Protein AF-0000000083251862 (afdb_homodimer)

Solvent-accessible surface area (backbone atoms only — not comparable to full-atom values): 39096 Å² total; per-residue (Å²): 93,76,83,66,64,16,65,38,50,70,64,48,68,74,45,67,59,53,59,53,50,58,64,41,66,47,94,75,41,35,56,21,47,61,94,49,72,39,54,87,71,40,58,50,69,56,48,43,52,17,40,52,49,37,45,69,77,39,34,55,64,27,35,25,77,62,53,40,47,40,61,64,68,48,34,45,50,50,22,50,52,34,40,75,68,56,15,61,54,48,51,71,18,33,35,44,27,39,17,34,48,24,33,53,41,32,47,47,53,26,46,40,52,70,66,38,33,33,35,27,50,64,58,27,47,46,60,57,55,50,35,38,42,47,52,43,37,42,67,43,58,40,62,59,56,78,42,33,65,38,63,68,52,52,52,50,45,44,72,73,62,59,40,55,33,34,46,44,41,54,40,28,15,54,48,55,9,42,44,39,37,59,68,48,42,51,52,49,51,49,53,29,42,75,69,57,26,38,30,41,40,42,42,59,30,64,72,26,42,40,64,89,71,90,72,67,72,51,62,49,33,71,58,50,36,25,76,51,30,36,35,36,34,28,32,39,37,40,72,75,57,33,34,4,48,27,41,14,21,33,35,23,22,44,70,60,39,48,43,25,39,56,47,37,41,38,34,33,42,36,56,44,28,38,46,50,46,27,49,42,51,30,61,72,76,47,62,56,67,61,52,37,49,53,52,12,40,52,38,40,52,38,42,50,50,53,51,52,56,58,57,71,66,66,55,78,62,56,43,67,62,87,47,65,26,38,56,36,42,26,36,36,43,34,84,88,42,46,27,65,61,47,42,61,55,19,46,77,72,34,25,37,54,33,50,32,33,72,25,32,64,59,83,60,51,48,26,21,32,33,34,30,44,45,60,50,54,72,69,54,40,54,52,31,51,50,47,47,51,48,40,52,51,52,50,58,68,74,100,90,78,83,66,65,16,66,36,50,70,62,48,69,75,47,68,59,54,57,52,49,57,64,43,66,48,94,77,42,37,55,21,45,60,94,48,73,39,53,88,72,40,61,50,68,56,47,44,51,18,42,52,47,38,46,68,77,40,35,55,62,28,36,25,76,64,55,42,47,39,60,65,66,48,33,44,52,50,23,51,53,36,40,75,68,57,18,60,54,50,51,72,19,33,33,44,26,38,17,33,48,24,32,53,42,32,48,46,54,27,46,41,52,68,65,36,33,32,35,29,50,65,59,27,47,47,61,58,56,51,34,39,40,47,51,42,37,42,68,43,58,38,62,59,58,79,42,34,66,36,64,68,52,52,52,48,45,45,73,73,64,59,39,56,32,34,47,43,41,55,40,27,16,54,48,53,8,42,45,38,37,58,68,46,43,51,52,49,51,50,52,28,44,74,68,58,26,38,31,42,39,42,42,59,30,62,74,26,42,40,65,91,71,90,71,69,72,52,60,49,33,70,57,51,35,25,76,50,30,37,37,36,36,30,32,40,37,39,73,76,57,34,33,5,50,27,39,14,22,32,37,23,22,43,71,60,39,49,41,26,39,54,48,37,42,38,34,33,41,38,53,44,30,37,46,52,47,27,49,43,51,32,60,72,75,46,64,57,69,62,52,35,49,52,52,12,39,52,38,40,51,38,43,50,50,52,52,52,55,57,58,69,66,66,56,78,61,57,44,69,60,87,47,64,26,37,55,36,41,24,36,38,43,34,85,88,42,47,26,64,62,48,42,62,55,19,46,77,71,33,25,38,55,33,50,31,34,72,24,32,67,59,84,58,50,49,25,21,33,33,35,30,44,44,61,51,52,72,69,55,40,53,52,31,50,50,48,46,51,48,40,53,50,52,50,57,67,75,99

Organism: NCBI:txid582686

Sequence (798 aa):
MQYRFSERVAGMQSSVIRDMLKLAQGKDMLSFAGGLPDAKLFPVEAIREAAARVLTDRAAEALQYGPTEGDRQLREWLCAQAAAAGTGATPEETLLTTGSQQALDLAVRALTEPGDIVLVEDPTYLAALQLFGVYGLTVVPVASDADGPLPDEVKRLIQAKRPRLLYAVPTFGNPTGRTWSTERRRVIVQLCGAEGVPILEDDPYGALRFEDGEREPSLFTLAGSCKGSPVVYLGTFSKTIAPGLRTGWAMGDATVIRMMAKAKQASDLHSSALDQRIIVQLLADFPLVDYLRDVAREYGRRMDLMQRELASHRIEGLRWEEPRGGMFLWLTLPEALDAEALLRASLRQGVAFVPGAPFFAGVQERNTARLNFTGLDDERMVKGIGLFAEAINEFLARSMQYRFSERVAGMQSSVIRDMLKLAQGKDMLSFAGGLPDAKLFPVEAIREAAARVLTDRAAEALQYGPTEGDRQLREWLCAQAAAAGTGATPEETLLTTGSQQALDLAVRALTEPGDIVLVEDPTYLAALQLFGVYGLTVVPVASDADGPLPDEVKRLIQAKRPRLLYAVPTFGNPTGRTWSTERRRVIVQLCGAEGVPILEDDPYGALRFEDGEREPSLFTLAGSCKGSPVVYLGTFSKTIAPGLRTGWAMGDATVIRMMAKAKQASDLHSSALDQRIIVQLLADFPLVDYLRDVAREYGRRMDLMQRELASHRIEGLRWEEPRGGMFLWLTLPEALDAEALLRASLRQGVAFVPGAPFFAGVQERNTARLNFTGLDDERMVKGIGLFAEAINEFLARS

Nearest PDB structures (foldseek):
  2zp7-assembly1_A  TM=9.519E-01  e=2.225E-41  Thermus thermophilus HB27
  2z1y-assembly1_A  TM=9.539E-01  e=1.059E-40  unclassified
  3av7-assembly1_C  TM=9.429E-01  e=8.729E-39  Pyrococcus horikoshii OT3
  1wst-assembly1_A-2  TM=9.265E-01  e=7.838E-39  Thermococcus profundus
  9kau-assembly1_B  TM=7.968E-01  e=7.945E-18  Bacillus cereus ATCC 14579

pLDDT: mean 93.83, std 8.04, range [52.22, 98.88]

Radius of gyration: 27.14 Å; Cα contacts (8 Å, |Δi|>4): 1753; chains: 2; bounding box: 52×86×64 Å

InterPro domains:
  IPR004839 Aminotransferase, class I/classII, large domain [PF00155] (39-381)
  IPR015421 Pyridoxal phosphate-dependent transferase, major domain [G3DSA:3.40.640.10] (64-287)
  IPR015422 Pyridoxal phosphate-dependent transferase, small domain [G3DSA:3.90.1150.10] (15-392)
  IPR015424 Pyridoxal phosphate-dependent transferase [SSF53383] (2-395)
  IPR050859 Class-I pyridoxal-phosphate-dependent aminotransferase-like [PTHR42790] (5-398)

Foldseek 3Di:
DDDDDDPLQVPLPPPPQVVLVVLQPDPQFLEQADLAFAPVLFPVVLLVVLLVCCCVPPVVQLVDADALQADQLLLVVVQVVLVVLQAGFHSLQKRKDLALLLVLLLLCVLQDAAAAEEEEAFLADLSSLSSCSSRNYQYDYADADLQGGDLVRVLVCCVPRVHRAYEYAQALGPFALGHHDLVRLLSVQVSCLVSVHAYEYEHAWQLLFADDDDGRRGSNNSQRYQASGSYKYKYGCCNQHNSVLSIIMIGHHSVSSVSSSVVSCVVPNHGNSSSRSSVSSSVPPPPSSVSSNVSSNVLVVLLVLLVVLLVVLVQPQWDWDRHRGRWKTKIFAHQPDFVVVLQVQLVVVRYHWGQSQSSGSPHGRRRMTMGGRRHDDNVSSNVRSVSSSVSSVVRVVVD/DDDDDDPLQVPLPPPPQVVLVVLLPDPQFLEQADLAFAPVLFPVVLLVVLLVCCCVPPVVQLVDADALQADQLLLVVVQVVLVVLQAGFHSLQKRKDLALLLVLLLLCVLQDAAAAEEEEAFQADLSSLSSCSSRNYQYDYADADLQGGDLVRVLVCCVPRVHRAYEYAQALGPFALGHHDLVRLLSVQVSCLVSVHAYEYEHAWQLLFADDDDGRRGSNNSQRYQASGSYKYKYGCCNQHNSVLSIIMIGHHSVSVVSSSVVSCVVPNHGNSSSRSSVSSSVPPPPSSVSSNVSSNVLVVLLVLLVVLLVVLVQPQWDWDRHRGRWKTKIFAHQPDFVVVLQVQLVVVRYHWGQSQSSGSPHGRRRMTMGGRRHDDNVSSNVRSVSSSVSSVVRVVVD

Structure (mmCIF, N/CA/C/O backbone):
data_AF-0000000083251862-model_v1
#
loop_
_entity.id
_entity.type
_entity.pdbx_description
1 polymer '2-aminoadipate transaminase'
#
loop_
_atom_site.group_PDB
_atom_site.id
_atom_site.type_symbol
_atom_site.label_atom_id
_atom_site.label_alt_id
_atom_site.label_comp_id
_atom_site.label_asym_id
_atom_site.label_entity_id
_atom_site.label_seq_id
_atom_site.pdbx_PDB_ins_code
_atom_site.Cartn_x
_atom_site.Cartn_y
_atom_site.Cartn_z
_atom_site.occupancy
_atom_site.B_iso_or_equiv
_atom_site.auth_seq_id
_atom_site.auth_comp_id
_atom_site.auth_asym_id
_atom_site.auth_atom_id
_atom_site.pdbx_PDB_model_num
ATOM 1 N N . MET A 1 1 ? 15.93 0.903 -24.797 1 85.88 1 MET A N 1
ATOM 2 C CA . MET A 1 1 ? 14.5 0.995 -25.078 1 85.88 1 MET A CA 1
ATOM 3 C C . MET A 1 1 ? 13.961 2.375 -24.719 1 85.88 1 MET A C 1
ATOM 5 O O . MET A 1 1 ? 14.43 3 -23.766 1 85.88 1 MET A O 1
ATOM 9 N N . GLN A 1 2 ? 13.133 2.877 -25.594 1 84.62 2 GLN A N 1
ATOM 10 C CA . GLN A 1 2 ? 12.422 4.109 -25.281 1 84.62 2 GLN A CA 1
ATOM 11 C C . GLN A 1 2 ? 11.078 3.816 -24.625 1 84.62 2 GLN A C 1
ATOM 13 O O . GLN A 1 2 ? 10.219 3.156 -25.203 1 84.62 2 GLN A O 1
ATOM 18 N N . TYR A 1 3 ? 10.969 4.262 -23.391 1 90.81 3 TYR A N 1
ATOM 19 C CA . TYR A 1 3 ? 9.758 3.973 -22.625 1 90.81 3 TYR A CA 1
ATOM 20 C C . TYR A 1 3 ? 8.719 5.078 -22.797 1 90.81 3 TYR A C 1
ATOM 22 O O . TYR A 1 3 ? 9.07 6.258 -22.891 1 90.81 3 TYR A O 1
ATOM 30 N N . ARG A 1 4 ? 7.508 4.738 -22.953 1 89.5 4 ARG A N 1
ATOM 31 C CA . ARG A 1 4 ? 6.383 5.664 -22.922 1 89.5 4 ARG A CA 1
ATOM 32 C C . ARG A 1 4 ? 5.711 5.664 -21.562 1 89.5 4 ARG A C 1
ATOM 34 O O . ARG A 1 4 ? 5.219 4.629 -21.109 1 89.5 4 ARG A O 1
ATOM 41 N N . PHE A 1 5 ? 5.672 6.832 -20.859 1 91.56 5 PHE A N 1
ATOM 42 C CA . PHE A 1 5 ? 5.117 6.953 -19.516 1 91.56 5 PHE A CA 1
ATOM 43 C C . PHE A 1 5 ? 3.736 7.598 -19.562 1 91.56 5 PHE A C 1
ATOM 45 O O . PHE A 1 5 ? 3.416 8.336 -20.5 1 91.56 5 PHE A O 1
ATOM 52 N N . SER A 1 6 ? 2.91 7.219 -18.594 1 89.12 6 SER A N 1
ATOM 53 C CA . SER A 1 6 ? 1.625 7.891 -18.438 1 89.12 6 SER A CA 1
ATOM 54 C C . SER A 1 6 ? 1.81 9.391 -18.203 1 89.12 6 SER A C 1
ATOM 56 O O . SER A 1 6 ? 2.727 9.805 -17.5 1 89.12 6 SER A O 1
ATOM 58 N N . GLU A 1 7 ? 0.967 10.219 -18.75 1 83.25 7 GLU A N 1
ATOM 59 C CA . GLU A 1 7 ? 1.043 11.672 -18.625 1 83.25 7 GLU A CA 1
ATOM 60 C C . GLU A 1 7 ? 0.797 12.125 -17.188 1 83.25 7 GLU A C 1
ATOM 62 O O . GLU A 1 7 ? 1.416 13.078 -16.719 1 83.25 7 GLU A O 1
ATOM 67 N N . ARG A 1 8 ? -0.017 11.43 -16.531 1 80.06 8 ARG A N 1
ATOM 68 C CA . ARG A 1 8 ? -0.408 11.789 -15.172 1 80.06 8 ARG A CA 1
ATOM 69 C C . ARG A 1 8 ? 0.76 11.625 -14.203 1 80.06 8 ARG A C 1
ATOM 71 O O . ARG A 1 8 ? 0.945 12.445 -13.305 1 80.06 8 ARG A O 1
ATOM 78 N N . VAL A 1 9 ? 1.589 10.625 -14.438 1 81.62 9 VAL A N 1
ATOM 79 C CA . VAL A 1 9 ? 2.719 10.367 -13.555 1 81.62 9 VAL A CA 1
ATOM 80 C C . VAL A 1 9 ? 3.9 11.242 -13.953 1 81.62 9 VAL A C 1
ATOM 82 O O . VAL A 1 9 ? 4.582 11.812 -13.102 1 81.62 9 VAL A O 1
ATOM 85 N N . ALA A 1 10 ? 4.09 11.375 -15.211 1 80.06 10 ALA A N 1
ATOM 86 C CA . ALA A 1 10 ? 5.203 12.172 -15.727 1 80.06 10 ALA A CA 1
ATOM 87 C C . ALA A 1 10 ? 5.055 13.641 -15.328 1 80.06 10 ALA A C 1
ATOM 89 O O . ALA A 1 10 ? 6.051 14.336 -15.125 1 80.06 10 ALA A O 1
ATOM 90 N N . GLY A 1 11 ? 3.861 14.062 -15.227 1 72.5 11 GLY A N 1
ATOM 91 C CA . GLY A 1 11 ? 3.586 15.461 -14.938 1 72.5 11 GLY A CA 1
ATOM 92 C C . GLY A 1 11 ? 3.699 15.789 -13.461 1 72.5 11 GLY A C 1
ATOM 93 O O . GLY A 1 11 ? 3.646 16.969 -13.07 1 72.5 11 GLY A O 1
ATOM 94 N N . MET A 1 12 ? 3.814 14.727 -12.734 1 72.56 12 MET A N 1
ATOM 95 C CA . MET A 1 12 ? 3.949 14.969 -11.305 1 72.56 12 MET A CA 1
ATOM 96 C C . MET A 1 12 ? 5.238 15.727 -11 1 72.56 12 MET A C 1
ATOM 98 O O . MET A 1 12 ? 6.309 15.352 -11.484 1 72.56 12 ME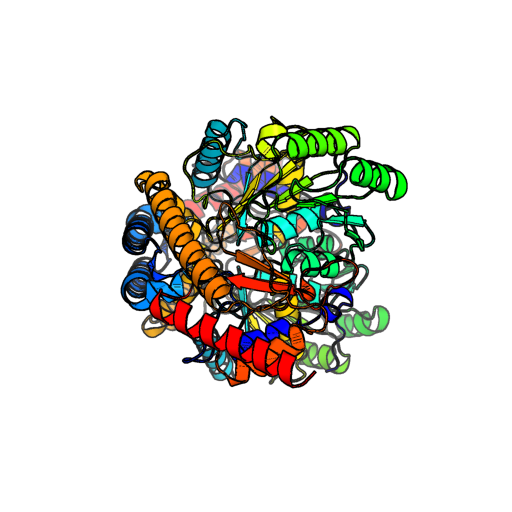T A O 1
ATOM 102 N N . GLN A 1 13 ? 5.102 16.891 -10.742 1 58.19 13 GLN A N 1
ATOM 103 C CA . GLN A 1 13 ? 6.254 17.734 -10.445 1 58.19 13 GLN A CA 1
ATOM 104 C C . GLN A 1 13 ? 7.121 17.125 -9.352 1 58.19 13 GLN A C 1
ATOM 106 O O . GLN A 1 13 ? 6.613 16.688 -8.32 1 58.19 13 GLN A O 1
ATOM 111 N N . SER A 1 14 ? 8.266 16.469 -9.859 1 55.25 14 SER A N 1
ATOM 112 C CA . SER A 1 14 ? 9.234 16.25 -8.797 1 55.25 14 SER A CA 1
ATOM 113 C C . SER A 1 14 ? 9.523 17.547 -8.039 1 55.25 14 SER A C 1
ATOM 115 O O . SER A 1 14 ? 9.703 18.594 -8.648 1 55.25 14 SER A O 1
ATOM 117 N N . SER A 1 15 ? 8.906 17.688 -6.953 1 54.47 15 SER A N 1
ATOM 118 C CA . SER A 1 15 ? 9.008 19 -6.344 1 54.47 15 SER A CA 1
ATOM 119 C C . SER A 1 15 ? 10.461 19.375 -6.078 1 54.47 15 SER A C 1
ATOM 121 O O . SER A 1 15 ? 11.266 18.531 -5.68 1 54.47 15 SER A O 1
ATOM 123 N N . VAL A 1 16 ? 11.047 20.344 -6.848 1 52.22 16 VAL A N 1
ATOM 124 C CA . VAL A 1 16 ? 12.266 21.031 -6.434 1 52.22 16 VAL A CA 1
ATOM 125 C C . VAL A 1 16 ? 12.414 20.953 -4.914 1 52.22 16 VAL A C 1
ATOM 127 O O . VAL A 1 16 ? 13.508 20.719 -4.406 1 52.22 16 VAL A O 1
ATOM 130 N N . ILE A 1 17 ? 11.32 20.922 -4.359 1 59.53 17 ILE A N 1
ATOM 131 C CA . ILE A 1 17 ? 11.328 20.906 -2.898 1 59.53 17 ILE A CA 1
ATOM 132 C C . ILE A 1 17 ? 11.789 19.531 -2.402 1 59.53 17 ILE A C 1
ATOM 134 O O . ILE A 1 17 ? 12.586 19.453 -1.464 1 59.53 17 ILE A O 1
ATOM 138 N N . ARG A 1 18 ? 11.383 18.594 -3.129 1 61.91 18 ARG A N 1
ATOM 139 C CA . ARG A 1 18 ? 11.797 17.25 -2.713 1 61.91 18 ARG A CA 1
ATOM 140 C C . ARG A 1 18 ? 13.297 17.078 -2.861 1 61.91 18 ARG A C 1
ATOM 142 O O . ARG A 1 18 ? 13.961 16.547 -1.966 1 61.91 18 ARG A O 1
ATOM 149 N N . ASP A 1 19 ? 13.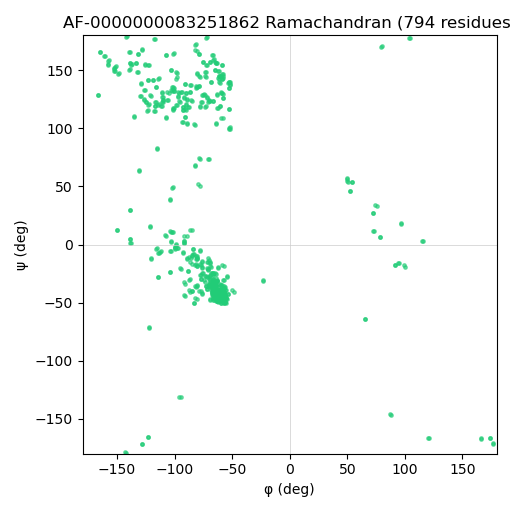719 17.594 -3.961 1 64.19 19 ASP A N 1
ATOM 150 C CA . ASP A 1 19 ? 15.156 17.5 -4.207 1 64.19 19 ASP A CA 1
ATOM 151 C C . ASP A 1 19 ? 15.945 18.312 -3.189 1 64.19 19 ASP A C 1
ATOM 153 O O . ASP A 1 19 ? 16.984 17.875 -2.705 1 64.19 19 ASP A O 1
ATOM 157 N N . MET A 1 20 ? 15.422 19.406 -2.881 1 62.97 20 MET A N 1
ATOM 158 C CA . MET A 1 20 ? 16.094 20.266 -1.917 1 62.97 20 MET A CA 1
ATOM 159 C C . MET A 1 20 ? 16.062 19.656 -0.521 1 62.97 20 MET A C 1
ATOM 161 O O . MET A 1 20 ? 17.047 19.719 0.215 1 62.97 20 MET A O 1
ATOM 165 N N . LEU A 1 21 ? 14.961 18.969 -0.36 1 62.69 21 LEU A N 1
ATOM 166 C CA . LEU A 1 21 ? 14.812 18.375 0.966 1 62.69 21 LEU A CA 1
ATOM 167 C C . LEU A 1 21 ? 15.664 17.125 1.103 1 62.69 21 LEU A C 1
ATOM 169 O O . LEU A 1 21 ? 16.141 16.797 2.195 1 62.69 21 LEU A O 1
ATOM 173 N N . LYS A 1 22 ? 15.867 16.594 0.017 1 64.06 22 LYS A N 1
ATOM 174 C CA . LYS A 1 22 ? 16.812 15.477 0.023 1 64.06 22 LYS A CA 1
ATOM 175 C C . LYS A 1 22 ? 18.203 15.938 0.418 1 64.06 22 LYS A C 1
ATOM 177 O O . LYS A 1 22 ? 18.906 15.242 1.154 1 64.06 22 LYS A O 1
ATOM 182 N N . LEU A 1 23 ? 18.5 17.078 0.026 1 60.31 23 LEU A N 1
ATOM 183 C CA . LEU A 1 23 ? 19.797 17.672 0.356 1 60.31 23 LEU A CA 1
ATOM 184 C C . LEU A 1 23 ? 19.859 18.047 1.835 1 60.31 23 LEU A C 1
ATOM 186 O O . LEU A 1 23 ? 20.938 18.094 2.418 1 60.31 23 LEU A O 1
ATOM 190 N N . ALA A 1 24 ? 18.75 18.156 2.367 1 60.62 24 ALA A N 1
ATOM 191 C CA . ALA A 1 24 ? 18.641 18.594 3.756 1 60.62 24 ALA A CA 1
ATOM 192 C C . ALA A 1 24 ? 18.812 17.422 4.715 1 60.62 24 ALA A C 1
ATOM 194 O O . ALA A 1 24 ? 18.875 17.609 5.934 1 60.62 24 ALA A O 1
ATOM 195 N N . GLN A 1 25 ? 18.938 16.281 4.148 1 60.56 25 GLN A N 1
ATOM 196 C CA . GLN A 1 25 ? 19.078 15.094 4.992 1 60.56 25 GLN A CA 1
ATOM 197 C C . GLN A 1 25 ? 20.531 14.852 5.367 1 60.56 25 GLN A C 1
ATOM 199 O O . GLN A 1 25 ? 20.844 13.875 6.047 1 60.56 25 GLN A O 1
ATOM 204 N N . GLY A 1 26 ? 21.406 15.789 5.141 1 63.34 26 GLY A N 1
ATOM 205 C CA . GLY A 1 26 ? 22.781 15.602 5.539 1 63.34 26 GLY A CA 1
ATOM 206 C C . GLY A 1 26 ? 22.984 15.664 7.039 1 63.34 26 GLY A C 1
ATOM 207 O O . GLY A 1 26 ? 22.156 16.219 7.766 1 63.34 26 GLY A O 1
ATOM 208 N N . LYS A 1 27 ? 23.984 15.055 7.648 1 64.12 27 LYS A N 1
ATOM 209 C CA . LYS A 1 27 ? 24.297 14.805 9.055 1 64.12 27 LYS A CA 1
ATOM 210 C C . LYS A 1 27 ? 24.375 16.109 9.844 1 64.12 27 LYS A C 1
ATOM 212 O O . LYS A 1 27 ? 24.016 16.156 11.016 1 64.12 27 LYS A O 1
ATOM 217 N N . ASP A 1 28 ? 24.516 17.109 9.352 1 80.75 28 ASP A N 1
ATOM 218 C CA . ASP A 1 28 ? 24.719 18.328 10.148 1 80.75 28 ASP A CA 1
ATOM 219 C C . ASP A 1 28 ? 23.641 19.359 9.844 1 80.75 28 ASP A C 1
ATOM 221 O O . ASP A 1 28 ? 23.719 20.5 10.32 1 80.75 28 ASP A O 1
ATOM 225 N N . MET A 1 29 ? 22.625 18.969 9.258 1 88.94 29 MET A N 1
ATOM 226 C CA . MET A 1 29 ? 21.562 19.875 8.852 1 88.94 29 MET A CA 1
ATOM 227 C C . MET A 1 29 ? 20.531 20.031 9.961 1 88.94 29 MET A C 1
ATOM 229 O O . MET A 1 29 ? 20.141 19.047 10.602 1 88.94 29 MET A O 1
ATOM 233 N N . LEU A 1 30 ? 20.266 21.266 10.375 1 94 30 LEU A N 1
ATOM 234 C CA . LEU A 1 30 ? 19.125 21.578 11.234 1 94 30 LEU A CA 1
ATOM 235 C C . LEU A 1 30 ? 17.844 21.719 10.414 1 94 30 LEU A C 1
ATOM 237 O O . LEU A 1 30 ? 17.641 22.75 9.758 1 94 30 LEU A O 1
ATOM 241 N N . SER A 1 31 ? 17.016 20.688 10.469 1 92.75 31 SER A N 1
ATOM 242 C CA . SER A 1 31 ? 15.898 20.656 9.531 1 92.75 31 SER A CA 1
ATOM 243 C C . SER A 1 31 ? 14.578 20.969 10.227 1 92.75 31 SER A C 1
ATOM 245 O O . SER A 1 31 ? 14.219 20.312 11.211 1 92.75 31 SER A O 1
ATOM 247 N N . PHE A 1 32 ? 13.883 21.984 9.703 1 94.62 32 PHE A N 1
ATOM 248 C CA . PHE A 1 32 ? 12.492 22.281 10.055 1 94.62 32 PHE A CA 1
ATOM 249 C C . PHE A 1 32 ? 11.555 21.797 8.953 1 94.62 32 PHE A C 1
ATOM 251 O O . PHE A 1 32 ? 10.367 22.141 8.953 1 94.62 32 PHE A O 1
ATOM 258 N N . ALA A 1 33 ? 12.078 21.016 8 1 89.44 33 ALA A N 1
ATOM 259 C CA . ALA A 1 33 ? 11.352 20.719 6.77 1 89.44 33 ALA A CA 1
ATOM 260 C C . ALA A 1 33 ? 10.453 19.5 6.941 1 89.44 33 ALA A C 1
ATOM 262 O O . ALA A 1 33 ? 9.336 19.469 6.426 1 89.44 33 ALA A O 1
ATOM 263 N N . GLY A 1 34 ? 10.844 18.516 7.602 1 80.56 34 GLY A N 1
ATOM 264 C CA . GLY A 1 34 ? 10.109 17.266 7.617 1 80.56 34 GLY A CA 1
ATOM 265 C C . GLY A 1 34 ? 8.938 17.266 8.578 1 80.56 34 GLY A C 1
ATOM 266 O O . GLY A 1 34 ? 8.984 17.922 9.625 1 80.56 34 GLY A O 1
ATOM 267 N N . GLY A 1 35 ? 7.758 16.719 8.109 1 82.94 35 GLY A N 1
ATOM 268 C CA . GLY A 1 35 ? 6.645 16.453 9 1 82.94 35 GLY A CA 1
ATOM 269 C C . GLY A 1 35 ? 6.809 15.172 9.789 1 82.94 35 GLY A C 1
ATOM 270 O O . GLY A 1 35 ? 5.895 14.344 9.844 1 82.94 35 GLY A O 1
ATOM 271 N N . LEU A 1 36 ? 7.984 15.062 10.445 1 88.12 36 LEU A N 1
ATOM 272 C CA . LEU A 1 36 ? 8.336 13.82 11.125 1 88.12 36 LEU A CA 1
ATOM 273 C C . LEU A 1 36 ? 8.086 13.93 12.625 1 88.12 36 LEU A C 1
ATOM 275 O O . LEU A 1 36 ? 8.5 14.906 13.258 1 88.12 36 LEU A O 1
ATOM 279 N N . PRO A 1 37 ? 7.43 12.938 13.188 1 92 37 PRO A N 1
ATOM 280 C CA . PRO A 1 37 ? 7.41 12.867 14.648 1 92 37 PRO A CA 1
ATOM 281 C C . PRO A 1 37 ? 8.797 12.641 15.25 1 92 37 PRO A C 1
ATOM 283 O O . PRO A 1 37 ? 9.703 12.164 14.555 1 92 37 PRO A O 1
ATOM 286 N N . ASP A 1 38 ? 8.945 13.031 16.469 1 92.62 38 ASP A N 1
ATOM 287 C CA . ASP A 1 38 ? 10.219 12.797 17.156 1 92.62 38 ASP A CA 1
ATOM 288 C C . ASP A 1 38 ? 10.375 11.32 17.516 1 92.62 38 ASP A C 1
ATOM 290 O O . ASP A 1 38 ? 9.656 10.812 18.375 1 92.62 38 ASP A O 1
ATOM 294 N N . ALA A 1 39 ? 11.352 10.75 16.984 1 92.5 39 ALA A N 1
ATOM 295 C CA . ALA A 1 39 ? 11.578 9.328 17.203 1 92.5 39 ALA A CA 1
ATOM 296 C C . ALA A 1 39 ? 11.875 9.031 18.672 1 92.5 39 ALA A C 1
ATOM 298 O O . ALA A 1 39 ? 11.602 7.934 19.156 1 92.5 39 ALA A O 1
ATOM 299 N N . LYS A 1 40 ? 12.383 10.023 19.391 1 93.44 40 LYS A N 1
ATOM 300 C CA . LYS A 1 40 ? 12.727 9.852 20.797 1 93.44 40 LYS A CA 1
ATOM 301 C C . LYS A 1 40 ? 11.469 9.664 21.641 1 93.44 40 LYS A C 1
ATOM 303 O O . LYS A 1 40 ? 11.555 9.188 22.781 1 93.44 40 LYS A O 1
ATOM 308 N N . LEU A 1 41 ? 10.344 10.07 21.109 1 94.69 41 LEU A N 1
ATOM 309 C CA . LEU A 1 41 ? 9.109 10.008 21.875 1 94.69 41 LEU A CA 1
ATOM 310 C C . LEU A 1 41 ? 8.312 8.75 21.531 1 94.69 41 LEU A C 1
ATOM 312 O O . LEU A 1 41 ? 7.266 8.492 22.109 1 94.69 41 LEU A O 1
ATOM 316 N N . PHE A 1 42 ? 8.797 7.945 20.562 1 96.5 42 PHE A N 1
ATOM 317 C CA . PHE A 1 42 ? 8.078 6.719 20.219 1 96.5 42 PHE A CA 1
ATOM 318 C C . PHE A 1 42 ? 8 5.785 21.422 1 96.5 42 PHE A C 1
ATOM 320 O O . PHE A 1 42 ? 8.953 5.684 22.203 1 96.5 42 PHE A O 1
ATOM 327 N N . PRO A 1 43 ? 6.945 5.09 21.547 1 97.31 43 PRO A N 1
ATOM 328 C CA . PRO A 1 43 ? 6.852 4.102 22.625 1 97.31 43 PRO A CA 1
ATOM 329 C C . PRO A 1 43 ? 7.535 2.783 22.281 1 97.31 43 PRO A C 1
ATOM 331 O O . PRO A 1 43 ? 6.883 1.735 22.25 1 97.31 43 PRO A O 1
ATOM 334 N N . VAL A 1 44 ? 8.82 2.809 22.172 1 97.5 44 VAL A N 1
ATOM 335 C CA . VAL A 1 44 ? 9.641 1.737 21.609 1 97.5 44 VAL A CA 1
ATOM 336 C C . VAL A 1 44 ? 9.5 0.478 22.453 1 97.5 44 VAL A C 1
ATOM 338 O O . VAL A 1 44 ? 9.281 -0.616 21.938 1 97.5 44 VAL A O 1
ATOM 341 N N . GLU A 1 45 ? 9.586 0.622 23.781 1 97.06 45 GLU A N 1
ATOM 342 C CA . GLU A 1 45 ? 9.523 -0.537 24.672 1 97.06 45 GLU A CA 1
ATOM 343 C C . GLU A 1 45 ? 8.172 -1.24 24.562 1 97.06 45 GLU A C 1
ATOM 345 O O . GLU A 1 45 ? 8.109 -2.469 24.484 1 97.06 45 GLU A O 1
ATOM 350 N N . ALA A 1 46 ? 7.105 -0.436 24.562 1 97.75 46 ALA A N 1
ATOM 351 C CA . ALA A 1 46 ? 5.762 -1.002 24.453 1 97.75 46 ALA A CA 1
ATOM 352 C C . ALA A 1 46 ? 5.578 -1.715 23.125 1 97.75 46 ALA A C 1
ATOM 354 O O . ALA A 1 46 ? 4.965 -2.781 23.062 1 97.75 46 ALA A O 1
ATOM 355 N N . ILE A 1 47 ? 6.102 -1.159 22.031 1 98.31 47 ILE A N 1
ATOM 356 C CA . ILE A 1 47 ? 6.004 -1.751 20.703 1 98.31 47 ILE A CA 1
ATOM 357 C C . ILE A 1 47 ? 6.809 -3.049 20.656 1 98.31 47 ILE A C 1
ATOM 359 O O . ILE A 1 47 ? 6.344 -4.055 20.109 1 98.31 47 ILE A O 1
ATOM 363 N N . ARG A 1 48 ? 8.039 -2.994 21.188 1 97.69 48 ARG A N 1
ATOM 364 C CA . ARG A 1 48 ? 8.891 -4.18 21.234 1 97.69 48 ARG A CA 1
ATOM 365 C C . ARG A 1 48 ? 8.195 -5.328 21.953 1 97.69 48 ARG A C 1
ATOM 367 O O . ARG A 1 48 ? 8.203 -6.465 21.484 1 97.69 48 ARG A O 1
ATOM 374 N N . GLU A 1 49 ? 7.582 -5.055 23.094 1 97.62 49 GLU A N 1
ATOM 375 C CA . GLU A 1 49 ? 6.879 -6.078 23.859 1 97.62 49 GLU A CA 1
ATOM 376 C C . GLU A 1 49 ? 5.676 -6.617 23.094 1 97.62 49 GLU A C 1
ATOM 378 O O . GLU A 1 49 ? 5.414 -7.82 23.109 1 97.62 49 GLU A O 1
ATOM 383 N N . ALA A 1 50 ? 4.93 -5.719 22.516 1 98.19 50 ALA A N 1
ATOM 384 C CA . ALA A 1 50 ? 3.783 -6.129 21.703 1 98.19 50 ALA A CA 1
ATOM 385 C C . ALA A 1 50 ? 4.219 -7.043 20.562 1 98.19 50 ALA A C 1
ATOM 387 O O . ALA A 1 50 ? 3.584 -8.07 20.297 1 98.19 50 ALA A O 1
ATOM 388 N N . ALA A 1 51 ? 5.289 -6.66 19.844 1 98.06 51 ALA A N 1
ATOM 389 C CA . ALA A 1 51 ? 5.812 -7.465 18.75 1 98.06 51 ALA A CA 1
ATOM 390 C C . ALA A 1 51 ? 6.223 -8.852 19.234 1 98.06 51 ALA A C 1
ATOM 392 O O . ALA A 1 51 ? 5.938 -9.852 18.562 1 98.06 51 ALA A O 1
ATOM 393 N N . ALA A 1 52 ? 6.891 -8.875 20.344 1 97.56 52 ALA A N 1
ATOM 394 C CA . ALA A 1 52 ? 7.316 -10.148 20.922 1 97.56 52 ALA A CA 1
ATOM 395 C C . ALA A 1 52 ? 6.117 -11.039 21.234 1 97.56 52 ALA A C 1
ATOM 397 O O . ALA A 1 52 ? 6.141 -12.242 20.938 1 97.56 52 ALA A O 1
ATOM 398 N N . ARG A 1 53 ? 5.09 -10.484 21.781 1 97.5 53 ARG A N 1
ATOM 399 C CA . ARG A 1 53 ? 3.893 -11.242 22.125 1 97.5 53 ARG A CA 1
ATOM 400 C C . ARG A 1 53 ? 3.217 -11.781 20.859 1 97.5 53 ARG A C 1
ATOM 402 O O . ARG A 1 53 ? 2.809 -12.945 20.812 1 97.5 53 ARG A O 1
ATOM 409 N N . VAL A 1 54 ? 3.1 -10.945 19.859 1 98.12 54 VAL A N 1
ATOM 410 C CA . VAL A 1 54 ? 2.451 -11.344 18.609 1 98.12 54 VAL A CA 1
ATOM 411 C C . VAL A 1 54 ? 3.209 -12.508 17.984 1 98.12 54 VAL A C 1
ATOM 413 O O . VAL A 1 54 ? 2.604 -13.5 17.578 1 98.12 54 VAL A O 1
ATOM 416 N N . LEU A 1 55 ? 4.543 -12.422 17.938 1 98.19 55 LEU A N 1
ATOM 417 C CA . LEU A 1 55 ? 5.359 -13.398 17.219 1 98.19 55 LEU A CA 1
ATOM 418 C C . LEU A 1 55 ? 5.559 -14.656 18.062 1 98.19 55 LEU A C 1
ATOM 420 O O . LEU A 1 55 ? 5.996 -15.688 17.547 1 98.19 55 LEU A O 1
ATOM 424 N N . THR A 1 56 ? 5.184 -14.555 19.328 1 97.5 56 THR A N 1
ATOM 425 C CA . THR A 1 56 ? 5.227 -15.734 20.188 1 97.5 56 THR A CA 1
ATOM 426 C C . THR A 1 56 ? 3.887 -16.469 20.172 1 97.5 56 THR A C 1
ATOM 428 O O . THR A 1 56 ? 3.84 -17.688 20.031 1 97.5 56 THR A O 1
ATOM 431 N N . ASP A 1 57 ? 2.822 -15.719 20.25 1 96.12 57 ASP A N 1
ATOM 432 C CA . ASP A 1 57 ? 1.522 -16.312 20.547 1 96.12 57 ASP A CA 1
ATOM 433 C C . ASP A 1 57 ? 0.662 -16.391 19.281 1 96.12 57 ASP A C 1
ATOM 435 O O . ASP A 1 57 ? -0.277 -17.188 19.219 1 96.12 57 ASP A O 1
ATOM 439 N N . ARG A 1 58 ? 0.916 -15.578 18.312 1 95.44 58 ARG A N 1
ATOM 440 C CA . ARG A 1 58 ? 0.016 -15.438 17.172 1 95.44 58 ARG A CA 1
ATOM 441 C C . ARG A 1 58 ? 0.798 -15.328 15.867 1 95.44 58 ARG A C 1
ATOM 443 O O . ARG A 1 58 ? 0.391 -14.609 14.945 1 95.44 58 ARG A O 1
ATOM 450 N N . ALA A 1 59 ? 1.934 -15.914 15.812 1 96.25 59 ALA A N 1
ATOM 451 C CA . ALA A 1 59 ? 2.846 -15.75 14.688 1 96.25 59 ALA A CA 1
ATOM 452 C C . ALA A 1 59 ? 2.205 -16.234 13.391 1 96.25 59 ALA A C 1
ATOM 454 O O . ALA A 1 59 ? 2.334 -15.586 12.344 1 96.25 59 ALA A O 1
ATOM 455 N N . ALA A 1 60 ? 1.521 -17.391 13.375 1 93.69 60 ALA A N 1
ATOM 456 C CA . ALA A 1 60 ? 0.923 -17.969 12.172 1 93.69 60 ALA A CA 1
ATOM 457 C C . ALA A 1 60 ? -0.052 -17 11.516 1 93.69 60 ALA A C 1
ATOM 459 O O . ALA A 1 60 ? -0.015 -16.797 10.305 1 93.69 60 ALA A O 1
ATOM 460 N N . GLU A 1 61 ? -0.833 -16.328 12.344 1 93.12 61 GLU A N 1
ATOM 461 C CA . GLU A 1 61 ? -1.815 -15.375 11.836 1 93.12 61 GLU A CA 1
ATOM 462 C C . GLU A 1 61 ? -1.146 -14.078 11.398 1 93.12 61 GLU A C 1
ATOM 464 O O . GLU A 1 61 ? -1.472 -13.531 10.344 1 93.12 61 GLU A O 1
ATOM 469 N N . ALA A 1 62 ? -0.212 -13.633 12.203 1 96.94 62 ALA A N 1
ATOM 470 C CA . ALA A 1 62 ? 0.43 -12.344 11.969 1 96.94 62 ALA A CA 1
ATOM 471 C C . ALA A 1 62 ? 1.309 -12.383 10.727 1 96.94 62 ALA A C 1
ATOM 473 O O . ALA A 1 62 ? 1.532 -11.352 10.086 1 96.94 62 ALA A O 1
ATOM 474 N N . LEU A 1 63 ? 1.787 -13.555 10.406 1 97.81 63 LEU A N 1
ATOM 475 C CA . LEU A 1 63 ? 2.732 -13.68 9.305 1 97.81 63 LEU A CA 1
ATOM 476 C C . LEU A 1 63 ? 2.049 -14.227 8.062 1 97.81 63 LEU A C 1
ATOM 478 O O . LEU A 1 63 ? 2.691 -14.422 7.023 1 97.81 63 LEU A O 1
ATOM 482 N N . GLN A 1 64 ? 0.76 -14.477 8.055 1 95.56 64 GLN A N 1
ATOM 483 C CA . GLN A 1 64 ? -0.017 -14.961 6.922 1 95.56 64 GLN A CA 1
ATOM 484 C C . GLN A 1 64 ? -0.789 -13.828 6.254 1 95.56 64 GLN A C 1
ATOM 486 O O . GLN A 1 64 ? -0.914 -12.742 6.816 1 95.56 64 GLN A O 1
ATOM 491 N N . TYR A 1 65 ? -1.288 -14.07 5.031 1 93.5 65 TYR A N 1
ATOM 492 C CA . TYR A 1 65 ? -2.225 -13.156 4.383 1 93.5 65 TYR A CA 1
ATOM 493 C C . TYR A 1 65 ? -3.412 -12.859 5.289 1 93.5 65 TYR A C 1
ATOM 495 O O . TYR A 1 65 ? -3.896 -13.742 6 1 93.5 65 TYR A O 1
ATOM 503 N N . GLY A 1 66 ? -3.822 -11.656 5.301 1 91.75 66 GLY A N 1
ATOM 504 C CA . GLY A 1 66 ? -5.023 -11.227 6 1 91.75 66 GLY A CA 1
ATOM 505 C C . GLY A 1 66 ? -6.086 -10.664 5.07 1 91.75 66 GLY A C 1
ATOM 506 O O . GLY A 1 66 ? -5.898 -10.625 3.854 1 91.75 66 GLY A O 1
ATOM 507 N N . PRO A 1 67 ? -7.184 -10.336 5.656 1 93.94 67 PRO A N 1
ATOM 508 C CA . PRO A 1 67 ? -8.242 -9.719 4.844 1 93.94 67 PRO A CA 1
ATOM 509 C C . PRO A 1 67 ? -7.84 -8.352 4.293 1 93.94 67 PRO A C 1
ATOM 511 O O . PRO A 1 67 ? -7.086 -7.621 4.938 1 93.94 67 PRO A O 1
ATOM 514 N N . THR A 1 68 ? -8.383 -8.016 3.143 1 96.12 68 THR A N 1
ATOM 515 C CA . THR A 1 68 ? -8.141 -6.723 2.514 1 96.12 68 THR A CA 1
ATOM 516 C C . THR A 1 68 ? -8.539 -5.582 3.451 1 96.12 68 THR A C 1
ATOM 518 O O . THR A 1 68 ? -7.832 -4.574 3.541 1 96.12 68 THR A O 1
ATOM 521 N N . GLU A 1 69 ? -9.625 -5.77 4.203 1 97.69 69 GLU A N 1
ATOM 522 C CA . GLU A 1 69 ? -10.172 -4.73 5.074 1 97.69 69 GLU A CA 1
ATOM 523 C C . GLU A 1 69 ? -9.266 -4.496 6.281 1 97.69 69 GLU A C 1
ATOM 525 O O . GLU A 1 69 ? -9.352 -3.455 6.938 1 97.69 69 GLU A O 1
ATOM 530 N N . GLY A 1 70 ? -8.438 -5.48 6.602 1 97.81 70 GLY A N 1
ATOM 531 C CA . GLY A 1 70 ? -7.516 -5.355 7.719 1 97.81 70 GLY A CA 1
ATOM 532 C C . GLY A 1 70 ? -7.957 -6.133 8.945 1 97.81 70 GLY A C 1
ATOM 533 O O . GLY A 1 70 ? -9.016 -6.77 8.938 1 97.81 70 GLY A O 1
ATOM 534 N N . ASP A 1 71 ? -7.195 -6.133 9.977 1 98 71 ASP A N 1
ATOM 535 C CA . ASP A 1 71 ? -7.398 -6.871 11.227 1 98 71 ASP A CA 1
ATOM 536 C C . ASP A 1 71 ? -8.734 -6.504 11.867 1 98 71 ASP A C 1
ATOM 538 O O . ASP A 1 71 ? -9.016 -5.324 12.094 1 98 71 ASP A O 1
ATOM 542 N N . ARG A 1 72 ? -9.523 -7.48 12.141 1 97.56 72 ARG A N 1
ATOM 543 C CA . ARG A 1 72 ? -10.867 -7.262 12.664 1 97.56 72 ARG A CA 1
ATOM 544 C C . ARG A 1 72 ? -10.82 -6.602 14.039 1 97.56 72 ARG A C 1
ATOM 546 O O . ARG A 1 72 ? -11.609 -5.699 14.328 1 97.56 72 ARG A O 1
ATOM 553 N N . GLN A 1 73 ? -9.938 -7.031 14.875 1 97.81 73 GLN A N 1
ATOM 554 C CA . GLN A 1 73 ? -9.828 -6.477 16.219 1 97.81 73 GLN A CA 1
ATOM 555 C C . GLN A 1 73 ? -9.438 -5.004 16.172 1 97.81 73 GLN A C 1
ATOM 557 O O . GLN A 1 73 ? -9.938 -4.195 16.969 1 97.81 73 GLN A O 1
ATOM 562 N N . LEU A 1 74 ? -8.523 -4.664 15.289 1 98.44 74 LEU A N 1
ATOM 563 C CA . LEU A 1 74 ? -8.109 -3.271 15.164 1 98.44 74 LEU A CA 1
ATOM 564 C C . LEU A 1 74 ? -9.258 -2.414 14.648 1 98.44 74 LEU A C 1
ATOM 566 O O . LEU A 1 74 ? -9.469 -1.296 15.125 1 98.44 74 LEU A O 1
ATOM 570 N N . ARG A 1 75 ? -10.016 -2.906 13.625 1 98.62 75 ARG A N 1
ATOM 571 C CA . ARG A 1 75 ? -11.188 -2.186 13.133 1 98.62 75 ARG A CA 1
ATOM 572 C C . ARG A 1 75 ? -12.219 -1.995 14.242 1 98.62 75 ARG A C 1
ATOM 574 O O . ARG A 1 75 ? -12.805 -0.921 14.367 1 98.62 75 ARG A O 1
ATOM 581 N N . GLU A 1 76 ? -12.391 -3.01 15.086 1 98.5 76 GLU A N 1
ATOM 582 C CA . GLU A 1 76 ? -13.312 -2.908 16.203 1 98.5 76 GLU A CA 1
ATOM 583 C C . GLU A 1 76 ? -12.836 -1.872 17.219 1 98.5 76 GLU A C 1
ATOM 585 O O . GLU A 1 76 ? -13.641 -1.118 17.781 1 98.5 76 GLU A O 1
ATOM 590 N N . TRP A 1 77 ? -11.594 -1.865 17.484 1 98 77 TRP A N 1
ATOM 591 C CA . TRP A 1 77 ? -11.039 -0.864 18.391 1 98 77 TRP A CA 1
ATOM 592 C C . TRP A 1 77 ? -11.281 0.545 17.859 1 98 77 TRP A C 1
ATOM 594 O O . TRP A 1 77 ? -11.703 1.433 18.609 1 98 77 TRP A O 1
ATOM 604 N N . LEU A 1 78 ? -11.078 0.746 16.594 1 98.25 78 LEU A N 1
ATOM 605 C CA . LEU A 1 78 ? -11.312 2.043 15.961 1 98.25 78 LEU A CA 1
ATOM 606 C C . LEU A 1 78 ? -12.781 2.439 16.062 1 98.25 78 LEU A C 1
ATOM 608 O O . LEU A 1 78 ? -13.094 3.609 16.297 1 98.25 78 LEU A O 1
ATOM 612 N N . CYS A 1 79 ? -13.648 1.457 15.859 1 98.31 79 CYS A N 1
ATOM 613 C CA . CYS A 1 79 ? -15.078 1.711 16 1 98.31 79 CYS A CA 1
ATOM 614 C C . CYS A 1 79 ? -15.422 2.17 17.406 1 98.31 79 CYS A C 1
ATOM 616 O O . CYS A 1 79 ? -16.25 3.064 17.594 1 98.31 79 CYS A O 1
ATOM 618 N N . ALA A 1 80 ? -14.781 1.582 18.359 1 97.5 80 ALA A N 1
ATOM 619 C CA . ALA A 1 80 ? -15 1.985 19.75 1 97.5 80 ALA A CA 1
ATOM 620 C C . ALA A 1 80 ? -14.539 3.42 19.984 1 97.5 80 ALA A C 1
ATOM 622 O O . ALA A 1 80 ? -15.18 4.176 20.719 1 97.5 80 ALA A O 1
ATOM 623 N N . GLN A 1 81 ? -13.414 3.803 19.422 1 95.88 81 GLN A N 1
ATOM 624 C CA . GLN A 1 81 ? -12.938 5.18 19.516 1 95.88 81 GLN A CA 1
ATOM 625 C C . GLN A 1 81 ? -13.938 6.152 18.891 1 95.88 81 GLN A C 1
ATOM 627 O O . GLN A 1 81 ? -14.18 7.23 19.438 1 95.88 81 GLN A O 1
ATOM 632 N N . ALA A 1 82 ? -14.469 5.777 17.703 1 96.81 82 ALA A N 1
ATOM 633 C CA . ALA A 1 82 ? -15.461 6.613 17.031 1 96.81 82 ALA A CA 1
ATOM 634 C C . ALA A 1 82 ? -16.703 6.781 17.906 1 96.81 82 ALA A C 1
ATOM 636 O O . ALA A 1 82 ? -17.25 7.883 18.016 1 96.81 82 ALA A O 1
ATOM 637 N N . ALA A 1 83 ? -17.125 5.715 18.5 1 97 83 ALA A N 1
ATOM 638 C CA . ALA A 1 83 ? -18.297 5.758 19.375 1 97 83 ALA A CA 1
ATOM 639 C C . ALA A 1 83 ? -18.062 6.688 20.562 1 97 83 ALA A C 1
ATOM 641 O O . ALA A 1 83 ? -18.953 7.461 20.938 1 97 83 ALA A O 1
ATOM 642 N N . ALA A 1 84 ? -16.922 6.625 21.125 1 94.56 84 ALA A N 1
ATOM 643 C CA . ALA A 1 84 ? -16.562 7.48 22.25 1 94.56 84 ALA A CA 1
ATOM 644 C C . ALA A 1 84 ? -16.562 8.953 21.844 1 94.56 84 ALA A C 1
ATOM 646 O O . ALA A 1 84 ? -16.859 9.828 22.656 1 94.56 84 ALA A O 1
ATOM 647 N N . ALA A 1 85 ? -16.266 9.203 20.625 1 93.25 85 ALA A N 1
ATOM 648 C CA . ALA A 1 85 ? -16.219 10.57 20.109 1 93.25 85 ALA A CA 1
ATOM 649 C C . ALA A 1 85 ? -17.609 11.031 19.656 1 93.25 85 ALA A C 1
ATOM 651 O O . ALA A 1 85 ? -17.797 12.188 19.281 1 93.25 85 ALA A O 1
ATOM 652 N N . GLY A 1 86 ? -18.562 10.07 19.578 1 93.94 86 GLY A N 1
ATOM 653 C CA . GLY A 1 86 ? -19.938 10.477 19.328 1 93.94 86 GLY A CA 1
ATOM 654 C C . GLY A 1 86 ? -20.469 9.977 18 1 93.94 86 GLY A C 1
ATOM 655 O O . GLY A 1 86 ? -21.531 10.406 17.547 1 93.94 86 GLY A O 1
ATOM 656 N N . THR A 1 87 ? -19.719 9.242 17.312 1 92.44 87 THR A N 1
ATOM 657 C CA . THR A 1 87 ? -20.203 8.688 16.062 1 92.44 87 THR A CA 1
ATOM 658 C C . THR A 1 87 ? -20.031 7.168 16.031 1 92.44 87 THR A C 1
ATOM 660 O O . THR A 1 87 ? -18.922 6.66 16.203 1 92.44 87 THR A O 1
ATOM 663 N N . GLY A 1 88 ? -21.047 6.469 15.797 1 93.12 88 GLY A N 1
ATOM 664 C CA . GLY A 1 88 ? -20.969 5.023 15.656 1 93.12 88 GLY A CA 1
ATOM 665 C C . GLY A 1 88 ? -20.469 4.574 14.297 1 93.12 88 GLY A C 1
ATOM 666 O O . GLY A 1 88 ? -20.797 5.184 13.281 1 93.12 88 GLY A O 1
ATOM 667 N N . ALA A 1 89 ? -19.594 3.621 14.305 1 97.25 89 ALA A N 1
ATOM 668 C CA . ALA A 1 89 ? -19.109 2.963 13.094 1 97.25 89 ALA A CA 1
ATOM 669 C C . ALA A 1 89 ? -18.984 1.458 13.305 1 97.25 89 ALA A C 1
ATOM 671 O O . ALA A 1 89 ? -18.844 0.993 14.438 1 97.25 89 ALA A O 1
ATOM 672 N N . THR A 1 90 ? -19.141 0.691 12.258 1 98.38 90 THR A N 1
ATOM 673 C CA . THR A 1 90 ? -18.953 -0.754 12.297 1 98.38 90 THR A CA 1
ATOM 674 C C . THR A 1 90 ? -17.672 -1.149 11.57 1 98.38 90 THR A C 1
ATOM 676 O O . THR A 1 90 ? -17.109 -0.347 10.828 1 98.38 90 THR A O 1
ATOM 679 N N . PRO A 1 91 ? -17.188 -2.363 11.82 1 98.25 91 PRO A N 1
ATOM 680 C CA . PRO A 1 91 ? -16.016 -2.832 11.078 1 98.25 91 PRO A CA 1
ATOM 681 C C . PRO A 1 91 ? -16.219 -2.816 9.57 1 98.25 91 PRO A C 1
ATOM 683 O O . PRO A 1 91 ? -15.273 -2.602 8.812 1 98.25 91 PRO A O 1
ATOM 686 N N . GLU A 1 92 ? -17.453 -3.006 9.055 1 97.75 92 GLU A N 1
ATOM 687 C CA . GLU A 1 92 ? -17.766 -2.98 7.633 1 97.75 92 GLU A CA 1
ATOM 688 C C . GLU A 1 92 ? -17.688 -1.563 7.074 1 97.75 92 GLU A C 1
ATOM 690 O O . GLU A 1 92 ? -17.625 -1.373 5.859 1 97.75 92 GLU A O 1
ATOM 695 N N . GLU A 1 93 ? -17.672 -0.595 7.988 1 98.69 93 GLU A N 1
ATOM 696 C CA . GLU A 1 93 ? -17.562 0.817 7.633 1 98.69 93 GLU A CA 1
ATOM 697 C C . GLU A 1 93 ? -16.156 1.349 7.887 1 98.69 93 GLU A C 1
ATOM 699 O O . GLU A 1 93 ? -15.953 2.561 7.957 1 98.69 93 GLU A O 1
ATOM 704 N N . THR A 1 94 ? -15.266 0.379 8.148 1 98.81 94 THR A N 1
ATOM 705 C CA . THR A 1 94 ? -13.883 0.72 8.484 1 98.81 94 THR A CA 1
ATOM 706 C C . THR A 1 94 ? -12.906 -0.078 7.621 1 98.81 94 THR A C 1
ATOM 708 O O . THR A 1 94 ? -13.023 -1.3 7.512 1 98.81 94 THR A O 1
ATOM 711 N N . LEU A 1 95 ? -11.961 0.595 6.965 1 98.81 95 LEU A N 1
ATOM 712 C CA . LEU A 1 95 ? -10.93 -0.012 6.133 1 98.81 95 LEU A CA 1
ATOM 713 C C . LEU A 1 95 ? -9.539 0.382 6.617 1 98.81 95 LEU A C 1
ATOM 715 O O . LEU A 1 95 ? -9.227 1.571 6.723 1 98.81 95 LEU A O 1
ATOM 719 N N . LEU A 1 96 ? -8.742 -0.62 6.992 1 98.88 96 LEU A N 1
ATOM 720 C CA . LEU A 1 96 ? -7.348 -0.335 7.316 1 98.88 96 LEU A CA 1
ATOM 721 C C . LEU A 1 96 ? -6.523 -0.168 6.043 1 98.88 96 LEU A C 1
ATOM 723 O O . LEU A 1 96 ? -6.762 -0.854 5.047 1 98.88 96 LEU A O 1
ATOM 727 N N . THR A 1 97 ? -5.562 0.728 6.094 1 98.81 97 THR A N 1
ATOM 728 C CA . THR A 1 97 ? -4.773 1.077 4.922 1 98.81 97 THR A CA 1
ATOM 729 C C . THR A 1 97 ? -3.299 1.24 5.289 1 98.81 97 THR A C 1
ATOM 731 O O . THR A 1 97 ? -2.949 1.265 6.469 1 98.81 97 THR A O 1
ATOM 734 N N . THR A 1 98 ? -2.416 1.277 4.297 1 98.56 98 THR A N 1
ATOM 735 C CA . THR A 1 98 ? -0.994 1.544 4.48 1 98.56 98 THR A CA 1
ATOM 736 C C . THR A 1 98 ? -0.744 3.037 4.668 1 98.56 98 THR A C 1
ATOM 738 O O . THR A 1 98 ? -0.228 3.703 3.768 1 98.56 98 THR A O 1
ATOM 741 N N . GLY A 1 99 ? -1.086 3.498 5.809 1 97.75 99 GLY A N 1
ATOM 742 C CA . GLY A 1 99 ? -1.129 4.922 6.098 1 97.75 99 GLY A CA 1
ATOM 743 C C . GLY A 1 99 ? -2.381 5.602 5.57 1 97.75 99 GLY A C 1
ATOM 744 O O . GLY A 1 99 ? -3.133 5.008 4.797 1 97.75 99 GLY A O 1
ATOM 745 N N . SER A 1 100 ? -2.553 6.859 5.988 1 97.88 100 SER A N 1
ATOM 746 C CA . SER A 1 100 ? -3.734 7.602 5.555 1 97.88 100 SER A CA 1
ATOM 747 C C . SER A 1 100 ? -3.596 8.062 4.109 1 97.88 100 SER A C 1
ATOM 749 O O . SER A 1 100 ? -4.598 8.312 3.432 1 97.88 100 SER A O 1
ATOM 751 N N . GLN A 1 101 ? -2.348 8.203 3.646 1 97.62 101 GLN A N 1
ATOM 752 C CA . GLN A 1 101 ? -2.139 8.555 2.248 1 97.62 101 GLN A CA 1
ATOM 753 C C . GLN A 1 101 ? -2.789 7.539 1.315 1 97.62 101 GLN A C 1
ATOM 755 O O . GLN A 1 101 ? -3.383 7.906 0.301 1 97.62 101 GLN A O 1
ATOM 760 N N . GLN A 1 102 ? -2.676 6.266 1.641 1 98.56 102 GLN A N 1
ATOM 761 C CA . GLN A 1 102 ? -3.344 5.27 0.813 1 98.56 102 GLN A CA 1
ATOM 762 C C . GLN A 1 102 ? -4.863 5.395 0.919 1 98.56 102 GLN A C 1
ATOM 764 O O . GLN A 1 102 ? -5.578 5.168 -0.059 1 98.56 102 GLN A O 1
ATOM 769 N N . ALA A 1 103 ? -5.367 5.699 2.129 1 98.81 103 ALA A N 1
ATOM 770 C CA . ALA A 1 103 ? -6.805 5.918 2.262 1 98.81 103 ALA A CA 1
ATOM 771 C C . ALA A 1 103 ? -7.285 6.992 1.293 1 98.81 103 ALA A C 1
ATOM 773 O O . ALA A 1 103 ? -8.32 6.828 0.636 1 98.81 103 ALA A O 1
ATOM 774 N N . LEU A 1 104 ? -6.547 8.07 1.254 1 98.62 104 LEU A N 1
ATOM 775 C CA . LEU A 1 104 ? -6.867 9.148 0.322 1 98.62 104 LEU A CA 1
ATOM 776 C C . LEU A 1 104 ? -6.828 8.648 -1.119 1 98.62 104 LEU A C 1
ATOM 778 O O . LEU A 1 104 ? -7.738 8.922 -1.903 1 98.62 104 LEU A O 1
ATOM 782 N N . ASP A 1 105 ? -5.812 7.918 -1.478 1 97.62 105 ASP A N 1
ATOM 783 C CA . ASP A 1 105 ? -5.645 7.355 -2.814 1 97.62 105 ASP A CA 1
ATOM 784 C C . ASP A 1 105 ? -6.84 6.484 -3.197 1 97.62 105 ASP A C 1
ATOM 786 O O . ASP A 1 105 ? -7.406 6.641 -4.281 1 97.62 105 ASP A O 1
ATOM 790 N N . LEU A 1 106 ? -7.191 5.574 -2.305 1 97.69 106 LEU A N 1
ATOM 791 C CA . LEU A 1 106 ? -8.273 4.629 -2.557 1 97.69 106 LEU A CA 1
ATOM 792 C C . LEU A 1 106 ? -9.617 5.355 -2.66 1 97.69 106 LEU A C 1
ATOM 794 O O . LEU A 1 106 ? -10.469 4.984 -3.473 1 97.69 106 LEU A O 1
ATOM 798 N N . ALA A 1 107 ? -9.828 6.375 -1.813 1 98.25 107 ALA A N 1
ATOM 799 C CA . ALA A 1 107 ? -11.062 7.152 -1.878 1 98.25 107 ALA A CA 1
ATOM 800 C C . ALA A 1 107 ? -11.195 7.863 -3.223 1 98.25 107 ALA A C 1
ATOM 802 O O . ALA A 1 107 ? -12.266 7.848 -3.836 1 98.25 107 ALA A O 1
ATOM 803 N N . VAL A 1 108 ? -10.117 8.453 -3.646 1 96.56 108 VAL A N 1
ATOM 804 C CA . VAL A 1 108 ? -10.125 9.172 -4.918 1 96.56 108 VAL A CA 1
ATOM 805 C C . VAL A 1 108 ? -10.375 8.195 -6.062 1 96.56 108 VAL A C 1
ATOM 807 O O . VAL A 1 108 ? -11.172 8.469 -6.961 1 96.56 108 VAL A O 1
ATOM 810 N N . ARG A 1 109 ? -9.719 7.047 -6.012 1 93.19 109 ARG A N 1
ATOM 811 C CA . ARG A 1 109 ? -9.906 6.012 -7.023 1 93.19 109 ARG A CA 1
ATOM 812 C C . ARG A 1 109 ? -11.367 5.562 -7.086 1 93.19 109 ARG A C 1
ATOM 814 O O . ARG A 1 109 ? -11.898 5.32 -8.172 1 93.19 109 ARG A O 1
ATOM 821 N N . ALA A 1 110 ? -11.969 5.438 -5.969 1 95.25 110 ALA A N 1
ATOM 822 C CA . ALA A 1 110 ? -13.32 4.906 -5.871 1 95.25 110 ALA A CA 1
ATOM 823 C C . ALA A 1 110 ? -14.352 5.953 -6.285 1 95.25 110 ALA A C 1
ATOM 825 O O . ALA A 1 110 ? -15.398 5.613 -6.84 1 95.25 110 ALA A O 1
ATOM 826 N N . LEU A 1 111 ? -14.039 7.262 -6.074 1 96.75 111 LEU A N 1
ATOM 827 C CA . LEU A 1 111 ? -15.117 8.25 -6.094 1 96.75 111 LEU A CA 1
ATOM 828 C C . LEU A 1 111 ? -14.961 9.203 -7.277 1 96.75 111 LEU A C 1
ATOM 830 O O . LEU A 1 111 ? -15.828 10.039 -7.527 1 96.75 111 LEU A O 1
ATOM 834 N N . THR A 1 112 ? -13.852 9.117 -7.992 1 95.19 112 THR A N 1
ATOM 835 C CA . THR A 1 112 ? -13.633 10.148 -8.992 1 95.19 112 THR A CA 1
ATOM 836 C C . THR A 1 112 ? -13.234 9.531 -10.328 1 95.19 112 THR A C 1
ATOM 838 O O . THR A 1 112 ? -12.898 8.344 -10.398 1 95.19 112 THR A O 1
ATOM 841 N N . GLU A 1 113 ? -13.32 10.297 -11.328 1 90.81 113 GLU A N 1
ATOM 842 C CA . GLU A 1 113 ? -12.82 10.086 -12.68 1 90.81 113 GLU A CA 1
ATOM 843 C C . GLU A 1 113 ? -11.93 11.234 -13.125 1 90.81 113 GLU A C 1
ATOM 845 O O . GLU A 1 113 ? -12.023 12.344 -12.602 1 90.81 113 GLU A O 1
ATOM 850 N N . PRO A 1 114 ? -11.016 10.945 -14.086 1 88.44 114 PRO A N 1
ATOM 851 C CA . PRO A 1 114 ? -10.234 12.062 -14.625 1 88.44 114 PRO A CA 1
ATOM 852 C C . PRO A 1 114 ? -11.117 13.219 -15.109 1 88.44 114 PRO A C 1
ATOM 854 O O . PRO A 1 114 ? -12.156 12.984 -15.734 1 88.44 114 PRO A O 1
ATOM 857 N N . GLY A 1 115 ? -10.734 14.398 -14.758 1 93 115 GLY A N 1
ATOM 858 C CA . GLY A 1 115 ? -11.492 15.57 -15.156 1 93 115 GLY A CA 1
ATOM 859 C C . GLY A 1 115 ? -12.414 16.078 -14.07 1 93 115 GLY A C 1
ATOM 860 O O . GLY A 1 115 ? -12.859 17.234 -14.109 1 93 115 GLY A O 1
ATOM 861 N N . ASP A 1 116 ? -12.711 15.258 -13.078 1 96.44 116 ASP A N 1
ATOM 862 C CA . ASP A 1 116 ? -13.57 15.68 -11.977 1 96.44 116 ASP A CA 1
ATOM 863 C C . ASP A 1 116 ? -12.93 16.812 -11.188 1 96.44 116 ASP A C 1
ATOM 865 O O . ASP A 1 116 ? -11.711 17.016 -11.242 1 96.44 116 ASP A O 1
ATOM 869 N N . ILE A 1 117 ? -13.773 17.578 -10.531 1 98.31 117 ILE A N 1
ATOM 870 C CA . ILE A 1 117 ? -13.32 18.734 -9.75 1 98.31 117 ILE A CA 1
ATOM 871 C C . ILE A 1 117 ? -13.273 18.375 -8.273 1 98.31 117 ILE A C 1
ATOM 873 O O . ILE A 1 117 ? -14.188 17.719 -7.754 1 98.31 117 ILE A O 1
ATOM 877 N N . VAL A 1 118 ? -12.203 18.734 -7.594 1 98.62 118 VAL A N 1
ATOM 878 C CA . VAL A 1 118 ? -12.062 18.594 -6.145 1 98.62 118 VAL A CA 1
ATOM 879 C C . VAL A 1 118 ? -11.812 19.969 -5.52 1 98.62 118 VAL A C 1
ATOM 881 O O . VAL A 1 118 ? -11 20.75 -6.016 1 98.62 118 VAL A O 1
ATOM 884 N N . LEU A 1 119 ? -12.633 20.297 -4.5 1 98.75 119 LEU A N 1
ATOM 885 C CA . LEU A 1 119 ? -12.43 21.516 -3.734 1 98.75 119 LEU A CA 1
ATOM 886 C C . LEU A 1 119 ? -11.43 21.281 -2.604 1 98.75 119 LEU A C 1
ATOM 888 O O . LEU A 1 119 ? -11.453 20.234 -1.95 1 98.75 119 LEU A O 1
ATOM 892 N N . VAL A 1 120 ? -10.523 22.234 -2.422 1 98.56 120 VAL A N 1
ATOM 893 C CA . VAL A 1 120 ? -9.562 22.156 -1.333 1 98.56 120 VAL A CA 1
ATOM 894 C C . VAL A 1 120 ? -9.383 23.531 -0.693 1 98.56 120 VAL A C 1
ATOM 896 O O . VAL A 1 120 ? -9.68 24.547 -1.314 1 98.56 120 VAL A O 1
ATOM 899 N N . GLU A 1 121 ? -8.945 23.5 0.561 1 96.69 121 GLU A N 1
ATOM 900 C CA . GLU A 1 121 ? -8.422 24.734 1.108 1 96.69 121 GLU A CA 1
ATOM 901 C C . GLU A 1 121 ? -7.125 25.156 0.411 1 96.69 121 GLU A C 1
ATOM 903 O O . GLU A 1 121 ? -6.496 24.328 -0.269 1 96.69 121 GLU A O 1
ATOM 908 N N . ASP A 1 122 ? -6.781 26.438 0.605 1 96.25 122 ASP A N 1
ATOM 909 C CA . ASP A 1 122 ? -5.574 26.969 -0.024 1 96.25 122 ASP A CA 1
ATOM 910 C C . ASP A 1 122 ? -4.766 27.812 0.964 1 96.25 122 ASP A C 1
ATOM 912 O O . ASP A 1 122 ? -5.164 28.922 1.321 1 96.25 122 ASP A O 1
ATOM 916 N N . PRO A 1 123 ? -3.613 27.438 1.428 1 96.19 123 PRO A N 1
ATOM 917 C CA . PRO A 1 123 ? -2.865 26.25 1.022 1 96.19 123 PRO A CA 1
ATOM 918 C C . PRO A 1 123 ? -3.402 24.969 1.663 1 96.19 123 PRO A C 1
ATOM 920 O O . PRO A 1 123 ? -4.254 25.031 2.553 1 96.19 123 PRO A O 1
ATOM 923 N N . THR A 1 124 ? -3.002 23.812 1.105 1 96.88 124 THR A N 1
ATOM 924 C CA . THR A 1 124 ? -3.398 22.516 1.642 1 96.88 124 THR A CA 1
ATOM 925 C C . THR A 1 124 ? -2.252 21.516 1.532 1 96.88 124 THR A C 1
ATOM 927 O O . THR A 1 124 ? -1.138 21.875 1.151 1 96.88 124 THR A O 1
ATOM 930 N N . TYR A 1 125 ? -2.469 20.328 1.951 1 95.5 125 TYR A N 1
ATOM 931 C CA . TYR A 1 125 ? -1.489 19.25 2.043 1 95.5 125 TYR A CA 1
ATOM 932 C C . TYR A 1 125 ? -0.912 18.922 0.672 1 95.5 125 TYR A C 1
ATOM 934 O O . TYR A 1 125 ? -1.64 18.5 -0.232 1 95.5 125 TYR A O 1
ATOM 942 N N . LEU A 1 126 ? 0.361 19.062 0.499 1 92.56 126 LEU A N 1
ATOM 943 C CA . LEU A 1 126 ? 1.063 18.953 -0.775 1 92.56 126 LEU A CA 1
ATOM 944 C C . LEU A 1 126 ? 0.848 17.578 -1.401 1 92.56 126 LEU A C 1
ATOM 946 O O . LEU A 1 126 ? 0.592 17.469 -2.604 1 92.56 126 LEU A O 1
ATOM 950 N N . ALA A 1 127 ? 0.958 16.469 -0.617 1 91.94 127 ALA A N 1
ATOM 951 C CA . ALA A 1 127 ? 0.853 15.133 -1.175 1 91.94 127 ALA A CA 1
ATOM 952 C C . ALA A 1 127 ? -0.558 14.859 -1.689 1 91.94 127 ALA A C 1
ATOM 954 O O . ALA A 1 127 ? -0.748 14.055 -2.605 1 91.94 127 ALA A O 1
ATOM 955 N N . ALA A 1 128 ? -1.564 15.477 -1.097 1 95.88 128 ALA A N 1
ATOM 956 C CA . ALA A 1 128 ? -2.914 15.383 -1.646 1 95.88 128 ALA A CA 1
ATOM 957 C C . ALA A 1 128 ? -2.992 16.031 -3.025 1 95.88 128 ALA A C 1
ATOM 959 O O . ALA A 1 128 ? -3.584 15.469 -3.949 1 95.88 128 ALA A O 1
ATOM 960 N N . LEU A 1 129 ? -2.398 17.25 -3.143 1 94.12 129 LEU A N 1
ATOM 961 C CA . LEU A 1 129 ? -2.373 17.938 -4.43 1 94.12 129 LEU A CA 1
ATOM 962 C C . LEU A 1 129 ? -1.695 17.078 -5.488 1 94.12 129 LEU A C 1
ATOM 964 O O . LEU A 1 129 ? -2.184 16.969 -6.617 1 94.12 129 LEU A O 1
ATOM 968 N N . GLN A 1 130 ? -0.602 16.469 -5.117 1 89.81 130 GLN A N 1
ATOM 969 C CA . GLN A 1 130 ? 0.119 15.578 -6.035 1 89.81 130 GLN A CA 1
ATOM 970 C C . GLN A 1 130 ? -0.745 14.398 -6.449 1 89.81 130 GLN A C 1
ATOM 972 O O . GLN A 1 130 ? -0.782 14.031 -7.629 1 89.81 130 GLN A O 1
ATOM 977 N N . LEU A 1 131 ? -1.408 13.812 -5.5 1 93.38 131 LEU A N 1
ATOM 978 C CA . LEU A 1 131 ? -2.281 12.68 -5.773 1 93.38 131 LEU A CA 1
ATOM 979 C C . LEU A 1 131 ? -3.395 13.07 -6.742 1 93.38 131 LEU A C 1
ATOM 981 O O . LEU A 1 131 ? -3.703 12.32 -7.676 1 93.38 131 LEU A O 1
ATOM 985 N N . PHE A 1 132 ? -4.043 14.219 -6.488 1 94.62 132 PHE A N 1
ATOM 986 C CA . PHE A 1 132 ? -5.113 14.672 -7.371 1 94.62 132 PHE A CA 1
ATOM 987 C C . PHE A 1 132 ? -4.598 14.867 -8.789 1 94.62 132 PHE A C 1
ATOM 989 O O . PHE A 1 132 ? -5.305 14.578 -9.758 1 94.62 132 PHE A O 1
ATOM 996 N N . GLY A 1 133 ? -3.354 15.352 -8.891 1 88.88 133 GLY A N 1
ATOM 997 C CA . GLY A 1 133 ? -2.725 15.484 -10.195 1 88.88 133 GLY A CA 1
ATOM 998 C C . GLY A 1 133 ? -2.549 14.156 -10.906 1 88.88 133 GLY A C 1
ATOM 999 O O . GLY A 1 133 ? -2.801 14.047 -12.109 1 88.88 133 GLY A O 1
ATO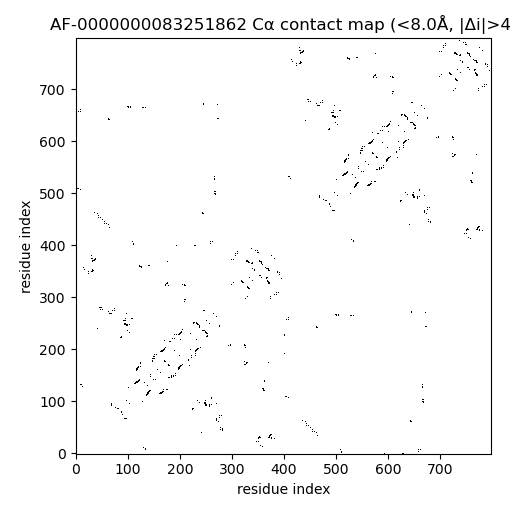M 1000 N N . VAL A 1 134 ? -2.16 13.18 -10.18 1 86.19 134 VAL A N 1
ATOM 1001 C CA . VAL A 1 134 ? -1.938 11.844 -10.727 1 86.19 134 VAL A CA 1
ATOM 1002 C C . VAL A 1 134 ? -3.238 11.297 -11.312 1 86.19 134 VAL A C 1
ATOM 1004 O O . VAL A 1 134 ? -3.221 10.586 -12.32 1 86.19 134 VAL A O 1
ATOM 1007 N N . TYR A 1 135 ? -4.359 11.617 -10.727 1 89.75 135 TYR A N 1
ATOM 1008 C CA . TYR A 1 135 ? -5.648 11.109 -11.18 1 89.75 135 TYR A CA 1
ATOM 1009 C C . TYR A 1 135 ? -6.285 12.055 -12.195 1 89.75 135 TYR A C 1
ATOM 1011 O O . TYR A 1 135 ? -7.41 11.82 -12.648 1 89.75 135 TYR A O 1
ATOM 1019 N N . GLY A 1 136 ? -5.578 13.18 -12.539 1 89.62 136 GLY A N 1
ATOM 1020 C CA . GLY A 1 136 ? -6.07 14.117 -13.539 1 89.62 136 GLY A CA 1
ATOM 1021 C C . GLY A 1 136 ? -7.254 14.938 -13.047 1 89.62 136 GLY A C 1
ATOM 1022 O O . GLY A 1 136 ? -8.117 15.328 -13.844 1 89.62 136 GLY A O 1
ATOM 1023 N N . LEU A 1 137 ? -7.344 15.148 -11.773 1 94.19 137 LEU A N 1
ATOM 1024 C CA . LEU A 1 137 ? -8.43 15.953 -11.227 1 94.19 137 LEU A CA 1
ATOM 1025 C C . LEU A 1 137 ? -8.133 17.438 -11.367 1 94.19 137 LEU A C 1
ATOM 1027 O O . LEU A 1 137 ? -6.965 17.844 -11.422 1 94.19 137 LEU A O 1
ATOM 1031 N N . THR A 1 138 ? -9.148 18.188 -11.547 1 96.75 138 THR A N 1
ATOM 1032 C CA . THR A 1 138 ? -9.023 19.625 -11.484 1 96.75 138 THR A CA 1
ATOM 1033 C C . THR A 1 138 ? -9.203 20.125 -10.047 1 96.75 138 THR A C 1
ATOM 1035 O O . THR A 1 138 ? -10.273 19.953 -9.461 1 96.75 138 THR A O 1
ATOM 1038 N N . VAL A 1 139 ? -8.195 20.75 -9.5 1 97.94 139 VAL A N 1
ATOM 1039 C CA . VAL A 1 139 ? -8.227 21.203 -8.109 1 97.94 139 VAL A CA 1
ATOM 1040 C C . VAL A 1 139 ? -8.641 22.672 -8.055 1 97.94 139 VAL A C 1
ATOM 1042 O O . VAL A 1 139 ? -8.023 23.516 -8.695 1 97.94 139 VAL A O 1
ATOM 1045 N N . VAL A 1 140 ? -9.695 22.953 -7.328 1 98.44 140 VAL A N 1
ATOM 1046 C CA . VAL A 1 140 ? -10.219 24.297 -7.195 1 98.44 140 VAL A CA 1
ATOM 1047 C C . VAL A 1 140 ? -10.117 24.75 -5.738 1 98.44 140 VAL A C 1
ATOM 1049 O O . VAL A 1 140 ? -10.695 24.141 -4.848 1 98.44 140 VAL A O 1
ATOM 1052 N N . PRO A 1 141 ? -9.367 25.828 -5.488 1 98.12 141 PRO A N 1
ATOM 1053 C CA . PRO A 1 141 ? -9.273 26.328 -4.113 1 98.12 141 PRO A CA 1
ATOM 1054 C C . PRO A 1 141 ? -10.547 27.031 -3.652 1 98.12 141 PRO A C 1
ATOM 1056 O O . PRO A 1 141 ? -11.211 27.703 -4.449 1 98.12 141 PRO A O 1
ATOM 1059 N N . VAL A 1 142 ? -10.82 26.859 -2.4 1 97.75 142 VAL A N 1
ATOM 1060 C CA . VAL A 1 142 ? -11.93 27.547 -1.759 1 97.75 142 VAL A CA 1
ATOM 1061 C C . VAL A 1 142 ? -11.398 28.656 -0.86 1 97.75 142 VAL A C 1
ATOM 1063 O O . VAL A 1 142 ? -10.5 28.438 -0.049 1 97.75 142 VAL A O 1
ATOM 1066 N N . ALA A 1 143 ? -12 29.828 -1.031 1 95.81 143 ALA A N 1
ATOM 1067 C CA . ALA A 1 143 ? -11.633 30.906 -0.122 1 95.81 143 ALA A CA 1
ATOM 1068 C C . ALA A 1 143 ? -11.914 30.531 1.328 1 95.81 143 ALA A C 1
ATOM 1070 O O . ALA A 1 143 ? -12.953 29.938 1.635 1 95.81 143 ALA A O 1
ATOM 1071 N N . SER A 1 144 ? -10.914 30.734 2.189 1 95.69 144 SER A N 1
ATOM 1072 C CA . SER A 1 144 ? -11 30.344 3.592 1 95.69 144 SER A CA 1
ATOM 1073 C C . SER A 1 144 ? -10.516 31.453 4.508 1 95.69 144 SER A C 1
ATOM 1075 O O . SER A 1 144 ? -9.852 32.406 4.059 1 95.69 144 SER A O 1
ATOM 1077 N N . ASP A 1 145 ? -10.953 31.438 5.711 1 94.88 145 ASP A N 1
ATOM 1078 C CA . ASP A 1 145 ? -10.422 32.281 6.766 1 94.88 145 ASP A CA 1
ATOM 1079 C C . ASP A 1 145 ? -9.938 31.453 7.953 1 94.88 145 ASP A C 1
ATOM 1081 O O . ASP A 1 145 ? -9.633 30.266 7.809 1 94.88 145 ASP A O 1
ATOM 1085 N N . ALA A 1 146 ? -9.711 32.094 9.094 1 92.69 146 ALA A N 1
ATOM 1086 C CA . ALA A 1 146 ? -9.125 31.422 10.25 1 92.69 146 ALA A CA 1
ATOM 1087 C C . ALA A 1 146 ? -10.031 30.281 10.742 1 92.69 146 ALA A C 1
ATOM 1089 O O . ALA A 1 146 ? -9.562 29.359 11.406 1 92.69 146 ALA A O 1
ATOM 1090 N N . ASP A 1 147 ? -11.281 30.375 10.344 1 95.5 147 ASP A N 1
ATOM 1091 C CA . ASP A 1 147 ? -12.25 29.406 10.844 1 95.5 147 ASP A CA 1
ATOM 1092 C C . ASP A 1 147 ? -12.5 28.312 9.812 1 95.5 147 ASP A C 1
ATOM 1094 O O . ASP A 1 147 ? -13.258 27.359 10.07 1 95.5 147 ASP A O 1
ATOM 1098 N N . GLY A 1 148 ? -11.914 28.375 8.641 1 96.44 148 GLY A N 1
ATOM 1099 C CA . GLY A 1 148 ? -12.117 27.375 7.605 1 96.44 148 GLY A CA 1
ATOM 1100 C C . GLY A 1 148 ? -12.695 27.953 6.328 1 96.44 148 GLY A C 1
ATOM 1101 O O . GLY A 1 148 ? -12.656 29.172 6.117 1 96.44 148 GLY A O 1
ATOM 1102 N N . PRO A 1 149 ? -13.156 27.125 5.457 1 98 149 PRO A N 1
ATOM 1103 C CA . PRO A 1 149 ? -13.727 27.578 4.184 1 98 149 PRO A CA 1
ATOM 1104 C C . PRO A 1 149 ? -14.953 28.469 4.367 1 98 149 PRO A C 1
ATOM 1106 O O . PRO A 1 149 ? -15.781 28.219 5.246 1 98 149 PRO A O 1
ATOM 1109 N N . LEU A 1 150 ? -15.031 29.5 3.541 1 98.31 150 LEU A N 1
ATOM 1110 C CA . LEU A 1 150 ? -16.203 30.359 3.578 1 98.31 150 LEU A CA 1
ATOM 1111 C C . LEU A 1 150 ? -17.422 29.641 3.014 1 98.31 150 LEU A C 1
ATOM 1113 O O . LEU A 1 150 ? -17.438 29.25 1.847 1 98.31 150 LEU A O 1
ATOM 1117 N N . PRO A 1 151 ? -18.5 29.531 3.822 1 97.94 151 PRO A N 1
ATOM 1118 C CA . PRO A 1 151 ? -19.656 28.75 3.387 1 97.94 151 PRO A CA 1
ATOM 1119 C C . PRO A 1 151 ? -20.266 29.266 2.08 1 97.94 151 PRO A C 1
ATOM 1121 O O . PRO A 1 151 ? -20.625 28.469 1.216 1 97.94 151 PRO A O 1
ATOM 1124 N N . ASP A 1 152 ? -20.328 30.562 1.93 1 97.88 152 ASP A N 1
ATOM 1125 C CA . ASP A 1 152 ? -20.891 31.141 0.712 1 97.88 152 ASP A CA 1
ATOM 1126 C C . ASP A 1 152 ? -20.062 30.766 -0.511 1 97.88 152 ASP A C 1
ATOM 1128 O O . ASP A 1 152 ? -20.594 30.547 -1.596 1 97.88 152 ASP A O 1
ATOM 1132 N N . GLU A 1 153 ? -18.797 30.75 -0.315 1 97.81 153 GLU A N 1
ATOM 1133 C CA . GLU A 1 153 ? -17.906 30.359 -1.405 1 97.81 153 GLU A CA 1
ATOM 1134 C C . GLU A 1 153 ? -18.078 28.875 -1.75 1 97.81 153 GLU A C 1
ATOM 1136 O O . GLU A 1 153 ? -18.031 28.5 -2.922 1 97.81 153 GLU A O 1
ATOM 1141 N N . VAL A 1 154 ? -18.203 28.047 -0.766 1 98.12 154 VAL A N 1
ATOM 1142 C CA . VAL A 1 154 ? -18.438 26.625 -0.983 1 98.12 154 VAL A CA 1
ATOM 1143 C C . VAL A 1 154 ? -19.734 26.422 -1.754 1 98.12 154 VAL A C 1
ATOM 1145 O O . VAL A 1 154 ? -19.781 25.688 -2.74 1 98.12 154 VAL A O 1
ATOM 1148 N N . LYS A 1 155 ? -20.734 27.078 -1.295 1 97.94 155 LYS A N 1
ATOM 1149 C CA . LYS A 1 155 ? -22.031 26.984 -1.955 1 97.94 155 LYS A CA 1
ATOM 1150 C C . LYS A 1 155 ? -21.953 27.422 -3.412 1 97.94 155 LYS A C 1
ATOM 1152 O O . LYS A 1 155 ? -22.469 26.75 -4.305 1 97.94 155 LYS A O 1
ATOM 1157 N N . ARG A 1 156 ? -21.328 28.531 -3.613 1 98.12 156 ARG A N 1
ATOM 1158 C CA . ARG A 1 156 ? -21.156 29.062 -4.961 1 98.12 156 ARG A CA 1
ATOM 1159 C C . ARG A 1 156 ? -20.438 28.062 -5.863 1 98.12 156 ARG A C 1
ATOM 1161 O O . ARG A 1 156 ? -20.891 27.812 -6.984 1 98.12 156 ARG A O 1
ATOM 1168 N N . LEU A 1 157 ? -19.359 27.516 -5.414 1 98.25 157 LEU A N 1
ATOM 1169 C CA . LEU A 1 157 ? -18.562 26.594 -6.207 1 98.25 157 LEU A CA 1
ATOM 1170 C C . LEU A 1 157 ? -19.312 25.312 -6.48 1 98.25 157 LEU A C 1
ATOM 1172 O O . LEU A 1 157 ? -19.203 24.734 -7.566 1 98.25 157 LEU A O 1
ATOM 1176 N N . ILE A 1 158 ? -20.062 24.812 -5.469 1 97.69 158 ILE A N 1
ATOM 1177 C CA . ILE A 1 158 ? -20.859 23.609 -5.656 1 97.69 158 ILE A CA 1
ATOM 1178 C C . ILE A 1 158 ? -21.891 23.844 -6.766 1 97.69 158 ILE A C 1
ATOM 1180 O O . ILE A 1 158 ? -22.047 23 -7.652 1 97.69 158 ILE A O 1
ATOM 1184 N N . GLN A 1 159 ? -22.5 24.969 -6.754 1 97.25 159 GLN A N 1
ATOM 1185 C CA . GLN A 1 159 ? -23.531 25.281 -7.738 1 97.25 159 GLN A CA 1
ATOM 1186 C C . GLN A 1 159 ? -22.922 25.516 -9.117 1 97.25 159 GLN A C 1
ATOM 1188 O O . GLN A 1 159 ? -23.469 25.078 -10.133 1 97.25 159 GLN A O 1
ATOM 1193 N N . ALA A 1 160 ? -21.797 26.141 -9.141 1 97.94 160 ALA A N 1
ATOM 1194 C CA . ALA A 1 160 ? -21.188 26.562 -10.398 1 97.94 160 ALA A CA 1
ATOM 1195 C C . ALA A 1 160 ? -20.422 25.422 -11.055 1 97.94 160 ALA A C 1
ATOM 1197 O O . ALA A 1 160 ? -20.375 25.312 -12.281 1 97.94 160 ALA A O 1
ATOM 1198 N N . LYS A 1 161 ? -19.766 24.562 -10.211 1 97.94 161 LYS A N 1
ATOM 1199 C CA . LYS A 1 161 ? -18.766 23.656 -10.773 1 97.94 161 LYS A CA 1
ATOM 1200 C C . LYS A 1 161 ? -19.141 22.203 -10.516 1 97.94 161 LYS A C 1
ATOM 1202 O O . LYS A 1 161 ? -18.547 21.297 -11.109 1 97.94 161 LYS A O 1
ATOM 1207 N N . ARG A 1 162 ? -20.094 21.938 -9.656 1 96.69 162 ARG A N 1
ATOM 1208 C CA . ARG A 1 162 ? -20.531 20.594 -9.32 1 96.69 162 ARG A CA 1
ATOM 1209 C C . ARG A 1 162 ? -19.344 19.703 -8.969 1 96.69 162 ARG A C 1
ATOM 1211 O O . ARG A 1 162 ? -19.141 18.656 -9.586 1 96.69 162 ARG A O 1
ATOM 1218 N N . PRO A 1 163 ? -18.547 20.125 -7.953 1 98.44 163 PRO A N 1
ATOM 1219 C CA . PRO A 1 163 ? -17.375 19.328 -7.57 1 98.44 163 PRO A CA 1
ATOM 1220 C C . PRO A 1 163 ? -17.75 17.906 -7.16 1 98.44 163 PRO A C 1
ATOM 1222 O O . PRO A 1 163 ? -18.859 17.672 -6.684 1 98.44 163 PRO A O 1
ATOM 1225 N N . ARG A 1 164 ? -16.781 17.047 -7.32 1 97.25 164 ARG A N 1
ATOM 1226 C CA . ARG A 1 164 ? -16.969 15.648 -6.98 1 97.25 164 ARG A CA 1
ATOM 1227 C C . ARG A 1 164 ? -16.656 15.391 -5.512 1 97.25 164 ARG A C 1
ATOM 1229 O O . ARG A 1 164 ? -17.219 14.477 -4.902 1 97.25 164 ARG A O 1
ATOM 1236 N N . LEU A 1 165 ? -15.734 16.172 -4.965 1 97.75 165 LEU A N 1
ATOM 1237 C CA . LEU A 1 165 ? -15.266 15.992 -3.598 1 97.75 165 LEU A CA 1
ATOM 1238 C C . LEU A 1 165 ? -14.805 17.328 -3.002 1 97.75 165 LEU A C 1
ATOM 1240 O O . LEU A 1 165 ? -14.469 18.25 -3.734 1 97.75 165 LEU A O 1
ATOM 1244 N N . LEU A 1 166 ? -14.891 17.391 -1.728 1 98.69 166 LEU A N 1
ATOM 1245 C CA . LEU A 1 166 ? -14.164 18.375 -0.925 1 98.69 166 LEU A CA 1
ATOM 1246 C C . LEU A 1 166 ? -13.133 17.688 -0.03 1 98.69 166 LEU A C 1
ATOM 1248 O O . LEU A 1 166 ? -13.469 16.75 0.707 1 98.69 166 LEU A O 1
ATOM 1252 N N . TYR A 1 167 ? -11.875 18.031 -0.194 1 98.75 167 TYR A N 1
ATOM 1253 C CA . TYR A 1 167 ? -10.812 17.547 0.679 1 98.75 167 TYR A CA 1
ATOM 1254 C C . TYR A 1 167 ? -10.422 18.609 1.705 1 98.75 167 TYR A C 1
ATOM 1256 O O . TYR A 1 167 ? -10.211 19.766 1.357 1 98.75 167 TYR A O 1
ATOM 1264 N N . ALA A 1 168 ? -10.266 18.109 3.002 1 97.69 168 ALA A N 1
ATOM 1265 C CA . ALA A 1 168 ? -9.938 19.094 4.027 1 97.69 168 ALA A CA 1
ATOM 1266 C C . ALA A 1 168 ? -9.156 18.453 5.172 1 97.69 168 ALA A C 1
ATOM 1268 O O . ALA A 1 168 ? -9.328 17.266 5.465 1 97.69 168 ALA A O 1
ATOM 1269 N N . VAL A 1 169 ? -8.312 19.203 5.797 1 98.12 169 VAL A N 1
ATOM 1270 C CA . VAL A 1 169 ? -7.652 18.922 7.066 1 98.12 169 VAL A CA 1
ATOM 1271 C C . VAL A 1 169 ? -8.102 19.922 8.125 1 98.12 169 VAL A C 1
ATOM 1273 O O . VAL A 1 169 ? -7.359 20.844 8.477 1 98.12 169 VAL A O 1
ATOM 1276 N N . PRO A 1 170 ? -9.25 19.672 8.742 1 98.19 170 PRO A N 1
ATOM 1277 C CA . PRO A 1 170 ? -9.922 20.719 9.531 1 98.19 170 PRO A CA 1
ATOM 1278 C C . PRO A 1 170 ? -9.25 20.953 10.883 1 98.19 170 PRO A C 1
ATOM 1280 O O . PRO A 1 170 ? -9.531 21.953 11.547 1 98.19 170 PRO A O 1
ATOM 1283 N N . THR A 1 171 ? -8.484 20 11.336 1 97.62 171 THR A N 1
ATOM 1284 C CA . THR A 1 171 ? -7.871 20.094 12.656 1 97.62 171 THR A CA 1
ATOM 1285 C C . THR A 1 171 ? -6.352 20.125 12.547 1 97.62 171 THR A C 1
ATOM 1287 O O . THR A 1 171 ? -5.734 19.141 12.133 1 97.62 171 THR A O 1
ATOM 1290 N N . PHE A 1 172 ? -5.781 21.312 12.977 1 96.94 172 PHE A N 1
ATOM 1291 C CA . PHE A 1 172 ? -4.336 21.5 12.961 1 96.94 172 PHE A CA 1
ATOM 1292 C C . PHE A 1 172 ? -3.764 21.219 11.578 1 96.94 172 PHE A C 1
ATOM 1294 O O . PHE A 1 172 ? -2.807 20.453 11.438 1 96.94 172 PHE A O 1
ATOM 1301 N N . GLY A 1 173 ? -4.289 21.844 10.641 1 95.12 173 GLY A N 1
ATOM 1302 C CA . GLY A 1 173 ? -4.078 21.562 9.227 1 95.12 173 GLY A CA 1
ATOM 1303 C C . GLY A 1 173 ? -2.621 21.641 8.812 1 95.12 173 GLY A C 1
ATOM 1304 O O . GLY A 1 173 ? -1.871 22.469 9.328 1 95.12 173 GLY A O 1
ATOM 1305 N N . ASN A 1 174 ? -2.182 20.797 7.926 1 94.75 174 ASN A N 1
ATOM 1306 C CA . ASN A 1 174 ? -0.932 20.875 7.176 1 94.75 174 ASN A CA 1
ATOM 1307 C C . ASN A 1 174 ? -1.127 21.578 5.836 1 94.75 174 ASN A C 1
ATOM 1309 O O . ASN A 1 174 ? -1.812 21.062 4.949 1 94.75 174 ASN A O 1
ATOM 1313 N N . PRO A 1 175 ? -0.694 22.781 5.676 1 95.44 175 PRO A N 1
ATOM 1314 C CA . PRO A 1 175 ? 0.519 23.266 6.336 1 95.44 175 PRO A CA 1
ATOM 1315 C C . PRO A 1 175 ? 0.228 24.328 7.398 1 95.44 175 PRO A C 1
ATOM 1317 O O . PRO A 1 175 ? 1.123 24.703 8.156 1 95.44 175 PRO A O 1
ATOM 1320 N N . THR A 1 176 ? -0.945 24.812 7.59 1 95.5 176 THR A N 1
ATOM 1321 C CA . THR A 1 176 ? -1.178 26.125 8.195 1 95.5 176 THR A CA 1
ATOM 1322 C C . THR A 1 176 ? -1.266 26 9.711 1 95.5 176 THR A C 1
ATOM 1324 O O . THR A 1 176 ? -1.139 27 10.43 1 95.5 176 THR A O 1
ATOM 1327 N N . GLY A 1 177 ? -1.599 24.781 10.18 1 95.38 177 GLY A N 1
ATOM 1328 C CA . GLY A 1 177 ? -1.873 24.625 11.594 1 95.38 177 GLY A CA 1
ATOM 1329 C C . GLY A 1 177 ? -3.254 25.109 11.992 1 95.38 177 GLY A C 1
ATOM 1330 O O . GLY A 1 177 ? -3.629 25.031 13.164 1 95.38 177 GLY A O 1
ATOM 1331 N N . ARG A 1 178 ? -4.047 25.469 11.078 1 94.75 178 ARG A N 1
ATOM 1332 C CA . ARG A 1 178 ? -5.367 26.047 11.312 1 94.75 178 ARG A CA 1
ATOM 1333 C C . ARG A 1 178 ? -6.348 24.984 11.797 1 94.75 178 ARG A C 1
ATOM 1335 O O . ARG A 1 178 ? -6.254 23.828 11.414 1 94.75 178 ARG A O 1
ATOM 1342 N N . THR A 1 179 ? -7.289 25.406 12.609 1 96.56 179 THR A N 1
ATOM 1343 C CA . THR A 1 179 ? -8.406 24.594 13.078 1 96.56 179 THR A CA 1
ATOM 1344 C C . THR A 1 179 ? -9.734 25.266 12.773 1 96.56 179 THR A C 1
ATOM 1346 O O . THR A 1 179 ? -9.961 26.422 13.172 1 96.56 179 THR A O 1
ATOM 1349 N N . TRP A 1 180 ? -10.57 24.516 12.016 1 97.81 180 TRP A N 1
ATOM 1350 C CA . TRP A 1 180 ? -11.898 25.031 11.734 1 97.81 180 TRP A CA 1
ATOM 1351 C C . TRP A 1 180 ? -12.703 25.234 13.016 1 97.81 180 TRP A C 1
ATOM 1353 O O . TRP A 1 180 ? -12.602 24.422 13.945 1 97.81 180 TRP A O 1
ATOM 1363 N N . SER A 1 181 ? -13.5 26.297 13.062 1 97.31 181 SER A N 1
ATOM 1364 C CA . SER A 1 181 ? -14.438 26.422 14.18 1 97.31 181 SER A CA 1
ATOM 1365 C C . SER A 1 181 ? -15.539 25.375 14.086 1 97.31 181 SER A C 1
ATOM 1367 O O . SER A 1 181 ? -15.828 24.859 13.008 1 97.31 181 SER A O 1
ATOM 1369 N N . THR A 1 182 ? -16.156 25.062 15.234 1 97.56 182 THR A N 1
ATOM 1370 C CA . THR A 1 182 ? -17.25 24.109 15.281 1 97.56 182 THR A CA 1
ATOM 1371 C C . THR A 1 182 ? -18.406 24.562 14.391 1 97.56 182 THR A C 1
ATOM 1373 O O . THR A 1 182 ? -19 23.766 13.68 1 97.56 182 THR A O 1
ATOM 1376 N N . GLU A 1 183 ? -18.688 25.844 14.445 1 97.88 183 GLU A N 1
ATOM 1377 C CA . GLU A 1 183 ? -19.781 26.391 13.641 1 97.88 183 GLU A CA 1
ATOM 1378 C C . GLU A 1 183 ? -19.516 26.203 12.148 1 97.88 183 GLU A C 1
ATOM 1380 O O . GLU A 1 183 ? -20.391 25.781 11.398 1 97.88 183 GLU A O 1
ATOM 1385 N N . ARG A 1 184 ? -18.312 26.594 11.727 1 98.38 184 ARG A N 1
ATOM 1386 C CA . ARG A 1 184 ? -17.922 26.422 10.336 1 98.38 184 ARG A CA 1
ATOM 1387 C C . ARG A 1 184 ? -18.031 24.969 9.898 1 98.38 184 ARG A C 1
ATOM 1389 O O . ARG A 1 184 ? -18.531 24.672 8.812 1 98.38 184 ARG A O 1
ATOM 1396 N N . ARG A 1 185 ? -17.562 24.031 10.734 1 98.56 185 ARG A N 1
ATOM 1397 C CA . ARG A 1 185 ? -17.641 22.609 10.453 1 98.56 185 ARG A CA 1
ATOM 1398 C C . ARG A 1 185 ? -19.094 22.172 10.219 1 98.56 185 ARG A C 1
ATOM 1400 O O . ARG A 1 185 ? -19.375 21.484 9.242 1 98.56 185 ARG A O 1
ATOM 1407 N N . ARG A 1 186 ? -19.953 22.547 11.078 1 98.19 186 ARG A N 1
ATOM 1408 C CA . ARG A 1 186 ? -21.359 22.172 10.984 1 98.19 186 ARG A CA 1
ATOM 1409 C C . ARG A 1 186 ? -21.969 22.641 9.664 1 98.19 186 ARG A C 1
ATOM 1411 O O . ARG A 1 186 ? -22.656 21.875 8.984 1 98.19 186 ARG A O 1
ATOM 1418 N N . VAL A 1 187 ? -21.688 23.875 9.352 1 98.44 187 VAL A N 1
ATOM 1419 C CA . VAL A 1 187 ? -22.281 24.484 8.156 1 98.44 187 VAL A CA 1
ATOM 1420 C C . VAL A 1 187 ? -21.766 23.75 6.914 1 98.44 187 VAL A C 1
ATOM 1422 O O . VAL A 1 187 ? -22.531 23.469 5.988 1 98.44 187 VAL A O 1
ATOM 1425 N N . ILE A 1 188 ? -20.484 23.438 6.859 1 98.5 188 ILE A N 1
ATOM 1426 C CA . ILE A 1 188 ? -19.891 22.797 5.688 1 98.5 188 ILE A CA 1
ATOM 1427 C C . ILE A 1 188 ? -20.422 21.375 5.531 1 98.5 188 ILE A C 1
ATOM 1429 O O . ILE A 1 188 ? -20.75 20.953 4.422 1 98.5 188 ILE A O 1
ATOM 1433 N N . VAL A 1 189 ? -20.547 20.609 6.645 1 98.31 189 VAL A N 1
ATOM 1434 C CA . VAL A 1 189 ? -21.094 19.25 6.602 1 98.31 189 VAL A CA 1
ATOM 1435 C C . VAL A 1 189 ? -22.531 19.281 6.078 1 98.31 189 VAL A C 1
ATOM 1437 O O . VAL A 1 189 ? -22.891 18.469 5.223 1 98.31 189 VAL A O 1
ATOM 1440 N N . GLN A 1 190 ? -23.266 20.25 6.578 1 97.5 190 GLN A N 1
ATOM 1441 C CA . GLN A 1 190 ? -24.656 20.375 6.164 1 97.5 190 GLN A CA 1
ATOM 1442 C C . GLN A 1 190 ? -24.766 20.734 4.688 1 97.5 190 GLN A C 1
ATOM 1444 O O . GLN A 1 190 ? -25.562 20.141 3.951 1 97.5 190 GLN A O 1
ATOM 1449 N N . LEU A 1 191 ? -24.016 21.703 4.309 1 97.12 191 LEU A N 1
ATOM 1450 C CA . LEU A 1 191 ? -24.031 22.172 2.93 1 97.12 191 LEU A CA 1
ATOM 1451 C C . LEU A 1 191 ? -23.641 21.062 1.965 1 97.12 191 LEU A C 1
ATOM 1453 O O . LEU A 1 191 ? -24.328 20.828 0.972 1 97.12 191 LEU A O 1
ATOM 1457 N N . CYS A 1 192 ? -22.531 20.375 2.205 1 97.5 192 CYS A N 1
ATOM 1458 C CA . CYS A 1 192 ? -22.047 19.297 1.343 1 97.5 192 CYS A CA 1
ATOM 1459 C C . CYS A 1 192 ? -23.031 18.125 1.326 1 97.5 192 CYS A C 1
ATOM 1461 O O . CYS A 1 192 ? -23.297 17.547 0.272 1 97.5 192 CYS A O 1
ATOM 1463 N N . GLY A 1 193 ? -23.594 17.812 2.477 1 96.5 193 GLY A N 1
ATOM 1464 C CA . GLY A 1 193 ? -24.594 16.766 2.553 1 96.5 193 GLY A CA 1
ATOM 1465 C C . GLY A 1 193 ? -25.828 17.062 1.716 1 96.5 193 GLY A C 1
ATOM 1466 O O . GLY A 1 193 ? -26.312 16.188 0.985 1 96.5 193 GLY A O 1
ATOM 1467 N N . ALA A 1 194 ? -26.281 18.281 1.813 1 95.62 194 ALA A N 1
ATOM 1468 C CA . ALA A 1 194 ? -27.484 18.688 1.093 1 95.62 194 ALA A CA 1
ATOM 1469 C C . ALA A 1 194 ? -27.25 18.672 -0.416 1 95.62 194 ALA A C 1
ATOM 1471 O O . ALA A 1 194 ? -28.172 18.359 -1.185 1 95.62 194 ALA A O 1
ATOM 1472 N N . GLU A 1 195 ? -26.062 18.922 -0.796 1 95.25 195 GLU A N 1
ATOM 1473 C CA . GLU A 1 195 ? -25.766 19.047 -2.219 1 95.25 195 GLU A CA 1
ATOM 1474 C C . GLU A 1 195 ? -25.156 17.766 -2.779 1 95.25 195 GLU A C 1
ATOM 1476 O O . GLU A 1 195 ? -24.828 17.703 -3.967 1 95.25 195 GLU A O 1
ATOM 1481 N N . GLY A 1 196 ? -24.953 16.797 -1.943 1 95.62 196 GLY A N 1
ATOM 1482 C CA . GLY A 1 196 ? -24.469 15.508 -2.387 1 95.62 196 GLY A CA 1
ATOM 1483 C C . GLY A 1 196 ? -22.984 15.516 -2.725 1 95.62 196 GLY A C 1
ATOM 1484 O O . GLY A 1 196 ? -22.562 14.867 -3.682 1 95.62 196 GLY A O 1
ATOM 1485 N N . VAL A 1 197 ? -22.156 16.297 -2.037 1 97.62 197 VAL A N 1
ATOM 1486 C CA . VAL A 1 197 ? -20.719 16.391 -2.256 1 97.62 197 VAL A CA 1
ATOM 1487 C C . VAL A 1 197 ? -19.969 15.695 -1.108 1 97.62 197 VAL A C 1
ATOM 1489 O O . VAL A 1 197 ? -19.938 16.219 0.01 1 97.62 197 VAL A O 1
ATOM 1492 N N . PRO A 1 198 ? -19.359 14.531 -1.375 1 98.38 198 PRO A N 1
ATOM 1493 C CA . PRO A 1 198 ? -18.578 13.875 -0.319 1 98.38 198 PRO A CA 1
ATOM 1494 C C . PRO A 1 198 ? -17.438 14.742 0.196 1 98.38 198 PRO A C 1
ATOM 1496 O O . PRO A 1 198 ? -16.844 15.508 -0.568 1 98.38 198 PRO A O 1
ATOM 1499 N N . ILE A 1 199 ? -17.172 14.633 1.481 1 98.75 199 ILE A N 1
ATOM 1500 C CA . ILE A 1 199 ? -16.047 15.289 2.131 1 98.75 199 ILE A CA 1
ATOM 1501 C C . ILE A 1 199 ? -15.016 14.242 2.557 1 98.75 199 ILE A C 1
ATOM 1503 O O . ILE A 1 199 ? -15.352 13.281 3.242 1 98.75 199 ILE A O 1
ATOM 1507 N N . LEU A 1 200 ? -13.805 14.344 2.109 1 98.81 200 LEU A N 1
ATOM 1508 C CA . LEU A 1 200 ? -12.688 13.594 2.67 1 98.81 200 LEU A CA 1
ATOM 1509 C C . LEU A 1 200 ? -12.031 14.375 3.805 1 98.81 200 LEU A C 1
ATOM 1511 O O . LEU A 1 200 ? -11.32 15.352 3.562 1 98.81 200 LEU A O 1
ATOM 1515 N N . GLU A 1 201 ? -12.281 13.977 5.004 1 98.81 201 GLU A N 1
ATOM 1516 C CA . GLU A 1 201 ? -11.688 14.602 6.184 1 98.81 201 GLU A CA 1
ATOM 1517 C C . GLU A 1 201 ? -10.383 13.914 6.578 1 98.81 201 GLU A C 1
ATOM 1519 O O . GLU A 1 201 ? -10.398 12.766 7.043 1 98.81 201 GLU A O 1
ATOM 1524 N N . ASP A 1 202 ? -9.328 14.531 6.406 1 98.56 202 ASP A N 1
ATOM 1525 C CA . ASP A 1 202 ? -8.016 14.039 6.812 1 98.56 202 ASP A CA 1
ATOM 1526 C C . ASP A 1 202 ? -7.645 14.539 8.211 1 98.56 202 ASP A C 1
ATOM 1528 O O . ASP A 1 202 ? -7.527 15.742 8.43 1 98.56 202 ASP A O 1
ATOM 1532 N N . ASP A 1 203 ? -7.461 13.602 9.164 1 98.12 203 ASP A N 1
ATOM 1533 C CA . ASP A 1 203 ? -7.27 14 10.555 1 98.12 203 ASP A CA 1
ATOM 1534 C C . ASP A 1 203 ? -6.055 13.305 11.164 1 98.12 203 ASP A C 1
ATOM 1536 O O . ASP A 1 203 ? -6.168 12.625 12.18 1 98.12 203 ASP A O 1
ATOM 1540 N N . PRO A 1 204 ? -4.879 13.578 10.641 1 97.5 204 PRO A N 1
ATOM 1541 C CA . PRO A 1 204 ? -3.686 12.93 11.195 1 97.5 204 PRO A CA 1
ATOM 1542 C C . PRO A 1 204 ? -3.232 13.555 12.516 1 97.5 204 PRO A C 1
ATOM 1544 O O . PRO A 1 204 ? -2.504 12.922 13.281 1 97.5 204 PRO A O 1
ATOM 1547 N N . TYR A 1 205 ? -3.68 14.789 12.867 1 96.81 205 TYR A N 1
ATOM 1548 C CA . TYR A 1 205 ? -3.074 15.539 13.961 1 96.81 205 TYR A CA 1
ATOM 1549 C C . TYR A 1 205 ? -4.066 15.742 15.102 1 96.81 205 TYR A C 1
ATOM 1551 O O . TYR A 1 205 ? -3.727 16.312 16.141 1 96.81 205 TYR A O 1
ATOM 1559 N N . GLY A 1 206 ? -5.293 15.297 14.93 1 94.69 206 GLY A N 1
ATOM 1560 C CA . GLY A 1 206 ? -6.367 15.633 15.852 1 94.69 206 GLY A CA 1
ATOM 1561 C C . GLY A 1 206 ? -6.047 15.281 17.297 1 94.69 206 GLY A C 1
ATOM 1562 O O . GLY A 1 206 ? -6.523 15.945 18.219 1 94.69 206 GLY A O 1
ATOM 1563 N N . ALA A 1 207 ? -5.215 14.32 17.516 1 93.88 207 ALA A N 1
ATOM 1564 C CA . ALA A 1 207 ? -4.887 13.852 18.859 1 93.88 207 ALA A CA 1
ATOM 1565 C C . ALA A 1 207 ? -3.793 14.711 19.484 1 93.88 207 ALA A C 1
ATOM 1567 O O . ALA A 1 207 ? -3.545 14.625 20.688 1 93.88 207 ALA A O 1
ATOM 1568 N N . LEU A 1 208 ? -3.174 15.602 18.75 1 96.12 208 LEU A N 1
ATOM 1569 C CA . LEU A 1 208 ? -2.014 16.359 19.203 1 96.12 208 LEU A CA 1
ATOM 1570 C C . LEU A 1 208 ? -2.416 17.766 19.609 1 96.12 208 LEU A C 1
ATOM 1572 O O . LEU A 1 208 ? -1.811 18.75 19.172 1 96.12 208 LEU A O 1
ATOM 1576 N N . ARG A 1 209 ? -3.402 17.875 20.391 1 95.75 209 ARG A N 1
ATOM 1577 C CA . ARG A 1 209 ? -3.863 19.141 20.922 1 95.75 209 ARG A CA 1
ATOM 1578 C C . ARG A 1 209 ? -3.02 19.562 22.125 1 95.75 209 ARG A C 1
ATOM 1580 O O . ARG A 1 209 ? -2.752 18.766 23.016 1 95.75 209 ARG A O 1
ATOM 1587 N N . PHE A 1 210 ? -2.598 20.812 22.203 1 94.44 210 PHE A N 1
ATOM 1588 C CA . PHE A 1 210 ? -1.68 21.281 23.234 1 94.44 210 PHE A CA 1
ATOM 1589 C C . PHE A 1 210 ? -2.424 21.562 24.547 1 94.44 210 PHE A C 1
ATOM 1591 O O . PHE A 1 210 ? -1.902 21.312 25.625 1 94.44 210 PHE A O 1
ATOM 1598 N N . GLU A 1 211 ? -3.508 22.25 24.406 1 84.81 211 GLU A N 1
ATOM 1599 C CA . GLU A 1 211 ? -4.23 22.656 25.609 1 84.81 211 GLU A CA 1
ATOM 1600 C C . GLU A 1 211 ? -5.387 21.719 25.922 1 84.81 211 GLU A C 1
ATOM 1602 O O . GLU A 1 211 ? -5.922 21.062 25.016 1 84.81 211 GLU A O 1
ATOM 1607 N N . ASP A 1 212 ? -5.461 21.734 27.281 1 79.12 212 ASP A N 1
ATOM 1608 C CA . ASP A 1 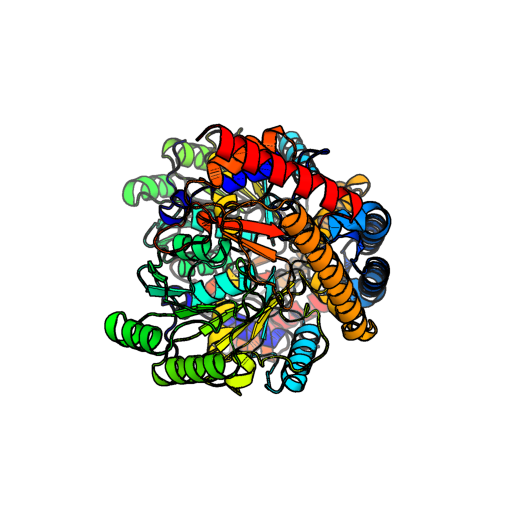212 ? -6.613 20.969 27.75 1 79.12 212 ASP A CA 1
ATOM 1609 C C . ASP A 1 212 ? -7.914 21.719 27.5 1 79.12 212 ASP A C 1
ATOM 1611 O O . ASP A 1 212 ? -7.93 22.953 27.469 1 79.12 212 ASP A O 1
ATOM 1615 N N . GLY A 1 213 ? -8.867 21.203 26.938 1 73.38 213 GLY A N 1
ATOM 1616 C CA . GLY A 1 213 ? -10.148 21.859 26.719 1 73.38 213 GLY A CA 1
ATOM 1617 C C . GLY A 1 213 ? -11.031 21.125 25.719 1 73.38 213 GLY A C 1
ATOM 1618 O O . GLY A 1 213 ? -10.773 19.953 25.391 1 73.38 213 GLY A O 1
ATOM 1619 N N . GLU A 1 214 ? -12.031 22 25.406 1 78.56 214 GLU A N 1
ATOM 1620 C CA . GLU A 1 214 ? -13.016 21.406 24.5 1 78.56 214 GLU A CA 1
ATOM 1621 C C . GLU A 1 214 ? -12.445 21.234 23.094 1 78.56 214 GLU A C 1
ATOM 1623 O O . GLU A 1 214 ? -11.758 22.125 22.594 1 78.56 214 GLU A O 1
ATOM 1628 N N . ARG A 1 215 ? -12.547 20.031 22.594 1 86.75 215 ARG A N 1
ATOM 1629 C CA . ARG A 1 215 ? -12.125 19.672 21.234 1 86.75 215 ARG A CA 1
ATOM 1630 C C . ARG A 1 215 ? -13.25 19.922 20.234 1 86.75 215 ARG A C 1
ATOM 1632 O O . ARG A 1 215 ? -14.414 19.641 20.516 1 86.75 215 ARG A O 1
ATOM 1639 N N . GLU A 1 216 ? -12.883 20.625 19.109 1 91.88 216 GLU A N 1
ATOM 1640 C CA . GLU A 1 216 ? -13.852 20.625 18.031 1 91.88 216 GLU A CA 1
ATOM 1641 C C . GLU A 1 216 ? -14.148 19.219 17.547 1 91.88 216 GLU A C 1
ATOM 1643 O O . GLU A 1 216 ? -13.234 18.406 17.359 1 91.88 216 GLU A O 1
ATOM 1648 N N . PRO A 1 217 ? -15.438 18.906 17.438 1 96 217 PRO A N 1
ATOM 1649 C CA . PRO A 1 217 ? -15.75 17.594 16.859 1 96 217 PRO A CA 1
ATOM 1650 C C . PRO A 1 217 ? -15.266 17.469 15.414 1 96 217 PRO A C 1
ATOM 1652 O O . PRO A 1 217 ? -15.203 18.469 14.688 1 96 217 PRO A O 1
ATOM 1655 N N . SER A 1 218 ? -14.93 16.25 15.055 1 97.44 218 SER A N 1
ATOM 1656 C CA . SER A 1 218 ? -14.609 16.047 13.648 1 97.44 218 SER A CA 1
ATOM 1657 C C . SER A 1 218 ? -15.828 16.25 12.758 1 97.44 218 SER A C 1
ATOM 1659 O O . SER A 1 218 ? -16.953 16.234 13.234 1 97.44 218 SER A O 1
ATOM 1661 N N . LEU A 1 219 ? -15.609 16.531 11.43 1 98.56 219 LEU A N 1
ATOM 1662 C CA . LEU A 1 219 ? -16.719 16.562 10.477 1 98.56 219 LEU A CA 1
ATOM 1663 C C . LEU A 1 219 ? -17.484 15.242 10.5 1 98.56 219 LEU A C 1
ATOM 1665 O O . LEU A 1 219 ? -18.719 15.234 10.422 1 98.56 219 LEU A O 1
ATOM 1669 N N . PHE A 1 220 ? -16.75 14.18 10.625 1 98.06 220 PHE A N 1
ATOM 1670 C CA . PHE A 1 220 ? -17.281 12.82 10.695 1 98.06 220 PHE A CA 1
ATOM 1671 C C . PHE A 1 220 ? -18.25 12.68 11.867 1 98.06 220 PHE A C 1
ATOM 1673 O O . PHE A 1 220 ? -19.359 12.148 11.703 1 98.06 220 PHE A O 1
ATOM 1680 N N . THR A 1 221 ? -17.828 13.164 13 1 97.12 221 THR A N 1
ATOM 1681 C CA . THR A 1 221 ? -18.688 13.117 14.188 1 97.12 221 THR A CA 1
ATOM 1682 C C . THR A 1 221 ? -19.938 13.969 13.984 1 97.12 221 THR A C 1
ATOM 1684 O O . THR A 1 221 ? -21.031 13.57 14.383 1 97.12 221 THR A O 1
ATOM 1687 N N . LEU A 1 222 ? -19.812 15.102 13.367 1 97.56 222 LEU A N 1
ATOM 1688 C CA . LEU A 1 222 ? -20.922 16.016 13.156 1 97.56 222 LEU A CA 1
ATOM 1689 C C . LEU A 1 222 ? -21.922 15.445 12.156 1 97.56 222 LEU A C 1
ATOM 1691 O O . LEU A 1 222 ? -23.109 15.766 12.211 1 97.56 222 LEU A O 1
ATOM 1695 N N . ALA A 1 223 ? -21.375 14.641 11.219 1 95.94 223 ALA A N 1
ATOM 1696 C CA . ALA A 1 223 ? -22.266 13.977 10.266 1 95.94 223 ALA A CA 1
ATOM 1697 C C . ALA A 1 223 ? -23.188 13 10.977 1 95.94 223 ALA A C 1
ATOM 1699 O O . ALA A 1 223 ? -24.281 12.703 10.484 1 95.94 223 ALA A O 1
ATOM 1700 N N . GLY A 1 224 ? -22.734 12.375 12.07 1 92.31 224 GLY A N 1
ATOM 1701 C CA . GLY A 1 224 ? -23.594 11.688 13.023 1 92.31 224 GLY A CA 1
ATOM 1702 C C . GLY A 1 224 ? -23.781 10.211 12.695 1 92.31 224 GLY A C 1
ATOM 1703 O O . GLY A 1 224 ? -24.297 9.453 13.523 1 92.31 224 GLY A O 1
ATOM 1704 N N . SER A 1 225 ? -23.484 9.828 11.469 1 92.88 225 SER A N 1
ATOM 1705 C CA . SER A 1 225 ? -23.609 8.438 11.047 1 92.88 225 SER A CA 1
ATOM 1706 C C . SER A 1 225 ? -22.734 8.148 9.836 1 92.88 225 SER A C 1
ATOM 1708 O O . SER A 1 225 ? -22.391 9.055 9.07 1 92.88 225 SER A O 1
ATOM 1710 N N . CYS A 1 226 ? -22.406 6.867 9.734 1 95.56 226 CYS A N 1
ATOM 1711 C CA . CYS A 1 226 ? -21.703 6.449 8.523 1 95.56 226 CYS A CA 1
ATOM 1712 C C . CYS A 1 226 ? -22.672 6.281 7.363 1 95.56 226 CYS A C 1
ATOM 1714 O O . CYS A 1 226 ? -22.344 6.621 6.223 1 95.56 226 CYS A O 1
ATOM 1716 N N . LYS A 1 227 ? -23.859 5.715 7.691 1 95.31 227 LYS A N 1
ATOM 1717 C CA . LYS A 1 227 ? -24.828 5.449 6.641 1 95.31 227 LYS A CA 1
ATOM 1718 C C . LYS A 1 227 ? -25.297 6.742 5.984 1 95.31 227 LYS A C 1
ATOM 1720 O O . LYS A 1 227 ? -25.859 7.613 6.648 1 95.31 227 LYS A O 1
ATOM 1725 N N . GLY A 1 228 ? -25.031 6.852 4.773 1 95.19 228 GLY A N 1
ATOM 1726 C CA . GLY A 1 228 ? -25.453 8.031 4.031 1 95.19 228 GLY A CA 1
ATOM 1727 C C . GLY A 1 228 ? -24.656 9.273 4.371 1 95.19 228 GLY A C 1
ATOM 1728 O O . GLY A 1 228 ? -25.062 10.383 4.027 1 95.19 228 GLY A O 1
ATOM 1729 N N . SER A 1 229 ? -23.594 9.125 5.066 1 96.5 229 SER A N 1
ATOM 1730 C CA . SER A 1 229 ? -22.766 10.25 5.504 1 96.5 229 SER A CA 1
ATOM 1731 C C . SER A 1 229 ? -22.062 10.906 4.328 1 96.5 229 SER A C 1
ATOM 1733 O O . SER A 1 229 ? -21.578 10.211 3.428 1 96.5 229 SER A O 1
ATOM 1735 N N . PRO A 1 230 ? -22 12.211 4.363 1 97.38 230 PRO A N 1
ATOM 1736 C CA . PRO A 1 230 ? -21.172 12.859 3.344 1 97.38 230 PRO A CA 1
ATOM 1737 C C . PRO A 1 230 ? -19.672 12.789 3.666 1 97.38 230 PRO A C 1
ATOM 1739 O O . PRO A 1 230 ? -18.844 13.203 2.852 1 97.38 230 PRO A O 1
ATOM 1742 N N . VAL A 1 231 ? -19.328 12.273 4.828 1 98.62 231 VAL A N 1
ATOM 1743 C CA . VAL A 1 231 ? -17.938 12.375 5.27 1 98.62 231 VAL A CA 1
ATOM 1744 C C . VAL A 1 231 ? -17.281 11 5.234 1 98.62 231 VAL A C 1
ATOM 1746 O O . VAL A 1 231 ? -17.844 10.023 5.73 1 98.62 231 VAL A O 1
ATOM 1749 N N . VAL A 1 232 ? -16.172 10.875 4.586 1 98.69 232 VAL A N 1
ATOM 1750 C CA . VAL A 1 232 ? -15.211 9.797 4.773 1 98.69 232 VAL A CA 1
ATOM 1751 C C . VAL A 1 232 ? -14.047 10.281 5.633 1 98.69 232 VAL A C 1
ATOM 1753 O O . VAL A 1 232 ? -13.328 11.211 5.242 1 98.69 232 VAL A O 1
ATOM 1756 N N . TYR A 1 233 ? -13.883 9.695 6.758 1 98.75 233 TYR A N 1
ATOM 1757 C CA . TYR A 1 233 ? -12.867 10.086 7.73 1 98.75 233 TYR A CA 1
ATOM 1758 C C . TYR A 1 233 ? -11.578 9.305 7.523 1 98.75 233 TYR A C 1
ATOM 1760 O O . TYR A 1 233 ? -11.594 8.07 7.453 1 98.75 233 TYR A O 1
ATOM 1768 N N . LEU A 1 234 ? -10.477 9.984 7.383 1 98.81 234 LEU A N 1
ATOM 1769 C CA . LEU A 1 234 ? -9.164 9.375 7.238 1 98.81 234 LEU A CA 1
ATOM 1770 C C . LEU A 1 234 ? -8.312 9.602 8.484 1 98.81 234 LEU A C 1
ATOM 1772 O O . LEU A 1 234 ? -8.125 10.75 8.906 1 98.81 234 LEU A O 1
ATOM 1776 N N . GLY A 1 235 ? -7.824 8.523 9.07 1 98.44 235 GLY A N 1
ATOM 1777 C CA . GLY A 1 235 ? -6.957 8.57 10.234 1 98.44 235 GLY A CA 1
ATOM 1778 C C . GLY A 1 235 ? -5.68 7.766 10.062 1 98.44 235 GLY A C 1
ATOM 1779 O O . GLY A 1 235 ? -5.539 7.016 9.094 1 98.44 235 GLY A O 1
ATOM 1780 N N . THR A 1 236 ? -4.727 7.949 10.961 1 98.38 236 THR A N 1
ATOM 1781 C CA . THR A 1 236 ? -3.451 7.242 10.883 1 98.38 236 THR A CA 1
ATOM 1782 C C . THR A 1 236 ? -2.83 7.086 12.266 1 98.38 236 THR A C 1
ATOM 1784 O O . THR A 1 236 ? -3.072 7.906 13.156 1 98.38 236 THR A O 1
ATOM 1787 N N . PHE A 1 237 ? -2.061 6.059 12.445 1 98.31 237 PHE A N 1
ATOM 1788 C CA . PHE A 1 237 ? -1.266 5.875 13.656 1 98.31 237 PHE A CA 1
ATOM 1789 C C . PHE A 1 237 ? 0.126 6.469 13.484 1 98.31 237 PHE A C 1
ATOM 1791 O O . PHE A 1 237 ? 0.939 6.434 14.414 1 98.31 237 PHE A O 1
ATOM 1798 N N . SER A 1 238 ? 0.398 7.102 12.344 1 97.25 238 SER A N 1
ATOM 1799 C CA . SER A 1 238 ? 1.736 7.582 12.016 1 97.25 238 SER A CA 1
ATOM 1800 C C . SER A 1 238 ? 2.172 8.695 12.961 1 97.25 238 SER A C 1
ATOM 1802 O O . SER A 1 238 ? 3.357 8.828 13.266 1 97.25 238 SER A O 1
ATOM 1804 N N . LYS A 1 239 ? 1.178 9.508 13.445 1 96.69 239 LYS A N 1
ATOM 1805 C CA . LYS A 1 239 ? 1.499 10.65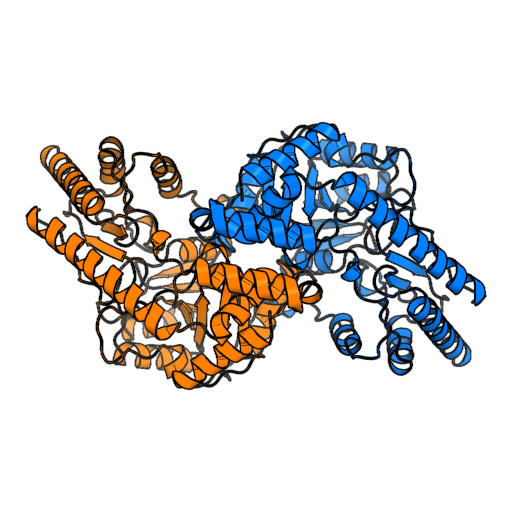6 14.281 1 96.69 239 LYS A CA 1
ATOM 1806 C C . LYS A 1 239 ? 1.199 10.375 15.75 1 96.69 239 LYS A C 1
ATOM 1808 O O . LYS A 1 239 ? 1.526 11.18 16.625 1 96.69 239 LYS A O 1
ATOM 1813 N N . THR A 1 240 ? 0.609 9.219 16 1 96.12 240 THR A N 1
ATOM 1814 C CA . THR A 1 240 ? 0.159 8.922 17.359 1 96.12 240 THR A CA 1
ATOM 1815 C C . THR A 1 240 ? 0.943 7.75 17.938 1 96.12 240 THR A C 1
ATOM 1817 O O . THR A 1 240 ? 1.072 7.633 19.156 1 96.12 240 THR A O 1
ATOM 1820 N N . ILE A 1 241 ? 1.424 6.84 17.078 1 97 241 ILE A N 1
ATOM 1821 C CA . ILE A 1 241 ? 2.223 5.711 17.547 1 97 241 ILE A CA 1
ATOM 1822 C C . ILE A 1 241 ? 3.588 5.73 16.859 1 97 241 ILE A C 1
ATOM 1824 O O . ILE A 1 241 ? 4.59 6.109 17.469 1 97 241 ILE A O 1
ATOM 1828 N N . ALA A 1 242 ? 3.613 5.414 15.562 1 97.38 242 ALA A N 1
ATOM 1829 C CA . ALA A 1 242 ? 4.875 5.414 14.82 1 97.38 242 ALA A CA 1
ATOM 1830 C C . ALA A 1 242 ? 4.633 5.344 13.32 1 97.38 242 ALA A C 1
ATOM 1832 O O . ALA A 1 242 ? 3.922 4.457 12.836 1 97.38 242 ALA A O 1
ATOM 1833 N N . PRO A 1 243 ? 5.254 6.273 12.602 1 97 243 PRO A N 1
ATOM 1834 C CA . PRO A 1 243 ? 5.016 6.309 11.156 1 97 243 PRO A CA 1
ATOM 1835 C C . PRO A 1 243 ? 5.574 5.078 10.438 1 97 243 PRO A C 1
ATOM 1837 O O . PRO A 1 243 ? 5.043 4.672 9.406 1 97 243 PRO A O 1
ATOM 1840 N N . GLY A 1 244 ? 6.57 4.398 10.992 1 97.56 244 GLY A N 1
ATOM 1841 C CA . GLY A 1 244 ? 7.207 3.268 10.336 1 97.56 244 GLY A CA 1
ATOM 1842 C C . GLY A 1 244 ? 6.309 2.053 10.242 1 97.56 244 GLY A C 1
ATOM 1843 O O . GLY A 1 244 ? 6.582 1.131 9.469 1 97.56 244 GLY A O 1
ATOM 1844 N N . LEU A 1 245 ? 5.203 2.008 11 1 98.19 245 LEU A N 1
ATOM 1845 C CA . LEU A 1 245 ? 4.258 0.897 10.969 1 98.19 245 LEU A CA 1
ATOM 1846 C C . LEU A 1 245 ? 3.293 1.036 9.797 1 98.19 245 LEU A C 1
ATOM 1848 O O . LEU A 1 245 ? 2.6 0.08 9.445 1 98.19 245 LEU A O 1
ATOM 1852 N N . ARG A 1 246 ? 3.199 2.229 9.211 1 97.94 246 ARG A N 1
ATOM 1853 C CA . ARG A 1 246 ? 2.424 2.537 8.016 1 97.94 246 ARG A CA 1
ATOM 1854 C C . ARG A 1 246 ? 0.998 2.01 8.133 1 97.94 246 ARG A C 1
ATOM 1856 O O . ARG A 1 246 ? 0.51 1.315 7.242 1 97.94 246 ARG A O 1
ATOM 1863 N N . THR A 1 247 ? 0.303 2.385 9.188 1 98.75 247 THR A N 1
ATOM 1864 C CA . THR A 1 247 ? -1.066 1.932 9.406 1 98.75 247 THR A CA 1
ATOM 1865 C C . THR A 1 247 ? -2.014 3.119 9.555 1 98.75 247 THR A C 1
ATOM 1867 O O . THR A 1 247 ? -1.82 3.969 10.422 1 98.75 247 THR A O 1
ATOM 1870 N N . GLY A 1 248 ? -2.902 3.27 8.664 1 98.75 248 GLY A N 1
ATOM 1871 C CA . GLY A 1 248 ? -3.998 4.227 8.688 1 98.75 248 GLY A CA 1
ATOM 1872 C C . GLY A 1 248 ? -5.352 3.588 8.438 1 98.75 248 GLY A C 1
ATOM 1873 O O . GLY A 1 248 ? -5.477 2.361 8.453 1 98.75 248 GLY A O 1
ATOM 1874 N N . TRP A 1 249 ? -6.402 4.453 8.266 1 98.88 249 TRP A N 1
ATOM 1875 C CA . TRP A 1 249 ? -7.727 3.879 8.031 1 98.88 249 TRP A CA 1
ATOM 1876 C C . TRP A 1 249 ? -8.664 4.91 7.41 1 98.88 249 TRP A C 1
ATOM 1878 O O . TRP A 1 249 ? -8.367 6.105 7.41 1 98.88 249 TRP A O 1
ATOM 1888 N N . ALA A 1 250 ? -9.688 4.422 6.867 1 98.88 250 ALA A N 1
ATOM 1889 C CA . ALA A 1 250 ? -10.852 5.195 6.43 1 98.88 250 ALA A CA 1
ATOM 1890 C C . ALA A 1 250 ? -12.125 4.688 7.09 1 98.88 250 ALA A C 1
ATOM 1892 O O . ALA A 1 250 ? -12.297 3.479 7.277 1 98.88 250 ALA A O 1
ATOM 1893 N N . MET A 1 251 ? -12.984 5.562 7.445 1 98.75 251 MET A N 1
ATOM 1894 C CA . MET A 1 251 ? -14.32 5.254 7.949 1 98.75 251 MET A CA 1
ATOM 1895 C C . MET A 1 251 ? -15.383 6.043 7.195 1 98.75 251 MET A C 1
ATOM 1897 O O . MET A 1 251 ? -15.188 7.223 6.895 1 98.75 251 MET A O 1
ATOM 1901 N N . GLY A 1 252 ? -16.453 5.477 6.867 1 98.5 252 GLY A N 1
ATOM 1902 C CA . GLY A 1 252 ? -17.562 6.09 6.145 1 98.5 252 GLY A CA 1
ATOM 1903 C C . GLY A 1 252 ? -18.641 5.105 5.77 1 98.5 252 GLY A C 1
ATOM 1904 O O . GLY A 1 252 ? -18.734 4.023 6.352 1 98.5 252 GLY A O 1
ATOM 1905 N N . ASP A 1 253 ? -19.531 5.559 4.871 1 98.38 253 ASP A N 1
ATOM 1906 C CA . ASP A 1 253 ? -20.609 4.707 4.398 1 98.38 253 ASP A CA 1
ATOM 1907 C C . ASP A 1 253 ? -20.078 3.365 3.896 1 98.38 253 ASP A C 1
ATOM 1909 O O . ASP A 1 253 ? -19.078 3.318 3.193 1 98.38 253 ASP A O 1
ATOM 1913 N N . ALA A 1 254 ? -20.781 2.271 4.238 1 97.75 254 ALA A N 1
ATOM 1914 C CA . ALA A 1 254 ? -20.328 0.917 3.939 1 97.75 254 ALA A CA 1
ATOM 1915 C C . ALA A 1 254 ? -20.156 0.716 2.438 1 97.75 254 ALA A C 1
ATOM 1917 O O . ALA A 1 254 ? -19.266 -0.015 2.002 1 97.75 254 ALA A O 1
ATOM 1918 N N . THR A 1 255 ? -20.984 1.324 1.664 1 96.5 255 THR A N 1
ATOM 1919 C CA . THR A 1 255 ? -20.891 1.167 0.217 1 96.5 255 THR A CA 1
ATOM 1920 C C . THR A 1 255 ? -19.625 1.821 -0.316 1 96.5 255 THR A C 1
ATOM 1922 O O . THR A 1 255 ? -18.969 1.287 -1.22 1 96.5 255 THR A O 1
ATOM 1925 N N . VAL A 1 256 ? -19.25 2.998 0.23 1 97.56 256 VAL A N 1
ATOM 1926 C CA . VAL A 1 256 ? -18.016 3.678 -0.151 1 97.56 256 VAL A CA 1
ATOM 1927 C C . VAL A 1 256 ? -16.812 2.84 0.274 1 97.56 256 VAL A C 1
ATOM 1929 O O . VAL A 1 256 ? -15.891 2.617 -0.518 1 97.56 256 VAL A O 1
ATOM 1932 N N . ILE A 1 257 ? -16.875 2.309 1.511 1 98.19 257 ILE A N 1
ATOM 1933 C CA . ILE A 1 257 ? -15.781 1.521 2.064 1 98.19 257 ILE A CA 1
ATOM 1934 C C . ILE A 1 257 ? -15.602 0.241 1.25 1 98.19 257 ILE A C 1
ATOM 1936 O O . ILE A 1 257 ? -14.477 -0.188 0.997 1 98.19 257 ILE A O 1
ATOM 1940 N N . ARG A 1 258 ? -16.672 -0.337 0.848 1 95.56 258 ARG A N 1
ATOM 1941 C CA . ARG A 1 258 ? -16.594 -1.537 0.021 1 95.56 258 ARG A CA 1
ATOM 1942 C C . ARG A 1 258 ? -15.906 -1.248 -1.305 1 95.56 258 ARG A C 1
ATOM 1944 O O . ARG A 1 258 ? -15.117 -2.062 -1.789 1 95.56 258 ARG A O 1
ATOM 1951 N N . MET A 1 259 ? -16.203 -0.137 -1.914 1 95.06 259 MET A N 1
ATOM 1952 C CA . MET A 1 259 ? -15.57 0.242 -3.17 1 95.06 259 MET A CA 1
ATOM 1953 C C . MET A 1 259 ? -14.078 0.514 -2.963 1 95.06 259 MET A C 1
ATOM 1955 O O . MET A 1 259 ? -13.258 0.132 -3.795 1 95.06 259 MET A O 1
ATOM 1959 N N . MET A 1 260 ? -13.789 1.15 -1.854 1 97.19 260 MET A N 1
ATOM 1960 C CA . MET A 1 260 ? -12.391 1.378 -1.515 1 97.19 260 MET A CA 1
ATOM 1961 C C . MET A 1 260 ? -11.656 0.055 -1.313 1 97.19 260 MET A C 1
ATOM 1963 O O . MET A 1 260 ? -10.516 -0.098 -1.745 1 97.19 260 MET A O 1
ATOM 1967 N N . ALA A 1 261 ? -12.289 -0.881 -0.675 1 96.19 261 ALA A N 1
ATOM 1968 C CA . ALA A 1 261 ? -11.695 -2.193 -0.432 1 96.19 261 ALA A CA 1
ATOM 1969 C C . ALA A 1 261 ? -11.445 -2.936 -1.742 1 96.19 261 ALA A C 1
ATOM 1971 O O . ALA A 1 261 ? -10.422 -3.611 -1.897 1 96.19 261 ALA A O 1
ATOM 1972 N N . LYS A 1 262 ? -12.383 -2.838 -2.65 1 92.12 262 LYS A N 1
ATOM 1973 C CA . LYS A 1 262 ? -12.195 -3.432 -3.973 1 92.12 262 LYS A CA 1
ATOM 1974 C C . LYS A 1 262 ? -10.961 -2.855 -4.664 1 92.12 262 LYS A C 1
ATOM 1976 O O . LYS A 1 262 ? -10.148 -3.602 -5.211 1 92.12 262 LYS A O 1
ATOM 1981 N N . ALA A 1 263 ? -10.852 -1.58 -4.637 1 93.12 263 ALA A N 1
ATOM 1982 C CA . ALA A 1 263 ? -9.688 -0.919 -5.215 1 93.12 263 ALA A CA 1
ATOM 1983 C C . ALA A 1 263 ? -8.406 -1.375 -4.527 1 93.12 263 ALA A C 1
ATOM 1985 O O . ALA A 1 263 ? -7.383 -1.588 -5.184 1 93.12 263 ALA A O 1
ATOM 1986 N N . LYS A 1 264 ? -8.492 -1.53 -3.23 1 96 264 LYS A N 1
ATOM 1987 C CA . LYS A 1 264 ? -7.328 -1.93 -2.447 1 96 264 LYS A CA 1
ATOM 1988 C C . LYS A 1 264 ? -6.898 -3.352 -2.791 1 96 264 LYS A C 1
ATOM 1990 O O . LYS A 1 264 ? -5.703 -3.637 -2.893 1 96 264 LYS A O 1
ATOM 1995 N N . GLN A 1 265 ? -7.855 -4.184 -2.91 1 92.44 265 GLN A N 1
ATOM 1996 C CA . GLN A 1 265 ? -7.566 -5.574 -3.258 1 92.44 265 GLN A CA 1
ATOM 1997 C C . GLN A 1 265 ? -6.727 -5.66 -4.527 1 92.44 265 GLN A C 1
ATOM 1999 O O . GLN A 1 265 ? -5.77 -6.438 -4.59 1 92.44 265 GLN A O 1
ATOM 2004 N N . ALA A 1 266 ? -7.078 -4.875 -5.449 1 90.12 266 ALA A N 1
ATOM 2005 C CA . ALA A 1 266 ? -6.348 -4.859 -6.719 1 90.12 266 ALA A CA 1
ATOM 2006 C C . ALA A 1 266 ? -4.992 -4.18 -6.559 1 90.12 266 ALA A C 1
ATOM 2008 O O . ALA A 1 266 ? -4.031 -4.531 -7.254 1 90.12 266 ALA A O 1
ATOM 2009 N N . SER A 1 267 ? -4.867 -3.289 -5.617 1 94.19 267 SER A N 1
ATOM 2010 C CA . SER A 1 267 ? -3.688 -2.436 -5.496 1 94.19 267 SER A CA 1
ATOM 2011 C C . SER A 1 267 ? -2.562 -3.148 -4.754 1 94.19 267 SER A C 1
ATOM 2013 O O . SER A 1 267 ? -1.411 -3.131 -5.199 1 94.19 267 SER A O 1
ATOM 2015 N N . ASP A 1 268 ? -2.939 -3.709 -3.594 1 96.44 268 ASP A N 1
ATOM 2016 C CA . ASP A 1 268 ? -1.87 -4.277 -2.777 1 96.44 268 ASP A CA 1
ATOM 2017 C C . ASP A 1 268 ? -2.375 -5.457 -1.955 1 96.44 268 ASP A C 1
ATOM 2019 O O . ASP A 1 268 ? -1.704 -5.906 -1.022 1 96.44 268 ASP A O 1
ATOM 2023 N N . LEU A 1 269 ? -3.566 -5.984 -2.244 1 94.06 269 LEU A N 1
ATOM 2024 C CA . LEU A 1 269 ? -4.227 -7.074 -1.528 1 94.06 269 LEU A CA 1
ATOM 2025 C C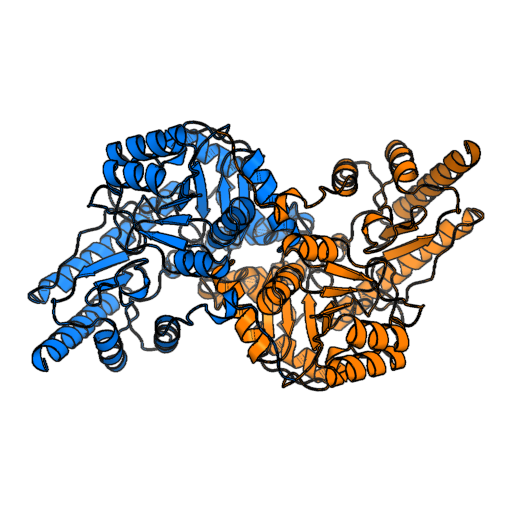 . LEU A 1 269 ? -4.582 -6.652 -0.108 1 94.06 269 LEU A C 1
ATOM 2027 O O . LEU A 1 269 ? -5.758 -6.633 0.262 1 94.06 269 LEU A O 1
ATOM 2031 N N . HIS A 1 270 ? -3.674 -6.371 0.712 1 96.38 270 HIS A N 1
ATOM 2032 C CA . HIS A 1 270 ? -3.869 -5.863 2.066 1 96.38 270 HIS A CA 1
ATOM 2033 C C . HIS A 1 270 ? -2.574 -5.285 2.629 1 96.38 270 HIS A C 1
ATOM 2035 O O . HIS A 1 270 ? -1.507 -5.445 2.031 1 96.38 270 HIS A O 1
ATOM 2041 N N . SER A 1 271 ? -2.682 -4.547 3.691 1 98.06 271 SER A N 1
ATOM 2042 C CA . SER A 1 271 ? -1.546 -3.947 4.383 1 98.06 271 SER A CA 1
ATOM 2043 C C . SER A 1 271 ? -0.868 -4.953 5.309 1 98.06 271 SER A C 1
ATOM 2045 O O . SER A 1 271 ? -1.362 -6.066 5.492 1 98.06 271 SER A O 1
ATOM 2047 N N . SER A 1 272 ? 0.283 -4.578 5.887 1 98.44 272 SER A N 1
ATOM 2048 C CA . SER A 1 272 ? 1.063 -5.453 6.754 1 98.44 272 SER A CA 1
ATOM 2049 C C . SER A 1 272 ? 0.207 -6.023 7.879 1 98.44 272 SER A C 1
ATOM 2051 O O . SER A 1 272 ? -0.312 -5.277 8.711 1 98.44 272 SER A O 1
ATOM 2053 N N . ALA A 1 273 ? 0.063 -7.352 7.859 1 97.94 273 ALA A N 1
ATOM 2054 C CA . ALA A 1 273 ? -0.67 -8.016 8.93 1 97.94 273 ALA A CA 1
ATOM 2055 C C . ALA A 1 273 ? 0.092 -7.934 10.25 1 97.94 273 ALA A C 1
ATOM 2057 O O . ALA A 1 273 ? -0.508 -7.727 11.305 1 97.94 273 ALA A O 1
ATOM 2058 N N . LEU A 1 274 ? 1.408 -8.031 10.18 1 98.62 274 LEU A N 1
ATOM 2059 C CA . LEU A 1 274 ? 2.225 -7.973 11.383 1 98.62 274 LEU A CA 1
ATOM 2060 C C . LEU A 1 274 ? 2.098 -6.617 12.07 1 98.62 274 LEU A C 1
ATOM 2062 O O . LEU A 1 274 ? 1.853 -6.543 13.273 1 98.62 274 LEU A O 1
ATOM 2066 N N . ASP A 1 275 ? 2.236 -5.531 11.273 1 98.75 275 ASP A N 1
ATOM 2067 C CA . ASP A 1 275 ? 2.139 -4.191 11.836 1 98.75 275 ASP A CA 1
ATOM 2068 C C . ASP A 1 275 ? 0.798 -3.988 12.539 1 98.75 275 ASP A C 1
ATOM 2070 O O . ASP A 1 275 ? 0.748 -3.445 13.648 1 98.75 275 ASP A O 1
ATOM 2074 N N . GLN A 1 276 ? -0.286 -4.426 11.883 1 98.62 276 GLN A N 1
ATOM 2075 C CA . GLN A 1 276 ? -1.625 -4.254 12.438 1 98.62 276 GLN A CA 1
ATOM 2076 C C . GLN A 1 276 ? -1.782 -5.027 13.75 1 98.62 276 GLN A C 1
ATOM 2078 O O . GLN A 1 276 ? -2.334 -4.504 14.719 1 98.62 276 GLN A O 1
ATOM 2083 N N . ARG A 1 277 ? -1.268 -6.234 13.781 1 98.31 277 ARG A N 1
ATOM 2084 C CA . ARG A 1 277 ? -1.407 -7.062 14.977 1 98.31 277 ARG A CA 1
ATOM 2085 C C . ARG A 1 277 ? -0.546 -6.527 16.109 1 98.31 277 ARG A C 1
ATOM 2087 O O . ARG A 1 277 ? -0.924 -6.625 17.281 1 98.31 277 ARG A O 1
ATOM 2094 N N . ILE A 1 278 ? 0.643 -5.98 15.781 1 98.56 278 ILE A N 1
ATOM 2095 C CA . ILE A 1 278 ? 1.462 -5.32 16.797 1 98.56 278 ILE A CA 1
ATOM 2096 C C . ILE A 1 278 ? 0.677 -4.172 17.422 1 98.56 278 ILE A C 1
ATOM 2098 O O . ILE A 1 278 ? 0.663 -4.02 18.641 1 98.56 278 ILE A O 1
ATOM 2102 N N . ILE A 1 279 ? -0.007 -3.385 16.609 1 98.62 279 ILE A N 1
ATOM 2103 C CA . ILE A 1 279 ? -0.78 -2.252 17.109 1 98.62 279 ILE A CA 1
ATOM 2104 C C . ILE A 1 279 ? -1.926 -2.754 17.984 1 98.62 279 ILE A C 1
ATOM 2106 O O . ILE A 1 279 ? -2.186 -2.199 19.047 1 98.62 279 ILE A O 1
ATOM 2110 N N . VAL A 1 280 ? -2.623 -3.844 17.531 1 97.88 280 VAL A N 1
ATOM 2111 C CA . VAL A 1 280 ? -3.705 -4.43 18.312 1 97.88 280 VAL A CA 1
ATOM 2112 C C . VAL A 1 280 ? -3.195 -4.805 19.703 1 97.88 280 VAL A C 1
ATOM 2114 O O . VAL A 1 280 ? -3.816 -4.465 20.719 1 97.88 280 VAL A O 1
ATOM 2117 N N . GLN A 1 281 ? -2.064 -5.504 19.688 1 97.38 281 GLN A N 1
ATOM 2118 C CA . GLN A 1 281 ? -1.493 -5.953 20.953 1 97.38 281 GLN A CA 1
ATOM 2119 C C . GLN A 1 281 ? -1.04 -4.773 21.812 1 97.38 281 GLN A C 1
ATOM 2121 O O . GLN A 1 281 ? -1.175 -4.797 23.031 1 97.38 281 GLN A O 1
ATOM 2126 N N . LEU A 1 282 ? -0.458 -3.764 21.203 1 97.94 282 LEU A N 1
ATOM 2127 C CA . LEU A 1 282 ? -0.022 -2.555 21.891 1 97.94 282 LEU A CA 1
ATOM 2128 C C . LEU A 1 282 ? -1.199 -1.859 22.562 1 97.94 282 LEU A C 1
ATOM 2130 O O . LEU A 1 282 ? -1.109 -1.47 23.734 1 97.94 282 LEU A O 1
ATOM 2134 N N . LEU A 1 283 ? -2.318 -1.752 21.859 1 97.31 283 LEU A N 1
ATOM 2135 C CA . LEU A 1 283 ? -3.455 -0.948 22.281 1 97.31 283 LEU A CA 1
ATOM 2136 C C . LEU A 1 283 ? -4.234 -1.66 23.391 1 97.31 283 LEU A C 1
ATOM 2138 O O . LEU A 1 283 ? -5.051 -1.044 24.078 1 97.31 283 LEU A O 1
ATOM 2142 N N . ALA A 1 284 ? -4.027 -2.898 23.594 1 93.12 284 ALA A N 1
ATOM 2143 C CA . ALA A 1 284 ? -4.734 -3.676 24.609 1 93.12 284 ALA A CA 1
ATOM 2144 C C . ALA A 1 284 ? -4.414 -3.17 26 1 93.12 284 ALA A C 1
ATOM 2146 O O . ALA A 1 284 ? -5.285 -3.148 26.875 1 93.12 284 ALA A O 1
ATOM 2147 N N . ASP A 1 285 ? -3.217 -2.725 26.281 1 87.75 285 ASP A N 1
ATOM 2148 C CA . ASP A 1 285 ? -2.869 -2.346 27.641 1 87.75 285 ASP A CA 1
ATOM 2149 C C . ASP A 1 285 ? -2.035 -1.066 27.656 1 87.75 285 ASP A C 1
ATOM 2151 O O . ASP A 1 285 ? -1.604 -0.617 28.719 1 87.75 285 ASP A O 1
ATOM 2155 N N . PHE A 1 286 ? -1.83 -0.475 26.625 1 94.88 286 PHE A N 1
ATOM 2156 C CA . PHE A 1 286 ? -1.02 0.733 26.516 1 94.88 286 PHE A CA 1
ATOM 2157 C C . PHE A 1 286 ? -1.854 1.972 26.828 1 94.88 286 PHE A C 1
ATOM 2159 O O . PHE A 1 286 ? -2.953 2.133 26.297 1 94.88 286 PHE A O 1
ATOM 2166 N N . PRO A 1 287 ? -1.498 2.812 27.766 1 96.12 287 PRO A N 1
ATOM 2167 C CA . PRO A 1 287 ? -2.229 4.047 28.062 1 96.12 287 PRO A CA 1
ATOM 2168 C C . PRO A 1 287 ? -2.07 5.105 26.984 1 96.12 287 PRO A C 1
ATOM 2170 O O . PRO A 1 287 ? -1.46 6.152 27.219 1 96.12 287 PRO A O 1
ATOM 2173 N N . LEU A 1 288 ? -2.707 4.871 25.906 1 96.12 288 LEU A N 1
ATOM 2174 C CA . LEU A 1 288 ? -2.535 5.672 24.703 1 96.12 288 LEU A CA 1
ATOM 2175 C C . LEU A 1 288 ? -2.93 7.125 24.953 1 96.12 288 LEU A C 1
ATOM 2177 O O . LEU A 1 288 ? -2.242 8.047 24.5 1 96.12 288 LEU A O 1
ATOM 2181 N N . VAL A 1 289 ? -3.986 7.371 25.641 1 93.38 289 VAL A N 1
ATOM 2182 C CA . VAL A 1 289 ? -4.5 8.719 25.875 1 93.38 289 VAL A CA 1
ATOM 2183 C C . VAL A 1 289 ? -3.484 9.531 26.672 1 93.38 289 VAL A C 1
ATOM 2185 O O . VAL A 1 289 ? -3.166 10.664 26.312 1 93.38 289 VAL A O 1
ATOM 2188 N N . ASP A 1 290 ? -2.971 8.898 27.734 1 95.31 290 ASP A N 1
ATOM 2189 C CA . ASP A 1 290 ? -1.967 9.57 28.562 1 95.31 290 ASP A CA 1
ATOM 2190 C C . ASP A 1 290 ? -0.687 9.82 27.766 1 95.31 290 ASP A C 1
ATOM 2192 O O . ASP A 1 290 ? -0.084 10.891 27.875 1 95.31 290 ASP A O 1
ATOM 2196 N N . TYR A 1 291 ? -0.312 8.828 27.078 1 96.62 291 TYR A N 1
ATOM 2197 C CA . TYR A 1 291 ? 0.87 8.938 26.234 1 96.62 291 TYR A CA 1
ATOM 2198 C C . TYR A 1 291 ? 0.738 10.102 25.266 1 96.62 291 TYR A C 1
ATOM 2200 O O . TYR A 1 291 ? 1.645 10.93 25.141 1 96.62 291 TYR A O 1
ATOM 2208 N N . LEU A 1 292 ? -0.432 10.234 24.594 1 96.44 292 LEU A N 1
ATOM 2209 C CA . LEU A 1 292 ? -0.642 11.273 23.594 1 96.44 292 LEU A CA 1
ATOM 2210 C C . LEU A 1 292 ? -0.722 12.648 24.25 1 96.44 292 LEU A C 1
ATOM 2212 O O . LEU A 1 292 ? -0.287 13.641 23.656 1 96.44 292 LEU A O 1
ATOM 2216 N N . ARG A 1 293 ? -1.26 12.688 25.406 1 95 293 ARG A N 1
ATOM 2217 C CA . ARG A 1 293 ? -1.27 13.945 26.156 1 95 293 ARG A CA 1
ATOM 2218 C C . ARG A 1 293 ? 0.15 14.43 26.422 1 95 293 ARG A C 1
ATOM 2220 O O . ARG A 1 293 ? 0.448 15.609 26.266 1 95 293 ARG A O 1
ATOM 2227 N N . ASP A 1 294 ? 0.982 13.516 26.781 1 96.06 294 ASP A N 1
ATOM 2228 C CA . ASP A 1 294 ? 2.373 13.859 27.062 1 96.06 294 ASP A CA 1
ATOM 2229 C C . ASP A 1 294 ? 3.092 14.312 25.797 1 96.06 294 ASP A C 1
ATOM 2231 O O . ASP A 1 294 ? 3.861 15.273 25.812 1 96.06 294 ASP A O 1
ATOM 2235 N N . VAL A 1 295 ? 2.863 13.594 24.734 1 96.62 295 VAL A N 1
ATOM 2236 C CA . VAL A 1 295 ? 3.473 13.953 23.469 1 96.62 295 VAL A CA 1
ATOM 2237 C C . VAL A 1 295 ? 3.01 15.344 23.047 1 96.62 295 VAL A C 1
ATOM 2239 O O . VAL A 1 295 ? 3.826 16.188 22.656 1 96.62 295 VAL A O 1
ATOM 2242 N N . ALA A 1 296 ? 1.706 15.586 23.141 1 96.44 296 ALA A N 1
ATOM 2243 C CA . ALA A 1 296 ? 1.136 16.875 22.75 1 96.44 296 ALA A CA 1
ATOM 2244 C C . ALA A 1 296 ? 1.696 18 23.609 1 96.44 296 ALA A C 1
ATOM 2246 O O . ALA A 1 296 ? 1.969 19.094 23.109 1 96.44 296 ALA A O 1
ATOM 2247 N N . ARG A 1 297 ? 1.837 17.75 24.844 1 96.12 297 ARG A N 1
ATOM 2248 C CA . ARG A 1 297 ? 2.4 18.734 25.75 1 96.12 297 ARG A CA 1
ATOM 2249 C C . ARG A 1 297 ? 3.834 19.094 25.359 1 96.12 297 ARG A C 1
ATOM 2251 O O . ARG A 1 297 ? 4.215 20.266 25.359 1 96.12 297 ARG A O 1
ATOM 2258 N N . GLU A 1 298 ? 4.586 18.078 25.094 1 96.94 298 GLU A N 1
ATOM 2259 C CA . GLU A 1 298 ? 5.965 18.297 24.672 1 96.94 298 GLU A CA 1
ATOM 2260 C C . GLU A 1 298 ? 6.02 19.094 23.375 1 96.94 298 GLU A C 1
ATOM 2262 O O . GLU A 1 298 ? 6.828 20.016 23.234 1 96.94 298 GLU A O 1
ATOM 2267 N N . TYR A 1 299 ? 5.203 18.719 22.406 1 96.88 299 TYR A N 1
ATOM 2268 C CA . TYR A 1 299 ? 5.16 19.469 21.141 1 96.88 299 TYR A CA 1
ATOM 2269 C C . TYR A 1 299 ? 4.719 20.906 21.375 1 96.88 299 TYR A C 1
ATOM 2271 O O . TYR A 1 299 ? 5.223 21.828 20.734 1 96.88 299 TYR A O 1
ATOM 2279 N N . GLY A 1 300 ? 3.738 21.078 22.297 1 96.88 300 GLY A N 1
ATOM 2280 C CA . GLY A 1 300 ? 3.34 22.438 22.672 1 96.88 300 GLY A CA 1
ATOM 2281 C C . GLY A 1 300 ? 4.48 23.25 23.234 1 96.88 300 GLY A C 1
ATOM 2282 O O . GLY A 1 300 ? 4.637 24.438 22.891 1 96.88 300 GLY A O 1
ATOM 2283 N N . ARG A 1 301 ? 5.215 22.688 24.078 1 97.31 301 ARG A N 1
ATOM 2284 C CA . ARG A 1 301 ? 6.375 23.359 24.656 1 97.31 301 ARG A CA 1
ATOM 2285 C C . ARG A 1 301 ? 7.375 23.766 23.562 1 97.31 301 ARG A C 1
ATOM 2287 O O . ARG A 1 301 ? 7.906 24.875 23.594 1 97.31 301 ARG A O 1
ATOM 2294 N N . ARG A 1 302 ? 7.664 22.859 22.688 1 97.12 302 ARG A N 1
ATOM 2295 C CA . ARG A 1 302 ? 8.602 23.125 21.609 1 97.12 302 ARG A CA 1
ATOM 2296 C C . ARG A 1 302 ? 8.086 24.219 20.688 1 97.12 302 ARG A C 1
ATOM 2298 O O . ARG A 1 302 ? 8.852 25.062 20.219 1 97.12 302 ARG A O 1
ATOM 2305 N N . MET A 1 303 ? 6.809 24.109 20.406 1 97.31 303 MET A N 1
ATOM 2306 C CA . MET A 1 303 ? 6.172 25.156 19.609 1 97.31 303 MET A CA 1
ATOM 2307 C C . MET A 1 303 ? 6.348 26.531 20.266 1 97.31 303 MET A C 1
ATOM 2309 O O . MET A 1 303 ? 6.695 27.5 19.594 1 97.31 303 MET A O 1
ATOM 2313 N N . ASP A 1 304 ? 6.16 26.578 21.531 1 97.75 304 ASP A N 1
ATOM 2314 C CA . ASP A 1 304 ? 6.332 27.812 22.281 1 97.75 304 ASP A CA 1
ATOM 2315 C C . ASP A 1 304 ? 7.766 28.328 22.172 1 97.75 304 ASP A C 1
ATOM 2317 O O . ASP A 1 304 ? 7.992 29.531 22 1 97.75 304 ASP A O 1
ATOM 2321 N N . LEU A 1 305 ? 8.656 27.438 22.312 1 98.31 305 LEU A N 1
ATOM 2322 C CA . LEU A 1 305 ? 10.062 27.797 22.188 1 98.31 305 LEU A CA 1
ATOM 2323 C C . LEU A 1 305 ? 10.359 28.375 20.812 1 98.31 305 LEU A C 1
ATOM 2325 O O . LEU A 1 305 ? 11.031 29.406 20.688 1 98.31 305 LEU A O 1
ATOM 2329 N N . MET A 1 306 ? 9.898 27.719 19.781 1 98.06 306 MET A N 1
ATOM 2330 C CA . MET A 1 306 ? 10.109 28.188 18.406 1 98.06 306 MET A CA 1
ATOM 2331 C C . MET A 1 306 ? 9.539 29.594 18.219 1 98.06 306 MET A C 1
ATOM 2333 O O . MET A 1 306 ? 10.195 30.469 17.656 1 98.06 306 MET A O 1
ATOM 2337 N N . GLN A 1 307 ? 8.32 29.859 18.703 1 97.94 307 GLN A N 1
ATOM 2338 C CA . GLN A 1 307 ? 7.664 31.156 18.562 1 97.94 307 GLN A CA 1
ATOM 2339 C C . GLN A 1 307 ? 8.438 32.25 19.297 1 97.94 307 GLN A C 1
ATOM 2341 O O . GLN A 1 307 ? 8.633 33.344 18.766 1 97.94 307 GLN A O 1
ATOM 2346 N N . ARG A 1 308 ? 8.805 31.859 20.469 1 98 308 ARG A N 1
ATOM 2347 C CA . ARG A 1 308 ? 9.555 32.844 21.266 1 98 308 ARG A CA 1
ATOM 2348 C C . ARG A 1 308 ? 10.859 33.219 20.578 1 98 308 ARG A C 1
ATOM 2350 O O . ARG A 1 308 ? 11.234 34.375 20.531 1 98 308 ARG A O 1
ATOM 2357 N N . GLU A 1 309 ? 11.539 32.156 20.141 1 98.12 309 GLU A N 1
ATOM 2358 C CA . GLU A 1 309 ? 12.812 32.406 19.453 1 98.12 309 GLU A CA 1
ATOM 2359 C C . GLU A 1 309 ? 12.602 33.219 18.188 1 98.12 309 GLU A C 1
ATOM 2361 O O . GLU A 1 309 ? 13.367 34.156 17.906 1 98.12 309 GLU A O 1
ATOM 2366 N N . LEU A 1 310 ? 11.664 32.938 17.359 1 98 310 LEU A N 1
ATOM 2367 C CA . LEU A 1 310 ? 11.352 33.688 16.156 1 98 310 LEU A CA 1
ATOM 2368 C C . LEU A 1 310 ? 11.047 35.156 16.5 1 98 310 LEU A C 1
ATOM 2370 O O . LEU A 1 310 ? 11.547 36.062 15.852 1 98 310 LEU A O 1
ATOM 2374 N N . ALA A 1 311 ? 10.242 35.375 17.531 1 97.69 311 ALA A N 1
ATOM 2375 C CA . ALA A 1 311 ? 9.828 36.719 17.938 1 97.69 311 ALA A CA 1
ATOM 2376 C C . ALA A 1 311 ? 11.016 37.531 18.422 1 97.69 311 ALA A C 1
ATOM 2378 O O . ALA A 1 311 ? 11.055 38.75 18.234 1 97.69 311 ALA A O 1
ATOM 2379 N N . SER A 1 312 ? 11.922 36.844 18.969 1 97.69 312 SER A N 1
ATOM 2380 C CA . SER A 1 312 ? 13.07 37.531 19.562 1 97.69 312 SER A CA 1
ATOM 2381 C C . SER A 1 312 ? 13.93 38.188 18.484 1 97.69 312 SER A C 1
ATOM 2383 O O . SER A 1 312 ? 14.68 39.125 18.766 1 97.69 312 SER A O 1
ATOM 2385 N N . HIS A 1 313 ? 13.898 37.719 17.297 1 96.5 313 HIS A N 1
ATOM 2386 C CA . HIS A 1 313 ? 14.703 38.281 16.219 1 96.5 313 HIS A CA 1
ATOM 2387 C C . HIS A 1 313 ? 14.055 39.531 15.641 1 96.5 313 HIS A C 1
ATOM 2389 O O . HIS A 1 313 ? 14.703 40.281 14.898 1 96.5 313 HIS A O 1
ATOM 2395 N N . ARG A 1 314 ? 12.859 39.906 15.867 1 96.25 314 ARG A N 1
ATOM 2396 C CA . ARG A 1 314 ? 12.141 41.156 15.531 1 96.25 314 ARG A CA 1
ATOM 2397 C C . ARG A 1 314 ? 12.273 41.469 14.039 1 96.25 314 ARG A C 1
ATOM 2399 O O . ARG A 1 314 ? 12.609 42.594 13.672 1 96.25 314 ARG A O 1
ATOM 2406 N N . ILE A 1 315 ? 12.047 40.406 13.266 1 95.38 315 ILE A N 1
ATOM 2407 C CA . ILE A 1 315 ? 12.102 40.594 11.812 1 95.38 315 ILE A CA 1
ATOM 2408 C C . ILE A 1 315 ? 10.812 41.25 11.336 1 95.38 315 ILE A C 1
ATOM 2410 O O . ILE A 1 315 ? 9.727 40.688 11.477 1 95.38 315 ILE A O 1
ATOM 2414 N N . GLU A 1 316 ? 10.938 42.469 10.734 1 94.5 316 GLU A N 1
ATOM 2415 C CA . GLU A 1 316 ? 9.773 43.188 10.219 1 94.5 316 GLU A CA 1
ATOM 2416 C C . GLU A 1 316 ? 9.102 42.406 9.086 1 94.5 316 GLU A C 1
ATOM 2418 O O . GLU A 1 316 ? 9.773 41.938 8.172 1 94.5 316 GLU A O 1
ATOM 2423 N N . GLY A 1 317 ? 7.801 42.25 9.25 1 95.25 317 GLY A N 1
ATOM 2424 C CA . GLY A 1 317 ? 7.043 41.625 8.188 1 95.25 317 GLY A CA 1
ATOM 2425 C C . GLY A 1 317 ? 6.863 40.125 8.398 1 95.25 317 GLY A C 1
ATOM 2426 O O . GLY A 1 317 ? 6.051 39.5 7.715 1 95.25 317 GLY A O 1
ATOM 2427 N N . LEU A 1 318 ? 7.652 39.562 9.289 1 96.94 318 LEU A N 1
ATOM 2428 C CA . LEU A 1 318 ? 7.48 38.125 9.617 1 96.94 318 LEU A CA 1
ATOM 2429 C C . LEU A 1 318 ? 6.277 37.938 10.531 1 96.94 318 LEU A C 1
ATOM 2431 O O . LEU A 1 318 ? 6.168 38.594 11.57 1 96.94 318 LEU A O 1
ATOM 2435 N N . ARG A 1 319 ? 5.355 37.094 10.031 1 96.94 319 ARG A N 1
ATOM 2436 C CA . ARG A 1 319 ? 4.137 36.875 10.805 1 96.94 319 ARG A CA 1
ATOM 2437 C C . ARG A 1 319 ? 3.756 35.375 10.812 1 96.94 319 ARG A C 1
ATOM 2439 O O . ARG A 1 319 ? 4.141 34.625 9.922 1 96.94 319 ARG A O 1
ATOM 2446 N N . TRP A 1 320 ? 3.045 34.969 11.82 1 96.62 320 TRP A N 1
ATOM 2447 C CA . TRP A 1 320 ? 2.447 33.656 11.906 1 96.62 320 TRP A CA 1
ATOM 2448 C C . TRP A 1 320 ? 1.262 33.656 12.867 1 96.62 320 TRP A C 1
ATOM 2450 O O . TRP A 1 320 ? 1.055 34.594 13.609 1 96.62 320 TRP A O 1
ATOM 2460 N N . GLU A 1 321 ? 0.387 32.688 12.711 1 91 321 GLU A N 1
ATOM 2461 C CA . GLU A 1 321 ? -0.663 32.406 13.688 1 91 321 GLU A CA 1
ATOM 2462 C C . GLU A 1 321 ? -0.315 31.188 14.539 1 91 321 GLU A C 1
ATOM 2464 O O . GLU A 1 321 ? 0.16 30.172 14.023 1 91 321 GLU A O 1
ATOM 2469 N N . GLU A 1 322 ? -0.494 31.391 15.797 1 94.31 322 GLU A N 1
ATOM 2470 C CA . GLU A 1 322 ? -0.18 30.312 16.734 1 94.31 322 GLU A CA 1
ATOM 2471 C C . GLU A 1 322 ? -1.128 29.125 16.547 1 94.31 322 GLU A C 1
ATOM 2473 O O . GLU A 1 322 ? -2.348 29.281 16.625 1 94.31 322 GLU A O 1
ATOM 2478 N N . PRO A 1 323 ? -0.61 27.969 16.297 1 94.56 323 PRO A N 1
ATOM 2479 C CA . PRO A 1 323 ? -1.473 26.781 16.25 1 94.56 323 PRO A CA 1
ATOM 2480 C C . PRO A 1 323 ? -1.903 26.297 17.625 1 94.56 323 PRO A C 1
ATOM 2482 O O . PRO A 1 323 ? -1.222 26.562 18.625 1 94.56 323 PRO A O 1
ATOM 2485 N N . ARG A 1 324 ? -2.986 25.594 17.672 1 94 324 ARG A N 1
ATOM 2486 C CA . ARG A 1 324 ? -3.504 25.047 18.922 1 94 324 ARG A CA 1
ATOM 2487 C C . ARG A 1 324 ? -3.111 23.578 19.094 1 94 324 ARG A C 1
ATOM 2489 O O . ARG A 1 324 ? -3.457 22.953 20.094 1 94 324 ARG A O 1
ATOM 2496 N N . GLY A 1 325 ? -2.432 23.031 18.203 1 96.19 325 GLY A N 1
ATOM 2497 C CA . GLY A 1 325 ? -1.968 21.656 18.156 1 96.19 325 GLY A CA 1
ATOM 2498 C C . GLY A 1 325 ? -1.226 21.328 16.875 1 96.19 325 GLY A C 1
ATOM 2499 O O . GLY A 1 325 ? -0.83 22.234 16.125 1 96.19 325 GLY A O 1
ATOM 2500 N N . GLY A 1 326 ? -0.96 20.078 16.703 1 96.56 326 GLY A N 1
ATOM 2501 C CA . GLY A 1 326 ? -0.31 19.609 15.484 1 96.56 326 GLY A CA 1
ATOM 2502 C C . GLY A 1 326 ? 1.204 19.672 15.555 1 96.56 326 GLY A C 1
ATOM 2503 O O . GLY A 1 326 ? 1.793 19.406 16.594 1 96.56 326 GLY A O 1
ATOM 2504 N N . MET A 1 327 ? 1.814 19.969 14.344 1 97.12 327 MET A N 1
ATOM 2505 C CA . MET A 1 327 ? 3.262 19.781 14.289 1 97.12 327 MET A CA 1
ATOM 2506 C C . MET A 1 327 ? 3.922 20.922 13.523 1 97.12 327 MET A C 1
ATOM 2508 O O . MET A 1 327 ? 5.145 20.969 13.391 1 97.12 327 MET A O 1
ATOM 2512 N N . PHE A 1 328 ? 3.102 21.938 13.039 1 97.19 328 PHE A N 1
ATOM 2513 C CA . PHE A 1 328 ? 3.668 22.859 12.062 1 97.19 328 PHE A CA 1
ATOM 2514 C C . PHE A 1 328 ? 3.354 24.297 12.445 1 97.19 328 PHE A C 1
ATOM 2516 O O . PHE A 1 328 ? 2.336 24.578 13.086 1 97.19 328 PHE A O 1
ATOM 2523 N N . LEU A 1 329 ? 4.238 25.141 12.102 1 97.62 329 LEU A N 1
ATOM 2524 C CA . LEU A 1 329 ? 4.07 26.594 12.141 1 97.62 329 LEU A CA 1
ATOM 2525 C C . LEU A 1 329 ? 4.16 27.188 10.734 1 97.62 329 LEU A C 1
ATOM 2527 O O . LEU A 1 329 ? 5.129 26.938 10.016 1 97.62 329 LEU A O 1
ATOM 2531 N N . TRP A 1 330 ? 3.135 27.859 10.375 1 97.5 330 TRP A N 1
ATOM 2532 C CA . TRP A 1 330 ? 3.064 28.5 9.055 1 97.5 330 TRP A CA 1
ATOM 2533 C C . TRP A 1 330 ? 3.465 29.969 9.141 1 97.5 330 TRP A C 1
ATOM 2535 O O . TRP A 1 330 ? 2.871 30.734 9.898 1 97.5 330 TRP A O 1
ATOM 2545 N N . LEU A 1 331 ? 4.418 30.344 8.289 1 98.06 331 LEU A N 1
ATOM 2546 C CA . LEU A 1 331 ? 4.953 31.703 8.344 1 98.06 331 LEU A CA 1
ATOM 2547 C C . LEU A 1 331 ? 4.59 32.469 7.086 1 98.06 331 LEU A C 1
ATOM 2549 O O . LEU A 1 331 ? 4.543 31.906 5.988 1 98.06 331 LEU A O 1
ATOM 2553 N N . THR A 1 332 ? 4.32 33.688 7.258 1 97.81 332 THR A N 1
ATOM 2554 C CA . THR A 1 332 ? 4.387 34.688 6.195 1 97.81 332 THR A CA 1
ATOM 2555 C C . THR A 1 332 ? 5.668 35.5 6.309 1 97.81 332 THR A C 1
ATOM 2557 O O . THR A 1 332 ? 5.883 36.188 7.309 1 97.81 332 THR A O 1
ATOM 2560 N N . LEU A 1 333 ? 6.461 35.375 5.309 1 97.81 333 LEU A N 1
ATOM 2561 C CA . LEU A 1 333 ? 7.727 36.094 5.266 1 97.81 333 LEU A CA 1
ATOM 2562 C C . LEU A 1 333 ? 7.516 37.531 4.773 1 97.81 333 LEU A C 1
ATOM 2564 O O . LEU A 1 333 ? 6.445 37.844 4.262 1 97.81 333 LEU A O 1
ATOM 2568 N N . PRO A 1 334 ? 8.523 38.312 4.941 1 95.56 334 PRO A N 1
ATOM 2569 C CA . PRO A 1 334 ? 8.414 39.656 4.391 1 95.56 334 PRO A CA 1
ATOM 2570 C C . PRO A 1 334 ? 8.055 39.656 2.904 1 95.56 334 PRO A C 1
ATOM 2572 O O . PRO A 1 334 ? 8.508 38.812 2.154 1 95.56 334 PRO A O 1
ATOM 2575 N N . GLU A 1 335 ? 7.18 40.531 2.402 1 90.38 335 GLU A N 1
ATOM 2576 C CA . GLU A 1 335 ? 6.496 40.562 1.11 1 90.38 335 GLU A CA 1
ATOM 2577 C C . GLU A 1 335 ? 7.48 40.344 -0.035 1 90.38 335 GLU A C 1
ATOM 2579 O O . GLU A 1 335 ? 7.184 39.625 -0.989 1 90.38 335 GLU A O 1
ATOM 2584 N N . ALA A 1 336 ? 8.648 40.875 -0.068 1 86 336 ALA A N 1
ATOM 2585 C CA . ALA A 1 336 ? 9.547 40.812 -1.216 1 86 336 ALA A CA 1
ATOM 2586 C C . ALA A 1 336 ? 10.453 39.562 -1.143 1 86 336 ALA A C 1
ATOM 2588 O O . ALA A 1 336 ? 11.188 39.281 -2.084 1 86 336 ALA A O 1
ATOM 2589 N N . LEU A 1 337 ? 10.133 38.812 -0.211 1 94.12 337 LEU A N 1
ATOM 2590 C CA . LEU A 1 337 ? 11.039 37.688 -0.054 1 94.12 337 LEU A CA 1
ATOM 2591 C C . LEU A 1 337 ? 10.477 36.438 -0.751 1 94.12 337 LEU A C 1
ATOM 2593 O O . LEU A 1 337 ? 9.297 36.125 -0.605 1 94.12 337 LEU A O 1
ATOM 2597 N N . ASP A 1 338 ? 11.289 35.781 -1.552 1 95 338 ASP A N 1
ATOM 2598 C CA . ASP A 1 338 ? 10.977 34.5 -2.176 1 95 338 ASP A CA 1
ATOM 2599 C C . ASP A 1 338 ? 11.477 33.344 -1.328 1 95 338 ASP A C 1
ATOM 2601 O O . ASP A 1 338 ? 12.688 33.156 -1.174 1 95 338 ASP A O 1
ATOM 2605 N N . ALA A 1 339 ? 10.531 32.562 -0.841 1 95.5 339 ALA A N 1
ATOM 2606 C CA . ALA A 1 339 ? 10.883 31.516 0.114 1 95.5 339 ALA A CA 1
ATOM 2607 C C . ALA A 1 339 ? 11.781 30.469 -0.529 1 95.5 339 ALA A C 1
ATOM 2609 O O . ALA A 1 339 ? 12.633 29.875 0.141 1 95.5 339 ALA A O 1
ATOM 2610 N N . GLU A 1 340 ? 11.594 30.125 -1.795 1 93.19 340 GLU A N 1
ATOM 2611 C CA . GLU A 1 340 ? 12.453 29.172 -2.471 1 93.19 340 GLU A CA 1
ATOM 2612 C C . GLU A 1 340 ? 13.891 29.672 -2.551 1 93.19 340 GLU A C 1
ATOM 2614 O O . GLU A 1 340 ? 14.836 28.906 -2.363 1 93.19 340 GLU A O 1
ATOM 2619 N N . ALA A 1 341 ? 14.031 30.922 -2.898 1 92.69 341 ALA A N 1
ATOM 2620 C CA . ALA A 1 341 ? 15.359 31.531 -2.902 1 92.69 341 ALA A CA 1
ATOM 2621 C C . ALA A 1 341 ? 15.961 31.531 -1.502 1 92.69 341 ALA A C 1
ATOM 2623 O O . ALA A 1 341 ? 17.156 31.281 -1.335 1 92.69 341 ALA A O 1
ATOM 2624 N N . LEU A 1 342 ? 15.109 31.906 -0.563 1 94.5 342 LEU A N 1
ATOM 2625 C CA . LEU A 1 342 ? 15.562 31.891 0.822 1 94.5 342 LEU A CA 1
ATOM 2626 C C . LEU A 1 342 ? 16.062 30.516 1.226 1 94.5 342 LEU A C 1
ATOM 2628 O O . LEU A 1 342 ? 17.047 30.391 1.953 1 94.5 342 LEU A O 1
ATOM 2632 N N . LEU A 1 343 ? 15.336 29.422 0.838 1 93.94 343 LEU A N 1
ATOM 2633 C CA . LEU A 1 343 ? 15.719 28.062 1.167 1 93.94 343 LEU A CA 1
ATOM 2634 C C . LEU A 1 343 ? 17.125 27.75 0.643 1 93.94 343 LEU A C 1
ATOM 2636 O O . LEU A 1 343 ? 17.938 27.156 1.348 1 93.94 343 LEU A O 1
ATOM 2640 N N . ARG A 1 344 ? 17.406 28.141 -0.595 1 90.44 344 ARG A N 1
ATOM 2641 C CA . ARG A 1 344 ? 18.734 27.906 -1.175 1 90.44 344 ARG A CA 1
ATOM 2642 C C . ARG A 1 344 ? 19.828 28.562 -0.327 1 90.44 344 ARG A C 1
ATOM 2644 O O . ARG A 1 344 ? 20.875 27.953 -0.101 1 90.44 344 ARG A O 1
ATOM 2651 N N . ALA A 1 345 ? 19.531 29.734 0.128 1 90.06 345 ALA A N 1
ATOM 2652 C CA . ALA A 1 345 ? 20.484 30.469 0.956 1 90.06 345 ALA A CA 1
ATOM 2653 C C . ALA A 1 345 ? 20.641 29.812 2.326 1 90.06 345 ALA A C 1
ATOM 2655 O O . ALA A 1 345 ? 21.75 29.688 2.844 1 90.06 345 ALA A O 1
ATOM 2656 N N . SER A 1 346 ? 19.547 29.516 2.9 1 93.19 346 SER A N 1
ATOM 2657 C CA . SER A 1 346 ? 19.562 28.969 4.254 1 93.19 346 SER A CA 1
ATOM 2658 C C . SER A 1 346 ? 20.234 27.594 4.285 1 93.19 346 SER A C 1
ATOM 2660 O O . SER A 1 346 ? 20.875 27.234 5.277 1 93.19 346 SER A O 1
ATOM 2662 N N . LEU A 1 347 ? 20.078 26.75 3.219 1 91.56 347 LEU A N 1
ATOM 2663 C CA . LEU A 1 347 ? 20.719 25.453 3.137 1 91.56 347 LEU A CA 1
ATOM 2664 C C . LEU A 1 347 ? 22.234 25.578 3.262 1 91.56 347 LEU A C 1
ATOM 2666 O O . LEU A 1 347 ? 22.891 24.734 3.871 1 91.56 347 LEU A O 1
ATOM 2670 N N . ARG A 1 348 ? 22.766 26.609 2.732 1 89.19 348 ARG A N 1
ATOM 2671 C CA . ARG A 1 348 ? 24.188 26.859 2.814 1 89.19 348 ARG A CA 1
ATOM 2672 C C . ARG A 1 348 ? 24.625 27.141 4.25 1 89.19 348 ARG A C 1
ATOM 2674 O O . ARG A 1 348 ? 25.781 26.906 4.617 1 89.19 348 ARG A O 1
ATOM 2681 N N . GLN A 1 349 ? 23.703 27.609 5.008 1 91.44 349 GLN A N 1
ATOM 2682 C CA . GLN A 1 349 ? 23.969 27.906 6.41 1 91.44 349 GLN A CA 1
ATOM 2683 C C . GLN A 1 349 ? 23.625 26.719 7.301 1 91.44 349 GLN A C 1
ATOM 2685 O O . GLN A 1 349 ? 23.828 26.781 8.516 1 91.44 349 GLN A O 1
ATOM 2690 N N . GLY A 1 350 ? 23.047 25.719 6.68 1 92.31 350 GLY A N 1
ATOM 2691 C CA . GLY A 1 350 ? 22.812 24.484 7.414 1 92.31 350 GLY A CA 1
ATOM 2692 C C . GLY A 1 350 ? 21.406 24.391 7.984 1 92.31 350 GLY A C 1
ATOM 2693 O O . GLY A 1 350 ? 21.172 23.641 8.938 1 92.31 350 GLY A O 1
ATOM 2694 N N . VAL A 1 351 ? 20.484 25.156 7.516 1 94.5 351 VAL A N 1
ATOM 2695 C CA . VAL A 1 351 ? 19.125 25.094 8.016 1 94.5 351 VAL A CA 1
ATOM 2696 C C . VAL A 1 351 ? 18.156 24.875 6.852 1 94.5 351 VAL A C 1
ATOM 2698 O O . VAL A 1 351 ? 18.312 25.469 5.785 1 94.5 351 VAL A O 1
ATOM 2701 N N . ALA A 1 352 ? 17.25 23.922 7.059 1 94.25 352 ALA A N 1
ATOM 2702 C CA . ALA A 1 352 ? 16.266 23.609 6.027 1 94.25 352 ALA A CA 1
ATOM 2703 C C . ALA A 1 352 ? 14.844 23.859 6.52 1 94.25 352 ALA A C 1
ATOM 2705 O O . ALA A 1 352 ? 14.547 23.688 7.703 1 94.25 352 ALA A O 1
ATOM 2706 N N . PHE A 1 353 ? 14.008 24.359 5.691 1 94.69 353 PHE A N 1
ATOM 2707 C CA . PHE A 1 353 ? 12.57 24.516 5.887 1 94.69 353 PHE A CA 1
ATOM 2708 C C . PHE A 1 353 ? 11.812 24.219 4.598 1 94.69 353 PHE A C 1
ATOM 2710 O O . PHE A 1 353 ? 12.414 23.859 3.584 1 94.69 353 PHE A O 1
ATOM 2717 N N . VAL A 1 354 ? 10.477 24.312 4.605 1 94.12 354 VAL A N 1
ATOM 2718 C CA . VAL A 1 354 ? 9.711 24.062 3.393 1 94.12 354 VAL A CA 1
ATOM 2719 C C . VAL A 1 354 ? 9.078 25.359 2.898 1 94.12 354 VAL A C 1
ATOM 2721 O O . VAL A 1 354 ? 8.273 25.969 3.605 1 94.12 354 VAL A O 1
ATOM 2724 N N . PRO A 1 355 ? 9.477 25.766 1.641 1 95.25 355 PRO A N 1
ATOM 2725 C CA . PRO A 1 355 ? 8.734 26.891 1.058 1 95.25 355 PRO A CA 1
ATOM 2726 C C . PRO A 1 355 ? 7.242 26.594 0.917 1 95.25 355 PRO A C 1
ATOM 2728 O O . PRO A 1 355 ? 6.859 25.453 0.627 1 95.25 355 PRO A O 1
ATOM 2731 N N . GLY A 1 356 ? 6.461 27.625 1.072 1 95.31 356 GLY A N 1
ATOM 2732 C CA . GLY A 1 356 ? 5.02 27.422 1.139 1 95.31 356 GLY A CA 1
ATOM 2733 C C . GLY A 1 356 ? 4.379 27.25 -0.225 1 95.31 356 GLY A C 1
ATOM 2734 O O . GLY A 1 356 ? 3.311 26.656 -0.345 1 95.31 356 GLY A O 1
ATOM 2735 N N . ALA A 1 357 ? 5.02 27.641 -1.288 1 94.56 357 ALA A N 1
ATOM 2736 C CA . ALA A 1 357 ? 4.426 27.766 -2.617 1 94.56 357 ALA A CA 1
ATOM 2737 C C . ALA A 1 357 ? 3.838 26.438 -3.08 1 94.56 357 ALA A C 1
ATOM 2739 O O . ALA A 1 357 ? 2.715 26.391 -3.586 1 94.56 357 ALA A O 1
ATOM 2740 N N . PRO A 1 358 ? 4.465 25.312 -2.801 1 92.81 358 PRO A N 1
ATOM 2741 C CA . PRO A 1 358 ? 3.965 24.047 -3.322 1 92.81 358 PRO A CA 1
ATOM 2742 C C . PRO A 1 358 ? 2.664 23.594 -2.654 1 92.81 358 PRO A C 1
ATOM 2744 O O . PRO A 1 358 ? 1.998 22.688 -3.137 1 92.81 358 PRO A O 1
ATOM 2747 N N . PHE A 1 359 ? 2.297 24.219 -1.586 1 95.38 359 PHE A N 1
ATOM 2748 C CA . PHE A 1 359 ? 1.093 23.828 -0.865 1 95.38 359 PHE A CA 1
ATOM 2749 C C . PHE A 1 359 ? -0.141 24.484 -1.466 1 95.38 359 PHE A C 1
ATOM 2751 O O . PHE A 1 359 ? -1.271 24.156 -1.098 1 95.38 359 PHE A O 1
ATOM 2758 N N . PHE A 1 360 ? 0.036 25.438 -2.391 1 95.94 360 PHE A N 1
ATOM 2759 C CA . PHE A 1 360 ? -1.085 26.172 -2.961 1 95.94 360 PHE A CA 1
ATOM 2760 C C . PHE A 1 360 ? -1.617 25.469 -4.203 1 95.94 360 PHE A C 1
ATOM 2762 O O . PHE A 1 360 ? -0.842 25.062 -5.07 1 95.94 360 PHE A O 1
ATOM 2769 N N . ALA A 1 361 ? -2.904 25.281 -4.254 1 94.38 361 ALA A N 1
ATOM 2770 C CA . ALA A 1 361 ? -3.574 24.766 -5.441 1 94.38 361 ALA A CA 1
ATOM 2771 C C . ALA A 1 361 ? -3.791 25.859 -6.48 1 94.38 361 ALA A C 1
ATOM 2773 O O . ALA A 1 361 ? -3.791 25.594 -7.684 1 94.38 361 ALA A O 1
ATOM 2774 N N . GLY A 1 362 ? -4.051 27.109 -6.004 1 94.06 362 GLY A N 1
ATOM 2775 C CA . GLY A 1 362 ? -4.25 28.266 -6.871 1 94.06 362 GLY A CA 1
ATOM 2776 C C . GLY A 1 362 ? -2.992 29.094 -7.074 1 94.06 362 GLY A C 1
ATOM 2777 O O . GLY A 1 362 ? -1.936 28.547 -7.406 1 94.06 362 GLY A O 1
ATOM 2778 N N . VAL A 1 363 ? -3.178 30.328 -6.898 1 93 363 VAL A N 1
ATOM 2779 C CA . VAL A 1 363 ? -2.049 31.25 -7.031 1 93 363 VAL A CA 1
ATOM 2780 C C . VAL A 1 363 ? -1.07 31.031 -5.879 1 93 363 VAL A C 1
ATOM 2782 O O . VAL A 1 363 ? -1.438 31.172 -4.711 1 93 363 VAL A O 1
ATOM 2785 N N . GLN A 1 364 ? 0.11 30.766 -6.215 1 94.25 364 GLN A N 1
ATOM 2786 C CA . GLN A 1 364 ? 1.134 30.484 -5.215 1 94.25 364 GLN A CA 1
ATOM 2787 C C . GLN A 1 364 ? 1.603 31.766 -4.531 1 94.25 364 GLN A C 1
ATOM 2789 O O . GLN A 1 364 ? 1.826 32.781 -5.191 1 94.25 364 GLN A O 1
ATOM 2794 N N . GLU A 1 365 ? 1.591 31.734 -3.246 1 94.56 365 GLU A N 1
ATOM 2795 C CA . GLU A 1 365 ? 2.262 32.781 -2.479 1 94.56 365 GLU A CA 1
ATOM 2796 C C . GLU A 1 365 ? 3.719 32.406 -2.207 1 94.56 365 GLU A C 1
ATOM 2798 O O . GLU A 1 365 ? 4 31.469 -1.474 1 94.56 365 GLU A O 1
ATOM 2803 N N . ARG A 1 366 ? 4.609 33.188 -2.641 1 95.44 366 ARG A N 1
ATOM 2804 C CA . ARG A 1 366 ? 6.023 32.844 -2.66 1 95.44 366 ARG A CA 1
ATOM 2805 C C . ARG A 1 366 ? 6.711 33.25 -1.363 1 95.44 366 ARG A C 1
ATOM 2807 O O . ARG A 1 366 ? 7.855 32.844 -1.115 1 95.44 366 ARG A O 1
ATOM 2814 N N . ASN A 1 367 ? 6.039 34.062 -0.544 1 97.19 367 ASN A N 1
ATOM 2815 C CA . ASN A 1 367 ? 6.641 34.5 0.705 1 97.19 367 ASN A CA 1
ATOM 2816 C C . ASN A 1 367 ? 6.066 33.781 1.907 1 97.19 367 ASN A C 1
ATOM 2818 O O . ASN A 1 367 ? 5.797 34.375 2.945 1 97.19 367 ASN A O 1
ATOM 2822 N N . THR A 1 368 ? 5.805 32.5 1.764 1 97 368 THR A N 1
ATOM 2823 C CA . THR A 1 368 ? 5.309 31.688 2.857 1 97 368 THR A CA 1
ATOM 2824 C C . THR A 1 368 ? 6.238 30.5 3.104 1 97 368 THR A C 1
ATOM 2826 O O . THR A 1 368 ? 6.992 30.109 2.215 1 97 368 THR A O 1
ATOM 2829 N N . ALA A 1 369 ? 6.254 29.984 4.32 1 96.62 369 ALA A N 1
ATOM 2830 C CA . ALA A 1 369 ? 7.102 28.859 4.734 1 96.62 369 ALA A CA 1
ATOM 2831 C C . ALA A 1 369 ? 6.414 28.031 5.809 1 96.62 369 ALA A C 1
ATOM 2833 O O . ALA A 1 369 ? 5.637 28.547 6.613 1 96.62 369 ALA A O 1
ATOM 2834 N N . ARG A 1 370 ? 6.66 26.766 5.805 1 96.56 370 ARG A N 1
ATOM 2835 C CA . ARG A 1 370 ? 6.227 25.875 6.875 1 96.56 370 ARG A CA 1
ATOM 2836 C C . ARG A 1 370 ? 7.418 25.375 7.684 1 96.56 370 ARG A C 1
ATOM 2838 O O . ARG A 1 370 ? 8.406 24.906 7.117 1 96.56 370 ARG A O 1
ATOM 2845 N N . LEU A 1 371 ? 7.348 25.469 8.969 1 96.75 371 LEU A N 1
ATOM 2846 C CA . LEU A 1 371 ? 8.352 24.938 9.875 1 96.75 371 LEU A CA 1
ATOM 2847 C C . LEU A 1 371 ? 7.77 23.828 10.75 1 96.75 371 LEU A C 1
ATOM 2849 O O . LEU A 1 371 ? 6.641 23.953 11.234 1 96.75 371 LEU A O 1
ATOM 2853 N N . ASN A 1 372 ? 8.477 22.797 10.891 1 95.5 372 ASN A N 1
ATOM 2854 C CA . ASN A 1 372 ? 8.148 21.719 11.82 1 95.5 372 ASN A CA 1
ATOM 2855 C C . ASN A 1 372 ? 8.852 21.922 13.164 1 95.5 372 ASN A C 1
ATOM 2857 O O . ASN A 1 372 ? 10.047 22.188 13.203 1 95.5 372 ASN A O 1
ATOM 2861 N N . PHE A 1 373 ? 8.164 21.828 14.281 1 96.44 373 PHE A N 1
ATOM 2862 C CA . PHE A 1 373 ? 8.789 22.094 15.57 1 96.44 373 PHE A CA 1
ATOM 2863 C C . PHE A 1 373 ? 8.984 20.797 16.359 1 96.44 373 PHE A C 1
ATOM 2865 O O . PHE A 1 373 ? 9.406 20.828 17.516 1 96.44 373 PHE A O 1
ATOM 2872 N N . THR A 1 374 ? 8.75 19.656 15.781 1 94.06 374 THR A N 1
ATOM 2873 C CA . THR A 1 374 ? 8.75 18.406 16.547 1 94.06 374 THR A CA 1
ATOM 2874 C C . THR A 1 374 ? 10.117 17.719 16.453 1 94.06 374 THR A C 1
ATOM 2876 O O . THR A 1 374 ? 10.461 16.906 17.312 1 94.06 374 THR A O 1
ATOM 2879 N N . GLY A 1 375 ? 10.93 17.984 15.539 1 88.25 375 GLY A N 1
ATOM 2880 C CA . GLY A 1 375 ? 12.062 17.141 15.188 1 88.25 375 GLY A CA 1
ATOM 2881 C C . GLY A 1 375 ? 13.336 17.516 15.922 1 88.25 375 GLY A C 1
ATOM 2882 O O . GLY A 1 375 ? 14.18 16.656 16.172 1 88.25 375 GLY A O 1
ATOM 2883 N N . LEU A 1 376 ? 13.547 18.766 16.234 1 91.38 376 LEU A N 1
ATOM 2884 C CA . LEU A 1 376 ? 14.797 19.234 16.844 1 91.38 376 LEU A CA 1
ATOM 2885 C C . LEU A 1 376 ? 14.641 19.391 18.344 1 91.38 376 LEU A C 1
ATOM 2887 O O . LEU A 1 376 ? 13.57 19.766 18.828 1 91.38 376 LEU A O 1
ATOM 2891 N N . ASP A 1 377 ? 15.648 19.062 19.016 1 93 377 ASP A N 1
ATOM 2892 C CA . ASP A 1 377 ? 15.648 19.375 20.438 1 93 377 ASP A CA 1
ATOM 2893 C C . ASP A 1 377 ? 15.805 20.875 20.672 1 93 377 ASP A C 1
ATOM 2895 O O . ASP A 1 377 ? 15.961 21.641 19.719 1 93 377 ASP A O 1
ATOM 2899 N N . ASP A 1 378 ? 15.781 21.266 21.922 1 96.44 378 ASP A N 1
ATOM 2900 C CA . ASP A 1 378 ? 15.688 22.672 22.266 1 96.44 378 ASP A CA 1
ATOM 2901 C C . ASP A 1 378 ? 16.922 23.438 21.766 1 96.44 378 ASP A C 1
ATOM 2903 O O . ASP A 1 378 ? 16.781 24.5 21.156 1 96.44 378 ASP A O 1
ATOM 2907 N N . GLU A 1 379 ? 18.078 22.922 22.031 1 96.88 379 GLU A N 1
ATOM 2908 C CA . GLU A 1 379 ? 19.312 23.594 21.656 1 96.88 379 GLU A CA 1
ATOM 2909 C C . GLU A 1 379 ? 19.422 23.75 20.141 1 96.88 379 GLU A C 1
ATOM 2911 O O . GLU A 1 379 ? 19.75 24.828 19.641 1 96.88 379 GLU A O 1
ATOM 2916 N N . ARG A 1 380 ? 19.172 22.703 19.453 1 95.12 380 ARG A N 1
ATOM 2917 C CA . ARG A 1 380 ? 19.25 22.703 18 1 95.12 380 ARG A CA 1
ATOM 2918 C C . ARG A 1 380 ? 18.141 23.578 17.406 1 95.12 380 ARG A C 1
ATOM 2920 O O . ARG A 1 380 ? 18.344 24.219 16.359 1 95.12 380 ARG A O 1
ATOM 2927 N N . MET A 1 381 ? 16.984 23.641 18.094 1 96.62 381 MET A N 1
ATOM 2928 C CA . MET A 1 381 ? 15.898 24.5 17.672 1 96.62 381 MET A CA 1
ATOM 2929 C C . MET A 1 381 ? 16.312 25.969 17.75 1 96.62 381 MET A C 1
ATOM 2931 O O . MET A 1 381 ? 16.109 26.719 16.781 1 96.62 381 MET A O 1
ATOM 2935 N N . VAL A 1 382 ? 16.875 26.328 18.781 1 98 382 VAL A N 1
ATOM 2936 C CA . VAL A 1 382 ? 17.281 27.703 18.969 1 98 382 VAL A CA 1
ATOM 2937 C C . VAL A 1 382 ? 18.359 28.078 17.953 1 98 382 VAL A C 1
ATOM 2939 O O . VAL A 1 382 ? 18.266 29.125 17.297 1 98 382 VAL A O 1
ATOM 2942 N N . LYS A 1 383 ? 19.312 27.188 17.797 1 97.5 383 LYS A N 1
ATOM 2943 C CA . LYS A 1 383 ? 20.375 27.406 16.812 1 97.5 383 LYS A CA 1
ATOM 2944 C C . LYS A 1 383 ? 19.797 27.516 15.398 1 97.5 383 LYS A C 1
ATOM 2946 O O . LYS A 1 383 ? 20.172 28.406 14.633 1 97.5 383 LYS A O 1
ATOM 2951 N N . GLY A 1 384 ? 18.938 26.578 15.062 1 97.06 384 GLY A N 1
ATOM 2952 C CA . GLY A 1 384 ? 18.328 26.562 13.734 1 97.06 384 GLY A CA 1
ATOM 2953 C C . GLY A 1 384 ? 17.531 27.812 13.43 1 97.06 384 GLY A C 1
ATOM 2954 O O . GLY A 1 384 ? 17.625 28.359 12.336 1 97.06 384 GLY A O 1
ATOM 2955 N N . ILE A 1 385 ? 16.734 28.266 14.383 1 97.94 385 ILE A N 1
ATOM 2956 C CA . ILE A 1 385 ? 15.93 29.469 14.188 1 97.94 385 ILE A CA 1
ATOM 2957 C C . ILE A 1 385 ? 16.844 30.688 14.047 1 97.94 385 ILE A C 1
ATOM 2959 O O . ILE A 1 385 ? 16.562 31.594 13.266 1 97.94 385 ILE A O 1
ATOM 2963 N N . GLY A 1 386 ? 17.875 30.672 14.828 1 97.75 386 GLY A N 1
ATOM 2964 C CA . GLY A 1 386 ? 18.875 31.719 14.656 1 97.75 386 GLY A CA 1
ATOM 2965 C C . GLY A 1 386 ? 19.422 31.797 13.25 1 97.75 386 GLY A C 1
ATOM 2966 O O . GLY A 1 386 ? 19.5 32.875 12.664 1 97.75 386 GLY A O 1
ATOM 2967 N N . LEU A 1 387 ? 19.828 30.703 12.727 1 96.62 387 LEU A N 1
ATOM 2968 C CA . LEU A 1 387 ? 20.375 30.625 11.367 1 96.62 387 LEU A CA 1
ATOM 2969 C C . LEU A 1 387 ? 19.312 31 10.344 1 96.62 387 LEU A C 1
ATOM 2971 O O . LEU A 1 387 ? 19.609 31.656 9.336 1 96.62 387 LEU A O 1
ATOM 2975 N N . PHE A 1 388 ? 18.141 30.594 10.562 1 96.56 388 PHE A N 1
ATOM 2976 C CA . PHE A 1 388 ? 17.016 30.953 9.703 1 96.56 388 PHE A CA 1
ATOM 2977 C C . PHE A 1 388 ? 16.797 32.469 9.672 1 96.56 388 PHE A C 1
ATOM 2979 O O . PHE A 1 388 ? 16.672 33.062 8.602 1 96.56 388 PHE A O 1
ATOM 2986 N N . ALA A 1 389 ? 16.797 33.062 10.844 1 96.62 389 ALA A N 1
ATOM 2987 C CA . ALA A 1 389 ? 16.641 34.5 10.953 1 96.62 389 ALA A CA 1
ATOM 2988 C C . ALA A 1 389 ? 17.781 35.25 10.258 1 96.62 389 ALA A C 1
ATOM 2990 O O . ALA A 1 389 ? 17.562 36.25 9.602 1 96.62 389 ALA A O 1
ATOM 2991 N N . GLU A 1 390 ? 18.938 34.688 10.43 1 95.75 390 GLU A N 1
ATOM 2992 C CA . GLU A 1 390 ? 20.094 35.281 9.766 1 95.75 390 GLU A CA 1
ATOM 2993 C C . GLU A 1 390 ? 19.938 35.25 8.25 1 95.75 390 GLU A C 1
ATOM 2995 O O . GLU A 1 390 ? 20.281 36.219 7.559 1 95.75 390 GLU A O 1
ATOM 3000 N N . ALA A 1 391 ? 19.484 34.156 7.777 1 95.12 391 ALA A N 1
ATOM 3001 C CA . ALA A 1 391 ? 19.266 34 6.34 1 95.12 391 ALA A CA 1
ATOM 3002 C C . ALA A 1 391 ? 18.234 35.031 5.844 1 95.12 391 ALA A C 1
ATOM 3004 O O . ALA A 1 391 ? 18.406 35.594 4.766 1 95.12 391 ALA A O 1
ATOM 3005 N N . ILE A 1 392 ? 17.156 35.25 6.59 1 95.56 392 ILE A N 1
ATOM 3006 C CA . ILE A 1 392 ? 16.141 36.219 6.234 1 95.56 392 ILE A CA 1
ATOM 3007 C C . ILE A 1 392 ? 16.75 37.594 6.18 1 95.56 392 ILE A C 1
ATOM 3009 O O . ILE A 1 392 ? 16.547 38.344 5.211 1 95.56 392 ILE A O 1
ATOM 3013 N N . ASN A 1 393 ? 17.531 37.875 7.148 1 92.62 393 ASN A N 1
ATOM 3014 C CA . ASN A 1 393 ? 18.141 39.219 7.234 1 92.62 393 ASN A CA 1
ATOM 3015 C C . ASN A 1 393 ? 19.125 39.438 6.098 1 92.62 393 ASN A C 1
ATOM 3017 O O . ASN A 1 393 ? 19.203 40.562 5.555 1 92.62 393 ASN A O 1
ATOM 3021 N N . GLU A 1 394 ? 19.828 38.406 5.824 1 90.38 394 GLU A N 1
ATOM 3022 C CA . GLU A 1 394 ? 20.766 38.531 4.711 1 90.38 394 GLU A CA 1
ATOM 3023 C C . GLU A 1 394 ? 20.047 38.781 3.395 1 90.38 394 GLU A C 1
ATOM 3025 O O . GLU A 1 394 ? 20.516 39.531 2.547 1 90.38 394 GLU A O 1
ATOM 3030 N N . PHE A 1 395 ? 19.016 38.125 3.256 1 85.56 395 PHE A N 1
ATOM 3031 C CA . PHE A 1 395 ? 18.219 38.25 2.039 1 85.56 395 PHE A CA 1
ATOM 3032 C C . PHE A 1 395 ? 17.625 39.656 1.946 1 85.56 395 PHE A C 1
ATOM 3034 O O . PHE A 1 395 ? 17.594 40.25 0.867 1 85.56 395 PHE A O 1
ATOM 3041 N N . LEU A 1 396 ? 17.141 40.188 3.016 1 83.75 396 LEU A N 1
ATOM 3042 C CA . LEU A 1 396 ? 16.531 41.5 3.053 1 83.75 396 LEU A CA 1
ATOM 3043 C C . LEU A 1 396 ? 17.578 42.594 2.863 1 83.75 396 LEU A C 1
ATOM 3045 O O . LEU A 1 396 ? 17.25 43.688 2.375 1 83.75 396 LEU A O 1
ATOM 3049 N N . ALA A 1 397 ? 18.781 42.25 3.268 1 80 397 ALA A N 1
ATOM 3050 C CA . ALA A 1 397 ? 19.844 43.219 3.086 1 80 397 ALA A CA 1
ATOM 3051 C C . ALA A 1 397 ? 20.281 43.312 1.623 1 80 397 ALA A C 1
ATOM 3053 O O . ALA A 1 397 ? 20.781 44.344 1.169 1 80 397 ALA A O 1
ATOM 3054 N N . ARG A 1 398 ? 20.172 42.25 0.949 1 72.75 398 ARG A N 1
ATOM 3055 C CA . ARG A 1 398 ? 20.609 42.188 -0.441 1 72.75 398 ARG A CA 1
ATOM 3056 C C . ARG A 1 398 ? 19.5 42.656 -1.385 1 72.75 398 ARG A C 1
ATOM 3058 O O . ARG A 1 398 ? 19.781 43 -2.535 1 72.75 398 ARG A O 1
ATOM 3065 N N . SER A 1 399 ? 18.266 42.781 -1.032 1 64.88 399 SER A N 1
ATOM 3066 C CA . SER A 1 399 ? 17.156 43.188 -1.875 1 64.88 399 SER A CA 1
ATOM 3067 C C . SER A 1 399 ? 16.891 44.688 -1.723 1 64.88 399 SER A C 1
ATOM 3069 O O . SER A 1 399 ? 16.984 45.25 -0.618 1 64.88 399 SER A O 1
ATOM 3071 N N . MET B 1 1 ? -27.203 9.836 1.405 1 86.06 1 MET B N 1
ATOM 3072 C CA . MET B 1 1 ? -26.516 10.398 0.249 1 86.06 1 MET B CA 1
ATOM 3073 C C . MET B 1 1 ? -26.344 9.359 -0.851 1 86.06 1 MET B C 1
ATOM 3075 O O . MET B 1 1 ? -26.188 8.172 -0.565 1 86.06 1 MET B O 1
ATOM 3079 N N . GLN B 1 2 ? -26.578 9.781 -2.047 1 85.19 2 GLN B N 1
ATOM 3080 C CA . GLN B 1 2 ? -26.297 8.938 -3.203 1 85.19 2 GLN B CA 1
ATOM 3081 C C . GLN B 1 2 ? -24.875 9.164 -3.717 1 85.19 2 GLN B C 1
ATOM 3083 O O . GLN B 1 2 ? -24.516 10.273 -4.105 1 85.19 2 GLN B O 1
ATOM 3088 N N . TYR B 1 3 ? -24.078 8.117 -3.631 1 91.19 3 TYR B N 1
ATOM 3089 C CA . TYR B 1 3 ? -22.688 8.234 -4.023 1 91.19 3 TYR B CA 1
ATOM 3090 C C . TYR B 1 3 ? -22.5 7.891 -5.496 1 91.19 3 TYR B C 1
ATOM 3092 O O . TYR B 1 3 ? -23.156 6.992 -6.02 1 91.19 3 TYR B O 1
ATOM 3100 N N . ARG B 1 4 ? -21.719 8.625 -6.18 1 90.06 4 ARG B N 1
ATOM 3101 C CA . ARG B 1 4 ? -21.281 8.305 -7.531 1 90.06 4 ARG B CA 1
ATOM 3102 C C . ARG B 1 4 ? -19.891 7.668 -7.516 1 90.06 4 ARG B C 1
ATOM 3104 O O . ARG B 1 4 ? -18.922 8.281 -7.055 1 90.06 4 ARG B O 1
ATOM 3111 N N . PHE B 1 5 ? -19.766 6.41 -8.023 1 91.94 5 PHE B N 1
ATOM 3112 C CA . PHE B 1 5 ? -18.5 5.664 -8.008 1 91.94 5 PHE B CA 1
ATOM 3113 C C . PHE B 1 5 ? -17.859 5.672 -9.391 1 91.94 5 PHE B C 1
ATOM 3115 O O . PHE B 1 5 ? -18.531 5.832 -10.398 1 91.94 5 PHE B O 1
ATOM 3122 N N . SER B 1 6 ? -16.531 5.605 -9.375 1 89.44 6 SER B N 1
ATOM 3123 C CA . SER B 1 6 ? -15.812 5.438 -10.633 1 89.44 6 SER B CA 1
ATOM 3124 C C . SER B 1 6 ? -16.25 4.164 -11.352 1 89.44 6 SER B C 1
ATOM 3126 O O . SER B 1 6 ? -16.469 3.131 -10.719 1 89.44 6 SER B O 1
ATOM 3128 N N . GLU B 1 7 ? -16.344 4.176 -12.656 1 83.44 7 GLU B N 1
ATOM 3129 C CA . GLU B 1 7 ? -16.781 3.035 -13.461 1 83.44 7 GLU B CA 1
ATOM 3130 C C . GLU B 1 7 ? -15.758 1.901 -13.398 1 83.44 7 GLU B C 1
ATOM 3132 O O . GLU B 1 7 ? -16.125 0.726 -13.391 1 83.44 7 GLU B O 1
ATOM 3137 N N . ARG B 1 8 ? -14.555 2.238 -13.312 1 80.5 8 ARG B N 1
ATOM 3138 C CA . ARG B 1 8 ? -13.469 1.263 -13.32 1 80.5 8 ARG B CA 1
ATOM 3139 C C . ARG B 1 8 ? -13.492 0.402 -12.062 1 80.5 8 ARG B C 1
ATOM 3141 O O . ARG B 1 8 ? -13.227 -0.8 -12.125 1 80.5 8 ARG B O 1
ATOM 3148 N N . VAL B 1 9 ? -13.867 1 -10.945 1 82.06 9 VAL B N 1
ATOM 3149 C CA . VAL B 1 9 ? -13.891 0.268 -9.68 1 82.06 9 VAL B CA 1
ATOM 3150 C C . VAL B 1 9 ? -15.219 -0.483 -9.547 1 82.06 9 VAL B C 1
ATOM 3152 O O . VAL B 1 9 ? -15.242 -1.642 -9.125 1 82.06 9 VAL B O 1
ATOM 3155 N N . ALA B 1 10 ? -16.25 0.155 -9.945 1 79.94 10 ALA B N 1
ATOM 3156 C CA . ALA B 1 10 ? -17.578 -0.447 -9.852 1 79.94 10 ALA B CA 1
ATOM 3157 C C . ALA B 1 10 ? -17.688 -1.691 -10.727 1 79.94 10 ALA B C 1
ATOM 3159 O O . ALA B 1 10 ? -18.406 -2.633 -10.398 1 79.94 10 ALA B O 1
ATOM 3160 N N . GLY B 1 11 ? -16.984 -1.672 -11.789 1 73 11 GLY B N 1
ATOM 3161 C CA . GLY B 1 11 ? -17.047 -2.764 -12.75 1 73 11 GLY B CA 1
ATOM 3162 C C . GLY B 1 11 ? -16.203 -3.961 -12.352 1 73 11 GLY B C 1
ATOM 3163 O O . GLY B 1 11 ? -16.281 -5.016 -12.984 1 73 11 GLY B O 1
ATOM 3164 N N . MET B 1 12 ? -15.438 -3.697 -11.352 1 72.56 12 MET B N 1
ATOM 3165 C CA . MET B 1 12 ? -14.609 -4.812 -10.898 1 72.56 12 MET B CA 1
ATOM 3166 C C . MET B 1 12 ? -15.477 -5.949 -10.367 1 72.56 12 MET B C 1
ATOM 3168 O O . MET B 1 12 ? -16.375 -5.723 -9.555 1 72.56 12 MET B O 1
ATOM 3172 N N . GLN B 1 13 ? -15.594 -6.895 -11.102 1 58.22 13 GLN B N 1
ATOM 3173 C CA . GLN B 1 13 ? -16.406 -8.047 -10.727 1 58.22 13 GLN B CA 1
ATOM 3174 C C . GLN B 1 13 ? -16.016 -8.57 -9.352 1 58.22 13 GLN B C 1
ATOM 3176 O O . GLN B 1 13 ? -14.82 -8.75 -9.07 1 58.22 13 GLN B O 1
ATOM 3181 N N . SER B 1 14 ? -16.906 -8.164 -8.344 1 55.31 14 SER B N 1
ATOM 3182 C CA . SER B 1 14 ? -16.719 -9 -7.156 1 55.31 14 SER B CA 1
ATOM 3183 C C . SER B 1 14 ? -16.812 -10.477 -7.496 1 55.31 14 SER B C 1
ATOM 3185 O O . SER B 1 14 ? -17.688 -10.891 -8.25 1 55.31 14 SER B O 1
ATOM 3187 N N . SER B 1 15 ? -15.711 -11.086 -7.629 1 54.78 15 SER B N 1
ATOM 3188 C CA . SER B 1 15 ? -15.805 -12.438 -8.164 1 54.78 15 SER B CA 1
ATOM 3189 C C . SER B 1 15 ? -16.656 -13.336 -7.277 1 54.78 15 SER B C 1
ATOM 3191 O O . SER B 1 15 ? -16.609 -13.234 -6.051 1 54.78 15 SER B O 1
ATOM 3193 N N . VAL B 1 16 ? -17.891 -13.734 -7.727 1 52.31 16 VAL B N 1
ATOM 3194 C CA . VAL B 1 16 ? -18.609 -14.859 -7.145 1 52.31 16 VAL B CA 1
ATOM 3195 C C . VAL B 1 16 ? -17.625 -15.805 -6.457 1 52.31 16 VAL B C 1
ATOM 3197 O O . VAL B 1 16 ? -17.891 -16.281 -5.355 1 52.31 16 VAL B O 1
ATOM 3200 N N . ILE B 1 17 ? -16.531 -15.805 -7.023 1 59.94 17 ILE B N 1
ATOM 3201 C CA . ILE B 1 17 ? -15.523 -16.719 -6.496 1 59.94 17 ILE B CA 1
ATOM 3202 C C . ILE B 1 17 ? -15.008 -16.188 -5.156 1 59.94 17 ILE B C 1
ATOM 3204 O O . ILE B 1 17 ? -14.836 -16.953 -4.207 1 59.94 17 ILE B O 1
ATOM 3208 N N . ARG B 1 18 ? -14.93 -14.945 -5.121 1 62.22 18 ARG B N 1
ATOM 3209 C CA . ARG B 1 18 ? -14.453 -14.375 -3.863 1 62.22 18 ARG B CA 1
ATOM 3210 C C . ARG B 1 18 ? -15.453 -14.602 -2.74 1 62.22 18 ARG B C 1
ATOM 3212 O O . ARG B 1 18 ? -15.07 -14.984 -1.631 1 62.22 18 ARG B O 1
ATOM 3219 N N . ASP B 1 19 ? -16.656 -14.406 -3.148 1 64.62 19 ASP B N 1
ATOM 3220 C CA . ASP B 1 19 ? -17.703 -14.617 -2.162 1 64.62 19 ASP B CA 1
ATOM 3221 C C . ASP B 1 19 ? -17.781 -16.078 -1.739 1 64.62 19 ASP B C 1
ATOM 3223 O O . ASP B 1 19 ? -17.969 -16.391 -0.559 1 64.62 19 ASP B O 1
ATOM 3227 N N . MET B 1 20 ? -17.609 -16.891 -2.668 1 63.44 20 MET B N 1
ATOM 3228 C CA . MET B 1 20 ? -17.656 -18.328 -2.377 1 63.44 20 MET B CA 1
ATOM 3229 C C . MET B 1 20 ? -16.469 -18.75 -1.523 1 63.44 20 MET B C 1
ATOM 3231 O O . MET B 1 20 ? -16.609 -19.562 -0.606 1 63.44 20 MET B O 1
ATOM 3235 N N . LEU B 1 21 ? -15.43 -18.047 -1.831 1 63.56 21 LEU B N 1
ATOM 3236 C CA . LEU B 1 21 ? -14.219 -18.406 -1.103 1 63.56 21 LEU B CA 1
ATOM 3237 C C . LEU B 1 21 ? -14.25 -17.859 0.317 1 63.56 21 LEU B C 1
ATOM 3239 O O . LEU B 1 21 ? -13.703 -18.469 1.239 1 63.56 21 LEU B O 1
ATOM 3243 N N . LYS B 1 22 ? -14.953 -16.859 0.39 1 64.44 22 LYS B N 1
ATOM 3244 C CA . LYS B 1 22 ? -15.18 -16.344 1.738 1 64.44 22 LYS B CA 1
ATOM 3245 C C . LYS B 1 22 ? -15.961 -17.344 2.586 1 64.44 22 LYS B C 1
ATOM 3247 O O . LYS B 1 22 ? -15.68 -17.516 3.773 1 64.44 22 LYS B O 1
ATOM 3252 N N . LEU B 1 23 ? -16.797 -18 1.961 1 60.47 23 LEU B N 1
ATOM 3253 C CA . LEU B 1 23 ? -17.609 -19.031 2.619 1 60.47 23 LEU B CA 1
ATOM 3254 C C . LEU B 1 23 ? -16.75 -20.234 2.979 1 60.47 23 LEU B C 1
ATOM 3256 O O . LEU B 1 23 ? -17.078 -20.969 3.912 1 60.47 23 LEU B O 1
ATOM 3260 N N . ALA B 1 24 ? -15.711 -20.328 2.322 1 60.88 24 ALA B N 1
ATOM 3261 C CA . ALA B 1 24 ? -14.836 -21.484 2.484 1 60.88 24 ALA B CA 1
ATOM 3262 C C . ALA B 1 24 ? -13.898 -21.297 3.674 1 60.88 24 ALA B C 1
ATOM 3264 O O . ALA B 1 24 ? -13.141 -22.203 4.027 1 60.88 24 ALA B O 1
ATOM 3265 N N . GLN B 1 25 ? -13.984 -20.156 4.262 1 60.75 25 GLN B N 1
ATOM 3266 C CA . GLN B 1 25 ? -13.102 -19.875 5.391 1 60.75 25 GLN B CA 1
ATOM 3267 C C . GLN B 1 25 ? -13.68 -20.422 6.691 1 60.75 25 GLN B C 1
ATOM 3269 O O . GLN B 1 25 ? -13.094 -20.25 7.762 1 60.75 25 GLN B O 1
ATOM 3274 N N . GLY B 1 26 ? -14.688 -21.25 6.641 1 63.34 26 GLY B N 1
ATOM 3275 C CA . GLY B 1 26 ? -15.227 -21.812 7.867 1 63.34 26 GLY B CA 1
ATOM 3276 C C . GLY B 1 26 ? -14.32 -22.859 8.492 1 63.34 26 GLY B C 1
ATOM 3277 O O . GLY B 1 26 ? -13.461 -23.422 7.809 1 63.34 26 GLY B O 1
ATOM 3278 N N . LYS B 1 27 ? -14.328 -23.141 9.773 1 64.25 27 LYS B N 1
ATOM 3279 C CA . LYS B 1 27 ? -13.461 -23.938 10.633 1 64.25 27 LYS B CA 1
ATOM 3280 C C . LYS B 1 27 ? -13.391 -25.391 10.148 1 64.25 27 LYS B C 1
ATOM 3282 O O . LYS B 1 27 ? -12.352 -26.031 10.273 1 64.25 27 LYS B O 1
ATOM 3287 N N . ASP B 1 28 ? -14.148 -25.828 9.445 1 80.88 28 ASP B N 1
ATOM 3288 C CA . ASP B 1 28 ? -14.125 -27.25 9.109 1 80.88 28 ASP B CA 1
ATOM 3289 C C . ASP B 1 28 ? -13.969 -27.453 7.602 1 80.88 28 ASP B C 1
ATOM 3291 O O . ASP B 1 28 ? -14.039 -28.578 7.113 1 80.88 28 ASP B O 1
ATOM 3295 N N . MET B 1 29 ? -13.609 -26.484 6.926 1 88.81 29 MET B N 1
ATOM 3296 C CA . MET B 1 29 ? -13.5 -26.531 5.469 1 88.81 29 MET B CA 1
ATOM 3297 C C . MET B 1 29 ? -12.109 -27 5.051 1 88.81 29 MET B C 1
ATOM 3299 O O . MET B 1 29 ? -11.109 -26.578 5.625 1 88.81 29 MET B O 1
ATOM 3303 N N . LEU B 1 30 ? -12.055 -28.062 4.238 1 94.06 30 LEU B N 1
ATOM 3304 C CA . LEU B 1 30 ? -10.82 -28.438 3.568 1 94.06 30 LEU B CA 1
ATOM 3305 C C . LEU B 1 30 ? -10.609 -27.625 2.297 1 94.06 30 LEU B C 1
ATOM 3307 O O . LEU B 1 30 ? -11.266 -27.875 1.28 1 94.06 30 LEU B O 1
ATOM 3311 N N . SER B 1 31 ? -9.703 -26.656 2.379 1 92.75 31 SER B N 1
ATOM 3312 C CA . SER B 1 31 ? -9.625 -25.688 1.288 1 92.75 31 SER B CA 1
ATOM 3313 C C . SER B 1 31 ? -8.391 -25.922 0.424 1 92.75 31 SER B C 1
ATOM 3315 O O . SER B 1 31 ? -7.27 -25.969 0.932 1 92.75 31 SER B O 1
ATOM 3317 N N . PHE B 1 32 ? -8.641 -26.109 -0.893 1 94.69 32 PHE B N 1
ATOM 3318 C CA . PHE B 1 32 ? -7.602 -26.078 -1.915 1 94.69 32 PHE B CA 1
ATOM 3319 C C . PHE B 1 32 ? -7.602 -24.75 -2.658 1 94.69 32 PHE B C 1
ATOM 3321 O O . PHE B 1 32 ? -6.953 -24.625 -3.699 1 94.69 32 PHE B O 1
ATOM 3328 N N . ALA B 1 33 ? -8.352 -23.766 -2.146 1 89.56 33 ALA B N 1
ATOM 3329 C CA . ALA B 1 33 ? -8.648 -22.547 -2.9 1 89.56 33 ALA B CA 1
ATOM 3330 C C . ALA B 1 33 ? -7.555 -21.516 -2.701 1 89.56 33 ALA B C 1
ATOM 3332 O O . ALA B 1 33 ? -7.16 -20.828 -3.648 1 89.56 33 ALA B O 1
ATOM 3333 N N . GLY B 1 34 ? -7.039 -21.344 -1.574 1 80.94 34 GLY B N 1
ATOM 3334 C CA . GLY B 1 34 ? -6.152 -20.219 -1.29 1 80.94 34 GLY B CA 1
ATOM 3335 C C . GLY B 1 34 ? -4.73 -20.453 -1.77 1 80.94 34 GLY B C 1
ATOM 3336 O O . GLY B 1 34 ? -4.242 -21.594 -1.754 1 80.94 34 GLY B O 1
ATOM 3337 N N . GLY B 1 35 ? -4.125 -19.406 -2.43 1 83.44 35 GLY B N 1
ATOM 3338 C CA . GLY B 1 35 ? -2.701 -19.406 -2.719 1 83.44 35 GLY B CA 1
ATOM 3339 C C . GLY B 1 35 ? -1.847 -19.047 -1.523 1 83.44 35 GLY B C 1
ATOM 3340 O O . GLY B 1 35 ? -0.959 -18.188 -1.629 1 83.44 35 GLY B O 1
ATOM 3341 N N . LEU B 1 36 ? -2.107 -19.734 -0.407 1 88.25 36 LEU B N 1
ATOM 3342 C CA . LEU B 1 36 ? -1.458 -19.391 0.852 1 88.25 36 LEU B CA 1
ATOM 3343 C C . LEU B 1 36 ? -0.296 -20.328 1.145 1 88.25 36 LEU B C 1
ATOM 3345 O O . LEU B 1 36 ? -0.442 -21.562 1.046 1 88.25 36 LEU B O 1
ATOM 3349 N N . PRO B 1 37 ? 0.84 -19.766 1.514 1 92 37 PRO B N 1
ATOM 3350 C CA . PRO B 1 37 ? 1.889 -20.641 2.062 1 92 37 PRO B CA 1
ATOM 3351 C C . PRO B 1 37 ? 1.483 -21.281 3.381 1 92 37 PRO B C 1
ATOM 3353 O O . PRO B 1 37 ? 0.567 -20.812 4.055 1 92 37 PRO B O 1
ATOM 3356 N N . ASP B 1 38 ? 2.102 -22.375 3.684 1 92.62 38 ASP B N 1
ATOM 3357 C CA . ASP B 1 38 ? 1.838 -23.047 4.957 1 92.62 38 ASP B CA 1
ATOM 3358 C C . ASP B 1 38 ? 2.459 -22.266 6.117 1 92.62 38 ASP B C 1
ATOM 3360 O O . ASP B 1 38 ? 3.684 -22.219 6.25 1 92.62 38 ASP B O 1
ATOM 3364 N N . ALA B 1 39 ? 1.646 -21.859 6.961 1 92.56 39 ALA B N 1
ATOM 3365 C CA . ALA B 1 39 ? 2.105 -21.047 8.086 1 92.56 39 ALA B CA 1
ATOM 3366 C C . ALA B 1 39 ? 3.029 -21.844 9 1 92.56 39 ALA B C 1
ATOM 3368 O O . ALA B 1 39 ? 3.891 -21.281 9.672 1 92.56 39 ALA B O 1
ATOM 3369 N N . LYS B 1 40 ? 2.879 -23.156 8.977 1 93.5 40 LYS B N 1
ATOM 3370 C CA . LYS B 1 40 ? 3.691 -24.016 9.828 1 93.5 40 LYS B CA 1
ATOM 3371 C C . LYS B 1 40 ? 5.148 -24.031 9.375 1 93.5 40 LYS B C 1
ATOM 3373 O O . LYS B 1 40 ? 6.039 -24.422 10.141 1 93.5 40 LYS B O 1
ATOM 3378 N N . LEU B 1 41 ? 5.371 -23.625 8.156 1 94.75 41 LEU B N 1
ATOM 3379 C CA . LEU B 1 41 ? 6.723 -23.656 7.613 1 94.75 41 LEU B CA 1
ATOM 3380 C C . LEU B 1 41 ? 7.391 -22.281 7.719 1 94.75 41 LEU B C 1
ATOM 3382 O O . LEU B 1 41 ? 8.562 -22.125 7.359 1 94.75 41 LEU B O 1
ATOM 3386 N N . PHE B 1 42 ? 6.672 -21.266 8.211 1 96.5 42 PHE B N 1
ATOM 3387 C CA . PHE B 1 42 ? 7.285 -19.953 8.352 1 96.5 42 PHE B CA 1
ATOM 3388 C C . PHE B 1 42 ? 8.469 -20.016 9.312 1 96.5 42 PHE B C 1
ATOM 3390 O O . PHE B 1 42 ? 8.43 -20.734 10.312 1 96.5 42 PHE B O 1
ATOM 3397 N N . PRO B 1 43 ? 9.461 -19.266 9.055 1 97.31 43 PRO B N 1
ATOM 3398 C CA . PRO B 1 43 ? 10.586 -19.203 9.992 1 97.31 43 PRO B CA 1
ATOM 3399 C C . PRO B 1 43 ? 10.328 -18.25 11.164 1 97.31 43 PRO B C 1
ATOM 3401 O O . PRO B 1 43 ? 11.055 -17.281 11.352 1 97.31 43 PRO B O 1
ATOM 3404 N N . VAL B 1 44 ? 9.414 -18.625 12 1 97.5 44 VAL B N 1
ATOM 3405 C CA . VAL B 1 44 ? 8.836 -17.766 13.039 1 97.5 44 VAL B CA 1
ATOM 3406 C C . VAL B 1 44 ? 9.922 -17.359 14.031 1 97.5 44 VAL B C 1
ATOM 3408 O O . VAL B 1 44 ? 10.039 -16.172 14.383 1 97.5 44 VAL B O 1
ATOM 3411 N N . GLU B 1 45 ? 10.734 -18.312 14.477 1 97.06 45 GLU B N 1
ATOM 3412 C CA . GLU B 1 45 ? 11.766 -18.016 15.469 1 97.06 45 GLU B CA 1
ATOM 3413 C C . GLU B 1 45 ? 12.781 -17.016 14.938 1 97.06 45 GLU B C 1
ATOM 3415 O O . GLU B 1 45 ? 13.164 -16.078 15.633 1 97.06 45 GLU B O 1
ATOM 3420 N N . ALA B 1 46 ? 13.227 -17.25 13.688 1 97.75 46 ALA B N 1
ATOM 3421 C CA . ALA B 1 46 ? 14.188 -16.344 13.07 1 97.75 46 ALA B CA 1
ATOM 3422 C C . ALA B 1 46 ? 13.602 -14.945 12.906 1 97.75 46 ALA B C 1
ATOM 3424 O O . ALA B 1 46 ? 14.297 -13.953 13.125 1 97.75 46 ALA B O 1
ATOM 3425 N N . ILE B 1 47 ? 12.328 -14.836 12.539 1 98.31 47 ILE B N 1
ATOM 3426 C CA . ILE B 1 47 ? 11.656 -13.555 12.367 1 98.31 47 ILE B CA 1
ATOM 3427 C C . ILE B 1 47 ? 11.523 -12.852 13.719 1 98.31 47 ILE B C 1
ATOM 3429 O O . ILE B 1 47 ? 11.766 -11.648 13.828 1 98.31 47 ILE B O 1
ATOM 3433 N N . ARG B 1 48 ? 11.086 -13.625 14.734 1 97.69 48 ARG B N 1
ATOM 3434 C CA . ARG B 1 48 ? 10.945 -13.078 16.078 1 97.69 48 ARG B CA 1
ATOM 3435 C C . ARG B 1 48 ? 12.266 -12.492 16.562 1 97.69 48 ARG B C 1
ATOM 3437 O O . ARG B 1 48 ? 12.289 -11.383 17.109 1 97.69 48 ARG B O 1
ATOM 3444 N N . GLU B 1 49 ? 13.359 -13.188 16.375 1 97.56 49 GLU B N 1
ATOM 3445 C CA . GLU B 1 49 ? 14.672 -12.711 16.797 1 97.56 49 GLU B CA 1
ATOM 3446 C C . GLU B 1 49 ? 15.086 -11.469 16.031 1 97.56 49 GLU B C 1
ATOM 3448 O O . GLU B 1 49 ? 15.648 -10.531 16.609 1 97.56 49 GLU B O 1
ATOM 3453 N N . ALA B 1 50 ? 14.875 -11.5 14.742 1 98.12 50 ALA B N 1
ATOM 3454 C CA . ALA B 1 50 ? 15.18 -10.344 13.914 1 98.12 50 ALA B CA 1
ATOM 3455 C C . ALA B 1 50 ? 14.406 -9.117 14.375 1 98.12 50 ALA B C 1
ATOM 3457 O O . ALA B 1 50 ? 14.961 -8.023 14.484 1 98.12 50 ALA B O 1
ATOM 3458 N N . ALA B 1 51 ? 13.102 -9.289 14.633 1 98.06 51 ALA B N 1
ATOM 3459 C CA . ALA B 1 51 ? 12.25 -8.195 15.109 1 98.06 51 ALA B CA 1
ATOM 3460 C C . ALA B 1 51 ? 12.766 -7.641 16.438 1 98.06 51 ALA B C 1
ATOM 3462 O O . ALA B 1 51 ? 12.812 -6.422 16.625 1 98.06 51 ALA B O 1
ATOM 3463 N N . ALA B 1 52 ? 13.125 -8.539 17.297 1 97.5 52 ALA B N 1
ATOM 3464 C CA . ALA B 1 52 ? 13.656 -8.125 18.594 1 97.5 52 ALA B CA 1
ATOM 3465 C C . ALA B 1 52 ? 14.93 -7.293 18.438 1 97.5 52 ALA B C 1
ATOM 3467 O O . ALA B 1 52 ? 15.102 -6.273 19.094 1 97.5 52 ALA B O 1
ATOM 3468 N N . ARG B 1 53 ? 15.797 -7.707 17.578 1 97.5 53 ARG B N 1
ATOM 3469 C CA . ARG B 1 53 ? 17.047 -6.988 17.328 1 97.5 53 ARG B CA 1
ATOM 3470 C C . ARG B 1 53 ? 16.766 -5.605 16.75 1 97.5 53 ARG B C 1
ATOM 3472 O O . ARG B 1 53 ? 17.375 -4.617 17.172 1 97.5 53 ARG B O 1
ATOM 3479 N N . VAL B 1 54 ? 15.883 -5.535 15.797 1 98.12 54 VAL B N 1
ATOM 3480 C CA . VAL B 1 54 ? 15.562 -4.27 15.148 1 98.12 54 VAL B CA 1
ATOM 3481 C C . VAL B 1 54 ? 15.008 -3.287 16.172 1 98.12 54 VAL B C 1
ATOM 3483 O O . VAL B 1 54 ? 15.438 -2.129 16.234 1 98.12 54 VAL B O 1
ATOM 3486 N N . LEU B 1 55 ? 14.094 -3.748 17.031 1 98.12 55 LEU B N 1
ATOM 3487 C CA . LEU B 1 55 ? 13.383 -2.869 17.953 1 98.12 55 LEU B CA 1
ATOM 3488 C C . LEU B 1 55 ? 14.242 -2.557 19.172 1 98.12 55 LEU B C 1
ATOM 3490 O O . LEU B 1 55 ? 13.938 -1.637 19.938 1 98.12 55 LEU B O 1
ATOM 3494 N N . THR B 1 56 ? 15.336 -3.299 19.312 1 97.44 56 THR B N 1
ATOM 3495 C CA . THR B 1 56 ? 16.281 -3.01 20.375 1 97.44 56 THR B CA 1
ATOM 3496 C C . THR B 1 56 ? 17.359 -2.053 19.906 1 97.44 56 THR B C 1
ATOM 3498 O O . THR B 1 56 ? 17.688 -1.075 20.578 1 97.44 56 THR B O 1
ATOM 3501 N N . ASP B 1 57 ? 17.875 -2.299 18.719 1 96 57 ASP B N 1
ATOM 3502 C CA . ASP B 1 57 ? 19.109 -1.636 18.297 1 96 57 ASP B CA 1
ATOM 3503 C C . ASP B 1 57 ? 18.812 -0.52 17.297 1 96 57 ASP B C 1
ATOM 3505 O O . ASP B 1 57 ? 19.625 0.392 17.109 1 96 57 ASP B O 1
ATOM 3509 N N . ARG B 1 58 ? 17.719 -0.572 16.609 1 95.44 58 ARG B N 1
ATOM 3510 C CA . ARG B 1 58 ? 17.469 0.333 15.5 1 95.44 58 ARG B CA 1
ATOM 3511 C C . ARG B 1 58 ? 16.016 0.815 15.508 1 95.44 58 ARG B C 1
ATOM 3513 O O . ARG B 1 58 ? 15.414 1.009 14.445 1 95.44 58 ARG B O 1
ATOM 3520 N N . ALA B 1 59 ? 15.43 0.902 16.641 1 96.31 59 ALA B N 1
ATOM 3521 C CA . ALA B 1 59 ? 14 1.195 16.766 1 96.31 59 ALA B CA 1
ATOM 3522 C C . ALA B 1 59 ? 13.664 2.557 16.172 1 96.31 59 ALA B C 1
ATOM 3524 O O . ALA B 1 59 ? 12.648 2.707 15.484 1 96.31 59 ALA B O 1
ATOM 3525 N N . ALA B 1 60 ? 14.461 3.605 16.406 1 93.62 60 ALA B N 1
ATOM 3526 C CA . ALA B 1 60 ? 14.203 4.961 15.93 1 93.62 60 ALA B CA 1
ATOM 3527 C C . ALA B 1 60 ? 14.062 4.992 14.414 1 93.62 60 ALA B C 1
ATOM 3529 O O . ALA B 1 60 ? 13.125 5.598 13.883 1 93.62 60 ALA B O 1
ATOM 3530 N N . GLU B 1 61 ? 14.93 4.25 13.758 1 93.06 61 GLU B N 1
ATOM 3531 C CA . GLU B 1 61 ? 14.898 4.203 12.297 1 93.06 61 GLU B CA 1
ATOM 3532 C C . GLU B 1 61 ? 13.75 3.336 11.789 1 93.06 61 GLU B C 1
ATOM 3534 O O . GLU B 1 61 ? 13.055 3.711 10.844 1 93.06 61 GLU B O 1
ATOM 3539 N N . ALA B 1 62 ? 13.57 2.225 12.445 1 96.94 62 ALA B N 1
ATOM 3540 C CA . ALA B 1 62 ? 12.578 1.242 12 1 96.94 62 ALA B CA 1
ATOM 3541 C C . ALA B 1 62 ? 11.164 1.768 12.188 1 96.94 62 ALA B C 1
ATOM 3543 O O . ALA B 1 62 ? 10.242 1.364 11.477 1 96.94 62 ALA B O 1
ATOM 3544 N N . LEU B 1 63 ? 11.008 2.654 13.148 1 97.81 63 LEU B N 1
ATOM 3545 C CA . LEU B 1 63 ? 9.664 3.127 13.484 1 97.81 63 LEU B CA 1
ATOM 3546 C C . LEU B 1 63 ? 9.422 4.516 12.906 1 97.81 63 LEU B C 1
ATOM 3548 O O . LEU B 1 63 ? 8.344 5.09 13.094 1 97.81 63 LEU B O 1
ATOM 3552 N N . GLN B 1 64 ? 10.328 5.105 12.164 1 95.5 64 GLN B N 1
ATOM 3553 C CA . GLN B 1 64 ? 10.195 6.41 11.531 1 95.5 64 GLN B CA 1
ATOM 3554 C C . GLN B 1 64 ? 9.867 6.266 10.047 1 95.5 64 GLN B C 1
ATOM 3556 O O . GLN B 1 64 ? 9.992 5.18 9.477 1 95.5 64 GLN B O 1
ATOM 3561 N N . TYR B 1 65 ? 9.398 7.355 9.422 1 93.56 65 TYR B N 1
ATOM 3562 C CA . TYR B 1 65 ? 9.266 7.41 7.969 1 93.56 65 TYR B CA 1
ATOM 3563 C C . TYR B 1 65 ? 10.562 7.016 7.281 1 93.56 65 TYR B C 1
ATOM 3565 O O . TYR B 1 65 ? 11.648 7.355 7.75 1 93.56 65 TYR B O 1
ATOM 3573 N N . GLY B 1 66 ? 10.453 6.289 6.234 1 91.75 66 GLY B N 1
ATOM 3574 C CA . GLY B 1 66 ? 11.578 5.93 5.379 1 91.75 66 GLY B CA 1
ATOM 3575 C C . GLY B 1 66 ? 11.438 6.449 3.961 1 91.75 66 GLY B C 1
ATOM 3576 O O . GLY B 1 66 ? 10.453 7.113 3.633 1 91.75 66 GLY B O 1
ATOM 3577 N N . PRO B 1 67 ? 12.453 6.199 3.201 1 93.88 67 PRO B N 1
ATOM 3578 C CA . PRO B 1 67 ? 12.375 6.605 1.796 1 93.88 67 PRO B CA 1
ATOM 3579 C C . PRO B 1 67 ? 11.297 5.844 1.023 1 93.88 67 PRO B C 1
ATOM 3581 O O . PRO B 1 67 ? 11.023 4.68 1.319 1 93.88 67 PRO B O 1
ATOM 3584 N N . THR B 1 68 ? 10.734 6.496 0.023 1 96.06 68 THR B N 1
ATOM 3585 C CA . THR B 1 68 ? 9.727 5.887 -0.841 1 96.06 68 THR B CA 1
ATOM 3586 C C . THR B 1 68 ? 10.273 4.617 -1.489 1 96.06 68 THR B C 1
ATOM 3588 O O . THR B 1 68 ? 9.555 3.617 -1.596 1 96.06 68 THR B O 1
ATOM 3591 N N . GLU B 1 69 ? 11.555 4.629 -1.864 1 97.75 69 GLU B N 1
ATOM 3592 C CA . GLU B 1 69 ? 12.18 3.518 -2.574 1 97.75 69 GLU B CA 1
ATOM 3593 C C . GLU B 1 69 ? 12.367 2.311 -1.659 1 97.75 69 GLU B C 1
ATOM 3595 O O . GLU B 1 69 ? 12.547 1.188 -2.135 1 97.75 69 GLU B O 1
ATOM 3600 N N . GLY B 1 70 ? 12.367 2.545 -0.358 1 97.81 70 GLY B N 1
ATOM 3601 C CA . GLY B 1 70 ? 12.508 1.463 0.604 1 97.81 70 GLY B CA 1
ATOM 3602 C C . GLY B 1 70 ? 13.898 1.387 1.216 1 97.81 70 GLY B C 1
ATOM 3603 O O . GLY B 1 70 ? 14.781 2.178 0.873 1 97.81 70 GLY B O 1
ATOM 3604 N N . ASP B 1 71 ? 14.125 0.503 2.111 1 97.94 71 ASP B N 1
ATOM 3605 C CA . ASP B 1 71 ? 15.352 0.314 2.871 1 97.94 71 ASP B CA 1
ATOM 3606 C C . ASP B 1 71 ? 16.547 0.076 1.941 1 97.94 71 ASP B C 1
ATOM 3608 O O . ASP B 1 71 ? 16.5 -0.819 1.094 1 97.94 71 ASP B O 1
ATOM 3612 N N . ARG B 1 72 ? 17.547 0.849 2.104 1 97.5 72 ARG B N 1
ATOM 3613 C CA . ARG B 1 72 ? 18.719 0.795 1.22 1 97.5 72 ARG B CA 1
ATOM 3614 C C . ARG B 1 72 ? 19.422 -0.55 1.33 1 97.5 72 ARG B C 1
ATOM 3616 O O . ARG B 1 72 ? 19.844 -1.119 0.322 1 97.5 72 ARG B O 1
ATOM 3623 N N . GLN B 1 73 ? 19.578 -1.051 2.512 1 97.81 73 GLN B N 1
ATOM 3624 C CA . GLN B 1 73 ? 20.266 -2.32 2.715 1 97.81 73 GLN B CA 1
ATOM 3625 C C . GLN B 1 73 ? 19.5 -3.469 2.055 1 97.81 73 GLN B C 1
ATOM 3627 O O . GLN B 1 73 ? 20.109 -4.375 1.481 1 97.81 73 GLN B O 1
ATOM 3632 N N . LEU B 1 74 ? 18.188 -3.447 2.16 1 98.44 74 LEU B N 1
ATOM 3633 C CA . LEU B 1 74 ? 17.391 -4.488 1.525 1 98.44 74 LEU B CA 1
ATOM 3634 C C . LEU B 1 74 ? 17.5 -4.41 0.006 1 98.44 74 LEU B C 1
ATOM 3636 O O . LEU B 1 74 ? 17.609 -5.438 -0.667 1 98.44 74 LEU B O 1
ATOM 3640 N N . ARG B 1 75 ? 17.438 -3.182 -0.567 1 98.62 75 ARG B N 1
ATOM 3641 C CA . ARG B 1 75 ? 17.625 -3.018 -2.006 1 98.62 75 ARG B CA 1
ATOM 3642 C C . ARG B 1 75 ? 18.984 -3.516 -2.443 1 98.62 75 ARG B C 1
ATOM 3644 O O . ARG B 1 75 ? 19.125 -4.168 -3.48 1 98.62 75 ARG B O 1
ATOM 3651 N N . GLU B 1 76 ? 20.016 -3.256 -1.632 1 98.5 76 GLU B N 1
ATOM 3652 C CA . GLU B 1 76 ? 21.359 -3.738 -1.933 1 98.5 76 GLU B CA 1
ATOM 3653 C C . GLU B 1 76 ? 21.422 -5.262 -1.889 1 98.5 76 GLU B C 1
ATOM 3655 O O . GLU B 1 76 ? 22.078 -5.887 -2.723 1 98.5 76 GLU B O 1
ATOM 3660 N N . TRP B 1 77 ? 20.812 -5.828 -0.934 1 98 77 TRP B N 1
ATOM 3661 C CA . TRP B 1 77 ? 20.75 -7.285 -0.851 1 98 77 TRP B CA 1
ATOM 3662 C C . TRP B 1 77 ? 20.094 -7.875 -2.092 1 98 77 TRP B C 1
ATOM 3664 O O . TRP B 1 77 ? 20.594 -8.844 -2.67 1 98 77 TRP B O 1
ATOM 3674 N N . LEU B 1 78 ? 19.016 -7.285 -2.531 1 98.25 78 LEU B N 1
ATOM 3675 C CA . LEU B 1 78 ? 18.312 -7.746 -3.727 1 98.25 78 LEU B CA 1
ATOM 3676 C C . LEU B 1 78 ? 19.203 -7.625 -4.957 1 98.25 78 LEU B C 1
ATOM 3678 O O . LEU B 1 78 ? 19.188 -8.5 -5.828 1 98.25 78 LEU B O 1
ATOM 3682 N N . CYS B 1 79 ? 19.938 -6.516 -5.027 1 98.25 79 CYS B N 1
ATOM 3683 C CA . CYS B 1 79 ? 20.875 -6.328 -6.129 1 98.25 79 CYS B CA 1
ATOM 3684 C C . CYS B 1 79 ? 21.922 -7.43 -6.148 1 98.25 79 CYS B C 1
ATOM 3686 O O . CYS B 1 79 ? 22.297 -7.918 -7.215 1 98.25 79 CYS B O 1
ATOM 3688 N N . ALA B 1 80 ? 22.359 -7.809 -4.992 1 97.5 80 ALA B N 1
ATOM 3689 C CA . ALA B 1 80 ? 23.328 -8.891 -4.902 1 97.5 80 ALA B CA 1
ATOM 3690 C C . ALA B 1 80 ? 22.734 -10.211 -5.391 1 97.5 80 ALA B C 1
ATOM 3692 O O . ALA B 1 80 ? 23.422 -11 -6.047 1 97.5 80 ALA B O 1
ATOM 3693 N N . GLN B 1 81 ? 21.484 -10.484 -5.055 1 95.88 81 GLN B N 1
ATOM 3694 C CA . GLN B 1 81 ? 20.812 -11.68 -5.547 1 95.88 81 GLN B CA 1
ATOM 3695 C C . GLN B 1 81 ? 20.719 -11.664 -7.07 1 95.88 81 GLN B C 1
ATOM 3697 O O . GLN B 1 81 ? 20.906 -12.695 -7.715 1 95.88 81 GLN B O 1
ATOM 3702 N N . ALA B 1 82 ? 20.359 -10.492 -7.633 1 96.81 82 ALA B N 1
ATOM 3703 C CA . ALA B 1 82 ? 20.266 -10.352 -9.086 1 96.81 82 ALA B CA 1
ATOM 3704 C C . ALA B 1 82 ? 21.609 -10.617 -9.75 1 96.81 82 ALA B C 1
ATOM 3706 O O . ALA B 1 82 ? 21.688 -11.297 -10.773 1 96.81 82 ALA B O 1
ATOM 3707 N N . ALA B 1 83 ? 22.641 -10.102 -9.156 1 97.06 83 ALA B N 1
ATOM 3708 C CA . ALA B 1 83 ? 23.984 -10.305 -9.68 1 97.06 83 ALA B CA 1
ATOM 3709 C C . ALA B 1 83 ? 24.359 -11.781 -9.68 1 97.06 83 ALA B C 1
ATOM 3711 O O . ALA B 1 83 ? 24.938 -12.281 -10.641 1 97.06 83 ALA B O 1
ATOM 3712 N N . ALA B 1 84 ? 24.031 -12.453 -8.641 1 94.56 84 ALA B N 1
ATOM 3713 C CA . ALA B 1 84 ? 24.312 -13.875 -8.523 1 94.56 84 ALA B CA 1
ATOM 3714 C C . ALA B 1 84 ? 23.547 -14.672 -9.586 1 94.56 84 ALA B C 1
ATOM 3716 O O . ALA B 1 84 ? 24.016 -15.719 -10.047 1 94.56 84 ALA B O 1
ATOM 3717 N N . ALA B 1 85 ? 22.438 -14.172 -9.977 1 93.25 85 ALA B N 1
ATOM 3718 C CA . ALA B 1 85 ? 21.625 -14.844 -10.984 1 93.25 85 ALA B CA 1
ATOM 3719 C C . ALA B 1 85 ? 22.047 -14.438 -12.398 1 93.25 85 ALA B C 1
ATOM 3721 O O . ALA B 1 85 ? 21.531 -14.969 -13.383 1 93.25 85 ALA B O 1
ATOM 3722 N N . GLY B 1 86 ? 22.906 -13.406 -12.484 1 93.88 86 GLY B N 1
ATOM 3723 C CA . GLY B 1 86 ? 23.484 -13.102 -13.789 1 93.88 86 GLY B CA 1
ATOM 3724 C C . GLY B 1 86 ? 23.078 -11.75 -14.328 1 93.88 86 GLY B C 1
ATOM 3725 O O . GLY B 1 86 ? 23.297 -11.445 -15.5 1 93.88 86 GLY B O 1
ATOM 3726 N N . THR B 1 87 ? 22.359 -11.039 -13.578 1 92.56 87 THR B N 1
ATOM 3727 C CA . THR B 1 87 ? 21.953 -9.703 -14.023 1 92.56 87 THR B CA 1
ATOM 3728 C C . THR B 1 87 ? 22.328 -8.656 -12.977 1 92.56 87 THR B C 1
ATOM 3730 O O . THR B 1 87 ? 21.891 -8.742 -11.828 1 92.56 87 THR B O 1
ATOM 3733 N N . GLY B 1 88 ? 23.047 -7.68 -13.344 1 93.19 88 GLY B N 1
ATOM 3734 C CA . GLY B 1 88 ? 23.375 -6.586 -12.445 1 93.19 88 GLY B CA 1
ATOM 3735 C C . GLY B 1 88 ? 22.234 -5.582 -12.289 1 93.19 88 GLY B C 1
ATOM 3736 O O . GLY B 1 88 ? 21.531 -5.277 -13.258 1 93.19 88 GLY B O 1
ATOM 3737 N N . ALA B 1 89 ? 22 -5.188 -11.078 1 97.25 89 ALA B N 1
ATOM 3738 C CA . ALA B 1 89 ? 21.062 -4.125 -10.758 1 97.25 89 ALA B CA 1
ATOM 3739 C C . ALA B 1 89 ? 21.594 -3.225 -9.648 1 97.25 89 ALA B C 1
ATOM 3741 O O . ALA B 1 89 ? 22.453 -3.643 -8.867 1 97.25 89 ALA B O 1
ATOM 3742 N N . THR B 1 90 ? 21.219 -1.965 -9.656 1 98.38 90 THR B N 1
ATOM 3743 C CA . THR B 1 90 ? 21.578 -1.028 -8.602 1 98.38 90 THR B CA 1
ATOM 3744 C C . THR B 1 90 ? 20.375 -0.696 -7.723 1 98.38 90 THR B C 1
ATOM 3746 O O . THR B 1 90 ? 19.234 -0.986 -8.094 1 98.38 90 THR B O 1
ATOM 3749 N N . PRO B 1 91 ? 20.625 -0.142 -6.543 1 98.25 91 PRO B N 1
ATOM 3750 C CA . PRO B 1 91 ? 19.5 0.279 -5.699 1 98.25 91 PRO B CA 1
ATOM 3751 C C . PRO B 1 91 ? 18.594 1.28 -6.395 1 98.25 91 PRO B C 1
ATOM 3753 O O . PRO B 1 91 ? 17.375 1.297 -6.137 1 98.25 91 PRO B O 1
ATOM 3756 N N . GLU B 1 92 ? 19.094 2.135 -7.305 1 97.75 92 GLU B N 1
ATOM 3757 C CA . GLU B 1 92 ? 18.297 3.109 -8.047 1 97.75 92 GLU B CA 1
ATOM 3758 C C . GLU B 1 92 ? 17.406 2.422 -9.078 1 97.75 92 GLU B C 1
ATOM 3760 O O . GLU B 1 92 ? 16.453 3.025 -9.586 1 97.75 92 GLU B O 1
ATOM 3765 N N . GLU B 1 93 ? 17.719 1.151 -9.336 1 98.69 93 GLU B N 1
ATOM 3766 C CA . GLU B 1 93 ? 16.953 0.336 -10.273 1 98.69 93 GLU B CA 1
ATOM 3767 C C . GLU B 1 93 ? 16.047 -0.653 -9.539 1 98.69 93 GLU B C 1
ATOM 3769 O O . GLU B 1 93 ? 15.578 -1.628 -10.125 1 98.69 93 GLU B O 1
ATOM 3774 N N . THR B 1 94 ? 15.953 -0.41 -8.219 1 98.81 94 THR B N 1
ATOM 3775 C CA . THR B 1 94 ? 15.188 -1.301 -7.352 1 98.81 94 THR B CA 1
ATOM 3776 C C . THR B 1 94 ? 14.219 -0.508 -6.48 1 98.81 94 THR B C 1
ATOM 3778 O O . THR B 1 94 ? 14.609 0.468 -5.836 1 98.81 94 THR B O 1
ATOM 3781 N N . LEU B 1 95 ? 12.938 -0.877 -6.488 1 98.81 95 LEU B N 1
ATOM 3782 C CA . LEU B 1 95 ? 11.891 -0.256 -5.684 1 98.81 95 LEU B CA 1
ATOM 3783 C C . LEU B 1 95 ? 11.211 -1.287 -4.789 1 98.81 95 LEU B C 1
ATOM 3785 O O . LEU B 1 95 ? 10.703 -2.301 -5.277 1 98.81 95 LEU B O 1
ATOM 3789 N N . LEU B 1 96 ? 11.273 -1.057 -3.477 1 98.88 96 LEU B N 1
ATOM 3790 C CA . LEU B 1 96 ? 10.508 -1.907 -2.57 1 98.88 96 LEU B CA 1
ATOM 3791 C C . LEU B 1 96 ? 9.039 -1.5 -2.555 1 98.88 96 LEU B C 1
ATOM 3793 O O . LEU B 1 96 ? 8.719 -0.314 -2.658 1 98.88 96 LEU B O 1
ATOM 3797 N N . THR B 1 97 ? 8.172 -2.48 -2.416 1 98.81 97 THR B N 1
ATOM 3798 C CA . THR B 1 97 ? 6.734 -2.25 -2.502 1 98.81 97 THR B CA 1
ATOM 3799 C C . THR B 1 97 ? 5.988 -3.064 -1.447 1 98.81 97 THR B C 1
ATOM 3801 O O . THR B 1 97 ? 6.578 -3.934 -0.799 1 98.81 97 THR B O 1
ATOM 3804 N N . THR B 1 98 ? 4.719 -2.748 -1.21 1 98.56 98 THR B N 1
ATOM 3805 C CA . THR B 1 98 ? 3.846 -3.506 -0.32 1 98.56 98 THR B CA 1
ATOM 3806 C C . THR B 1 98 ? 3.338 -4.77 -1.009 1 98.56 98 THR B C 1
ATOM 3808 O O . THR B 1 98 ? 2.164 -4.852 -1.381 1 98.56 98 THR B O 1
ATOM 3811 N N . GLY B 1 99 ? 4.215 -5.703 -1.131 1 97.75 99 GLY B N 1
ATOM 3812 C CA . GLY B 1 99 ? 3.986 -6.883 -1.947 1 97.75 99 GLY B CA 1
ATOM 3813 C C . GLY B 1 99 ? 4.203 -6.637 -3.428 1 97.75 99 GLY B C 1
ATOM 3814 O O . GLY B 1 99 ? 4.344 -5.492 -3.857 1 97.75 99 GLY B O 1
ATOM 3815 N N . SER B 1 100 ? 4.195 -7.738 -4.191 1 97.88 100 SER B N 1
ATOM 3816 C CA . SER B 1 100 ? 4.418 -7.613 -5.625 1 97.88 100 SER B CA 1
ATOM 3817 C C . SER B 1 100 ? 3.176 -7.09 -6.336 1 97.88 100 SER B C 1
ATOM 3819 O O . SER B 1 100 ? 3.27 -6.527 -7.43 1 97.88 100 SER B O 1
ATOM 3821 N N . GLN B 1 101 ? 2.006 -7.301 -5.719 1 97.62 101 GLN B N 1
ATOM 3822 C CA . GLN B 1 101 ? 0.785 -6.75 -6.297 1 97.62 101 GLN B CA 1
ATOM 3823 C C . GLN B 1 101 ? 0.879 -5.234 -6.445 1 97.62 101 GLN B C 1
ATOM 3825 O O . GLN B 1 101 ? 0.438 -4.672 -7.449 1 97.62 101 GLN B O 1
ATOM 3830 N N . GLN B 1 102 ? 1.438 -4.566 -5.453 1 98.56 102 GLN B N 1
ATOM 3831 C CA . GLN B 1 102 ? 1.614 -3.125 -5.59 1 98.56 102 GLN B CA 1
ATOM 3832 C C . GLN B 1 102 ? 2.625 -2.795 -6.684 1 98.56 102 GLN B C 1
ATOM 3834 O O . GLN B 1 102 ? 2.479 -1.793 -7.391 1 98.56 102 GLN B O 1
ATOM 3839 N N . ALA B 1 103 ? 3.693 -3.607 -6.793 1 98.81 103 ALA B N 1
ATOM 3840 C CA . ALA B 1 103 ? 4.645 -3.385 -7.883 1 98.81 103 ALA B CA 1
ATOM 3841 C C . ALA B 1 103 ? 3.938 -3.391 -9.234 1 98.81 103 ALA B C 1
ATOM 3843 O O . ALA B 1 103 ? 4.195 -2.533 -10.078 1 98.81 103 ALA B O 1
ATOM 3844 N N . LEU B 1 104 ? 3.092 -4.371 -9.406 1 98.62 104 LEU B N 1
ATOM 3845 C CA . LEU B 1 104 ? 2.307 -4.453 -10.633 1 98.62 104 LEU B CA 1
ATOM 3846 C C . LEU B 1 104 ? 1.437 -3.213 -10.812 1 98.62 104 LEU B C 1
ATOM 3848 O O . LEU B 1 104 ? 1.388 -2.631 -11.898 1 98.62 104 LEU B O 1
ATOM 3852 N N . ASP B 1 105 ? 0.77 -2.795 -9.781 1 97.62 105 ASP B N 1
ATOM 3853 C CA . ASP B 1 105 ? -0.085 -1.612 -9.789 1 97.62 105 ASP B CA 1
ATOM 3854 C C . ASP B 1 105 ? 0.697 -0.371 -10.211 1 97.62 105 ASP B C 1
ATOM 3856 O O . ASP B 1 105 ? 0.261 0.375 -11.086 1 97.62 105 ASP B O 1
ATOM 3860 N N . LEU B 1 106 ? 1.83 -0.167 -9.562 1 97.75 106 LEU B N 1
ATOM 3861 C CA . LEU B 1 106 ? 2.654 1.01 -9.82 1 97.75 106 LEU B CA 1
ATOM 3862 C C . LEU B 1 106 ? 3.211 0.986 -11.242 1 97.75 106 LEU B C 1
ATOM 3864 O O . LEU B 1 106 ? 3.314 2.029 -11.891 1 97.75 106 LEU B O 1
ATOM 3868 N N . ALA B 1 107 ? 3.607 -0.195 -11.727 1 98.25 107 ALA B N 1
ATOM 3869 C CA . ALA B 1 107 ? 4.109 -0.313 -13.094 1 98.25 107 ALA B CA 1
ATOM 3870 C C . ALA B 1 107 ? 3.029 0.063 -14.109 1 98.25 107 ALA B C 1
ATOM 3872 O O . ALA B 1 107 ? 3.297 0.796 -15.062 1 98.25 107 ALA B O 1
ATOM 3873 N N . VAL B 1 108 ? 1.862 -0.447 -13.883 1 96.56 108 VAL B N 1
ATOM 3874 C CA . VAL B 1 108 ? 0.751 -0.161 -14.781 1 96.56 108 VAL B CA 1
ATOM 3875 C C . VAL B 1 108 ? 0.429 1.331 -14.75 1 96.56 108 VAL B C 1
ATOM 3877 O O . VAL B 1 108 ? 0.222 1.952 -15.797 1 96.56 108 VAL B O 1
ATOM 3880 N N . ARG B 1 109 ? 0.404 1.901 -13.57 1 93.25 109 ARG B N 1
ATOM 3881 C CA . ARG B 1 109 ? 0.154 3.33 -13.406 1 93.25 109 ARG B CA 1
ATOM 3882 C C . ARG B 1 109 ? 1.19 4.156 -14.164 1 93.25 109 ARG B C 1
ATOM 3884 O O . ARG B 1 109 ? 0.857 5.18 -14.766 1 93.25 109 ARG B O 1
ATOM 3891 N N . ALA B 1 110 ? 2.396 3.742 -14.109 1 95.31 110 ALA B N 1
ATOM 3892 C CA . ALA B 1 110 ? 3.508 4.496 -14.688 1 95.31 110 ALA B CA 1
ATOM 3893 C C . ALA B 1 110 ? 3.547 4.34 -16.203 1 95.31 110 ALA B C 1
ATOM 3895 O O . ALA B 1 110 ? 3.943 5.262 -16.922 1 95.31 110 ALA B O 1
ATOM 3896 N N . LEU B 1 111 ? 3.074 3.176 -16.734 1 96.75 111 LEU B N 1
ATOM 3897 C CA . LEU B 1 111 ? 3.436 2.832 -18.094 1 96.75 111 LEU B CA 1
ATOM 3898 C C . LEU B 1 111 ? 2.207 2.842 -19 1 96.75 111 LEU B C 1
ATOM 3900 O O . LEU B 1 111 ? 2.326 2.686 -20.219 1 96.75 111 LEU B O 1
ATOM 3904 N N . THR B 1 112 ? 1.029 2.996 -18.438 1 95.25 112 THR B N 1
ATOM 3905 C CA . THR B 1 112 ? -0.141 2.818 -19.281 1 95.25 112 THR B CA 1
ATOM 3906 C C . THR B 1 112 ? -1.13 3.965 -19.094 1 95.25 112 THR B C 1
ATOM 3908 O O . THR B 1 112 ? -1.009 4.742 -18.141 1 95.25 112 THR B O 1
ATOM 3911 N N . GLU B 1 113 ? -2.014 4.07 -19.984 1 90.81 113 GLU B N 1
ATOM 3912 C CA . GLU B 1 113 ? -3.209 4.91 -19.984 1 90.81 113 GLU B CA 1
ATOM 3913 C C . GLU B 1 113 ? -4.465 4.082 -20.25 1 90.81 113 GLU B C 1
ATOM 3915 O O . GLU B 1 113 ? -4.391 2.992 -20.812 1 90.81 113 GLU B O 1
ATOM 3920 N N . PRO B 1 114 ? -5.629 4.59 -19.766 1 88.38 114 PRO B N 1
ATOM 3921 C CA . PRO B 1 114 ? -6.859 3.879 -20.109 1 88.38 114 PRO B CA 1
ATOM 3922 C C . PRO B 1 114 ? -7.004 3.648 -21.609 1 88.38 114 PRO B C 1
ATOM 3924 O O . PRO B 1 114 ? -6.695 4.539 -22.406 1 88.38 114 PRO B O 1
ATOM 3927 N N . GLY B 1 115 ? -7.375 2.473 -21.969 1 93 115 GLY B N 1
ATOM 3928 C CA . GLY B 1 115 ? -7.535 2.135 -23.375 1 93 115 GLY B CA 1
ATOM 3929 C C . GLY B 1 115 ? -6.352 1.382 -23.938 1 93 115 GLY B C 1
ATOM 3930 O O . GLY B 1 115 ? -6.465 0.739 -24.984 1 93 115 GLY B O 1
ATOM 3931 N N . ASP B 1 116 ? -5.211 1.453 -23.281 1 96.44 116 ASP B N 1
ATOM 3932 C CA . ASP B 1 116 ? -4.027 0.737 -23.75 1 96.44 116 ASP B CA 1
ATOM 3933 C C . ASP B 1 116 ? -4.258 -0.772 -23.734 1 96.44 116 ASP B C 1
ATOM 3935 O O . ASP B 1 116 ? -5.145 -1.264 -23.031 1 96.44 116 ASP B O 1
ATOM 3939 N N . ILE B 1 117 ? -3.508 -1.46 -24.547 1 98.31 117 ILE B N 1
ATOM 3940 C CA . ILE B 1 117 ? -3.627 -2.908 -24.688 1 98.31 117 ILE B CA 1
ATOM 3941 C C . ILE B 1 117 ? -2.51 -3.592 -23.906 1 98.31 117 ILE B C 1
ATOM 3943 O O . ILE B 1 117 ? -1.355 -3.156 -23.938 1 98.31 117 ILE B O 1
ATOM 3947 N N . VAL B 1 118 ? -2.846 -4.625 -23.141 1 98.62 118 VAL B N 1
ATOM 3948 C CA . VAL B 1 118 ? -1.886 -5.477 -22.453 1 98.62 118 VAL B CA 1
ATOM 3949 C C . VAL B 1 118 ? -2.049 -6.922 -22.906 1 98.62 118 VAL B C 1
ATOM 3951 O O . VAL B 1 118 ? -3.17 -7.43 -23 1 98.62 118 VAL B O 1
ATOM 3954 N N . LEU B 1 119 ? -0.907 -7.527 -23.312 1 98.75 119 LEU B N 1
ATOM 3955 C CA . LEU B 1 119 ? -0.897 -8.945 -23.672 1 98.75 119 LEU B CA 1
ATOM 3956 C C . LEU B 1 119 ? -0.681 -9.805 -22.422 1 98.75 119 LEU B C 1
ATOM 3958 O O . LEU B 1 119 ? 0.123 -9.461 -21.562 1 98.75 119 LEU B O 1
ATOM 3962 N N . VAL B 1 120 ? -1.449 -10.898 -22.328 1 98.62 120 VAL B N 1
ATOM 3963 C CA . VAL B 1 120 ? -1.291 -11.828 -21.219 1 98.62 120 VAL B CA 1
ATOM 3964 C C . VAL B 1 120 ? -1.398 -13.266 -21.734 1 98.62 120 VAL B C 1
ATOM 3966 O O . VAL B 1 120 ? -1.96 -13.508 -22.797 1 98.62 120 VAL B O 1
ATOM 3969 N N . GLU B 1 121 ? -0.789 -14.156 -20.938 1 96.69 121 GLU B N 1
ATOM 3970 C CA . GLU B 1 121 ? -1.143 -15.555 -21.156 1 96.69 121 GLU B CA 1
ATOM 3971 C C . GLU B 1 121 ? -2.592 -15.82 -20.766 1 96.69 121 GLU B C 1
ATOM 3973 O O . GLU B 1 121 ? -3.211 -15.016 -20.062 1 96.69 121 GLU B O 1
ATOM 3978 N N . ASP B 1 122 ? -3.104 -16.984 -21.266 1 96.31 122 ASP B N 1
ATOM 3979 C CA . ASP B 1 122 ? -4.488 -17.344 -20.984 1 96.31 122 ASP B CA 1
ATOM 3980 C C . ASP B 1 122 ? -4.59 -18.828 -20.594 1 96.31 122 ASP B C 1
ATOM 3982 O O . ASP B 1 122 ? -4.445 -19.703 -21.438 1 96.31 122 ASP B O 1
ATOM 3986 N N . PRO B 1 123 ? -4.871 -19.219 -19.391 1 96.19 123 PRO B N 1
ATOM 3987 C CA . PRO B 1 123 ? -5.25 -18.359 -18.266 1 96.19 123 PRO B CA 1
ATOM 3988 C C . PRO B 1 123 ? -4.051 -17.672 -17.625 1 96.19 123 PRO B C 1
ATOM 3990 O O . PRO B 1 123 ? -2.904 -18 -17.938 1 96.19 123 PRO B O 1
ATOM 3993 N N . THR B 1 124 ? -4.336 -16.625 -16.812 1 96.94 124 THR B N 1
ATOM 3994 C CA . THR B 1 124 ? -3.293 -15.914 -16.094 1 96.94 124 THR B CA 1
ATOM 3995 C C . THR B 1 124 ? -3.785 -15.492 -14.711 1 96.94 124 THR B C 1
ATOM 3997 O O . THR B 1 124 ? -4.879 -15.883 -14.289 1 96.94 124 THR B O 1
ATOM 4000 N N . TYR B 1 125 ? -2.973 -14.836 -13.977 1 95.56 125 TYR B N 1
ATOM 4001 C CA . TYR B 1 125 ? -3.195 -14.438 -12.586 1 95.56 125 TYR B CA 1
ATOM 4002 C C . TYR B 1 125 ? -4.418 -13.539 -12.469 1 95.56 125 TYR B C 1
ATOM 4004 O O . TYR B 1 125 ? -4.445 -12.445 -13.031 1 95.56 125 TYR B O 1
ATOM 4012 N N . LEU B 1 126 ? -5.398 -13.938 -11.734 1 92.62 126 LEU B N 1
ATOM 4013 C CA . LEU B 1 126 ? -6.703 -13.297 -11.641 1 92.62 126 LEU B CA 1
ATOM 4014 C C . LEU B 1 126 ? -6.566 -11.859 -11.148 1 92.62 126 LEU B C 1
ATOM 4016 O O . LEU B 1 126 ? -7.203 -10.945 -11.688 1 92.62 126 LEU B O 1
ATOM 4020 N N . ALA B 1 127 ? -5.742 -11.602 -10.102 1 92 127 ALA B N 1
ATOM 4021 C CA . ALA B 1 127 ? -5.633 -10.258 -9.531 1 92 127 ALA B CA 1
ATOM 4022 C C . ALA B 1 127 ? -4.996 -9.289 -10.523 1 92 127 ALA B C 1
ATOM 4024 O O . ALA B 1 127 ? -5.258 -8.086 -10.484 1 92 127 ALA B O 1
ATOM 4025 N N . ALA B 1 128 ? -4.129 -9.781 -11.398 1 95.88 128 ALA B N 1
ATOM 4026 C CA . ALA B 1 128 ? -3.609 -8.938 -12.469 1 95.88 128 ALA B CA 1
ATOM 4027 C C . ALA B 1 128 ? -4.723 -8.508 -13.422 1 95.88 128 ALA B C 1
ATOM 4029 O O . ALA B 1 128 ? -4.805 -7.34 -13.812 1 95.88 128 ALA B O 1
ATOM 4030 N N . LEU B 1 129 ? -5.574 -9.5 -13.812 1 94.19 129 LEU B N 1
ATOM 4031 C CA . LEU B 1 129 ? -6.703 -9.188 -14.688 1 94.19 129 LEU B CA 1
ATOM 4032 C C . LEU B 1 129 ? -7.602 -8.133 -14.055 1 94.19 129 LEU B C 1
ATOM 4034 O O . LEU B 1 129 ? -8.039 -7.199 -14.734 1 94.19 129 LEU B O 1
ATOM 4038 N N . GLN B 1 130 ? -7.855 -8.273 -12.781 1 89.94 130 GLN B N 1
ATOM 4039 C CA . GLN B 1 130 ? -8.672 -7.309 -12.055 1 89.94 130 GLN B CA 1
ATOM 4040 C C . GLN B 1 130 ? -8.023 -5.926 -12.062 1 89.94 130 GLN B C 1
ATOM 4042 O O . GLN B 1 130 ? -8.703 -4.918 -12.281 1 89.94 130 GLN B O 1
ATOM 4047 N N . LEU B 1 131 ? -6.754 -5.895 -11.82 1 93.44 131 LEU B N 1
ATOM 4048 C CA . LEU B 1 131 ? -6.016 -4.633 -11.812 1 93.44 131 LEU B CA 1
ATOM 4049 C C . LEU B 1 131 ? -6.098 -3.953 -13.18 1 93.44 131 LEU B C 1
ATOM 4051 O O . LEU B 1 131 ? -6.312 -2.74 -13.258 1 93.44 131 LEU B O 1
ATOM 4055 N N . PHE B 1 132 ? -5.875 -4.715 -14.258 1 94.69 132 PHE B N 1
ATOM 4056 C CA . PHE B 1 132 ? -5.945 -4.148 -15.602 1 94.69 132 PHE B CA 1
ATOM 4057 C C . PHE B 1 132 ? -7.328 -3.562 -15.867 1 94.69 132 PHE B C 1
ATOM 4059 O O . PHE B 1 132 ? -7.449 -2.527 -16.531 1 94.69 132 PHE B O 1
ATOM 4066 N N . GLY B 1 133 ? -8.344 -4.242 -15.336 1 88.94 133 GLY B N 1
ATOM 4067 C CA . GLY B 1 133 ? -9.695 -3.721 -15.445 1 88.94 133 GLY B CA 1
ATOM 4068 C C . GLY B 1 133 ? -9.875 -2.387 -14.742 1 88.94 133 GLY B C 1
ATOM 4069 O O . GLY B 1 133 ? -10.523 -1.48 -15.273 1 88.94 133 GLY B O 1
ATOM 4070 N N . VAL B 1 134 ? -9.312 -2.271 -13.609 1 86.31 134 VAL B N 1
ATOM 4071 C CA . VAL B 1 134 ? -9.398 -1.054 -12.812 1 86.31 134 VAL B CA 1
ATOM 4072 C C . VAL B 1 134 ? -8.797 0.118 -13.586 1 86.31 134 VAL B C 1
ATOM 4074 O O . VAL B 1 134 ? -9.281 1.248 -13.484 1 86.31 134 VAL B O 1
ATOM 4077 N N . TYR B 1 135 ? -7.781 -0.117 -14.359 1 89.81 135 TYR B N 1
ATOM 4078 C CA . TYR B 1 135 ? -7.102 0.943 -15.102 1 89.81 135 TYR B CA 1
ATOM 4079 C C . TYR B 1 135 ? -7.699 1.108 -16.484 1 89.81 135 TYR B C 1
ATOM 4081 O O . TYR B 1 135 ? -7.215 1.917 -17.281 1 89.81 135 TYR B O 1
ATOM 4089 N N . GLY B 1 136 ? -8.758 0.295 -16.828 1 89.62 136 GLY B N 1
ATOM 4090 C CA . GLY B 1 136 ? -9.43 0.407 -18.109 1 89.62 136 GLY B CA 1
ATOM 4091 C C . GLY B 1 136 ? -8.602 -0.103 -19.266 1 89.62 136 GLY B C 1
ATOM 4092 O O . GLY B 1 136 ? -8.719 0.391 -20.391 1 89.62 136 GLY B O 1
ATOM 4093 N N . LEU B 1 137 ? -7.715 -1.021 -19.016 1 94.25 137 LEU B N 1
ATOM 4094 C CA . LEU B 1 137 ? -6.895 -1.59 -20.078 1 94.25 137 LEU B CA 1
ATOM 4095 C C . LEU B 1 137 ? -7.668 -2.656 -20.844 1 94.25 137 LEU B C 1
ATOM 4097 O O . LEU B 1 137 ? -8.586 -3.279 -20.297 1 94.25 137 LEU B O 1
ATOM 4101 N N . THR B 1 138 ? -7.379 -2.744 -22.094 1 96.75 138 THR B N 1
ATOM 4102 C CA . THR B 1 138 ? -7.875 -3.857 -22.891 1 96.75 138 THR B CA 1
ATOM 4103 C C . THR B 1 138 ? -6.922 -5.047 -22.812 1 96.75 138 THR B C 1
ATOM 4105 O O . THR B 1 138 ? -5.77 -4.957 -23.234 1 96.75 138 THR B O 1
ATOM 4108 N N . VAL B 1 139 ? -7.391 -6.16 -22.297 1 97.94 139 VAL B N 1
ATOM 4109 C CA . VAL B 1 139 ? -6.555 -7.344 -22.109 1 97.94 139 VAL B CA 1
ATOM 4110 C C . VAL B 1 139 ? -6.715 -8.289 -23.297 1 97.94 139 VAL B C 1
ATOM 4112 O O . VAL B 1 139 ? -7.836 -8.695 -23.625 1 97.94 139 VAL B O 1
ATOM 4115 N N . VAL B 1 140 ? -5.617 -8.602 -23.938 1 98.44 140 VAL B N 1
ATOM 4116 C CA . VAL B 1 140 ? -5.621 -9.484 -25.109 1 98.44 140 VAL B CA 1
ATOM 4117 C C . VAL B 1 140 ? -4.82 -10.742 -24.797 1 98.44 140 VAL B C 1
ATOM 4119 O O . VAL B 1 140 ? -3.623 -10.672 -24.5 1 98.44 140 VAL B O 1
ATOM 4122 N N . PRO B 1 141 ? -5.469 -11.922 -24.859 1 98.12 141 PRO B N 1
ATOM 4123 C CA . PRO B 1 141 ? -4.738 -13.164 -24.625 1 98.12 141 PRO B CA 1
ATOM 4124 C C . PRO B 1 141 ? -3.822 -13.539 -25.781 1 98.12 141 PRO B C 1
ATOM 4126 O O . PRO B 1 141 ? -4.164 -13.305 -26.938 1 98.12 141 PRO B O 1
ATOM 4129 N N . VAL B 1 142 ? -2.713 -14.102 -25.422 1 97.81 142 VAL B N 1
ATOM 4130 C CA . VAL B 1 142 ? -1.774 -14.641 -26.391 1 97.81 142 VAL B CA 1
ATOM 4131 C C . VAL B 1 142 ? -1.848 -16.156 -26.406 1 97.81 142 VAL B C 1
ATOM 4133 O O . VAL B 1 142 ? -1.779 -16.797 -25.344 1 97.81 142 VAL B O 1
ATOM 4136 N N . ALA B 1 143 ? -1.968 -16.703 -27.609 1 95.94 143 ALA B N 1
ATOM 4137 C CA . ALA B 1 143 ? -1.92 -18.156 -27.719 1 95.94 143 ALA B CA 1
ATOM 4138 C C . ALA B 1 143 ? -0.61 -18.703 -27.156 1 95.94 143 ALA B C 1
ATOM 4140 O O . ALA B 1 143 ? 0.461 -18.141 -27.406 1 95.94 143 ALA B O 1
ATOM 4141 N N . SER B 1 144 ? -0.717 -19.703 -26.281 1 95.69 144 SER B N 1
ATOM 4142 C CA . SER B 1 144 ? 0.435 -20.281 -25.594 1 95.69 144 SER B CA 1
ATOM 4143 C C . SER B 1 144 ? 0.401 -21.797 -25.625 1 95.69 144 SER B C 1
ATOM 4145 O O . SER B 1 144 ? -0.64 -22.391 -25.906 1 95.69 144 SER B O 1
ATOM 4147 N N . ASP B 1 145 ? 1.524 -22.391 -25.5 1 94.81 145 ASP B N 1
ATOM 4148 C CA . ASP B 1 145 ? 1.646 -23.828 -25.281 1 94.81 145 ASP B CA 1
ATOM 4149 C C . ASP B 1 145 ? 2.426 -24.125 -24 1 94.81 145 ASP B C 1
ATOM 4151 O O . ASP B 1 145 ? 2.514 -23.281 -23.109 1 94.81 145 ASP B O 1
ATOM 4155 N N . ALA B 1 146 ? 2.857 -25.359 -23.828 1 92.69 146 ALA B N 1
ATOM 4156 C CA . ALA B 1 146 ? 3.5 -25.797 -22.578 1 92.69 146 ALA B CA 1
ATOM 4157 C C . ALA B 1 146 ? 4.785 -25.016 -22.328 1 92.69 146 ALA B C 1
ATOM 4159 O O . ALA B 1 146 ? 5.25 -24.906 -21.203 1 92.69 146 ALA B O 1
ATOM 4160 N N . ASP B 1 147 ? 5.293 -24.422 -23.406 1 95.5 147 ASP B N 1
ATOM 4161 C CA . ASP B 1 147 ? 6.574 -23.734 -23.297 1 95.5 147 ASP B CA 1
ATOM 4162 C C . ASP B 1 147 ? 6.379 -22.234 -23.141 1 95.5 147 ASP B C 1
ATOM 4164 O O . ASP B 1 147 ? 7.348 -21.484 -23 1 95.5 147 ASP B O 1
ATOM 4168 N N . GLY B 1 148 ? 5.164 -21.734 -23.203 1 96.44 148 GLY B N 1
ATOM 4169 C CA . GLY B 1 148 ? 4.898 -20.297 -23.078 1 96.44 148 GLY B CA 1
ATOM 4170 C C . GLY B 1 148 ? 4.195 -19.734 -24.297 1 96.44 148 GLY B C 1
ATOM 4171 O O . GLY B 1 148 ? 3.633 -20.469 -25.109 1 96.44 148 GLY B O 1
ATOM 4172 N N . PRO B 1 149 ? 4.148 -18.453 -24.406 1 98 149 PRO B N 1
ATOM 4173 C CA . PRO B 1 149 ? 3.482 -17.781 -25.531 1 98 149 PRO B CA 1
ATOM 4174 C C . PRO B 1 149 ? 4.113 -18.141 -26.891 1 98 149 PRO B C 1
ATOM 4176 O O . PRO B 1 149 ? 5.336 -18.25 -26.984 1 98 149 PRO B O 1
ATOM 4179 N N . LEU B 1 150 ? 3.262 -18.344 -27.875 1 98.31 150 LEU B N 1
ATOM 4180 C CA . LEU B 1 150 ? 3.77 -18.594 -29.219 1 98.31 150 LEU B CA 1
ATOM 4181 C C . LEU B 1 150 ? 4.391 -17.344 -29.812 1 98.31 150 LEU B C 1
ATOM 4183 O O . LEU B 1 150 ? 3.713 -16.328 -29.984 1 98.31 150 LEU B O 1
ATOM 4187 N N . PRO B 1 151 ? 5.676 -17.438 -30.219 1 97.94 151 PRO B N 1
ATOM 4188 C CA . PRO B 1 151 ? 6.371 -16.234 -30.688 1 97.94 151 PRO B CA 1
ATOM 4189 C C . PRO B 1 151 ? 5.688 -15.586 -31.875 1 97.94 151 PRO B C 1
ATOM 4191 O O . PRO B 1 151 ? 5.582 -14.359 -31.953 1 97.94 151 PRO B O 1
ATOM 4194 N N . ASP B 1 152 ? 5.199 -16.391 -32.781 1 97.94 152 ASP B N 1
ATOM 4195 C CA . ASP B 1 152 ? 4.531 -15.859 -33.969 1 97.94 152 ASP B CA 1
ATOM 4196 C C . ASP B 1 152 ? 3.266 -15.094 -33.594 1 97.94 152 ASP B C 1
ATOM 4198 O O . ASP B 1 152 ? 2.934 -14.086 -34.219 1 97.94 152 ASP B O 1
ATOM 4202 N N . GLU B 1 153 ? 2.6 -15.617 -32.656 1 97.88 153 GLU B N 1
ATOM 4203 C CA . GLU B 1 153 ? 1.396 -14.938 -32.156 1 97.88 153 GLU B CA 1
ATOM 4204 C C . GLU B 1 153 ? 1.74 -13.617 -31.484 1 97.88 153 GLU B C 1
ATOM 4206 O O . GLU B 1 153 ? 1.013 -12.633 -31.625 1 97.88 153 GLU B O 1
ATOM 4211 N N . VAL B 1 154 ? 2.771 -13.602 -30.703 1 98.12 154 VAL B N 1
ATOM 4212 C CA . VAL B 1 154 ? 3.227 -12.383 -30.062 1 98.12 154 VAL B CA 1
ATOM 4213 C C . VAL B 1 154 ? 3.594 -11.344 -31.109 1 98.12 154 VAL B C 1
ATOM 4215 O O . VAL B 1 154 ? 3.168 -10.188 -31.031 1 98.12 154 VAL B O 1
ATOM 4218 N N . LYS B 1 155 ? 4.34 -11.766 -32.062 1 97.88 155 LYS B N 1
ATOM 4219 C CA . LYS B 1 155 ? 4.75 -10.875 -33.125 1 97.88 155 LYS B CA 1
ATOM 4220 C C . LYS B 1 155 ? 3.535 -10.305 -33.875 1 97.88 155 LYS B C 1
ATOM 4222 O O . LYS B 1 155 ? 3.463 -9.102 -34.125 1 97.88 155 LYS B O 1
ATOM 4227 N N . ARG B 1 156 ? 2.648 -11.172 -34.188 1 98.12 156 ARG B N 1
ATOM 4228 C CA . ARG B 1 156 ? 1.434 -10.758 -34.875 1 98.12 156 ARG B CA 1
ATOM 4229 C C . ARG B 1 156 ? 0.667 -9.711 -34.094 1 98.12 156 ARG B C 1
ATOM 4231 O O . ARG B 1 156 ? 0.253 -8.688 -34.625 1 98.12 156 ARG B O 1
ATOM 4238 N N . LEU B 1 157 ? 0.457 -9.945 -32.844 1 98.19 157 LEU B N 1
ATOM 4239 C CA . LEU B 1 157 ? -0.319 -9.055 -31.984 1 98.19 157 LEU B CA 1
ATOM 4240 C C . LEU B 1 157 ? 0.393 -7.715 -31.797 1 98.19 157 LEU B C 1
ATOM 4242 O O . LEU B 1 157 ? -0.252 -6.668 -31.75 1 98.19 157 LEU B O 1
ATOM 4246 N N . ILE B 1 158 ? 1.735 -7.766 -31.656 1 97.69 158 ILE B N 1
ATOM 4247 C CA . ILE B 1 158 ? 2.504 -6.535 -31.531 1 97.69 158 ILE B CA 1
ATOM 4248 C C . ILE B 1 158 ? 2.316 -5.676 -32.781 1 97.69 158 ILE B C 1
ATOM 4250 O O . ILE B 1 158 ? 2.074 -4.473 -32.688 1 97.69 158 ILE B O 1
ATOM 4254 N N . GLN B 1 159 ? 2.354 -6.293 -33.906 1 97.25 159 GLN B N 1
ATOM 4255 C CA . GLN B 1 159 ? 2.23 -5.57 -35.156 1 97.25 159 GLN B CA 1
ATOM 4256 C C . GLN B 1 159 ? 0.804 -5.07 -35.375 1 97.25 159 GLN B C 1
ATOM 4258 O O . GLN B 1 159 ? 0.595 -3.951 -35.844 1 97.25 159 GLN B O 1
ATOM 4263 N N . ALA B 1 160 ? -0.128 -5.859 -35 1 97.94 160 ALA B N 1
ATOM 4264 C CA . ALA B 1 160 ? -1.528 -5.57 -35.281 1 97.94 160 ALA B CA 1
ATOM 4265 C C . ALA B 1 160 ? -2.111 -4.594 -34.281 1 97.94 160 ALA B C 1
ATOM 4267 O O . ALA B 1 160 ? -2.955 -3.76 -34.625 1 97.94 160 ALA B O 1
ATOM 4268 N N . LYS B 1 161 ? -1.663 -4.723 -32.969 1 97.94 161 LYS B N 1
ATOM 4269 C CA . LYS B 1 161 ? -2.41 -4.047 -31.922 1 97.94 161 LYS B CA 1
ATOM 4270 C C . LYS B 1 161 ? -1.527 -3.053 -31.172 1 97.94 161 LYS B C 1
ATOM 4272 O O . LYS B 1 161 ? -2.027 -2.223 -30.422 1 97.94 161 LYS B O 1
ATOM 4277 N N . ARG B 1 162 ? -0.227 -3.098 -31.375 1 96.69 162 ARG B N 1
ATOM 4278 C CA . ARG B 1 162 ? 0.718 -2.203 -30.719 1 96.69 162 ARG B CA 1
ATOM 4279 C C . ARG B 1 162 ? 0.482 -2.172 -29.203 1 96.69 162 ARG B C 1
ATOM 4281 O O . ARG B 1 162 ? 0.256 -1.105 -28.625 1 96.69 162 ARG B O 1
ATOM 4288 N N . PRO B 1 163 ? 0.538 -3.367 -28.562 1 98.44 163 PRO B N 1
ATOM 4289 C CA . PRO B 1 163 ? 0.307 -3.408 -27.109 1 98.44 163 PRO B CA 1
ATOM 4290 C C . PRO B 1 163 ? 1.289 -2.537 -26.328 1 98.44 163 PRO B C 1
ATOM 4292 O O . PRO B 1 163 ? 2.414 -2.312 -26.781 1 98.44 163 PRO B O 1
ATOM 4295 N N . ARG B 1 164 ? 0.839 -2.133 -25.188 1 97.25 164 ARG B N 1
ATOM 4296 C CA . ARG B 1 164 ? 1.649 -1.284 -24.312 1 97.25 164 ARG B CA 1
ATOM 4297 C C . ARG B 1 164 ? 2.549 -2.123 -23.406 1 97.25 164 ARG B C 1
ATOM 4299 O O . ARG B 1 164 ? 3.621 -1.674 -23 1 97.25 164 ARG B O 1
ATOM 4306 N N . LEU B 1 165 ? 2.08 -3.316 -23.078 1 97.69 165 LEU B N 1
ATOM 4307 C CA . LEU B 1 165 ? 2.783 -4.195 -22.141 1 97.69 165 LEU B CA 1
ATOM 4308 C C . LEU B 1 165 ? 2.475 -5.66 -22.438 1 97.69 165 LEU B C 1
ATOM 4310 O O . LEU B 1 165 ? 1.451 -5.969 -23.047 1 97.69 165 LEU B O 1
ATOM 4314 N N . LEU B 1 166 ? 3.391 -6.473 -22.094 1 98.69 166 LEU B N 1
ATOM 4315 C CA . LEU B 1 166 ? 3.168 -7.902 -21.906 1 98.69 166 LEU B CA 1
ATOM 4316 C C . LEU B 1 166 ? 3.354 -8.305 -20.453 1 98.69 166 LEU B C 1
ATOM 4318 O O . LEU B 1 166 ? 4.379 -7.992 -19.844 1 98.69 166 LEU B O 1
ATOM 4322 N N . TYR B 1 167 ? 2.312 -8.867 -19.859 1 98.75 167 TYR B N 1
ATOM 4323 C CA . TYR B 1 167 ? 2.395 -9.398 -18.5 1 98.75 167 TYR B CA 1
ATOM 4324 C C . TYR B 1 167 ? 2.516 -10.922 -18.516 1 98.75 167 TYR B C 1
ATOM 4326 O O . TYR B 1 167 ? 1.765 -11.602 -19.219 1 98.75 167 TYR B O 1
ATOM 4334 N N . ALA B 1 168 ? 3.484 -11.422 -17.641 1 97.75 168 ALA B N 1
ATOM 4335 C CA . ALA B 1 168 ? 3.67 -12.875 -17.656 1 97.75 168 ALA B CA 1
ATOM 4336 C C . ALA B 1 168 ? 4.164 -13.383 -16.312 1 97.75 168 ALA B C 1
ATOM 4338 O O . ALA B 1 168 ? 4.859 -12.664 -15.586 1 97.75 168 ALA B O 1
ATOM 4339 N N . VAL B 1 169 ? 3.807 -14.578 -15.977 1 98.19 169 VAL B N 1
ATOM 4340 C CA . VAL B 1 169 ? 4.355 -15.383 -14.883 1 98.19 169 VAL B CA 1
ATOM 4341 C C . VAL B 1 169 ? 5.059 -16.609 -15.453 1 98.19 169 VAL B C 1
ATOM 4343 O O . VAL B 1 169 ? 4.531 -17.719 -15.375 1 98.19 169 VAL B O 1
ATOM 4346 N N . PRO B 1 170 ? 6.316 -16.453 -15.867 1 98.19 170 PRO B N 1
ATOM 4347 C CA . PRO B 1 170 ? 6.965 -17.469 -16.703 1 98.19 170 PRO B CA 1
ATOM 4348 C C . PRO B 1 170 ? 7.395 -18.688 -15.906 1 98.19 170 PRO B C 1
ATOM 4350 O O . PRO B 1 170 ? 7.715 -19.734 -16.5 1 98.19 170 PRO B O 1
ATOM 4353 N N . THR B 1 171 ? 7.516 -18.547 -14.617 1 97.69 171 THR B N 1
ATOM 4354 C CA . THR B 1 171 ? 8.016 -19.641 -13.789 1 97.69 171 THR B CA 1
ATOM 4355 C C . THR B 1 171 ? 6.953 -20.078 -12.781 1 97.69 171 THR B C 1
ATOM 4357 O O . THR B 1 171 ? 6.59 -19.312 -11.883 1 97.69 171 THR B O 1
ATOM 4360 N N . PHE B 1 172 ? 6.496 -21.375 -12.977 1 96.94 172 PHE B N 1
ATOM 4361 C CA . PHE B 1 172 ? 5.5 -21.969 -12.094 1 96.94 172 PHE B CA 1
ATOM 4362 C C . PHE B 1 172 ? 4.262 -21.078 -12.008 1 96.94 172 PHE B C 1
ATOM 4364 O O . PHE B 1 172 ? 3.799 -20.75 -10.914 1 96.94 172 PHE B O 1
ATOM 4371 N N . GLY B 1 173 ? 3.736 -20.766 -13.086 1 95.19 173 GLY B N 1
ATOM 4372 C CA . GLY B 1 173 ? 2.713 -19.75 -13.266 1 95.19 173 GLY B CA 1
ATOM 4373 C C . GLY B 1 173 ? 1.463 -20.016 -12.445 1 95.19 173 GLY B C 1
ATOM 4374 O O . GLY B 1 173 ? 1.085 -21.172 -12.234 1 95.19 173 GLY B O 1
ATOM 4375 N N . ASN B 1 174 ? 0.819 -19.016 -11.953 1 94.81 174 ASN B N 1
ATOM 4376 C CA . ASN B 1 174 ? -0.531 -19 -11.398 1 94.81 174 ASN B CA 1
ATOM 4377 C C . ASN B 1 174 ? -1.565 -18.609 -12.453 1 94.81 174 ASN B C 1
ATOM 4379 O O . ASN B 1 174 ? -1.58 -17.484 -12.922 1 94.81 174 ASN B O 1
ATOM 4383 N N . PRO B 1 175 ? -2.316 -19.5 -12.945 1 95.44 175 PRO B N 1
ATOM 4384 C CA . PRO B 1 175 ? -2.789 -20.641 -12.172 1 95.44 175 PRO B CA 1
ATOM 4385 C C . PRO B 1 175 ? -2.203 -21.969 -12.656 1 95.44 175 PRO B C 1
ATOM 4387 O O . PRO B 1 175 ? -2.373 -23 -12 1 95.44 175 PRO B O 1
ATOM 4390 N N . THR B 1 176 ? -1.48 -22.062 -13.711 1 95.56 176 THR B N 1
ATOM 4391 C CA . THR B 1 176 ? -1.325 -23.297 -14.477 1 95.56 176 THR B CA 1
ATOM 4392 C C . THR B 1 176 ? -0.175 -24.125 -13.922 1 95.56 176 THR B C 1
ATOM 4394 O O . THR B 1 176 ? -0.081 -25.328 -14.203 1 95.56 176 THR B O 1
ATOM 4397 N N . GLY B 1 177 ? 0.754 -23.438 -13.227 1 95.5 177 GLY B N 1
ATOM 4398 C CA . GLY B 1 177 ? 1.969 -24.125 -12.812 1 95.5 177 GLY B CA 1
ATOM 4399 C C . GLY B 1 177 ? 2.977 -24.281 -13.938 1 95.5 177 GLY B C 1
ATOM 4400 O O . GLY B 1 177 ? 4.055 -24.844 -13.742 1 95.5 177 GLY B O 1
ATOM 4401 N N . ARG B 1 178 ? 2.725 -23.703 -15.039 1 94.81 178 ARG B N 1
ATOM 4402 C CA . ARG B 1 178 ? 3.551 -23.844 -16.234 1 94.81 178 ARG B CA 1
ATOM 4403 C C . ARG B 1 178 ? 4.863 -23.078 -16.094 1 94.81 178 ARG B C 1
ATOM 4405 O O . ARG B 1 178 ? 4.91 -22.031 -15.422 1 94.81 178 ARG B O 1
ATOM 4412 N N . THR B 1 179 ? 5.898 -23.578 -16.719 1 96.62 179 THR B N 1
ATOM 4413 C CA . THR B 1 179 ? 7.203 -22.938 -16.812 1 96.62 179 THR B CA 1
ATOM 4414 C C . THR B 1 179 ? 7.625 -22.797 -18.281 1 96.62 179 THR B C 1
ATOM 4416 O O . THR B 1 179 ? 7.684 -23.781 -19 1 96.62 179 THR B O 1
ATOM 4419 N N . TRP B 1 180 ? 7.879 -21.516 -18.656 1 97.88 180 TRP B N 1
ATOM 4420 C CA . TRP B 1 180 ? 8.367 -21.281 -20.016 1 97.88 180 TRP B CA 1
ATOM 4421 C C . TRP B 1 180 ? 9.711 -21.969 -20.234 1 97.88 180 TRP B C 1
ATOM 4423 O O . TRP B 1 180 ? 10.547 -22 -19.328 1 97.88 180 TRP B O 1
ATOM 4433 N N . SER B 1 181 ? 9.914 -22.5 -21.438 1 97.31 181 SER B N 1
ATOM 4434 C CA . SER B 1 181 ? 11.242 -22.984 -21.766 1 97.31 181 SER B CA 1
ATOM 4435 C C . SER B 1 181 ? 12.234 -21.844 -21.922 1 97.31 181 SER B C 1
ATOM 4437 O O . SER B 1 181 ? 11.836 -20.703 -22.188 1 97.31 181 SER B O 1
ATOM 4439 N N . THR B 1 182 ? 13.523 -22.141 -21.75 1 97.56 182 THR B N 1
ATOM 4440 C CA . THR B 1 182 ? 14.578 -21.141 -21.891 1 97.56 182 THR B CA 1
ATOM 4441 C C . THR B 1 182 ? 14.555 -20.547 -23.297 1 97.56 182 THR B C 1
ATOM 4443 O O . THR B 1 182 ? 14.703 -19.328 -23.469 1 97.56 182 THR B O 1
ATOM 4446 N N . GLU B 1 183 ? 14.375 -21.391 -24.266 1 97.94 183 GLU B N 1
ATOM 4447 C CA . GLU B 1 183 ? 14.336 -20.922 -25.641 1 97.94 183 GLU B CA 1
ATOM 4448 C C . GLU B 1 183 ? 13.18 -19.953 -25.875 1 97.94 183 GLU B C 1
ATOM 4450 O O . GLU B 1 183 ? 13.359 -18.906 -26.5 1 97.94 183 GLU B O 1
ATOM 4455 N N . ARG B 1 184 ? 11.992 -20.328 -25.438 1 98.38 184 ARG B N 1
ATOM 4456 C CA . ARG B 1 184 ? 10.82 -19.469 -25.562 1 98.38 184 ARG B CA 1
ATOM 4457 C C . ARG B 1 184 ? 11.062 -18.125 -24.875 1 98.38 184 ARG B C 1
ATOM 4459 O O . ARG B 1 184 ? 10.711 -17.078 -25.422 1 98.38 184 ARG B O 1
ATOM 4466 N N . ARG B 1 185 ? 11.648 -18.141 -23.688 1 98.56 185 ARG B N 1
ATOM 4467 C CA . ARG B 1 185 ? 11.969 -16.922 -22.938 1 98.56 185 ARG B CA 1
ATOM 4468 C C . ARG B 1 185 ? 12.867 -16.016 -23.75 1 98.56 185 ARG B C 1
ATOM 4470 O O . ARG B 1 185 ? 12.602 -14.812 -23.875 1 98.56 185 ARG B O 1
ATOM 4477 N N . ARG B 1 186 ? 13.891 -16.531 -24.281 1 98.19 186 ARG B N 1
ATOM 4478 C CA . ARG B 1 186 ? 14.852 -15.766 -25.062 1 98.19 186 ARG B CA 1
ATOM 4479 C C . ARG B 1 186 ? 14.18 -15.078 -26.25 1 98.19 186 ARG B C 1
ATOM 4481 O O . ARG B 1 186 ? 14.391 -13.891 -26.484 1 98.19 186 ARG B O 1
ATOM 4488 N N . VAL B 1 187 ? 13.391 -15.844 -26.938 1 98.38 187 VAL B N 1
ATOM 4489 C CA . VAL B 1 187 ? 12.742 -15.336 -28.141 1 98.38 187 VAL B CA 1
ATOM 4490 C C . VAL B 1 187 ? 11.781 -14.211 -27.781 1 98.38 187 VAL B C 1
ATOM 4492 O O . VAL B 1 187 ? 11.727 -13.188 -28.469 1 98.38 187 VAL B O 1
ATOM 4495 N N . ILE B 1 188 ? 11.023 -14.352 -26.719 1 98.5 188 ILE B N 1
ATOM 4496 C CA . ILE B 1 188 ? 10.031 -13.359 -26.312 1 98.5 188 ILE B CA 1
ATOM 4497 C C . ILE B 1 188 ? 10.727 -12.086 -25.859 1 98.5 188 ILE B C 1
ATOM 4499 O O . ILE B 1 188 ? 10.297 -10.977 -26.203 1 98.5 188 ILE B O 1
ATOM 4503 N N . VAL B 1 189 ? 11.828 -12.195 -25.062 1 98.31 189 VAL B N 1
ATOM 4504 C CA . VAL B 1 189 ? 12.578 -11.031 -24.609 1 98.31 189 VAL B CA 1
ATOM 4505 C C . VAL B 1 189 ? 13.125 -10.266 -25.797 1 98.31 189 VAL B C 1
ATOM 4507 O O . VAL B 1 189 ? 13.031 -9.039 -25.859 1 98.31 189 VAL B O 1
ATOM 4510 N N . GLN B 1 190 ? 13.633 -11.023 -26.75 1 97.44 190 GLN B N 1
ATOM 4511 C CA . GLN B 1 190 ? 14.203 -10.406 -27.938 1 97.44 190 GLN B CA 1
ATOM 4512 C C . GLN B 1 190 ? 13.125 -9.711 -28.766 1 97.44 190 GLN B C 1
ATOM 4514 O O . GLN B 1 190 ? 13.32 -8.57 -29.203 1 97.44 190 GLN B O 1
ATOM 4519 N N . LEU B 1 191 ? 12.07 -10.398 -28.984 1 97.12 191 LEU B N 1
ATOM 4520 C CA . LEU B 1 191 ? 10.969 -9.867 -29.781 1 97.12 191 LEU B CA 1
ATOM 4521 C C . LEU B 1 191 ? 10.406 -8.594 -29.156 1 97.12 191 LEU B C 1
ATOM 4523 O O . LEU B 1 191 ? 10.234 -7.582 -29.844 1 97.12 191 LEU B O 1
ATOM 4527 N N . CYS B 1 192 ? 10.086 -8.617 -27.859 1 97.5 192 CYS B N 1
ATOM 4528 C CA . CYS B 1 192 ? 9.523 -7.465 -27.172 1 97.5 192 CYS B CA 1
ATOM 4529 C C . CYS B 1 192 ? 10.516 -6.309 -27.125 1 97.5 192 CYS B C 1
ATOM 4531 O O . CYS B 1 192 ? 10.141 -5.152 -27.328 1 97.5 192 CYS B O 1
ATOM 4533 N N . GLY B 1 193 ? 11.781 -6.621 -26.906 1 96.5 193 GLY B N 1
ATOM 4534 C CA . GLY B 1 193 ? 12.82 -5.602 -26.922 1 96.5 193 GLY B CA 1
ATOM 4535 C C . GLY B 1 193 ? 12.938 -4.895 -28.266 1 96.5 193 GLY B C 1
ATOM 4536 O O . GLY B 1 193 ? 13.023 -3.664 -28.312 1 96.5 193 GLY B O 1
ATOM 4537 N N . ALA B 1 194 ? 12.898 -5.672 -29.312 1 95.62 194 ALA B N 1
ATOM 4538 C CA . ALA B 1 194 ? 13.031 -5.133 -30.656 1 95.62 194 ALA B CA 1
ATOM 4539 C C . ALA B 1 194 ? 11.844 -4.246 -31.016 1 95.62 194 ALA B C 1
ATOM 4541 O O . ALA B 1 194 ? 12 -3.256 -31.734 1 95.62 194 A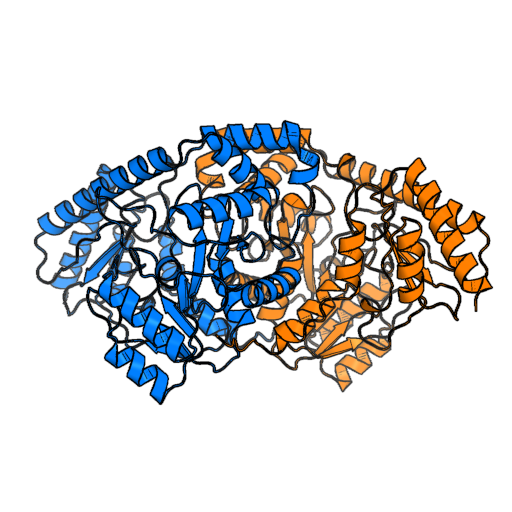LA B O 1
ATOM 4542 N N . GLU B 1 195 ? 10.734 -4.562 -30.484 1 95.31 195 GLU B N 1
ATOM 4543 C CA . GLU B 1 195 ? 9.508 -3.869 -30.859 1 95.31 195 GLU B CA 1
ATOM 4544 C C . GLU B 1 195 ? 9.133 -2.799 -29.844 1 95.31 195 GLU B C 1
ATOM 4546 O O . GLU B 1 195 ? 8.125 -2.115 -29.984 1 95.31 195 GLU B O 1
ATOM 4551 N N . GLY B 1 196 ? 9.906 -2.691 -28.812 1 95.5 196 GLY B N 1
ATOM 4552 C CA . GLY B 1 196 ? 9.695 -1.648 -27.812 1 95.5 196 GLY B CA 1
ATOM 4553 C C . GLY B 1 196 ? 8.508 -1.918 -26.906 1 95.5 196 GLY B C 1
ATOM 4554 O O . GLY B 1 196 ? 7.77 -0.996 -26.547 1 95.5 196 GLY B O 1
ATOM 4555 N N . VAL B 1 197 ? 8.195 -3.18 -26.562 1 97.62 197 VAL B N 1
ATOM 4556 C CA . VAL B 1 197 ? 7.094 -3.564 -25.688 1 97.62 197 VAL B CA 1
ATOM 4557 C C . VAL B 1 197 ? 7.641 -4.027 -24.344 1 97.62 197 VAL B C 1
ATOM 4559 O O . VAL B 1 197 ? 8.219 -5.109 -24.25 1 97.62 197 VAL B O 1
ATOM 4562 N N . PRO B 1 198 ? 7.43 -3.227 -23.281 1 98.31 198 PRO B N 1
ATOM 4563 C CA . PRO B 1 198 ? 7.879 -3.668 -21.969 1 98.31 198 PRO B CA 1
ATOM 4564 C C . PRO B 1 198 ? 7.219 -4.973 -21.516 1 98.31 198 PRO B C 1
ATOM 4566 O O . PRO B 1 198 ? 6.059 -5.227 -21.859 1 98.31 198 PRO B O 1
ATOM 4569 N N . ILE B 1 199 ? 7.984 -5.789 -20.812 1 98.75 199 ILE B N 1
ATOM 4570 C CA . ILE B 1 199 ? 7.496 -7.02 -20.203 1 98.75 199 ILE B CA 1
ATOM 4571 C C . ILE B 1 199 ? 7.465 -6.871 -18.688 1 98.75 199 ILE B C 1
ATOM 4573 O O . ILE B 1 199 ? 8.469 -6.504 -18.078 1 98.75 199 ILE B O 1
ATOM 4577 N N . LEU B 1 200 ? 6.34 -7.055 -18.078 1 98.81 200 LEU B N 1
ATOM 4578 C CA . LEU B 1 200 ? 6.246 -7.234 -16.625 1 98.81 200 LEU B CA 1
ATOM 4579 C C . LEU B 1 200 ? 6.363 -8.711 -16.25 1 98.81 200 LEU B C 1
ATOM 4581 O O . LEU B 1 200 ? 5.422 -9.477 -16.453 1 98.81 200 LEU B O 1
ATOM 4585 N N . GLU B 1 201 ? 7.496 -9.094 -15.75 1 98.81 201 GLU B N 1
ATOM 4586 C CA . GLU B 1 201 ? 7.73 -10.461 -15.305 1 98.81 201 GLU B CA 1
ATOM 4587 C C . GLU B 1 201 ? 7.391 -10.633 -13.828 1 98.81 201 GLU B C 1
ATOM 4589 O O . GLU B 1 201 ? 8.086 -10.109 -12.961 1 98.81 201 GLU B O 1
ATOM 4594 N N . ASP B 1 202 ? 6.387 -11.312 -13.547 1 98.56 202 ASP B N 1
ATOM 4595 C CA . ASP B 1 202 ? 5.98 -11.641 -12.18 1 98.56 202 ASP B CA 1
ATOM 4596 C C . ASP B 1 202 ? 6.551 -12.984 -11.742 1 98.56 202 ASP B C 1
ATOM 4598 O O . ASP B 1 202 ? 6.242 -14.016 -12.336 1 98.56 202 ASP B O 1
ATOM 4602 N N . ASP B 1 203 ? 7.395 -12.969 -10.68 1 98.12 203 ASP B N 1
ATOM 4603 C CA . ASP B 1 203 ? 8.109 -14.188 -10.305 1 98.12 203 ASP B CA 1
ATOM 4604 C C . ASP B 1 203 ? 7.977 -14.461 -8.805 1 98.12 203 ASP B C 1
ATOM 4606 O O . ASP B 1 203 ? 8.977 -14.57 -8.102 1 98.12 203 ASP B O 1
ATOM 4610 N N . PRO B 1 204 ? 6.777 -14.711 -8.344 1 97.56 204 PRO B N 1
ATOM 4611 C CA . PRO B 1 204 ? 6.602 -14.977 -6.914 1 97.56 204 PRO B CA 1
ATOM 4612 C C . PRO B 1 204 ? 7.023 -16.391 -6.523 1 97.56 204 PRO B C 1
ATOM 4614 O O . PRO B 1 204 ? 7.293 -16.656 -5.352 1 97.56 204 PRO B O 1
ATOM 4617 N N . TYR B 1 205 ? 7.164 -17.344 -7.477 1 96.88 205 TYR B N 1
ATOM 4618 C CA . TYR B 1 205 ? 7.293 -18.75 -7.137 1 96.88 205 TYR B CA 1
ATOM 4619 C C . TYR B 1 205 ? 8.656 -19.297 -7.551 1 96.88 205 TYR B C 1
ATOM 4621 O O . TYR B 1 205 ? 8.969 -20.453 -7.301 1 96.88 205 TYR B O 1
ATOM 4629 N N . GLY B 1 206 ? 9.461 -18.484 -8.195 1 94.75 206 GLY B N 1
ATOM 4630 C CA . GLY B 1 206 ? 10.688 -18.953 -8.82 1 94.75 206 GLY B CA 1
ATOM 4631 C C . GLY B 1 206 ? 11.594 -19.703 -7.871 1 94.75 206 GLY B C 1
ATOM 4632 O O . GLY B 1 206 ? 12.328 -20.609 -8.281 1 94.75 206 GLY B O 1
ATOM 4633 N N . ALA B 1 207 ? 11.531 -19.406 -6.613 1 93.94 207 ALA B N 1
ATOM 4634 C CA . ALA B 1 207 ? 12.406 -20.016 -5.613 1 93.94 207 ALA B CA 1
ATOM 4635 C C . ALA B 1 207 ? 11.867 -21.375 -5.16 1 93.94 207 ALA B C 1
ATOM 4637 O O . ALA B 1 207 ? 12.57 -22.141 -4.5 1 93.94 207 ALA B O 1
ATOM 4638 N N . LEU B 1 208 ? 10.68 -21.75 -5.547 1 96.19 208 LEU B N 1
ATOM 4639 C CA . LEU B 1 208 ? 10.008 -22.953 -5.051 1 96.19 208 LEU B CA 1
ATOM 4640 C C . LEU B 1 208 ? 10.094 -24.078 -6.066 1 96.19 208 LEU B C 1
ATOM 4642 O O . LEU B 1 208 ? 9.086 -24.703 -6.406 1 96.19 208 LEU B O 1
ATOM 4646 N N . ARG B 1 209 ? 11.234 -24.312 -6.547 1 95.81 209 ARG B N 1
ATOM 4647 C CA . ARG B 1 209 ? 11.492 -25.406 -7.469 1 95.81 209 ARG B CA 1
ATOM 4648 C C . ARG B 1 209 ? 11.648 -26.719 -6.715 1 95.81 209 ARG B C 1
ATOM 4650 O O . ARG B 1 209 ? 12.352 -26.797 -5.707 1 95.81 209 ARG B O 1
ATOM 4657 N N . PHE B 1 210 ? 11.047 -27.812 -7.172 1 94.56 210 PHE B N 1
ATOM 4658 C CA . PHE B 1 210 ? 11.023 -29.078 -6.461 1 94.56 210 PHE B CA 1
ATOM 4659 C C . PHE B 1 210 ? 12.32 -29.859 -6.695 1 94.56 210 PHE B C 1
ATOM 4661 O O . PHE B 1 210 ? 12.828 -30.516 -5.785 1 94.56 210 PHE B O 1
ATOM 4668 N N . GLU B 1 211 ? 12.711 -29.906 -7.91 1 84.81 211 GLU B N 1
ATOM 4669 C CA . GLU B 1 211 ? 13.875 -30.719 -8.25 1 84.81 211 GLU B CA 1
ATOM 4670 C C . GLU B 1 211 ? 15.133 -29.859 -8.352 1 84.81 211 GLU B C 1
ATOM 4672 O O . GLU B 1 211 ? 15.055 -28.672 -8.648 1 84.81 211 GLU B O 1
ATOM 4677 N N . ASP B 1 212 ? 16.125 -30.703 -7.941 1 79.31 212 ASP B N 1
ATOM 4678 C CA . ASP B 1 212 ? 17.438 -30.078 -8.102 1 79.31 212 ASP B CA 1
ATOM 4679 C C . ASP B 1 212 ? 17.859 -30.047 -9.57 1 79.31 212 ASP B C 1
ATOM 4681 O O . ASP B 1 212 ? 17.438 -30.906 -10.359 1 79.31 212 ASP B O 1
ATOM 4685 N N . GLY B 1 213 ? 18.25 -29.016 -10.102 1 73.69 213 GLY B N 1
ATOM 4686 C CA . GLY B 1 213 ? 18.703 -28.938 -11.484 1 73.69 213 GLY B CA 1
ATOM 4687 C C . GLY B 1 213 ? 18.812 -27.516 -12 1 73.69 213 GLY B C 1
ATOM 4688 O O . GLY B 1 213 ? 18.828 -26.562 -11.211 1 73.69 213 GLY B O 1
ATOM 4689 N N . GLU B 1 214 ? 18.953 -27.609 -13.352 1 78.75 214 GLU B N 1
ATOM 4690 C CA . GLU B 1 214 ? 19.141 -26.328 -14.008 1 78.75 214 GLU B CA 1
ATOM 4691 C C . GLU B 1 214 ? 17.844 -25.516 -14 1 78.75 214 GLU B C 1
ATOM 4693 O O . GLU B 1 214 ? 16.766 -26.047 -14.266 1 78.75 214 GLU B O 1
ATOM 4698 N N . ARG B 1 215 ? 17.953 -24.312 -13.492 1 86.94 215 ARG B N 1
ATOM 4699 C CA . ARG B 1 215 ? 16.859 -23.344 -13.461 1 86.94 215 ARG B CA 1
ATOM 4700 C C . ARG B 1 215 ? 16.797 -22.531 -14.742 1 86.94 215 ARG B C 1
ATOM 4702 O O . ARG B 1 215 ? 17.828 -22.141 -15.281 1 86.94 215 ARG B O 1
ATOM 4709 N N . GLU B 1 216 ? 15.555 -22.438 -15.328 1 92.19 216 GLU B N 1
ATOM 4710 C CA . GLU B 1 216 ? 15.422 -21.453 -16.391 1 92.19 216 GLU B CA 1
ATOM 4711 C C . GLU B 1 216 ? 15.734 -20.047 -15.883 1 92.19 216 GLU B C 1
ATOM 4713 O O . GLU B 1 216 ? 15.289 -19.656 -14.797 1 92.19 216 GLU B O 1
ATOM 4718 N N . PRO B 1 217 ? 16.594 -19.344 -16.625 1 96.06 217 PRO B N 1
ATOM 4719 C CA . PRO B 1 217 ? 16.797 -17.953 -16.234 1 96.06 217 PRO B CA 1
ATOM 4720 C C . PRO B 1 217 ? 15.531 -17.125 -16.312 1 96.06 217 PRO B C 1
ATOM 4722 O O . PRO B 1 217 ? 14.664 -17.391 -17.156 1 96.06 217 PRO B O 1
ATOM 4725 N N . SER B 1 218 ? 15.453 -16.141 -15.453 1 97.5 218 SER B N 1
ATOM 4726 C CA . SER B 1 218 ? 14.328 -15.211 -15.594 1 97.5 218 SER B CA 1
ATOM 4727 C C . SER B 1 218 ? 14.422 -14.422 -16.891 1 97.5 218 SER B C 1
ATOM 4729 O O . SER B 1 218 ? 15.492 -14.344 -17.5 1 97.5 218 SER B O 1
ATOM 4731 N N . LEU B 1 219 ? 13.273 -13.852 -17.375 1 98.56 219 LEU B N 1
ATOM 4732 C CA . LEU B 1 219 ? 13.312 -12.922 -18.5 1 98.56 219 LEU B CA 1
ATOM 4733 C C . LEU B 1 219 ? 14.25 -11.758 -18.203 1 98.56 219 LEU B C 1
ATOM 4735 O O . LEU B 1 219 ? 14.984 -11.305 -19.094 1 98.56 219 LEU B O 1
ATOM 4739 N N . PHE B 1 220 ? 14.203 -11.328 -16.984 1 98.06 220 PHE B N 1
ATOM 4740 C CA . PHE B 1 220 ? 15.023 -10.234 -16.484 1 98.06 220 PHE B CA 1
ATOM 4741 C C . PHE B 1 220 ? 16.5 -10.547 -16.656 1 98.06 220 PHE B C 1
ATOM 4743 O O . PHE B 1 220 ? 17.266 -9.719 -17.156 1 98.06 220 PHE B O 1
ATOM 4750 N N . THR B 1 221 ? 16.875 -11.727 -16.25 1 97.06 221 THR B N 1
ATOM 4751 C CA . THR B 1 221 ? 18.266 -12.164 -16.406 1 97.06 221 THR B CA 1
ATOM 4752 C C . THR B 1 221 ? 18.656 -12.242 -17.875 1 97.06 221 THR B C 1
ATOM 4754 O O . THR B 1 221 ? 19.766 -11.859 -18.25 1 97.06 221 THR B O 1
ATOM 4757 N N . LEU B 1 222 ? 17.781 -12.703 -18.719 1 97.56 222 LEU B N 1
ATOM 4758 C CA . LEU B 1 222 ? 18.062 -12.867 -20.141 1 97.56 222 LEU B CA 1
ATOM 4759 C C . LEU B 1 222 ? 18.188 -11.508 -20.828 1 97.56 222 LEU B C 1
ATOM 4761 O O . LEU B 1 222 ? 18.891 -11.391 -21.828 1 97.56 222 LEU B O 1
ATOM 4765 N N . ALA B 1 223 ? 17.453 -10.523 -20.266 1 95.88 223 ALA B N 1
ATOM 4766 C CA . ALA B 1 223 ? 17.578 -9.18 -20.812 1 95.88 223 ALA B CA 1
ATOM 4767 C C . ALA B 1 223 ? 18.984 -8.625 -20.594 1 95.88 223 ALA B C 1
ATOM 4769 O O . ALA B 1 223 ? 19.438 -7.754 -21.344 1 95.88 223 ALA B O 1
ATOM 4770 N N . GLY B 1 224 ? 19.641 -9.016 -19.5 1 92.12 224 GLY B N 1
ATOM 4771 C CA . GLY B 1 224 ? 21.078 -8.844 -19.328 1 92.12 224 GLY B CA 1
ATOM 4772 C C . GLY B 1 224 ? 21.453 -7.535 -18.656 1 92.12 224 GLY B C 1
ATOM 4773 O O . GLY B 1 224 ? 22.594 -7.34 -18.25 1 92.12 224 GLY B O 1
ATOM 4774 N N . SER B 1 225 ? 20.531 -6.586 -18.641 1 92.75 225 SER B N 1
ATOM 4775 C CA . SER B 1 225 ? 20.766 -5.293 -18 1 92.75 225 SER B CA 1
ATOM 4776 C C . SER B 1 225 ? 19.453 -4.602 -17.641 1 92.75 225 SER B C 1
ATOM 4778 O O . SER B 1 225 ? 18.422 -4.871 -18.25 1 92.75 225 SER B O 1
ATOM 4780 N N . CYS B 1 226 ? 19.562 -3.746 -16.641 1 95.5 226 CYS B N 1
ATOM 4781 C CA . CYS B 1 226 ? 18.406 -2.912 -16.328 1 95.5 226 CYS B CA 1
ATOM 4782 C C . CYS B 1 226 ? 18.281 -1.761 -17.328 1 95.5 226 CYS B C 1
ATOM 4784 O O . CYS B 1 226 ? 17.188 -1.388 -17.719 1 95.5 226 CYS B O 1
ATOM 4786 N N . LYS B 1 227 ? 19.469 -1.192 -17.672 1 95.19 227 LYS B N 1
ATOM 4787 C CA . LYS B 1 227 ? 19.453 -0.035 -18.562 1 95.19 227 LYS B CA 1
ATOM 4788 C C . LYS B 1 227 ? 18.875 -0.399 -19.922 1 95.19 227 LYS B C 1
ATOM 4790 O O . LYS B 1 227 ? 19.422 -1.259 -20.625 1 95.19 227 LYS B O 1
ATOM 4795 N N . GLY B 1 228 ? 17.828 0.2 -20.234 1 95.12 228 GLY B N 1
ATOM 4796 C CA . GLY B 1 228 ? 17.203 -0.038 -21.531 1 95.12 228 GLY B CA 1
ATOM 4797 C C . GLY B 1 228 ? 16.531 -1.393 -21.625 1 95.12 228 GLY B C 1
ATOM 4798 O O . GLY B 1 228 ? 16.188 -1.846 -22.719 1 95.12 228 GLY B O 1
ATOM 4799 N N . SER B 1 229 ? 16.375 -2.055 -20.547 1 96.44 229 SER B N 1
ATOM 4800 C CA . SER B 1 229 ? 15.781 -3.391 -20.516 1 96.44 229 SER B CA 1
ATOM 4801 C C . SER B 1 229 ? 14.297 -3.352 -20.859 1 96.44 229 SER B C 1
ATOM 4803 O O . SER B 1 229 ? 13.578 -2.451 -20.422 1 96.44 229 SER B O 1
ATOM 4805 N N . PRO B 1 230 ? 13.875 -4.324 -21.625 1 97.38 230 PRO B N 1
ATOM 4806 C CA . PRO B 1 230 ? 12.422 -4.418 -21.828 1 97.38 230 PRO B CA 1
ATOM 4807 C C . PRO B 1 230 ? 11.703 -5.047 -20.641 1 97.38 230 PRO B C 1
ATOM 4809 O O . PRO B 1 230 ? 10.477 -5.098 -20.609 1 97.38 230 PRO B O 1
ATOM 4812 N N . VAL B 1 231 ? 12.453 -5.512 -19.641 1 98.62 231 VAL B N 1
ATOM 4813 C CA . VAL B 1 231 ? 11.828 -6.305 -18.594 1 98.62 231 VAL B CA 1
ATOM 4814 C C . VAL B 1 231 ? 11.82 -5.508 -17.281 1 98.62 231 VAL B C 1
ATOM 4816 O O . VAL B 1 231 ? 12.844 -4.941 -16.891 1 98.62 231 VAL B O 1
ATOM 4819 N N . VAL B 1 232 ? 10.695 -5.371 -16.672 1 98.62 232 VAL B N 1
ATOM 4820 C CA . VAL B 1 232 ? 10.555 -5.027 -15.266 1 98.62 232 VAL B CA 1
ATOM 4821 C C . VAL B 1 232 ? 10.242 -6.281 -14.453 1 98.62 232 VAL B C 1
ATOM 4823 O O . VAL B 1 232 ? 9.211 -6.926 -14.664 1 98.62 232 VAL B O 1
ATOM 4826 N N . TYR B 1 233 ? 11.117 -6.621 -13.562 1 98.75 233 TYR B N 1
ATOM 4827 C CA . TYR B 1 233 ? 11.016 -7.832 -12.758 1 98.75 233 TYR B CA 1
ATOM 4828 C C . TYR B 1 233 ? 10.289 -7.555 -11.445 1 98.75 233 TYR B C 1
ATOM 4830 O O . TYR B 1 233 ? 10.648 -6.625 -10.719 1 98.75 233 TYR B O 1
ATOM 4838 N N . LEU B 1 234 ? 9.273 -8.305 -11.156 1 98.81 234 LEU B N 1
ATOM 4839 C CA . LEU B 1 234 ? 8.516 -8.203 -9.914 1 98.81 234 LEU B CA 1
ATOM 4840 C C . LEU B 1 234 ? 8.766 -9.414 -9.023 1 98.81 234 LEU B C 1
ATOM 4842 O O . LEU B 1 234 ? 8.562 -10.555 -9.453 1 98.81 234 LEU B O 1
ATOM 4846 N N . GLY B 1 235 ? 9.203 -9.164 -7.797 1 98.44 235 GLY B N 1
ATOM 4847 C CA . GLY B 1 235 ? 9.438 -10.203 -6.805 1 98.44 235 GLY B CA 1
ATOM 4848 C C . GLY B 1 235 ? 8.75 -9.93 -5.48 1 98.44 235 GLY B C 1
ATOM 4849 O O . GLY B 1 235 ? 8.234 -8.828 -5.258 1 98.44 235 GLY B O 1
ATOM 4850 N N . THR B 1 236 ? 8.688 -10.93 -4.621 1 98.38 236 THR B N 1
ATOM 4851 C CA . THR B 1 236 ? 8.039 -10.781 -3.322 1 98.38 236 THR B CA 1
ATOM 4852 C C . THR B 1 236 ? 8.648 -11.734 -2.301 1 98.38 236 THR B C 1
ATOM 4854 O O . THR B 1 236 ? 9.156 -12.797 -2.664 1 98.38 236 THR B O 1
ATOM 4857 N N . PHE B 1 237 ? 8.617 -11.367 -1.059 1 98.31 237 PHE B N 1
ATOM 4858 C CA . PHE B 1 237 ? 9.008 -12.242 0.037 1 98.31 237 PHE B CA 1
ATOM 4859 C C . PHE B 1 237 ? 7.801 -13.008 0.571 1 98.31 237 PHE B C 1
ATOM 4861 O O . PHE B 1 237 ? 7.93 -13.82 1.486 1 98.31 237 PHE B O 1
ATOM 4868 N N . SER B 1 238 ? 6.629 -12.836 -0.035 1 97.31 238 SER B N 1
ATOM 4869 C CA . SER B 1 238 ? 5.383 -13.406 0.477 1 97.31 238 SER B CA 1
ATOM 4870 C C . SER B 1 238 ? 5.406 -14.93 0.42 1 97.31 238 SER B C 1
ATOM 4872 O O . SER B 1 238 ? 4.809 -15.594 1.268 1 97.31 238 SER B O 1
ATOM 4874 N N . LYS B 1 239 ? 6.121 -15.492 -0.607 1 96.75 239 LYS B N 1
ATOM 4875 C CA . LYS B 1 239 ? 6.121 -16.938 -0.807 1 96.75 239 LYS B CA 1
ATOM 4876 C C . LYS B 1 239 ? 7.426 -17.562 -0.319 1 96.75 239 LYS B C 1
ATOM 4878 O O . LYS B 1 239 ? 7.57 -18.781 -0.297 1 96.75 239 LYS B O 1
ATOM 4883 N N . THR B 1 240 ? 8.359 -16.688 0.088 1 96.19 240 THR B N 1
ATOM 4884 C CA . THR B 1 240 ? 9.688 -17.188 0.442 1 96.19 240 THR B CA 1
ATOM 4885 C C . THR B 1 240 ? 9.961 -16.969 1.927 1 96.19 240 THR B C 1
ATOM 4887 O O . THR B 1 240 ? 10.766 -17.688 2.525 1 96.19 240 THR B O 1
ATOM 4890 N N . ILE B 1 241 ? 9.352 -15.945 2.529 1 97 241 ILE B N 1
ATOM 4891 C CA . ILE B 1 241 ? 9.523 -15.688 3.957 1 97 241 ILE B CA 1
ATOM 4892 C C . ILE B 1 241 ? 8.164 -15.711 4.648 1 97 241 ILE B C 1
ATOM 4894 O O . ILE B 1 241 ? 7.82 -16.688 5.328 1 97 241 ILE B O 1
ATOM 4898 N N . ALA B 1 242 ? 7.34 -14.672 4.402 1 97.38 242 ALA B N 1
ATOM 4899 C CA . ALA B 1 242 ? 6.016 -14.617 5.016 1 97.38 242 ALA B CA 1
ATOM 4900 C C . ALA B 1 242 ? 5.148 -13.555 4.355 1 97.38 242 ALA B C 1
ATOM 4902 O O . ALA B 1 242 ? 5.559 -12.391 4.238 1 97.38 242 ALA B O 1
ATOM 4903 N N . PRO B 1 243 ? 3.949 -13.969 3.953 1 97 243 PRO B N 1
ATOM 4904 C CA . PRO B 1 243 ? 3.088 -13.008 3.254 1 97 243 PRO B CA 1
ATOM 4905 C C . PRO B 1 243 ? 2.629 -11.859 4.148 1 97 243 PRO B C 1
ATOM 4907 O O . PRO B 1 243 ? 2.383 -10.758 3.664 1 97 243 PRO B O 1
ATOM 4910 N N . GLY B 1 244 ? 2.59 -12.039 5.469 1 97.56 244 GLY B N 1
ATOM 4911 C CA . GLY B 1 244 ? 2.088 -11.031 6.387 1 97.56 244 GLY B CA 1
ATOM 4912 C C . GLY B 1 244 ? 2.986 -9.812 6.48 1 97.56 244 GLY B C 1
ATOM 4913 O O . GLY B 1 244 ? 2.568 -8.758 6.973 1 97.56 244 GLY B O 1
ATOM 4914 N N . LEU B 1 245 ? 4.242 -9.898 6.008 1 98.12 245 LEU B N 1
ATOM 4915 C CA . LEU B 1 245 ? 5.188 -8.789 6.035 1 98.12 245 LEU B CA 1
ATOM 4916 C C . LEU B 1 245 ? 4.949 -7.848 4.859 1 98.12 245 LEU B C 1
ATOM 4918 O O . LEU B 1 245 ? 5.445 -6.719 4.852 1 98.12 245 LEU B O 1
ATOM 4922 N N . ARG B 1 246 ? 4.227 -8.305 3.836 1 97.94 246 ARG B N 1
ATOM 4923 C CA . ARG B 1 246 ? 3.789 -7.527 2.68 1 97.94 246 ARG B CA 1
ATOM 4924 C C . ARG B 1 246 ? 4.957 -6.766 2.061 1 97.94 246 ARG B C 1
ATOM 4926 O O . ARG B 1 246 ? 4.863 -5.559 1.827 1 97.94 246 ARG B O 1
ATOM 4933 N N . THR B 1 247 ? 6.02 -7.465 1.728 1 98.75 247 THR B N 1
ATOM 4934 C CA . THR B 1 247 ? 7.195 -6.836 1.136 1 98.75 247 THR B CA 1
ATOM 4935 C C . THR B 1 247 ? 7.527 -7.469 -0.211 1 98.75 247 THR B C 1
ATOM 4937 O O . THR B 1 247 ? 7.734 -8.68 -0.299 1 98.75 247 THR B O 1
ATOM 4940 N N . GLY B 1 248 ? 7.434 -6.738 -1.242 1 98.75 248 GLY B N 1
ATOM 4941 C CA . GLY B 1 248 ? 7.855 -7.086 -2.59 1 98.75 248 GLY B CA 1
ATOM 4942 C C . GLY B 1 248 ? 8.758 -6.043 -3.219 1 98.75 248 GLY B C 1
ATOM 4943 O O . GLY B 1 248 ? 9.242 -5.137 -2.535 1 98.75 248 GLY B O 1
ATOM 4944 N N . TRP B 1 249 ? 9.047 -6.215 -4.551 1 98.88 249 TRP B N 1
ATOM 4945 C CA . TRP B 1 249 ? 9.914 -5.238 -5.195 1 98.88 249 TRP B CA 1
ATOM 4946 C C . TRP B 1 249 ? 9.758 -5.285 -6.711 1 98.88 249 TRP B C 1
ATOM 4948 O O . TRP B 1 249 ? 9.18 -6.23 -7.254 1 98.88 249 TRP B O 1
ATOM 4958 N N . ALA B 1 250 ? 10.195 -4.266 -7.324 1 98.88 250 ALA B N 1
ATOM 4959 C CA . ALA B 1 250 ? 10.391 -4.172 -8.766 1 98.88 250 ALA B CA 1
ATOM 4960 C C . ALA B 1 250 ? 11.836 -3.814 -9.109 1 98.88 250 ALA B C 1
ATOM 4962 O O . ALA B 1 250 ? 12.461 -3.02 -8.406 1 98.88 250 ALA B O 1
ATOM 4963 N N . MET B 1 251 ? 12.344 -4.391 -10.125 1 98.75 251 MET B N 1
ATOM 4964 C CA . MET B 1 251 ? 13.656 -4.055 -10.68 1 98.75 251 MET B CA 1
ATOM 4965 C C . MET B 1 251 ? 13.555 -3.805 -12.18 1 98.75 251 MET B C 1
ATOM 4967 O O . MET B 1 251 ? 12.844 -4.52 -12.891 1 98.75 251 MET B O 1
ATOM 4971 N N . GLY B 1 252 ? 14.203 -2.857 -12.688 1 98.5 252 GLY B N 1
ATOM 4972 C CA . GLY B 1 252 ? 14.211 -2.49 -14.094 1 98.5 252 GLY B CA 1
ATOM 4973 C C . GLY B 1 252 ? 14.969 -1.207 -14.375 1 98.5 252 GLY B C 1
ATOM 4974 O O . GLY B 1 252 ? 15.781 -0.77 -13.555 1 98.5 252 GLY B O 1
ATOM 4975 N N . ASP B 1 253 ? 14.766 -0.687 -15.594 1 98.31 253 ASP B N 1
ATOM 4976 C CA . ASP B 1 253 ? 15.406 0.564 -15.984 1 98.31 253 ASP B CA 1
ATOM 4977 C C . ASP B 1 253 ? 15.141 1.661 -14.953 1 98.31 253 ASP B C 1
ATOM 4979 O O . ASP B 1 253 ? 14.016 1.811 -14.469 1 98.31 253 ASP B O 1
ATOM 4983 N N . ALA B 1 254 ? 16.188 2.447 -14.633 1 97.75 254 ALA B N 1
ATOM 4984 C CA . ALA B 1 254 ? 16.125 3.451 -13.578 1 97.75 254 ALA B CA 1
ATOM 4985 C C . ALA B 1 254 ? 15.031 4.477 -13.867 1 97.75 254 ALA B C 1
ATOM 4987 O O . ALA B 1 254 ? 14.383 4.984 -12.945 1 97.75 254 ALA B O 1
ATOM 4988 N N . THR B 1 255 ? 14.828 4.797 -15.102 1 96.5 255 THR B N 1
ATOM 4989 C CA . THR B 1 255 ? 13.812 5.781 -15.453 1 96.5 255 THR B CA 1
ATOM 4990 C C . THR B 1 255 ? 12.414 5.242 -15.164 1 96.5 255 THR B C 1
ATOM 4992 O O . THR B 1 255 ? 11.539 5.98 -14.695 1 96.5 255 THR B O 1
ATOM 4995 N N . VAL B 1 256 ? 12.18 3.941 -15.445 1 97.56 256 VAL B N 1
ATOM 4996 C CA . VAL B 1 256 ? 10.898 3.303 -15.148 1 97.56 256 VAL B CA 1
ATOM 4997 C C . VAL B 1 256 ? 10.695 3.25 -13.633 1 97.56 256 VAL B C 1
ATOM 4999 O O . VAL B 1 256 ? 9.625 3.607 -13.133 1 97.56 256 VAL B O 1
ATOM 5002 N N . ILE B 1 257 ? 11.766 2.879 -12.906 1 98.19 257 ILE B N 1
ATOM 5003 C CA . ILE B 1 257 ? 11.695 2.742 -11.453 1 98.19 257 ILE B CA 1
ATOM 5004 C C . ILE B 1 257 ? 11.43 4.105 -10.82 1 98.19 257 ILE B C 1
ATOM 5006 O O . ILE B 1 257 ? 10.664 4.207 -9.859 1 98.19 257 ILE B O 1
ATOM 5010 N N . ARG B 1 258 ? 12.023 5.109 -11.352 1 95.5 258 ARG B N 1
ATOM 5011 C CA . ARG B 1 258 ? 11.781 6.461 -10.844 1 95.5 258 ARG B CA 1
ATOM 5012 C C . ARG B 1 258 ? 10.32 6.859 -11.016 1 95.5 258 ARG B C 1
ATOM 5014 O O . ARG B 1 258 ? 9.734 7.488 -10.125 1 95.5 258 ARG B O 1
ATOM 5021 N N . MET B 1 259 ? 9.734 6.539 -12.133 1 95.06 259 MET B N 1
ATOM 5022 C CA . MET B 1 259 ? 8.328 6.848 -12.367 1 95.06 259 MET B CA 1
ATOM 5023 C C . MET B 1 259 ? 7.426 6.051 -11.43 1 95.06 259 MET B C 1
ATOM 5025 O O . MET B 1 259 ? 6.438 6.578 -10.914 1 95.06 259 MET B O 1
ATOM 5029 N N . MET B 1 260 ? 7.809 4.812 -11.234 1 97.19 260 MET B N 1
ATOM 5030 C CA . MET B 1 260 ? 7.07 3.99 -10.281 1 97.19 260 MET B CA 1
ATOM 5031 C C . MET B 1 260 ? 7.16 4.57 -8.867 1 97.19 260 MET B C 1
ATOM 5033 O O . MET B 1 260 ? 6.176 4.586 -8.133 1 97.19 260 MET B O 1
ATOM 5037 N N . ALA B 1 261 ? 8.312 5.035 -8.492 1 96.12 261 ALA B N 1
ATOM 5038 C CA . ALA B 1 261 ? 8.523 5.629 -7.176 1 96.12 261 ALA B CA 1
ATOM 5039 C C . ALA B 1 261 ? 7.691 6.898 -7.004 1 96.12 261 ALA B C 1
ATOM 5041 O O . ALA B 1 261 ? 7.141 7.148 -5.93 1 96.12 261 ALA B O 1
ATOM 5042 N N . LYS B 1 262 ? 7.625 7.699 -8.039 1 92.12 262 LYS B N 1
ATOM 5043 C CA . LYS B 1 262 ? 6.777 8.891 -8.008 1 92.12 262 LYS B CA 1
ATOM 5044 C C . LYS B 1 262 ? 5.316 8.516 -7.762 1 92.12 262 LYS B C 1
ATOM 5046 O O . LYS B 1 262 ? 4.652 9.125 -6.922 1 92.12 262 LYS B O 1
ATOM 5051 N N . ALA B 1 263 ? 4.859 7.555 -8.477 1 93.12 263 ALA B N 1
ATOM 5052 C CA . ALA B 1 263 ? 3.496 7.07 -8.289 1 93.12 263 ALA B CA 1
ATOM 5053 C C . ALA B 1 263 ? 3.289 6.555 -6.863 1 93.12 263 ALA B C 1
ATOM 5055 O O . ALA B 1 263 ? 2.24 6.789 -6.258 1 93.12 263 ALA B O 1
ATOM 5056 N N . LYS B 1 264 ? 4.293 5.887 -6.367 1 95.94 264 LYS B N 1
ATOM 5057 C CA . LYS B 1 264 ? 4.215 5.309 -5.027 1 95.94 264 LYS B CA 1
ATOM 5058 C C . LYS B 1 264 ? 4.148 6.398 -3.961 1 95.94 264 LYS B C 1
ATOM 5060 O O . LYS B 1 264 ? 3.395 6.281 -2.992 1 95.94 264 LYS B O 1
ATOM 5065 N N . GLN B 1 265 ? 4.949 7.375 -4.145 1 92.38 265 GLN B N 1
ATOM 5066 C CA . GLN B 1 265 ? 4.965 8.492 -3.199 1 92.38 265 GLN B CA 1
ATOM 5067 C C . GLN B 1 265 ? 3.568 9.07 -3.016 1 92.38 265 GLN B C 1
ATOM 5069 O O . GLN B 1 265 ? 3.15 9.359 -1.892 1 92.38 265 GLN B O 1
ATOM 5074 N N . ALA B 1 266 ? 2.91 9.203 -4.082 1 90.12 266 ALA B N 1
ATOM 5075 C CA . ALA B 1 266 ? 1.557 9.75 -4.043 1 90.12 266 ALA B CA 1
ATOM 5076 C C . ALA B 1 266 ? 0.572 8.742 -3.465 1 90.12 266 ALA B C 1
ATOM 5078 O O . ALA B 1 266 ? -0.415 9.117 -2.83 1 90.12 266 ALA B O 1
ATOM 5079 N N . SER B 1 267 ? 0.861 7.473 -3.598 1 94.19 267 SER B N 1
ATOM 5080 C CA . SER B 1 267 ? -0.088 6.418 -3.266 1 94.19 267 SER B CA 1
ATOM 5081 C C . SER B 1 267 ? -0.068 6.102 -1.773 1 94.19 267 SER B C 1
ATOM 5083 O O . SER B 1 267 ? -1.12 6 -1.141 1 94.19 267 SER B O 1
ATOM 5085 N N . ASP B 1 268 ? 1.159 5.895 -1.276 1 96.44 268 ASP B N 1
ATOM 5086 C CA . ASP B 1 268 ? 1.222 5.445 0.111 1 96.44 268 ASP B CA 1
ATOM 5087 C C . ASP B 1 268 ? 2.5 5.934 0.79 1 96.44 268 ASP B C 1
ATOM 5089 O O . ASP B 1 268 ? 2.857 5.457 1.868 1 96.44 268 ASP B O 1
ATOM 5093 N N . LEU B 1 269 ? 3.232 6.871 0.188 1 94 269 LEU B N 1
ATOM 5094 C CA . LEU B 1 269 ? 4.5 7.41 0.662 1 94 269 LEU B CA 1
ATOM 5095 C C . LEU B 1 269 ? 5.586 6.336 0.659 1 94 269 LEU B C 1
ATOM 5097 O O . LEU B 1 269 ? 6.59 6.465 -0.041 1 94 269 LEU B O 1
ATOM 5101 N N . HIS B 1 270 ? 5.484 5.332 1.407 1 96.31 270 HIS B N 1
ATOM 5102 C CA . HIS B 1 270 ? 6.391 4.191 1.437 1 96.31 270 HIS B CA 1
ATOM 5103 C C . HIS B 1 270 ? 5.766 3.01 2.174 1 96.31 270 HIS B C 1
ATOM 5105 O O . HIS B 1 270 ? 4.707 3.148 2.789 1 96.31 270 HIS B O 1
ATOM 5111 N N . SER B 1 271 ? 6.348 1.858 2.023 1 98.06 271 SER B N 1
ATOM 5112 C CA . SER B 1 271 ? 5.902 0.633 2.68 1 98.06 271 SER B CA 1
ATOM 5113 C C . SER B 1 271 ? 6.43 0.549 4.109 1 98.06 271 SER B C 1
ATOM 5115 O O . SER B 1 271 ? 7.238 1.381 4.527 1 98.06 271 SER B O 1
ATOM 5117 N N . SER B 1 272 ? 5.965 -0.441 4.879 1 98.5 272 SER B N 1
ATOM 5118 C CA . SER B 1 272 ? 6.344 -0.612 6.277 1 98.5 272 SER B CA 1
ATOM 5119 C C . SER B 1 272 ? 7.859 -0.632 6.441 1 98.5 272 SER B C 1
ATOM 5121 O O . SER B 1 272 ? 8.539 -1.513 5.902 1 98.5 272 SER B O 1
ATOM 5123 N N . ALA B 1 273 ? 8.359 0.371 7.168 1 97.94 273 ALA B N 1
ATOM 5124 C CA . ALA B 1 273 ? 9.789 0.412 7.457 1 97.94 273 ALA B CA 1
ATOM 5125 C C . ALA B 1 273 ? 10.195 -0.717 8.398 1 97.94 273 ALA B C 1
ATOM 5127 O O . ALA B 1 273 ? 11.25 -1.331 8.227 1 97.94 273 ALA B O 1
ATOM 5128 N N . LEU B 1 274 ? 9.32 -1.023 9.344 1 98.62 274 LEU B N 1
ATOM 5129 C CA . LEU B 1 274 ? 9.617 -2.078 10.312 1 98.62 274 LEU B CA 1
ATOM 5130 C C . LEU B 1 274 ? 9.742 -3.43 9.617 1 98.62 274 LEU B C 1
ATOM 5132 O O . LEU B 1 274 ? 10.711 -4.156 9.828 1 98.62 274 LEU B O 1
ATOM 5136 N N . ASP B 1 275 ? 8.758 -3.754 8.758 1 98.75 275 ASP B N 1
ATOM 5137 C CA . ASP B 1 275 ? 8.781 -5.031 8.055 1 98.75 275 ASP B CA 1
ATOM 5138 C C . ASP B 1 275 ? 10.07 -5.188 7.242 1 98.75 275 ASP B C 1
ATOM 5140 O O . ASP B 1 275 ? 10.695 -6.25 7.262 1 98.75 275 ASP B O 1
ATOM 5144 N N . GLN B 1 276 ? 10.445 -4.117 6.523 1 98.62 276 GLN B N 1
ATOM 5145 C CA . GLN B 1 276 ? 11.641 -4.156 5.684 1 98.62 276 GLN B CA 1
ATOM 5146 C C . GLN B 1 276 ? 12.891 -4.379 6.523 1 98.62 276 GLN B C 1
ATOM 5148 O O . GLN B 1 276 ? 13.758 -5.18 6.16 1 98.62 276 GLN B O 1
ATOM 5153 N N . ARG B 1 277 ? 12.977 -3.701 7.652 1 98.31 277 ARG B N 1
ATOM 5154 C CA . ARG B 1 277 ? 14.164 -3.816 8.5 1 98.31 277 ARG B CA 1
ATOM 5155 C C . ARG B 1 277 ? 14.227 -5.188 9.164 1 98.31 277 ARG B C 1
ATOM 5157 O O . ARG B 1 277 ? 15.312 -5.727 9.375 1 98.31 277 ARG B O 1
ATOM 5164 N N . ILE B 1 278 ? 13.055 -5.746 9.531 1 98.56 278 ILE B N 1
ATOM 5165 C CA . ILE B 1 278 ? 13.016 -7.109 10.047 1 98.56 278 ILE B CA 1
ATOM 5166 C C . ILE B 1 278 ? 13.586 -8.07 9.008 1 98.56 278 ILE B C 1
ATOM 5168 O O . ILE B 1 278 ? 14.398 -8.938 9.336 1 98.56 278 ILE B O 1
ATOM 5172 N N . ILE B 1 279 ? 13.219 -7.906 7.758 1 98.62 279 ILE B N 1
ATOM 5173 C CA . ILE B 1 279 ? 13.695 -8.773 6.688 1 98.62 279 ILE B CA 1
ATOM 5174 C C . ILE B 1 279 ? 15.203 -8.602 6.52 1 98.62 279 ILE B C 1
ATOM 5176 O O . ILE B 1 279 ? 15.938 -9.578 6.371 1 98.62 279 ILE B O 1
ATOM 5180 N N . VAL B 1 280 ? 15.695 -7.32 6.559 1 97.88 280 VAL B N 1
ATOM 5181 C CA . VAL B 1 280 ? 17.125 -7.047 6.453 1 97.88 280 VAL B CA 1
ATOM 5182 C C . VAL B 1 280 ? 17.875 -7.812 7.535 1 97.88 280 VAL B C 1
ATOM 5184 O O . VAL B 1 280 ? 18.875 -8.484 7.25 1 97.88 280 VAL B O 1
ATOM 5187 N N . GLN B 1 281 ? 17.359 -7.66 8.75 1 97.38 281 GLN B N 1
ATOM 5188 C CA . GLN B 1 281 ? 18.016 -8.32 9.875 1 97.38 281 GLN B CA 1
ATOM 5189 C C . GLN B 1 281 ? 17.938 -9.836 9.75 1 97.38 281 GLN B C 1
ATOM 5191 O O . GLN B 1 281 ? 18.875 -10.547 10.109 1 97.38 281 GLN B O 1
ATOM 5196 N N . LEU B 1 282 ? 16.828 -10.359 9.305 1 97.94 282 LEU B N 1
ATOM 5197 C CA . LEU B 1 282 ? 16.625 -11.789 9.094 1 97.94 282 LEU B CA 1
ATOM 5198 C C . LEU B 1 282 ? 17.641 -12.328 8.086 1 97.94 282 LEU B C 1
ATOM 5200 O O . LEU B 1 282 ? 18.266 -13.367 8.32 1 97.94 282 LEU B O 1
ATOM 5204 N N . LEU B 1 283 ? 17.828 -11.594 6.988 1 97.31 283 LEU B N 1
ATOM 5205 C CA . LEU B 1 283 ? 18.594 -12.078 5.852 1 97.31 283 LEU B CA 1
ATOM 5206 C C . LEU B 1 283 ? 20.094 -12.008 6.148 1 97.31 283 LEU B C 1
ATOM 5208 O O . LEU B 1 283 ? 20.906 -12.617 5.438 1 97.31 283 LEU B O 1
ATOM 5212 N N . ALA B 1 284 ? 20.5 -11.328 7.133 1 93 284 ALA B N 1
ATOM 5213 C CA . ALA B 1 284 ? 21.906 -11.18 7.488 1 93 284 ALA B CA 1
ATOM 5214 C C . ALA B 1 284 ? 22.516 -12.516 7.898 1 93 284 ALA B C 1
ATOM 5216 O O . ALA B 1 284 ? 23.672 -12.797 7.594 1 93 284 ALA B O 1
ATOM 5217 N N . ASP B 1 285 ? 21.797 -13.383 8.547 1 87.62 285 ASP B N 1
ATOM 5218 C CA . ASP B 1 285 ? 22.391 -14.617 9.039 1 87.62 285 ASP B CA 1
ATOM 5219 C C . ASP B 1 285 ? 21.469 -15.805 8.836 1 87.62 285 ASP B C 1
ATOM 5221 O O . ASP B 1 285 ? 21.781 -16.922 9.227 1 87.62 285 ASP B O 1
ATOM 5225 N N . PHE B 1 286 ? 20.422 -15.641 8.234 1 94.81 286 PHE B N 1
ATOM 5226 C CA . PHE B 1 286 ? 19.438 -16.703 8.008 1 94.81 286 PHE B CA 1
ATOM 5227 C C . PHE B 1 286 ? 19.797 -17.5 6.762 1 94.81 286 PHE B C 1
ATOM 5229 O O . PHE B 1 286 ? 20.078 -16.938 5.707 1 94.81 286 PHE B O 1
ATOM 5236 N N . PRO B 1 287 ? 19.953 -18.797 6.82 1 96.12 287 PRO B N 1
ATOM 5237 C CA . PRO B 1 287 ? 20.234 -19.641 5.648 1 96.12 287 PRO B CA 1
ATOM 5238 C C . PRO B 1 287 ? 19.031 -19.75 4.711 1 96.12 287 PRO B C 1
ATOM 5240 O O . PRO B 1 287 ? 18.469 -20.844 4.566 1 96.12 287 PRO B O 1
ATOM 5243 N N . LEU B 1 288 ? 18.781 -18.719 4.023 1 96.19 288 LEU B N 1
ATOM 5244 C CA . LEU B 1 288 ? 17.562 -18.594 3.213 1 96.19 288 LEU B CA 1
ATOM 5245 C C . LEU B 1 288 ? 17.531 -19.656 2.121 1 96.19 288 LEU B C 1
ATOM 5247 O O . LEU B 1 288 ? 16.484 -20.266 1.869 1 96.19 288 LEU B O 1
ATOM 5251 N N . VAL B 1 289 ? 18.609 -19.922 1.478 1 93.38 289 VAL B N 1
ATOM 5252 C CA . VAL B 1 289 ? 18.672 -20.859 0.361 1 93.38 289 VAL B CA 1
ATOM 5253 C C . VAL B 1 289 ? 18.312 -22.266 0.845 1 93.38 289 VAL B C 1
ATOM 5255 O O . VAL B 1 289 ? 17.5 -22.953 0.229 1 93.38 289 VAL B O 1
ATOM 5258 N N . ASP B 1 290 ? 18.922 -22.656 1.972 1 95.31 290 ASP B N 1
ATOM 5259 C CA . ASP B 1 290 ? 18.625 -23.969 2.543 1 95.31 290 ASP B CA 1
ATOM 5260 C C . ASP B 1 290 ? 17.172 -24.062 2.994 1 95.31 290 ASP B C 1
ATOM 5262 O O . ASP B 1 290 ? 16.516 -25.078 2.781 1 95.31 290 ASP B O 1
ATOM 5266 N N . TYR B 1 291 ? 16.781 -23.047 3.635 1 96.62 291 TYR B N 1
ATOM 5267 C CA . TYR B 1 291 ? 15.398 -22.969 4.086 1 96.62 291 TYR B CA 1
ATOM 5268 C C . TYR B 1 291 ? 14.43 -23.156 2.922 1 96.62 291 TYR B C 1
ATOM 5270 O O . TYR B 1 291 ? 13.508 -23.969 2.992 1 96.62 291 TYR B O 1
ATOM 5278 N N . LEU B 1 292 ? 14.68 -22.453 1.799 1 96.44 292 LEU B N 1
ATOM 5279 C CA . LEU B 1 292 ? 13.781 -22.5 0.648 1 96.44 292 LEU B CA 1
ATOM 5280 C C . LEU B 1 292 ? 13.844 -23.859 -0.037 1 96.44 292 LEU B C 1
ATOM 5282 O O . LEU B 1 292 ? 12.844 -24.344 -0.564 1 96.44 292 LEU B O 1
ATOM 5286 N N . ARG B 1 293 ? 14.992 -24.438 -0.027 1 95 293 ARG B N 1
ATOM 5287 C CA . ARG B 1 293 ? 15.117 -25.797 -0.553 1 95 293 ARG B CA 1
ATOM 5288 C C . ARG B 1 293 ? 14.242 -26.766 0.227 1 95 293 ARG B C 1
ATOM 5290 O O . ARG B 1 293 ? 13.562 -27.609 -0.365 1 95 293 ARG B O 1
ATOM 5297 N N . ASP B 1 294 ? 14.25 -26.625 1.505 1 96.06 294 ASP B N 1
ATOM 5298 C CA . ASP B 1 294 ? 13.438 -27.484 2.355 1 96.06 294 ASP B CA 1
ATOM 5299 C C . ASP B 1 294 ? 11.945 -27.25 2.119 1 96.06 294 ASP B C 1
ATOM 5301 O O . ASP B 1 294 ? 11.164 -28.188 2.059 1 96.06 294 ASP B O 1
ATOM 5305 N N . VAL B 1 295 ? 11.586 -26 2.039 1 96.62 295 VAL B N 1
ATOM 5306 C CA . VAL B 1 295 ? 10.195 -25.656 1.785 1 96.62 295 VAL B CA 1
ATOM 5307 C C . VAL B 1 295 ? 9.758 -26.234 0.443 1 96.62 295 VAL B C 1
ATOM 5309 O O . VAL B 1 295 ? 8.695 -26.859 0.345 1 96.62 295 VAL B O 1
ATOM 5312 N N . ALA B 1 296 ? 10.586 -26.047 -0.572 1 96.5 296 ALA B N 1
ATOM 5313 C CA . ALA B 1 296 ? 10.273 -26.547 -1.912 1 96.5 296 ALA B CA 1
ATOM 5314 C C . ALA B 1 296 ? 10.148 -28.062 -1.923 1 96.5 296 ALA B C 1
ATOM 5316 O O . ALA B 1 296 ? 9.281 -28.609 -2.596 1 96.5 296 ALA B O 1
ATOM 5317 N N . ARG B 1 297 ? 10.984 -28.688 -1.234 1 96.12 297 ARG B N 1
ATOM 5318 C CA . ARG B 1 297 ? 10.938 -30.141 -1.141 1 96.12 297 ARG B CA 1
ATOM 5319 C C . ARG B 1 297 ? 9.633 -30.609 -0.5 1 96.12 297 ARG B C 1
ATOM 5321 O O . ARG B 1 297 ? 9.016 -31.562 -0.971 1 96.12 297 ARG B O 1
ATOM 5328 N N . GLU B 1 298 ? 9.289 -29.969 0.556 1 97 298 GLU B N 1
ATOM 5329 C CA . GLU B 1 298 ? 8.039 -30.312 1.227 1 97 298 GLU B CA 1
ATOM 5330 C C . GLU B 1 298 ? 6.844 -30.078 0.305 1 97 298 GLU B C 1
ATOM 5332 O O . GLU B 1 298 ? 5.934 -30.906 0.241 1 97 298 GLU B O 1
ATOM 5337 N N . TYR B 1 299 ? 6.816 -28.953 -0.368 1 96.94 299 TYR B N 1
ATOM 5338 C CA . TYR B 1 299 ? 5.734 -28.672 -1.309 1 96.94 299 TYR B CA 1
ATOM 5339 C C . TYR B 1 299 ? 5.719 -29.703 -2.432 1 96.94 299 TYR B C 1
ATOM 5341 O O . TYR B 1 299 ? 4.648 -30.125 -2.885 1 96.94 299 TYR B O 1
ATOM 5349 N N . GLY B 1 300 ? 6.934 -30.094 -2.902 1 96.88 300 GLY B N 1
ATOM 5350 C CA . GLY B 1 300 ? 7.016 -31.156 -3.891 1 96.88 300 GLY B CA 1
ATOM 5351 C C . GLY B 1 300 ? 6.406 -32.469 -3.412 1 96.88 300 GLY B C 1
ATOM 5352 O O . GLY B 1 300 ? 5.691 -33.125 -4.16 1 96.88 300 GLY B O 1
ATOM 5353 N N . ARG B 1 301 ? 6.699 -32.812 -2.256 1 97.31 301 ARG B N 1
ATOM 5354 C CA . ARG B 1 301 ? 6.145 -34.031 -1.665 1 97.31 301 ARG B CA 1
ATOM 5355 C C . ARG B 1 301 ? 4.621 -33.969 -1.604 1 97.31 301 ARG B C 1
ATOM 5357 O O . ARG B 1 301 ? 3.936 -34.938 -1.922 1 97.31 301 ARG B O 1
ATOM 5364 N N . ARG B 1 302 ? 4.117 -32.875 -1.141 1 97.19 302 ARG B N 1
ATOM 5365 C CA . ARG B 1 302 ? 2.672 -32.688 -1.038 1 97.19 302 ARG B CA 1
ATOM 5366 C C . ARG B 1 302 ? 2.016 -32.719 -2.414 1 97.19 302 ARG B C 1
ATOM 5368 O O . ARG B 1 302 ? 0.924 -33.281 -2.572 1 97.19 302 ARG B O 1
ATOM 5375 N N . MET B 1 303 ? 2.664 -32.062 -3.336 1 97.31 303 MET B N 1
ATOM 5376 C CA . MET B 1 303 ? 2.189 -32.094 -4.715 1 97.31 303 MET B CA 1
ATOM 5377 C C . MET B 1 303 ? 2.098 -33.531 -5.215 1 97.31 303 MET B C 1
ATOM 5379 O O . MET B 1 303 ? 1.095 -33.938 -5.816 1 97.31 303 MET B O 1
ATOM 5383 N N . ASP B 1 304 ? 3.082 -34.312 -4.926 1 97.81 304 ASP B N 1
ATOM 5384 C CA . ASP B 1 304 ? 3.096 -35.719 -5.312 1 97.81 304 ASP B CA 1
ATOM 5385 C C . ASP B 1 304 ? 1.933 -36.469 -4.672 1 97.81 304 ASP B C 1
ATOM 5387 O O . ASP B 1 304 ? 1.283 -37.281 -5.328 1 97.81 304 ASP B O 1
ATOM 5391 N N . LEU B 1 305 ? 1.752 -36.219 -3.438 1 98.31 305 LEU B N 1
ATOM 5392 C CA . LEU B 1 305 ? 0.644 -36.844 -2.73 1 98.31 305 LEU B CA 1
ATOM 5393 C C . LEU B 1 305 ? -0.689 -36.469 -3.381 1 98.31 305 LEU B C 1
ATOM 5395 O O . LEU B 1 305 ? -1.536 -37.344 -3.588 1 98.31 305 LEU B O 1
ATOM 5399 N N . MET B 1 306 ? -0.907 -35.219 -3.654 1 98.12 306 MET B N 1
ATOM 5400 C CA . MET B 1 306 ? -2.143 -34.781 -4.285 1 98.12 306 MET B CA 1
ATOM 5401 C C . MET B 1 306 ? -2.357 -35.469 -5.625 1 98.12 306 MET B C 1
ATOM 5403 O O . MET B 1 306 ? -3.455 -35.938 -5.91 1 98.12 306 MET B O 1
ATOM 5407 N N . GLN B 1 307 ? -1.326 -35.594 -6.469 1 97.94 307 GLN B N 1
ATOM 5408 C CA . GLN B 1 307 ? -1.415 -36.219 -7.785 1 97.94 307 GLN B CA 1
ATOM 5409 C C . GLN B 1 307 ? -1.755 -37.688 -7.672 1 97.94 307 GLN B C 1
ATOM 5411 O O . GLN B 1 307 ? -2.602 -38.188 -8.406 1 97.94 307 GLN B O 1
ATOM 5416 N N . ARG B 1 308 ? -1.057 -38.25 -6.762 1 98 308 ARG B N 1
ATOM 5417 C CA . ARG B 1 308 ? -1.297 -39.688 -6.566 1 98 308 ARG B CA 1
ATOM 5418 C C . ARG B 1 308 ? -2.734 -39.938 -6.129 1 98 308 ARG B C 1
ATOM 5420 O O . ARG B 1 308 ? -3.381 -40.875 -6.621 1 98 308 ARG B O 1
ATOM 5427 N N . GLU B 1 309 ? -3.143 -39.125 -5.148 1 98.12 309 GLU B N 1
ATOM 5428 C CA . GLU B 1 309 ? -4.512 -39.281 -4.664 1 98.12 309 GLU B CA 1
ATOM 5429 C C . GLU B 1 309 ? -5.523 -39 -5.773 1 98.12 309 GLU B C 1
ATOM 5431 O O . GLU B 1 309 ? -6.508 -39.75 -5.918 1 98.12 309 GLU B O 1
ATOM 5436 N N . LEU B 1 310 ? -5.402 -38 -6.539 1 98 310 LEU B N 1
ATOM 5437 C CA . LEU B 1 310 ? -6.277 -37.688 -7.664 1 98 310 LEU B CA 1
ATOM 5438 C C . LEU B 1 310 ? -6.312 -38.844 -8.656 1 98 310 LEU B C 1
ATOM 5440 O O . LEU B 1 310 ? -7.387 -39.25 -9.109 1 98 310 LEU B O 1
ATOM 5444 N N . ALA B 1 311 ? -5.156 -39.375 -9 1 97.69 311 ALA B N 1
ATOM 5445 C CA . ALA B 1 311 ? -5.031 -40.469 -9.977 1 97.69 311 ALA B CA 1
ATOM 5446 C C . ALA B 1 311 ? -5.727 -41.719 -9.484 1 97.69 311 ALA B C 1
ATOM 5448 O O . ALA B 1 311 ? -6.273 -42.5 -10.289 1 97.69 311 ALA B O 1
ATOM 5449 N N . SER B 1 312 ? -5.719 -41.844 -8.227 1 97.69 312 SER B N 1
ATOM 5450 C CA . SER B 1 312 ? -6.266 -43.062 -7.652 1 97.69 312 SER B CA 1
ATOM 5451 C C . SER B 1 312 ? -7.773 -43.156 -7.84 1 97.69 312 SER B C 1
ATOM 5453 O O . SER B 1 312 ? -8.359 -44.219 -7.805 1 97.69 312 SER B O 1
ATOM 5455 N N . HIS B 1 313 ? -8.43 -42.094 -8 1 96.44 313 HIS B N 1
ATOM 5456 C CA . HIS B 1 313 ? -9.883 -42.062 -8.164 1 96.44 313 HIS B CA 1
ATOM 5457 C C . HIS B 1 313 ? -10.281 -42.375 -9.602 1 96.44 313 HIS B C 1
ATOM 5459 O O . HIS B 1 313 ? -11.445 -42.656 -9.883 1 96.44 313 HIS B O 1
ATOM 5465 N N . ARG B 1 314 ? -9.461 -42.406 -10.602 1 96.12 314 ARG B N 1
ATOM 5466 C CA . ARG B 1 314 ? -9.633 -42.844 -11.984 1 96.12 314 ARG B CA 1
ATOM 5467 C C . ARG B 1 314 ? -10.852 -42.156 -12.617 1 96.12 314 ARG B C 1
ATOM 5469 O O . ARG B 1 314 ? -11.688 -42.844 -13.219 1 96.12 314 ARG B O 1
ATOM 5476 N N . ILE B 1 315 ? -10.914 -40.875 -12.391 1 95.38 315 ILE B N 1
ATOM 5477 C CA . ILE B 1 315 ? -12.016 -40.125 -12.984 1 95.38 315 ILE B CA 1
ATOM 5478 C C . ILE B 1 315 ? -11.727 -39.875 -14.469 1 95.38 315 ILE B C 1
ATOM 5480 O O . ILE B 1 315 ? -10.742 -39.219 -14.82 1 95.38 315 ILE B O 1
ATOM 5484 N N . GLU B 1 316 ? -12.609 -40.406 -15.359 1 94.38 316 GLU B N 1
ATOM 5485 C CA . GLU B 1 316 ? -12.453 -40.219 -16.797 1 94.38 316 GLU B CA 1
ATOM 5486 C C . GLU B 1 316 ? -12.555 -38.75 -17.188 1 94.38 316 GLU B C 1
ATOM 5488 O O . GLU B 1 316 ? -13.469 -38.031 -16.75 1 94.38 316 GLU B O 1
ATOM 5493 N N . GLY B 1 317 ? -11.555 -38.344 -17.938 1 95.19 317 GLY B N 1
ATOM 5494 C CA . GLY B 1 317 ? -11.594 -36.969 -18.453 1 95.19 317 GLY B CA 1
ATOM 5495 C C . GLY B 1 317 ? -10.859 -35.969 -17.578 1 95.19 317 GLY B C 1
ATOM 5496 O O . GLY B 1 317 ? -10.602 -34.844 -17.984 1 95.19 317 GLY B O 1
ATOM 5497 N N . LEU B 1 318 ? -10.562 -36.375 -16.328 1 96.94 318 LEU B N 1
ATOM 5498 C CA . LEU B 1 318 ? -9.773 -35.531 -15.461 1 96.94 318 LEU B CA 1
ATOM 5499 C C . LEU B 1 318 ? -8.297 -35.562 -15.844 1 96.94 318 LEU B C 1
ATOM 5501 O O . LEU B 1 318 ? -7.711 -36.656 -15.953 1 96.94 318 LEU B O 1
ATOM 5505 N N . ARG B 1 319 ? -7.773 -34.344 -16.141 1 96.88 319 ARG B N 1
ATOM 5506 C CA . ARG B 1 319 ? -6.383 -34.281 -16.562 1 96.88 319 ARG B CA 1
ATOM 5507 C C . ARG B 1 319 ? -5.652 -33.125 -15.906 1 96.88 319 ARG B C 1
ATOM 5509 O O . ARG B 1 319 ? -6.281 -32.125 -15.477 1 96.88 319 ARG B O 1
ATOM 5516 N N . TRP B 1 320 ? -4.363 -33.219 -15.789 1 96.62 320 TRP B N 1
ATOM 5517 C CA . TRP B 1 320 ? -3.494 -32.156 -15.344 1 96.62 320 TRP B CA 1
ATOM 5518 C C . TRP B 1 320 ? -2.062 -32.375 -15.828 1 96.62 320 TRP B C 1
ATOM 5520 O O . TRP B 1 320 ? -1.723 -33.438 -16.312 1 96.62 320 TRP B O 1
ATOM 5530 N N . GLU B 1 321 ? -1.293 -31.297 -15.891 1 90.88 321 GLU B N 1
ATOM 5531 C CA . GLU B 1 321 ? 0.15 -31.375 -16.094 1 90.88 321 GLU B CA 1
ATOM 5532 C C . GLU B 1 321 ? 0.909 -31.156 -14.797 1 90.88 321 GLU B C 1
ATOM 5534 O O . GLU B 1 321 ? 0.569 -30.25 -14.023 1 90.88 321 GLU B O 1
ATOM 5539 N N . GLU B 1 322 ? 1.837 -32.031 -14.586 1 94.31 322 GLU B N 1
ATOM 5540 C CA . GLU B 1 322 ? 2.629 -31.938 -13.359 1 94.31 322 GLU B CA 1
ATOM 5541 C C . GLU B 1 322 ? 3.492 -30.672 -13.352 1 94.31 322 GLU B C 1
ATOM 5543 O O . GLU B 1 322 ? 4.285 -30.453 -14.266 1 94.31 322 GLU B O 1
ATOM 5548 N N . PRO B 1 323 ? 3.35 -29.859 -12.367 1 94.62 323 PRO B N 1
ATOM 5549 C CA . PRO B 1 323 ? 4.246 -28.703 -12.25 1 94.62 323 PRO B CA 1
ATOM 5550 C C . PRO B 1 323 ? 5.641 -29.078 -11.75 1 94.62 323 PRO B C 1
ATOM 5552 O O . PRO B 1 323 ? 5.801 -30.109 -11.086 1 94.62 323 PRO B O 1
ATOM 5555 N N . ARG B 1 324 ? 6.609 -28.266 -12.039 1 94 324 ARG B N 1
ATOM 5556 C CA . ARG B 1 324 ? 7.984 -28.484 -11.609 1 94 324 ARG B CA 1
ATOM 5557 C C . ARG B 1 324 ? 8.312 -27.672 -10.367 1 94 324 ARG B C 1
ATOM 5559 O O . ARG B 1 324 ? 9.438 -27.719 -9.859 1 94 324 ARG B O 1
ATOM 5566 N N . GLY B 1 325 ? 7.441 -26.953 -9.867 1 96.25 325 GLY B N 1
ATOM 5567 C CA . GLY B 1 325 ? 7.543 -26.078 -8.703 1 96.25 325 GLY B CA 1
ATOM 5568 C C . GLY B 1 325 ? 6.281 -25.281 -8.445 1 96.25 325 GLY B C 1
ATOM 5569 O O . GLY B 1 325 ? 5.223 -25.594 -9 1 96.25 325 GLY B O 1
ATOM 5570 N N . GLY B 1 326 ? 6.395 -24.375 -7.523 1 96.62 326 GLY B N 1
ATOM 5571 C CA . GLY B 1 326 ? 5.281 -23.484 -7.215 1 96.62 326 GLY B CA 1
ATOM 5572 C C . GLY B 1 326 ? 4.336 -24.062 -6.18 1 96.62 326 GLY B C 1
ATOM 5573 O O . GLY B 1 326 ? 4.77 -24.703 -5.223 1 96.62 326 GLY B O 1
ATOM 5574 N N . MET B 1 327 ? 3.006 -23.703 -6.363 1 97.19 327 MET B N 1
ATOM 5575 C CA . MET B 1 327 ? 2.092 -24.016 -5.266 1 97.19 327 MET B CA 1
ATOM 5576 C C . MET B 1 327 ? 0.77 -24.562 -5.793 1 97.19 327 MET B C 1
ATOM 5578 O O . MET B 1 327 ? -0.122 -24.891 -5.012 1 97.19 327 MET B O 1
ATOM 5582 N N . PHE B 1 328 ? 0.64 -24.703 -7.164 1 97.25 328 PHE B N 1
ATOM 5583 C CA . PHE B 1 328 ? -0.698 -24.938 -7.699 1 97.25 328 PHE B CA 1
ATOM 5584 C C . PHE B 1 328 ? -0.693 -26.109 -8.68 1 97.25 328 PHE B C 1
ATOM 5586 O O . PHE B 1 328 ? 0.321 -26.375 -9.328 1 97.25 328 PHE B O 1
ATOM 5593 N N . LEU B 1 329 ? -1.771 -26.781 -8.711 1 97.69 329 LEU B N 1
ATOM 5594 C CA . LEU B 1 329 ? -2.102 -27.781 -9.719 1 97.69 329 LEU B CA 1
ATOM 5595 C C . LEU B 1 329 ? -3.322 -27.359 -10.523 1 97.69 329 LEU B C 1
ATOM 5597 O O . LEU B 1 329 ? -4.371 -27.047 -9.961 1 97.69 329 LEU B O 1
ATOM 5601 N N . TRP B 1 330 ? -3.137 -27.281 -11.797 1 97.56 330 TRP B N 1
ATOM 5602 C CA . TRP B 1 330 ? -4.203 -26.891 -12.703 1 97.56 330 TRP B CA 1
ATOM 5603 C C . TRP B 1 330 ? -4.879 -28.109 -13.312 1 97.56 330 TRP B C 1
ATOM 5605 O O . TRP B 1 330 ? -4.219 -28.938 -13.938 1 97.56 330 TRP B O 1
ATOM 5615 N N . LEU B 1 331 ? -6.207 -28.141 -13.203 1 98.06 331 LEU B N 1
ATOM 5616 C CA . LEU B 1 331 ? -6.949 -29.312 -13.656 1 98.06 331 LEU B CA 1
ATOM 5617 C C . LEU B 1 331 ? -7.84 -28.969 -14.844 1 98.06 331 LEU B C 1
ATOM 5619 O O . LEU B 1 331 ? -8.391 -27.859 -14.914 1 98.06 331 LEU B O 1
ATOM 5623 N N . THR B 1 332 ? -7.93 -29.859 -15.727 1 97.81 332 THR B N 1
ATOM 5624 C CA . THR B 1 332 ? -9.031 -29.922 -16.672 1 97.81 332 THR B CA 1
ATOM 5625 C C . THR B 1 332 ? -10.047 -30.984 -16.266 1 97.81 332 THR B C 1
ATOM 5627 O O . THR B 1 332 ? -9.711 -32.188 -16.188 1 97.81 332 THR B O 1
ATOM 5630 N N . LEU B 1 333 ? -11.211 -30.531 -15.969 1 97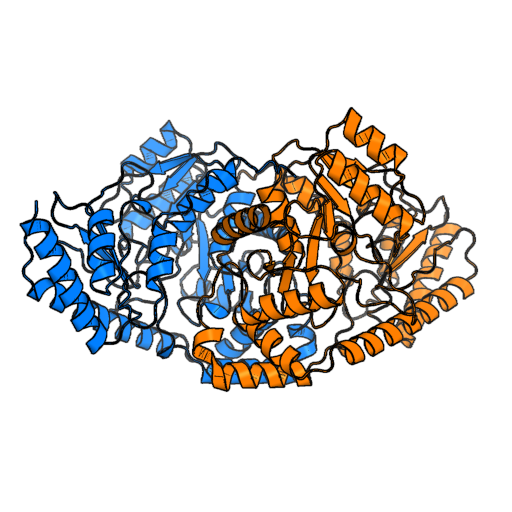.75 333 LEU B N 1
ATOM 5631 C CA . LEU B 1 333 ? -12.289 -31.422 -15.562 1 97.75 333 LEU B CA 1
ATOM 5632 C C . LEU B 1 333 ? -12.945 -32.062 -16.781 1 97.75 333 LEU B C 1
ATOM 5634 O O . LEU B 1 333 ? -12.727 -31.641 -17.906 1 97.75 333 LEU B O 1
ATOM 5638 N N . PRO B 1 334 ? -13.727 -33.062 -16.516 1 95.44 334 PRO B N 1
ATOM 5639 C CA . PRO B 1 334 ? -14.477 -33.625 -17.641 1 95.44 334 PRO B CA 1
ATOM 5640 C C . PRO B 1 334 ? -15.273 -32.594 -18.422 1 95.44 334 PRO B C 1
ATOM 5642 O O . PRO B 1 334 ? -15.797 -31.641 -17.828 1 95.44 334 PRO B O 1
ATOM 5645 N N . GLU B 1 335 ? -15.352 -32.625 -19.75 1 90.19 335 GLU B N 1
ATOM 5646 C CA . GLU B 1 335 ? -15.812 -31.609 -20.703 1 90.19 335 GLU B CA 1
ATOM 5647 C C . GLU B 1 335 ? -17.172 -31.047 -20.297 1 90.19 335 GLU B C 1
ATOM 5649 O O . GLU B 1 335 ? -17.406 -29.844 -20.391 1 90.19 335 GLU B O 1
ATOM 5654 N N . ALA B 1 336 ? -18.109 -31.766 -19.812 1 85.94 336 ALA B N 1
ATOM 5655 C CA . ALA B 1 336 ? -19.469 -31.281 -19.562 1 85.94 336 ALA B CA 1
ATOM 5656 C C . ALA B 1 336 ? -19.609 -30.75 -18.141 1 85.94 336 ALA B C 1
ATOM 5658 O O . ALA B 1 336 ? -20.641 -30.188 -17.781 1 85.94 336 ALA B O 1
ATOM 5659 N N . LEU B 1 337 ? -18.5 -30.703 -17.562 1 94.12 337 LEU B N 1
ATOM 5660 C CA . LEU B 1 337 ? -18.609 -30.281 -16.172 1 94.12 337 LEU B CA 1
ATOM 5661 C C . LEU B 1 337 ? -18.344 -28.781 -16.031 1 94.12 337 LEU B C 1
ATOM 5663 O O . LEU B 1 337 ? -17.375 -28.266 -16.594 1 94.12 337 LEU B O 1
ATOM 5667 N N . ASP B 1 338 ? -19.219 -28.062 -15.336 1 94.94 338 ASP B N 1
ATOM 5668 C CA . ASP B 1 338 ? -19.031 -26.672 -14.977 1 94.94 338 ASP B CA 1
ATOM 5669 C C . ASP B 1 338 ? -18.391 -26.531 -13.594 1 94.94 338 ASP B C 1
ATOM 5671 O O . ASP B 1 338 ? -19 -26.891 -12.586 1 94.94 338 ASP B O 1
ATOM 5675 N N . ALA B 1 339 ? -17.203 -25.984 -13.586 1 95.5 339 ALA B N 1
ATOM 5676 C CA . ALA B 1 339 ? -16.422 -25.938 -12.352 1 95.5 339 ALA B CA 1
ATOM 5677 C C . ALA B 1 339 ? -17.109 -25.078 -11.297 1 95.5 339 ALA B C 1
ATOM 5679 O O . ALA B 1 339 ? -17 -25.344 -10.094 1 95.5 339 ALA B O 1
ATOM 5680 N N . GLU B 1 340 ? -17.766 -23.984 -11.672 1 93.25 340 GLU B N 1
ATOM 5681 C CA . GLU B 1 340 ? -18.469 -23.156 -10.711 1 93.25 340 GLU B CA 1
ATOM 5682 C C . GLU B 1 340 ? -19.625 -23.922 -10.055 1 93.25 340 GLU B C 1
ATOM 5684 O O . GLU B 1 340 ? -19.859 -23.797 -8.852 1 93.25 340 GLU B O 1
ATOM 5689 N N . ALA B 1 341 ? -20.359 -24.641 -10.859 1 92.75 341 ALA B N 1
ATOM 5690 C CA . ALA B 1 341 ? -21.406 -25.5 -10.32 1 92.75 341 ALA B CA 1
ATOM 5691 C C . ALA B 1 341 ? -20.828 -26.562 -9.406 1 92.75 341 ALA B C 1
ATOM 5693 O O . ALA B 1 341 ? -21.391 -26.875 -8.359 1 92.75 341 ALA B O 1
ATOM 5694 N N . LEU B 1 342 ? -19.734 -27.141 -9.891 1 94.56 342 LEU B N 1
ATOM 5695 C CA . LEU B 1 342 ? -19.078 -28.141 -9.078 1 94.56 342 LEU B CA 1
ATOM 5696 C C . LEU B 1 342 ? -18.656 -27.562 -7.727 1 94.56 342 LEU B C 1
ATOM 5698 O O . LEU B 1 342 ? -18.75 -28.25 -6.703 1 94.56 342 LEU B O 1
ATOM 5702 N N . LEU B 1 343 ? -18.125 -26.328 -7.695 1 94.06 343 LEU B N 1
ATOM 5703 C CA . LEU B 1 343 ? -17.703 -25.688 -6.453 1 94.06 343 LEU B CA 1
ATOM 5704 C C . LEU B 1 343 ? -18.875 -25.594 -5.477 1 94.06 343 LEU B C 1
ATOM 5706 O O . LEU B 1 343 ? -18.719 -25.859 -4.281 1 94.06 343 LEU B O 1
ATOM 5710 N N . ARG B 1 344 ? -20.047 -25.172 -5.949 1 90.56 344 ARG B N 1
ATOM 5711 C CA . ARG B 1 344 ? -21.219 -25.078 -5.098 1 90.56 344 ARG B CA 1
ATOM 5712 C C . ARG B 1 344 ? -21.547 -26.422 -4.441 1 90.56 344 ARG B C 1
ATOM 5714 O O . ARG B 1 344 ? -21.875 -26.469 -3.256 1 90.56 344 ARG B O 1
ATOM 5721 N N . ALA B 1 345 ? -21.422 -27.453 -5.223 1 90.12 345 ALA B N 1
ATOM 5722 C CA . ALA B 1 345 ? -21.688 -28.797 -4.719 1 90.12 345 ALA B CA 1
ATOM 5723 C C . ALA B 1 345 ? -20.625 -29.234 -3.717 1 90.12 345 ALA B C 1
ATOM 5725 O O . ALA B 1 345 ? -20.938 -29.812 -2.678 1 90.12 345 ALA B O 1
ATOM 5726 N N . SER B 1 346 ? -19.422 -29.031 -4.082 1 93.31 346 SER B N 1
ATOM 5727 C CA . SER B 1 346 ? -18.328 -29.5 -3.246 1 93.31 346 SER B CA 1
ATOM 5728 C C . SER B 1 346 ? -18.297 -28.75 -1.915 1 93.31 346 SER B C 1
ATOM 5730 O O . SER B 1 346 ? -17.906 -29.312 -0.892 1 93.31 346 SER B O 1
ATOM 5732 N N . LEU B 1 347 ? -18.656 -27.438 -1.876 1 91.75 347 LEU B N 1
ATOM 5733 C CA . LEU B 1 347 ? -18.719 -26.672 -0.641 1 91.75 347 LEU B CA 1
ATOM 5734 C C . LEU B 1 347 ? -19.641 -27.328 0.372 1 91.75 347 LEU B C 1
ATOM 5736 O O . LEU B 1 347 ? -19.359 -27.312 1.574 1 91.75 347 LEU B O 1
ATOM 5740 N N . ARG B 1 348 ? -20.672 -27.891 -0.083 1 89.38 348 ARG B N 1
ATOM 5741 C CA . ARG B 1 348 ? -21.625 -28.578 0.788 1 89.38 348 ARG B CA 1
ATOM 5742 C C . ARG B 1 348 ? -20.984 -29.812 1.418 1 89.38 348 ARG B C 1
ATOM 5744 O O . ARG B 1 348 ? -21.406 -30.25 2.492 1 89.38 348 ARG B O 1
ATOM 5751 N N . GLN B 1 349 ? -20.031 -30.312 0.747 1 91.62 349 GLN B N 1
ATOM 5752 C CA . GLN B 1 349 ? -19.328 -31.5 1.243 1 91.62 349 GLN B CA 1
ATOM 5753 C C . GLN B 1 349 ? -18.109 -31.094 2.07 1 91.62 349 GLN B C 1
ATOM 5755 O O . GLN B 1 349 ? -17.391 -31.969 2.594 1 91.62 349 GLN B O 1
ATOM 5760 N N . GLY B 1 350 ? -17.828 -29.812 2.07 1 92.44 350 GLY B N 1
ATOM 5761 C CA . GLY B 1 350 ? -16.781 -29.312 2.941 1 92.44 350 GLY B CA 1
ATOM 5762 C C . GLY B 1 350 ? -15.445 -29.156 2.234 1 92.44 350 GLY B C 1
ATOM 5763 O O . GLY B 1 350 ? -14.398 -29.141 2.877 1 92.44 350 GLY B O 1
ATOM 5764 N N . VAL B 1 351 ? -15.438 -29.109 0.948 1 94.56 351 VAL B N 1
ATOM 5765 C CA . VAL B 1 351 ? -14.18 -28.938 0.22 1 94.56 351 VAL B CA 1
ATOM 5766 C C . VAL B 1 351 ? -14.297 -27.75 -0.732 1 94.56 351 VAL B C 1
ATOM 5768 O O . VAL B 1 351 ? -15.336 -27.562 -1.376 1 94.56 351 VAL B O 1
ATOM 5771 N N . ALA B 1 352 ? -13.266 -26.922 -0.69 1 94.38 352 ALA B N 1
ATOM 5772 C CA . ALA B 1 352 ? -13.25 -25.734 -1.542 1 94.38 352 ALA B CA 1
ATOM 5773 C C . ALA B 1 352 ? -12.078 -25.766 -2.518 1 94.38 352 ALA B C 1
ATOM 5775 O O . ALA B 1 352 ? -11.008 -26.281 -2.189 1 94.38 352 ALA B O 1
ATOM 5776 N N . PHE B 1 353 ? -12.273 -25.328 -3.707 1 94.75 353 PHE B N 1
ATOM 5777 C CA . PHE B 1 353 ? -11.266 -25.109 -4.734 1 94.75 353 PHE B CA 1
ATOM 5778 C C . PHE B 1 353 ? -11.578 -23.844 -5.539 1 94.75 353 PHE B C 1
ATOM 5780 O O . PHE B 1 353 ? -12.562 -23.156 -5.262 1 94.75 353 PHE B O 1
ATOM 5787 N N . VAL B 1 354 ? -10.734 -23.484 -6.512 1 94.12 354 VAL B N 1
ATOM 5788 C CA . VAL B 1 354 ? -11.008 -22.297 -7.316 1 94.12 354 VAL B CA 1
ATOM 5789 C C . VAL B 1 354 ? -11.359 -22.719 -8.742 1 94.12 354 VAL B C 1
ATOM 5791 O O . VAL B 1 354 ? -10.547 -23.344 -9.438 1 94.12 354 VAL B O 1
ATOM 5794 N N . PRO B 1 355 ? -12.625 -22.359 -9.18 1 95.38 355 PRO B N 1
ATOM 5795 C CA . PRO B 1 355 ? -12.906 -22.547 -10.609 1 95.38 355 PRO B CA 1
ATOM 5796 C C . PRO B 1 355 ? -11.945 -21.781 -11.508 1 95.38 355 PRO B C 1
ATOM 5798 O O . PRO B 1 355 ? -11.539 -20.656 -11.164 1 95.38 355 PRO B O 1
ATOM 5801 N N . GLY B 1 356 ? -11.664 -22.359 -12.633 1 95.38 356 GLY B N 1
ATOM 5802 C CA . GLY B 1 356 ? -10.625 -21.797 -13.484 1 95.38 356 GLY B CA 1
ATOM 5803 C C . GLY B 1 356 ? -11.102 -20.625 -14.32 1 95.38 356 GLY B C 1
ATOM 5804 O O . GLY B 1 356 ? -10.305 -19.781 -14.734 1 95.38 356 GLY B O 1
ATOM 5805 N N . ALA B 1 357 ? -12.383 -20.438 -14.508 1 94.56 357 ALA B N 1
ATOM 5806 C CA . ALA B 1 357 ? -12.961 -19.516 -15.469 1 94.56 357 ALA B CA 1
ATOM 5807 C C . ALA B 1 357 ? -12.484 -18.094 -15.211 1 94.56 357 ALA B C 1
ATOM 5809 O O . ALA B 1 357 ? -12.094 -17.375 -16.141 1 94.56 357 ALA B O 1
ATOM 5810 N N . PRO B 1 358 ? -12.344 -17.656 -13.969 1 92.88 358 PRO B N 1
ATOM 5811 C CA . PRO B 1 358 ? -11.977 -16.266 -13.703 1 92.88 358 PRO B CA 1
ATOM 5812 C C . PRO B 1 358 ? -10.531 -15.953 -14.094 1 92.88 358 PRO B C 1
ATOM 5814 O O . PRO B 1 358 ? -10.148 -14.781 -14.148 1 92.88 358 PRO B O 1
ATOM 5817 N N . PHE B 1 359 ? -9.75 -16.953 -14.352 1 95.38 359 PHE B N 1
ATOM 5818 C CA . PHE B 1 359 ? -8.344 -16.734 -14.68 1 95.38 359 PHE B CA 1
ATOM 5819 C C . PHE B 1 359 ? -8.18 -16.438 -16.172 1 95.38 359 PHE B C 1
ATOM 5821 O O . PHE B 1 359 ? -7.09 -16.062 -16.609 1 95.38 359 PHE B O 1
ATOM 5828 N N . PHE B 1 360 ? -9.242 -16.594 -16.969 1 95.88 360 PHE B N 1
ATOM 5829 C CA . PHE B 1 360 ? -9.156 -16.391 -18.406 1 95.88 360 PHE B CA 1
ATOM 5830 C C . PHE B 1 360 ? -9.453 -14.953 -18.781 1 95.88 360 PHE B C 1
ATOM 5832 O O . PHE B 1 360 ? -10.414 -14.359 -18.297 1 95.88 360 PHE B O 1
ATOM 5839 N N . ALA B 1 361 ? -8.602 -14.375 -19.578 1 94.38 361 ALA B N 1
ATOM 5840 C CA . ALA B 1 361 ? -8.828 -13.047 -20.141 1 94.38 361 ALA B CA 1
ATOM 5841 C C . ALA B 1 361 ? -9.758 -13.117 -21.344 1 94.38 361 ALA B C 1
ATOM 5843 O O . ALA B 1 361 ? -10.508 -12.172 -21.609 1 94.38 361 ALA B O 1
ATOM 5844 N N . GLY B 1 362 ? -9.641 -14.219 -22.141 1 94.12 362 GLY B N 1
ATOM 5845 C CA . GLY B 1 362 ? -10.477 -14.438 -23.312 1 94.12 362 GLY B CA 1
ATOM 5846 C C . GLY B 1 362 ? -11.695 -15.297 -23.031 1 94.12 362 GLY B C 1
ATOM 5847 O O . GLY B 1 362 ? -12.438 -15.031 -22.078 1 94.12 362 GLY B O 1
ATOM 5848 N N . VAL B 1 363 ? -11.844 -16.234 -23.875 1 93 363 VAL B N 1
ATOM 5849 C CA . VAL B 1 363 ? -12.961 -17.156 -23.703 1 93 363 VAL B CA 1
ATOM 5850 C C . VAL B 1 363 ? -12.727 -18.047 -22.484 1 93 363 VAL B C 1
ATOM 5852 O O . VAL B 1 363 ? -11.734 -18.766 -22.406 1 93 363 VAL B O 1
ATOM 5855 N N . GLN B 1 364 ? -13.648 -18.016 -21.625 1 94.19 364 GLN B N 1
ATOM 5856 C CA . GLN B 1 364 ? -13.531 -18.766 -20.375 1 94.19 364 GLN B CA 1
ATOM 5857 C C . GLN B 1 364 ? -13.758 -20.266 -20.609 1 94.19 364 GLN B C 1
ATOM 5859 O O . GLN B 1 364 ? -14.672 -20.641 -21.328 1 94.19 364 GLN B O 1
ATOM 5864 N N . GLU B 1 365 ? -12.844 -21.031 -20.125 1 94.62 365 GLU B N 1
ATOM 5865 C CA . GLU B 1 365 ? -13.07 -22.469 -20.047 1 94.62 365 GLU B CA 1
ATOM 5866 C C . GLU B 1 365 ? -13.703 -22.844 -18.703 1 94.62 365 GLU B C 1
ATOM 5868 O O . GLU B 1 365 ? -13.062 -22.75 -17.656 1 94.62 365 GLU B O 1
ATOM 5873 N N . ARG B 1 366 ? -14.844 -23.406 -18.734 1 95.44 366 ARG B N 1
ATOM 5874 C CA . ARG B 1 366 ? -15.648 -23.578 -17.531 1 95.44 366 ARG B CA 1
ATOM 5875 C C . ARG B 1 366 ? -15.32 -24.906 -16.844 1 95.44 366 ARG B C 1
ATOM 5877 O O . ARG B 1 366 ? -15.75 -25.156 -15.711 1 95.44 366 ARG B O 1
ATOM 5884 N N . ASN B 1 367 ? -14.578 -25.797 -17.531 1 97.19 367 ASN B N 1
ATOM 5885 C CA . ASN B 1 367 ? -14.242 -27.094 -16.953 1 97.19 367 ASN B CA 1
ATOM 5886 C C . ASN B 1 367 ? -12.797 -27.141 -16.469 1 97.19 367 ASN B C 1
ATOM 5888 O O . ASN B 1 367 ? -12.094 -28.125 -16.672 1 97.19 367 ASN B O 1
ATOM 5892 N N . THR B 1 368 ? -12.328 -26.062 -15.914 1 97 368 THR B N 1
ATOM 5893 C CA . THR B 1 368 ? -10.984 -26 -15.359 1 97 368 THR B CA 1
ATOM 5894 C C . THR B 1 368 ? -11.031 -25.609 -13.883 1 97 368 THR B C 1
ATOM 5896 O O . THR B 1 368 ? -12.008 -25.016 -13.422 1 97 368 THR B O 1
ATOM 5899 N N . ALA B 1 369 ? -10.031 -25.984 -13.109 1 96.69 369 ALA B N 1
ATOM 5900 C CA . ALA B 1 369 ? -9.93 -25.734 -11.672 1 96.69 369 ALA B CA 1
ATOM 5901 C C . ALA B 1 369 ? -8.469 -25.578 -11.242 1 96.69 369 ALA B C 1
ATOM 5903 O O . ALA B 1 369 ? -7.582 -26.203 -11.828 1 96.69 369 ALA B O 1
ATOM 5904 N N . ARG B 1 370 ? -8.227 -24.766 -10.281 1 96.62 370 ARG B N 1
ATOM 5905 C CA . ARG B 1 370 ? -6.922 -24.672 -9.641 1 96.62 370 ARG B CA 1
ATOM 5906 C C . ARG B 1 370 ? -6.969 -25.203 -8.219 1 96.62 370 ARG B C 1
ATOM 5908 O O . ARG B 1 370 ? -7.848 -24.828 -7.438 1 96.62 370 ARG B O 1
ATOM 5915 N N . LEU B 1 371 ? -6.062 -26.031 -7.871 1 96.75 371 LEU B N 1
ATOM 5916 C CA . LEU B 1 371 ? -5.906 -26.547 -6.512 1 96.75 371 LEU B CA 1
ATOM 5917 C C . LEU B 1 371 ? -4.57 -26.109 -5.922 1 96.75 371 LEU B C 1
ATOM 5919 O O . LEU B 1 371 ? -3.543 -26.156 -6.602 1 96.75 371 LEU B O 1
ATOM 5923 N N . ASN B 1 372 ? -4.59 -25.688 -4.73 1 95.5 372 ASN B N 1
ATOM 5924 C CA . ASN B 1 372 ? -3.387 -25.406 -3.959 1 95.5 372 ASN B CA 1
ATOM 5925 C C . ASN B 1 372 ? -2.969 -26.609 -3.109 1 95.5 372 ASN B C 1
ATOM 5927 O O . ASN B 1 372 ? -3.797 -27.203 -2.422 1 95.5 372 ASN B O 1
ATOM 5931 N N . PHE B 1 373 ? -1.724 -27.016 -3.135 1 96.44 373 PHE B N 1
ATOM 5932 C CA . PHE B 1 373 ? -1.311 -28.203 -2.406 1 96.44 373 PHE B CA 1
ATOM 5933 C C . PHE B 1 373 ? -0.477 -27.828 -1.187 1 96.44 373 PHE B C 1
ATOM 5935 O O . PHE B 1 373 ? 0.046 -28.719 -0.494 1 96.44 373 PHE B O 1
ATOM 5942 N N . THR B 1 374 ? -0.351 -26.594 -0.839 1 94.12 374 THR B N 1
ATOM 5943 C CA . THR B 1 374 ? 0.572 -26.172 0.212 1 94.12 374 THR B CA 1
ATOM 5944 C C . THR B 1 374 ? -0.147 -26.078 1.554 1 94.12 374 THR B C 1
ATOM 5946 O O . THR B 1 374 ? 0.486 -26.141 2.609 1 94.12 374 THR B O 1
ATOM 5949 N N . GLY B 1 375 ? -1.4 -25.953 1.636 1 88.31 375 GLY B N 1
ATOM 5950 C CA . GLY B 1 375 ? -2.102 -25.5 2.826 1 88.31 375 GLY B CA 1
ATOM 5951 C C . GLY B 1 375 ? -2.52 -26.625 3.742 1 88.31 375 GLY B C 1
ATOM 5952 O O . GLY B 1 375 ? -2.592 -26.453 4.961 1 88.31 375 GLY B O 1
ATOM 5953 N N . LEU B 1 376 ? -2.861 -27.781 3.213 1 91.38 376 LEU B N 1
ATOM 5954 C CA . LEU B 1 376 ? -3.387 -28.891 4.004 1 91.38 376 LEU B CA 1
ATOM 5955 C C . LEU B 1 376 ? -2.285 -29.891 4.336 1 91.38 376 LEU B C 1
ATOM 5957 O O . LEU B 1 376 ? -1.385 -30.125 3.525 1 91.38 376 LEU B O 1
ATOM 5961 N N . ASP B 1 377 ? -2.391 -30.406 5.48 1 93 377 ASP B N 1
ATOM 5962 C CA . ASP B 1 377 ? -1.495 -31.516 5.785 1 93 377 ASP B CA 1
ATOM 5963 C C . ASP B 1 377 ? -1.913 -32.781 5.039 1 93 377 ASP B C 1
ATOM 5965 O O . ASP B 1 377 ? -2.922 -32.781 4.332 1 93 377 ASP B O 1
ATOM 5969 N N . ASP B 1 378 ? -1.13 -33.812 5.227 1 96.5 378 ASP B N 1
ATOM 5970 C CA . ASP B 1 378 ? -1.284 -35.031 4.402 1 96.5 378 ASP B CA 1
ATOM 5971 C C . ASP B 1 378 ? -2.66 -35.656 4.605 1 96.5 378 ASP B C 1
ATOM 5973 O O . ASP B 1 378 ? -3.348 -35.969 3.635 1 96.5 378 ASP B O 1
ATOM 5977 N N . GLU B 1 379 ? -3.055 -35.812 5.832 1 96.94 379 GLU B N 1
ATOM 5978 C CA . GLU B 1 379 ? -4.332 -36.469 6.133 1 96.94 379 GLU B CA 1
ATOM 5979 C C . GLU B 1 379 ? -5.5 -35.656 5.57 1 96.94 379 GLU B C 1
ATOM 5981 O O . GLU B 1 379 ? -6.406 -36.219 4.953 1 96.94 379 GLU B O 1
ATOM 5986 N N . ARG B 1 380 ? -5.488 -34.406 5.816 1 95.38 380 ARG B N 1
ATOM 5987 C CA . ARG B 1 380 ? -6.547 -33.531 5.344 1 95.38 380 ARG B CA 1
ATOM 5988 C C . ARG B 1 380 ? -6.531 -33.438 3.822 1 95.38 380 ARG B C 1
ATOM 5990 O O . ARG B 1 380 ? -7.586 -33.281 3.195 1 95.38 380 ARG B O 1
ATOM 5997 N N . MET B 1 381 ? -5.336 -33.531 3.232 1 96.62 381 MET B N 1
ATOM 5998 C CA . MET B 1 381 ? -5.199 -33.531 1.778 1 96.62 381 MET B CA 1
ATOM 5999 C C . MET B 1 381 ? -5.887 -34.75 1.173 1 96.62 381 MET B C 1
ATOM 6001 O O . MET B 1 381 ? -6.672 -34.625 0.233 1 96.62 381 MET B O 1
ATOM 6005 N N . VAL B 1 382 ? -5.633 -35.812 1.719 1 98 382 VAL B N 1
ATOM 6006 C CA . VAL B 1 382 ? -6.207 -37.062 1.211 1 98 382 VAL B CA 1
ATOM 6007 C C . VAL B 1 382 ? -7.727 -37.031 1.356 1 98 382 VAL B C 1
ATOM 6009 O O . VAL B 1 382 ? -8.453 -37.344 0.412 1 98 382 VAL B O 1
ATOM 6012 N N . LYS B 1 383 ? -8.164 -36.594 2.523 1 97.5 383 LYS B N 1
ATOM 6013 C CA . LYS B 1 383 ? -9.602 -36.5 2.768 1 97.5 383 LYS B CA 1
ATOM 6014 C C . LYS B 1 383 ? -10.242 -35.5 1.805 1 97.5 383 LYS B C 1
ATOM 6016 O O . LYS B 1 383 ? -11.297 -35.781 1.232 1 97.5 383 LYS B O 1
ATOM 6021 N N . GLY B 1 384 ? -9.633 -34.344 1.668 1 97.12 384 GLY B N 1
ATOM 6022 C CA . GLY B 1 384 ? -10.156 -33.312 0.789 1 97.12 384 GLY B CA 1
ATOM 6023 C C . GLY B 1 384 ? -10.25 -33.75 -0.659 1 97.12 384 GLY B C 1
ATOM 6024 O O . GLY B 1 384 ? -11.25 -33.5 -1.329 1 97.12 384 GLY B O 1
ATOM 6025 N N . ILE B 1 385 ? -9.234 -34.406 -1.165 1 97.94 385 ILE B N 1
ATOM 6026 C CA . ILE B 1 385 ? -9.234 -34.906 -2.543 1 97.94 385 ILE B CA 1
ATOM 6027 C C . ILE B 1 385 ? -10.312 -35.969 -2.715 1 97.94 385 ILE B C 1
ATOM 6029 O O . ILE B 1 385 ? -10.961 -36.031 -3.76 1 97.94 385 ILE B O 1
ATOM 6033 N N . GLY B 1 386 ? -10.43 -36.781 -1.704 1 97.81 386 GLY B N 1
ATOM 6034 C CA . GLY B 1 386 ? -11.516 -37.719 -1.733 1 97.81 386 GLY B CA 1
ATOM 6035 C C . GLY B 1 386 ? -12.883 -37.094 -1.897 1 97.81 386 GLY B C 1
ATOM 6036 O O . GLY B 1 386 ? -13.68 -37.531 -2.729 1 97.81 386 GLY B O 1
ATOM 6037 N N . LEU B 1 387 ? -13.156 -36.125 -1.111 1 96.69 387 LEU B N 1
ATOM 6038 C CA . LEU B 1 387 ? -14.422 -35.375 -1.175 1 96.69 387 LEU B CA 1
ATOM 6039 C C . LEU B 1 387 ? -14.57 -34.656 -2.512 1 96.69 387 LEU B C 1
ATOM 6041 O O . LEU B 1 387 ? -15.672 -34.594 -3.064 1 96.69 387 LEU B O 1
ATOM 6045 N N . PHE B 1 388 ? -13.531 -34.156 -3.004 1 96.56 388 PHE B N 1
ATOM 6046 C CA . PHE B 1 388 ? -13.523 -33.5 -4.309 1 96.56 388 PHE B CA 1
ATOM 6047 C C . PHE B 1 388 ? -13.891 -34.5 -5.41 1 96.56 388 PHE B C 1
ATOM 6049 O O . PHE B 1 388 ? -14.742 -34.188 -6.254 1 96.56 388 PHE B O 1
ATOM 6056 N N . ALA B 1 389 ? -13.266 -35.625 -5.379 1 96.62 389 ALA B N 1
ATOM 6057 C CA . ALA B 1 389 ? -13.547 -36.688 -6.348 1 96.62 389 ALA B CA 1
ATOM 6058 C C . ALA B 1 389 ? -15.008 -37.156 -6.254 1 96.62 389 ALA B C 1
ATOM 6060 O O . ALA B 1 389 ? -15.648 -37.375 -7.273 1 96.62 389 ALA B O 1
ATOM 6061 N N . GLU B 1 390 ? -15.445 -37.25 -5.059 1 95.75 390 GLU B N 1
ATOM 6062 C CA . GLU B 1 390 ? -16.844 -37.625 -4.848 1 95.75 390 GLU B CA 1
ATOM 6063 C C . GLU B 1 390 ? -17.781 -36.594 -5.473 1 95.75 390 GLU B C 1
ATOM 6065 O O . GLU B 1 390 ? -18.797 -36.969 -6.086 1 95.75 390 GLU B O 1
ATOM 6070 N N . ALA B 1 391 ? -17.469 -35.375 -5.27 1 95.19 391 ALA B N 1
ATOM 6071 C CA . ALA B 1 391 ? -18.281 -34.312 -5.848 1 95.19 391 ALA B CA 1
ATOM 6072 C C . ALA B 1 391 ? -18.297 -34.375 -7.371 1 95.19 391 ALA B C 1
ATOM 6074 O O . ALA B 1 391 ? -19.344 -34.188 -8 1 95.19 391 ALA B O 1
ATOM 6075 N N . ILE B 1 392 ? -17.156 -34.656 -7.988 1 95.56 392 ILE B N 1
ATOM 6076 C CA . ILE B 1 392 ? -17.062 -34.812 -9.438 1 95.56 392 ILE B CA 1
ATOM 6077 C C . ILE B 1 392 ? -17.938 -35.969 -9.898 1 95.56 392 ILE B C 1
ATOM 6079 O O . ILE B 1 392 ? -18.719 -35.812 -10.844 1 95.56 392 ILE B O 1
ATOM 6083 N N . ASN B 1 393 ? -17.859 -37 -9.18 1 92.62 393 ASN B N 1
ATOM 6084 C CA . ASN B 1 393 ? -18.609 -38.188 -9.555 1 92.62 393 ASN B CA 1
ATOM 6085 C C . ASN B 1 393 ? -20.109 -37.969 -9.43 1 92.62 393 ASN B C 1
ATOM 6087 O O . ASN B 1 393 ? -20.891 -38.469 -10.258 1 92.62 393 ASN B O 1
ATOM 6091 N N . GLU B 1 394 ? -20.422 -37.312 -8.375 1 90.38 394 GLU B N 1
ATOM 6092 C CA . GLU B 1 394 ? -21.844 -37 -8.195 1 90.38 394 GLU B CA 1
ATOM 6093 C C . GLU B 1 394 ? -22.359 -36.094 -9.32 1 90.38 394 GLU B C 1
ATOM 6095 O O . GLU B 1 394 ? -23.5 -36.281 -9.773 1 90.38 394 GLU B O 1
ATOM 6100 N N . PHE B 1 395 ? -21.594 -35.219 -9.688 1 85.56 395 PHE B N 1
ATOM 6101 C CA . PHE B 1 395 ? -21.969 -34.312 -10.758 1 85.56 395 PHE B CA 1
ATOM 6102 C C . PHE B 1 395 ? -22.094 -35.062 -12.078 1 85.56 395 PHE B C 1
ATOM 6104 O O . PHE B 1 395 ? -23.031 -34.812 -12.859 1 85.56 395 PHE B O 1
ATOM 6111 N N . LEU B 1 396 ? -21.219 -35.969 -12.352 1 84 396 LEU B N 1
ATOM 6112 C CA . LEU B 1 396 ? -21.219 -36.719 -13.594 1 84 396 LEU B CA 1
ATOM 6113 C C . LEU B 1 396 ? -22.375 -37.719 -13.625 1 84 396 LEU B C 1
ATOM 6115 O O . LEU B 1 396 ? -22.875 -38.094 -14.695 1 84 396 LEU B O 1
ATOM 6119 N N . ALA B 1 397 ? -22.734 -38.125 -12.461 1 79.94 397 ALA B N 1
ATOM 6120 C CA . ALA B 1 397 ? -23.875 -39.062 -12.383 1 79.94 397 ALA B CA 1
ATOM 6121 C C . ALA B 1 397 ? -25.188 -38.344 -12.656 1 79.94 397 ALA B C 1
ATOM 6123 O O . ALA B 1 397 ? -26.141 -38.969 -13.125 1 79.94 397 ALA B O 1
ATOM 6124 N N . ARG B 1 398 ? -25.25 -37.125 -12.289 1 72.75 398 ARG B N 1
ATOM 6125 C CA . ARG B 1 398 ? -26.484 -36.344 -12.445 1 72.75 398 ARG B CA 1
ATOM 6126 C C . ARG B 1 398 ? -26.578 -35.75 -13.844 1 72.75 398 ARG B C 1
ATOM 6128 O O . ARG B 1 398 ? -27.672 -35.344 -14.281 1 72.75 398 ARG B O 1
ATOM 6135 N N . SER B 1 399 ? -25.547 -35.656 -14.633 1 65 399 SER B N 1
ATOM 6136 C CA . SER B 1 399 ? -25.562 -35.094 -15.984 1 65 399 SER B CA 1
ATOM 6137 C C . SER B 1 399 ? -25.75 -36.188 -17.031 1 65 399 SER B C 1
ATOM 6139 O O . SER B 1 399 ? -25.188 -37.281 -16.891 1 65 399 SER B O 1
#

Secondary structure (DSSP, 8-state):
-PPPPPHHHHTS---HHHHHHHHTTSTT-EE----PPPGGGS-HHHHHHHHHHHHHHSHHHHTS---TT--HHHHHHHHHHHHHHT----GGGEEEESSHHHHHHHHHHHH--TT-EEEEESS--HHHHHHHHHTTPEEEEE-EETTEE-HHHHHHHHHHH--SEEEE--SS-TTT-----HHHHHHHHHHHHHHT--EEEE-SSTT-B-S-SPPPPPHHHHH--STT-SEEEEEESTTTT-GGG--EEEE--HHHHHHHHHHHHHHHSS--HHHHHHHHHHHHH--HHHHHHHHHHHHHHHHHHHHHHHHHT--TT-EEPPPSBSSEEEEEPPTT--HHHHHHHHHHTTEE-EESGGG-SSSPPTTEEEEE-SSS-HHHHHHHHHHHHHHHHHHHHH-/-PPPPPHHHHTS---HHHHHHHHTTSTT-EE----PPPGGGS-HHHHHHHHHHHHHHSHHHHTS---TT--HHHHHHHHHHHHHHT----GGGEEEESSHHHHHHHHHHHH--TT-EEEEESS--HHHHHHHHHTTPEEEEE-EETTEE-HHHHHHHHHHH--SEEEE--SS-TTT-----HHHHHHHHHHHHHHT--EEEE-SSTT-B-S-SPPPPPHHHHH--STT-SEEEEEESTTTT-GGG--EEEE--HHHHHHHHHHHHHHHSS--HHHHHHHHHHHHH--HHHHHHHHHHHHHHHHHHHHHHHHHT--TT-EEPPPSBSSEEEEE--TT--HHHHHHHHHHTTEE-EESGGG-SSSPPTTEEEEE-SSS-HHHHHHHHHHHHHHHHHHHHH-